Protein AF-A0A3M0D9V1-F1 (afdb_monomer_lite)

Structure (mmCIF, N/CA/C/O backbone):
data_AF-A0A3M0D9V1-F1
#
_entry.id   AF-A0A3M0D9V1-F1
#
loop_
_atom_site.group_PDB
_atom_site.id
_atom_site.type_symbol
_atom_site.label_atom_id
_atom_site.label_alt_id
_atom_site.label_comp_id
_atom_site.label_asym_id
_atom_site.label_entity_id
_atom_site.label_seq_id
_atom_site.pdbx_PDB_ins_code
_atom_site.Cartn_x
_atom_site.Cartn_y
_atom_site.Cartn_z
_atom_site.occupancy
_atom_site.B_iso_or_equiv
_atom_site.auth_seq_id
_atom_site.auth_comp_id
_atom_site.auth_asym_id
_atom_site.auth_atom_id
_atom_site.pdbx_PDB_model_num
ATOM 1 N N . MET A 1 1 ? 13.751 15.711 2.326 1.00 56.31 1 MET A N 1
ATOM 2 C CA . MET A 1 1 ? 14.876 14.855 1.878 1.00 56.31 1 MET A CA 1
ATOM 3 C C . MET A 1 1 ? 14.894 14.799 0.344 1.00 56.31 1 MET A C 1
ATOM 5 O O . MET A 1 1 ? 13.883 14.409 -0.221 1.00 56.31 1 MET A O 1
ATOM 9 N N . LYS A 1 2 ? 15.948 15.258 -0.353 1.00 61.94 2 LYS A N 1
ATOM 10 C CA . LYS A 1 2 ? 16.041 15.162 -1.831 1.00 61.94 2 LYS A CA 1
ATOM 11 C C . LYS A 1 2 ? 17.005 14.033 -2.203 1.00 61.94 2 LYS A C 1
ATOM 13 O O . LYS A 1 2 ? 18.106 13.992 -1.662 1.00 61.94 2 LYS A O 1
ATOM 18 N N . VAL A 1 3 ? 16.589 13.141 -3.096 1.00 73.12 3 VAL A N 1
ATOM 19 C CA . VAL A 1 3 ? 17.402 12.050 -3.647 1.00 73.12 3 VAL A CA 1
ATOM 20 C C . VAL A 1 3 ? 17.958 12.480 -4.996 1.00 73.12 3 VAL A C 1
ATOM 22 O O . VAL A 1 3 ? 17.260 13.142 -5.765 1.00 73.12 3 VAL A O 1
ATOM 25 N N . GLN A 1 4 ? 19.220 12.145 -5.246 1.00 75.62 4 GLN A N 1
ATOM 26 C CA . GLN A 1 4 ? 19.902 12.446 -6.496 1.00 75.62 4 GLN A CA 1
ATOM 27 C C . GLN A 1 4 ? 19.714 11.283 -7.466 1.00 75.62 4 GLN A C 1
ATOM 29 O O . GLN A 1 4 ? 19.990 10.146 -7.099 1.00 75.62 4 GLN A O 1
ATOM 34 N N . TYR A 1 5 ? 19.258 11.566 -8.683 1.00 80.50 5 TYR A N 1
ATOM 35 C CA . TYR A 1 5 ? 19.216 10.581 -9.761 1.00 80.50 5 TYR A CA 1
ATOM 36 C C . TYR A 1 5 ? 20.258 10.959 -10.813 1.00 80.50 5 TYR A C 1
ATOM 38 O O . TYR A 1 5 ? 20.373 12.140 -11.156 1.00 80.50 5 TYR A O 1
ATOM 46 N N . PRO A 1 6 ? 21.020 9.992 -11.347 1.00 71.38 6 PRO A N 1
ATOM 47 C CA . PRO A 1 6 ? 21.981 10.289 -12.395 1.00 71.38 6 PRO A CA 1
ATOM 48 C C . PRO A 1 6 ? 21.260 10.692 -13.680 1.00 71.38 6 PRO A C 1
ATOM 50 O O . PRO A 1 6 ? 20.237 10.109 -14.057 1.00 71.38 6 PRO A O 1
ATOM 53 N N . ALA A 1 7 ? 21.824 11.661 -14.400 1.00 65.88 7 ALA A N 1
ATOM 54 C CA . ALA A 1 7 ? 21.344 11.987 -15.732 1.00 65.88 7 ALA A CA 1
ATOM 55 C C . ALA A 1 7 ? 21.462 10.759 -16.661 1.00 65.88 7 ALA A C 1
ATOM 57 O O . ALA A 1 7 ? 22.402 9.972 -16.533 1.00 65.88 7 ALA A O 1
ATOM 58 N N . PRO A 1 8 ? 20.566 10.581 -17.650 1.00 64.69 8 PRO A N 1
ATOM 59 C CA . PRO A 1 8 ? 20.714 9.532 -18.654 1.00 64.69 8 PRO A CA 1
ATOM 60 C C . PRO A 1 8 ? 21.994 9.755 -19.477 1.00 64.69 8 PRO A C 1
ATOM 62 O O . PRO A 1 8 ? 22.061 10.586 -20.384 1.00 64.69 8 PRO A O 1
ATOM 65 N N . ILE A 1 9 ? 23.038 8.992 -19.155 1.00 61.66 9 ILE A N 1
ATOM 66 C CA . ILE A 1 9 ? 24.374 9.129 -19.759 1.00 61.66 9 ILE A CA 1
ATOM 67 C C . ILE A 1 9 ? 24.411 8.471 -21.156 1.00 61.66 9 ILE A C 1
ATOM 69 O O . ILE A 1 9 ? 25.250 8.789 -21.999 1.00 61.66 9 ILE A O 1
ATOM 73 N N . THR A 1 10 ? 23.457 7.584 -21.452 1.00 55.66 10 THR A N 1
ATOM 74 C CA . THR A 1 10 ? 23.408 6.707 -22.636 1.00 55.66 10 THR A CA 1
ATOM 75 C C . THR A 1 10 ? 23.317 7.425 -23.990 1.00 55.66 10 THR A C 1
ATOM 77 O O . THR A 1 10 ? 23.618 6.805 -25.015 1.00 55.66 10 THR A O 1
ATOM 80 N N . GLU A 1 11 ? 22.980 8.716 -24.025 1.00 54.66 11 GLU A N 1
ATOM 81 C CA . GLU A 1 11 ? 22.708 9.456 -25.266 1.00 54.66 11 GLU A CA 1
ATOM 82 C C . GLU A 1 11 ? 23.894 10.219 -25.871 1.00 54.66 11 GLU A C 1
ATOM 84 O O . GLU A 1 11 ? 23.755 10.814 -26.944 1.00 54.66 11 GLU A O 1
ATOM 89 N N . PHE A 1 12 ? 25.078 10.216 -25.252 1.00 61.69 12 PHE A N 1
ATOM 90 C CA . PHE A 1 12 ? 26.202 10.970 -25.813 1.00 61.69 12 PHE A CA 1
ATOM 91 C C . PHE A 1 12 ? 26.723 10.334 -27.119 1.00 61.69 12 PHE A C 1
ATOM 93 O O . PHE A 1 12 ? 27.460 9.340 -27.128 1.00 61.69 12 PHE A O 1
ATOM 100 N N . LYS A 1 13 ? 26.322 10.924 -28.252 1.00 64.81 13 LYS A N 1
ATOM 101 C CA . LYS A 1 13 ? 26.766 10.567 -29.605 1.00 64.81 13 LYS A CA 1
ATOM 102 C C . LYS A 1 13 ? 27.747 11.616 -30.117 1.00 64.81 13 LYS A C 1
ATOM 104 O O . LYS A 1 13 ? 27.394 12.785 -30.249 1.00 64.81 13 LYS A O 1
ATOM 109 N N . VAL A 1 14 ? 28.952 11.174 -30.470 1.00 60.16 14 VAL A N 1
ATOM 110 C CA . VAL A 1 14 ? 29.942 12.012 -31.160 1.00 60.16 14 VAL A CA 1
ATOM 111 C C . VAL A 1 14 ? 29.389 12.365 -32.542 1.00 60.16 14 VAL A C 1
ATOM 113 O O . VAL A 1 14 ? 29.016 11.475 -33.313 1.00 60.16 14 VAL A O 1
ATOM 116 N N . LYS A 1 15 ? 29.300 13.662 -32.838 1.00 62.09 15 LYS A N 1
ATOM 117 C CA . LYS A 1 15 ? 28.843 14.176 -34.135 1.00 62.09 15 LYS A CA 1
ATOM 118 C C . LYS A 1 15 ? 30.052 14.626 -34.945 1.00 62.09 15 LYS A C 1
ATOM 120 O O . LYS A 1 15 ? 30.838 15.433 -34.458 1.00 62.09 15 LYS A O 1
ATOM 125 N N . PHE A 1 16 ? 30.173 14.147 -36.181 1.00 58.38 16 PHE A N 1
ATOM 126 C CA . PHE A 1 16 ? 31.108 14.698 -37.155 1.00 58.38 16 PHE A CA 1
ATOM 127 C C . PHE A 1 16 ? 30.333 15.685 -38.033 1.00 58.38 16 PHE A C 1
ATOM 129 O O . PHE A 1 16 ? 29.484 15.292 -38.835 1.00 58.38 16 PHE A O 1
ATOM 136 N N . TRP A 1 17 ? 30.564 16.983 -37.825 1.00 66.06 17 TRP A N 1
ATOM 137 C CA . TRP A 1 17 ? 29.707 18.047 -38.360 1.00 66.06 17 TRP A CA 1
ATOM 138 C C . TRP A 1 17 ? 28.243 17.877 -37.892 1.00 66.06 17 TRP A C 1
ATOM 140 O O . TRP A 1 17 ? 27.993 17.928 -36.686 1.00 66.06 17 TRP A O 1
ATOM 150 N N . ARG A 1 18 ? 27.274 17.657 -38.796 1.00 68.62 18 ARG A N 1
ATOM 151 C CA . ARG A 1 18 ? 25.850 17.448 -38.452 1.00 68.62 18 ARG A CA 1
ATOM 152 C C . ARG A 1 18 ? 25.455 15.971 -38.243 1.00 68.62 18 ARG A C 1
ATOM 154 O O . ARG A 1 18 ? 24.403 15.725 -37.660 1.00 68.62 18 ARG A O 1
ATOM 161 N N . TYR A 1 19 ? 26.285 15.003 -38.645 1.00 73.31 19 TYR A N 1
ATOM 162 C CA . TYR A 1 19 ? 25.914 13.580 -38.724 1.00 73.31 19 TYR A CA 1
ATOM 163 C C . TYR A 1 19 ? 26.721 12.690 -37.770 1.00 73.31 19 TYR A C 1
ATOM 165 O O . TYR A 1 19 ? 27.895 12.939 -37.492 1.00 73.31 19 TYR A O 1
ATOM 173 N N . THR A 1 20 ? 26.100 11.628 -37.252 1.00 75.88 20 THR A N 1
ATOM 174 C CA . THR A 1 20 ? 26.815 10.572 -36.521 1.00 75.88 20 THR A CA 1
ATOM 175 C C . THR A 1 20 ? 27.449 9.573 -37.493 1.00 75.88 20 THR A C 1
ATOM 177 O O . THR A 1 20 ? 27.093 9.518 -38.668 1.00 75.88 20 THR A O 1
ATOM 180 N N . VAL A 1 21 ? 28.367 8.727 -37.011 1.00 74.44 21 VAL A N 1
ATOM 181 C CA . VAL A 1 21 ? 28.950 7.641 -37.830 1.00 74.44 21 VAL A CA 1
ATOM 182 C C . VAL A 1 21 ? 27.861 6.718 -38.396 1.00 74.44 21 VAL A C 1
ATOM 184 O O . VAL A 1 21 ? 27.948 6.301 -39.546 1.00 74.44 21 VAL A O 1
ATOM 187 N N . GLY A 1 22 ? 26.804 6.447 -37.622 1.00 74.19 22 GLY A N 1
ATOM 188 C CA . GLY A 1 22 ? 25.657 5.671 -38.098 1.00 74.19 22 GLY A CA 1
ATOM 189 C C . GLY A 1 22 ? 24.890 6.376 -39.218 1.00 74.19 22 GLY A C 1
ATOM 190 O O . GLY A 1 22 ? 24.490 5.732 -40.182 1.00 74.19 22 GLY A O 1
ATOM 191 N N . ASP A 1 23 ? 24.748 7.699 -39.141 1.00 78.44 23 ASP A N 1
ATOM 192 C CA . ASP A 1 23 ? 24.077 8.487 -40.182 1.00 78.44 23 ASP A CA 1
ATOM 193 C C . ASP A 1 23 ? 24.897 8.524 -41.476 1.00 78.44 23 ASP A C 1
ATOM 195 O O . ASP A 1 23 ? 24.341 8.391 -42.561 1.00 78.44 23 ASP A O 1
ATOM 199 N N . LEU A 1 24 ? 26.229 8.588 -41.377 1.00 79.94 24 LEU A N 1
ATOM 200 C CA . LEU A 1 24 ? 27.110 8.474 -42.542 1.00 79.94 24 LEU A CA 1
ATOM 201 C C . LEU A 1 24 ? 26.970 7.111 -43.231 1.00 79.94 24 LEU A C 1
ATOM 203 O O . LEU A 1 24 ? 26.881 7.053 -44.455 1.00 79.94 24 LEU A O 1
ATOM 207 N N . VAL A 1 25 ? 26.883 6.018 -42.467 1.00 81.12 25 VAL A N 1
ATOM 208 C CA . VAL A 1 25 ? 26.638 4.678 -43.029 1.00 81.12 25 VAL A CA 1
ATOM 209 C C . VAL A 1 25 ? 25.279 4.615 -43.735 1.00 81.12 25 VAL A C 1
ATOM 211 O O . VAL A 1 25 ? 25.195 4.071 -44.835 1.00 81.12 25 VAL A O 1
ATOM 214 N N . ARG A 1 26 ? 24.231 5.215 -43.157 1.00 79.12 26 ARG A N 1
ATOM 215 C CA . ARG A 1 26 ? 22.879 5.273 -43.751 1.00 79.12 26 ARG A CA 1
ATOM 216 C C . ARG A 1 26 ? 22.822 6.068 -45.049 1.00 79.12 26 ARG A C 1
ATOM 218 O O . ARG A 1 26 ? 22.042 5.720 -45.926 1.00 79.12 26 ARG A O 1
ATOM 225 N N . ILE A 1 27 ? 23.655 7.097 -45.179 1.00 82.62 27 ILE A N 1
ATOM 226 C CA . ILE A 1 27 ? 23.762 7.886 -46.408 1.00 82.62 27 ILE A CA 1
ATOM 227 C C . ILE A 1 27 ? 24.560 7.116 -47.464 1.00 82.62 27 ILE A C 1
ATOM 229 O O . ILE A 1 27 ? 24.150 7.050 -48.616 1.00 82.62 27 ILE A O 1
ATOM 233 N N . ILE A 1 28 ? 25.685 6.505 -47.085 1.00 85.06 28 ILE A N 1
ATOM 234 C CA . ILE A 1 28 ? 26.629 5.896 -48.034 1.00 85.06 28 ILE A CA 1
ATOM 235 C C . ILE A 1 28 ? 26.140 4.536 -48.554 1.00 85.06 28 ILE A C 1
ATOM 237 O O . ILE A 1 28 ? 26.358 4.210 -49.721 1.00 85.06 28 ILE A O 1
ATOM 241 N N . LEU A 1 29 ? 25.472 3.730 -47.724 1.00 84.62 29 LEU A N 1
ATOM 242 C CA . LEU A 1 29 ? 25.087 2.365 -48.094 1.00 84.62 29 LEU A CA 1
ATOM 243 C C . LEU A 1 29 ? 24.095 2.314 -49.280 1.00 84.62 29 LEU A C 1
ATOM 245 O O . LEU A 1 29 ? 24.376 1.591 -50.239 1.00 84.62 29 LEU A O 1
ATOM 249 N N . PRO A 1 30 ? 22.995 3.094 -49.313 1.00 85.06 30 PRO A N 1
ATOM 250 C CA . PRO A 1 30 ? 22.084 3.111 -50.459 1.00 85.06 30 PRO A CA 1
ATOM 251 C C . PRO A 1 30 ? 22.718 3.717 -51.717 1.00 85.06 30 PRO A C 1
ATOM 253 O O . PRO A 1 30 ? 22.409 3.276 -52.822 1.00 85.06 30 PRO A O 1
ATOM 256 N N . VAL A 1 31 ? 23.650 4.670 -51.570 1.00 87.62 31 VAL A N 1
ATOM 257 C CA . VAL A 1 31 ? 24.452 5.214 -52.684 1.00 87.62 31 VAL A CA 1
ATOM 258 C C . VAL A 1 31 ? 25.278 4.117 -53.336 1.00 87.62 31 VAL A C 1
ATOM 260 O O . VAL A 1 31 ? 25.285 3.991 -54.558 1.00 87.62 31 VAL A O 1
ATOM 263 N N . PHE A 1 32 ? 25.947 3.301 -52.523 1.00 87.31 32 PHE A N 1
ATOM 264 C CA . PHE A 1 32 ? 26.780 2.206 -53.002 1.00 87.31 32 PHE A CA 1
ATOM 265 C C . PHE A 1 32 ? 25.948 1.106 -53.678 1.00 87.31 32 PHE A C 1
ATOM 267 O O . PHE A 1 32 ? 26.296 0.655 -54.768 1.00 87.31 32 PHE A O 1
ATOM 274 N N . ILE A 1 33 ? 24.808 0.727 -53.087 1.00 85.19 33 ILE A N 1
ATOM 275 C CA . ILE A 1 33 ? 23.864 -0.234 -53.683 1.00 85.19 33 ILE A CA 1
ATOM 276 C C . ILE A 1 33 ? 23.320 0.297 -55.016 1.00 85.19 33 ILE A C 1
ATOM 278 O O . ILE A 1 33 ? 23.317 -0.421 -56.016 1.00 85.19 33 ILE A O 1
ATOM 282 N N . GLY A 1 34 ? 22.910 1.565 -55.058 1.00 86.12 34 GLY A N 1
ATOM 283 C CA . GLY A 1 34 ? 22.434 2.215 -56.275 1.00 86.12 34 GLY A CA 1
ATOM 284 C C . GLY A 1 34 ? 23.500 2.270 -57.371 1.00 86.12 34 GLY A C 1
ATOM 285 O O . GLY A 1 34 ? 23.201 1.990 -58.532 1.00 86.12 34 GLY A O 1
ATOM 286 N N . LEU A 1 35 ? 24.754 2.550 -57.004 1.00 87.38 35 LEU A N 1
ATOM 287 C CA . LEU A 1 35 ? 25.889 2.552 -57.928 1.00 87.38 35 LEU A CA 1
ATOM 288 C C . LEU A 1 35 ? 26.125 1.169 -58.554 1.00 87.38 35 LEU A C 1
ATOM 290 O O . LEU A 1 35 ? 26.381 1.084 -59.753 1.00 87.38 35 LEU A O 1
ATOM 294 N N . ILE A 1 36 ? 26.008 0.094 -57.767 1.00 89.44 36 ILE A N 1
ATOM 295 C CA . ILE A 1 36 ? 26.167 -1.287 -58.249 1.00 89.44 36 ILE A CA 1
ATOM 296 C C . ILE A 1 36 ? 25.017 -1.692 -59.179 1.00 89.44 36 ILE A C 1
ATOM 298 O O . ILE A 1 36 ? 25.258 -2.301 -60.218 1.00 89.44 36 ILE A O 1
ATOM 302 N N . LEU A 1 37 ? 23.773 -1.367 -58.816 1.00 84.31 37 LEU A N 1
ATOM 303 C CA . LEU A 1 37 ? 22.589 -1.828 -59.548 1.00 84.31 37 LEU A CA 1
ATOM 304 C C . LEU A 1 37 ? 22.322 -1.041 -60.838 1.00 84.31 37 LEU A C 1
ATOM 306 O O . LEU A 1 37 ? 21.811 -1.612 -61.798 1.00 84.31 37 LEU A O 1
ATOM 310 N N . ALA A 1 38 ? 22.629 0.260 -60.864 1.00 87.12 38 ALA A N 1
ATOM 311 C CA . ALA A 1 38 ? 22.246 1.140 -61.971 1.00 87.12 38 ALA A CA 1
ATOM 312 C C . ALA A 1 38 ? 23.263 2.260 -62.275 1.00 87.12 38 ALA A C 1
ATOM 314 O O . ALA A 1 38 ? 22.914 3.254 -62.916 1.00 87.12 38 ALA A O 1
ATOM 315 N N . GLY A 1 39 ? 24.520 2.130 -61.837 1.00 86.56 39 GLY A N 1
ATOM 316 C CA . GLY A 1 39 ? 25.578 3.104 -62.118 1.00 86.56 39 GLY A CA 1
ATOM 317 C C . GLY A 1 39 ? 25.302 4.488 -61.517 1.00 86.56 39 GLY A C 1
ATOM 318 O O . GLY A 1 39 ? 24.658 4.622 -60.479 1.00 86.56 39 GLY A O 1
ATOM 319 N N . LEU A 1 40 ? 25.793 5.547 -62.169 1.00 84.19 40 LEU A N 1
ATOM 320 C CA . LEU A 1 40 ? 25.633 6.936 -61.707 1.00 84.19 40 LEU A CA 1
ATOM 321 C C . LEU A 1 40 ? 24.166 7.344 -61.440 1.00 84.19 40 LEU A C 1
ATOM 323 O O . LEU A 1 40 ? 23.915 7.907 -60.374 1.00 84.19 40 LEU A O 1
ATOM 327 N N . PRO A 1 41 ? 23.183 7.038 -62.316 1.00 85.38 41 PRO A N 1
ATOM 328 C CA . PRO A 1 41 ? 21.771 7.302 -62.027 1.00 85.38 41 PRO A CA 1
ATOM 329 C C . PRO A 1 41 ? 21.275 6.607 -60.753 1.00 85.38 41 PRO A C 1
ATOM 331 O O . PRO A 1 41 ? 20.584 7.220 -59.941 1.00 85.38 41 PRO A O 1
ATOM 334 N N . GLY A 1 42 ? 21.677 5.352 -60.537 1.00 81.75 42 GLY A N 1
ATOM 335 C CA . GLY A 1 42 ? 21.352 4.614 -59.320 1.00 81.75 42 GLY A CA 1
ATOM 336 C C . GLY A 1 42 ? 22.002 5.204 -58.071 1.00 81.75 42 GLY A C 1
ATOM 337 O O . GLY A 1 42 ? 21.356 5.269 -57.031 1.00 81.75 42 GLY A O 1
ATOM 338 N N . ALA A 1 43 ? 23.236 5.704 -58.166 1.00 85.06 43 ALA A N 1
ATOM 339 C CA . ALA A 1 43 ? 23.910 6.379 -57.057 1.00 85.06 43 ALA A CA 1
ATOM 340 C C . ALA A 1 43 ? 23.200 7.685 -56.650 1.00 85.06 43 ALA A C 1
ATOM 342 O O . ALA A 1 43 ? 23.110 7.990 -55.460 1.00 85.06 43 ALA A O 1
ATOM 343 N N . VAL A 1 44 ? 22.650 8.439 -57.612 1.00 83.06 44 VAL A N 1
ATOM 344 C CA . VAL A 1 44 ? 21.850 9.650 -57.341 1.00 83.06 44 VAL A CA 1
ATOM 345 C C . VAL A 1 44 ? 20.560 9.295 -56.600 1.00 83.06 44 VAL A C 1
ATOM 347 O O . VAL A 1 44 ? 20.277 9.884 -55.558 1.00 83.06 44 VAL A O 1
ATOM 350 N N . VAL A 1 45 ? 19.819 8.286 -57.072 1.00 81.81 45 VAL A N 1
ATOM 351 C CA . VAL A 1 45 ? 18.621 7.782 -56.374 1.00 81.81 45 VAL A CA 1
ATOM 352 C C . VAL A 1 45 ? 18.985 7.265 -54.979 1.00 81.81 45 VAL A C 1
ATOM 354 O O . VAL A 1 45 ? 18.337 7.622 -53.999 1.00 81.81 45 VAL A O 1
ATOM 357 N N . GLY A 1 46 ? 20.073 6.502 -54.867 1.00 84.56 46 GLY A N 1
ATOM 358 C CA . GLY A 1 46 ? 20.614 6.019 -53.600 1.00 84.56 46 GLY A CA 1
ATOM 359 C C . GLY A 1 46 ? 21.001 7.147 -52.642 1.00 84.56 46 GLY A C 1
ATOM 360 O O . GLY A 1 46 ? 20.801 7.016 -51.442 1.00 84.56 46 GLY A O 1
ATOM 361 N N . SER A 1 47 ? 21.478 8.286 -53.149 1.00 82.19 47 SER A N 1
ATOM 362 C CA . SER A 1 47 ? 21.820 9.458 -52.327 1.00 82.19 47 SER A CA 1
ATOM 363 C C . SER A 1 47 ? 20.570 10.096 -51.733 1.00 82.19 47 SER A C 1
ATOM 365 O O . SER A 1 47 ? 20.540 10.398 -50.545 1.00 82.19 47 SER A O 1
ATOM 367 N N . VAL A 1 48 ? 19.515 10.249 -52.538 1.00 82.81 48 VAL A N 1
ATOM 368 C CA . VAL A 1 48 ? 18.222 10.777 -52.082 1.00 82.81 48 VAL A CA 1
ATOM 369 C C . VAL A 1 48 ? 17.593 9.846 -51.043 1.00 82.81 48 VAL A C 1
ATOM 371 O O . VAL A 1 48 ? 17.152 10.310 -49.993 1.00 82.81 48 VAL A O 1
ATOM 374 N N . VAL A 1 49 ? 17.614 8.531 -51.288 1.00 82.25 49 VAL A N 1
ATOM 375 C CA . VAL A 1 49 ? 17.132 7.526 -50.328 1.00 82.25 49 VAL A CA 1
ATOM 376 C C . VAL A 1 49 ? 17.973 7.547 -49.050 1.00 82.25 49 VAL A C 1
ATOM 378 O O . VAL A 1 49 ? 17.415 7.593 -47.962 1.00 82.25 49 VAL A O 1
ATOM 381 N N . GLY A 1 50 ? 19.303 7.573 -49.153 1.00 81.50 50 GLY A N 1
ATOM 382 C CA . GLY A 1 50 ? 20.206 7.584 -48.000 1.00 81.50 50 GLY A CA 1
ATOM 383 C C . GLY A 1 50 ? 20.077 8.838 -47.134 1.00 81.50 50 GLY A C 1
ATOM 384 O O . GLY A 1 50 ? 20.046 8.733 -45.909 1.00 81.50 50 GLY A O 1
ATOM 385 N N . ILE A 1 51 ? 19.927 10.016 -47.752 1.00 80.94 51 ILE A N 1
ATOM 386 C CA . ILE A 1 51 ? 19.628 11.265 -47.034 1.00 80.94 51 ILE A CA 1
ATOM 387 C C . ILE A 1 51 ? 18.249 11.172 -46.375 1.00 80.94 51 ILE A C 1
ATOM 389 O O . ILE A 1 51 ? 18.127 11.485 -45.195 1.00 80.94 51 ILE A O 1
ATOM 393 N N . GLY A 1 52 ? 17.239 10.654 -47.081 1.00 80.31 52 GLY A N 1
ATOM 394 C CA . GLY A 1 52 ? 15.918 10.396 -46.506 1.00 80.31 52 GLY A CA 1
ATOM 395 C C . GLY A 1 52 ? 15.982 9.489 -45.273 1.00 80.31 52 GLY A C 1
ATOM 396 O O . GLY A 1 52 ? 15.396 9.811 -44.248 1.00 80.31 52 GLY A O 1
ATOM 397 N N . PHE A 1 53 ? 16.757 8.403 -45.316 1.00 77.50 53 PHE A N 1
ATOM 398 C CA . PHE A 1 53 ? 16.947 7.484 -44.187 1.00 77.50 53 PHE A CA 1
ATOM 399 C C . PHE A 1 53 ? 17.705 8.099 -42.999 1.00 77.50 53 PHE A C 1
ATOM 401 O O . PHE A 1 53 ? 17.537 7.637 -41.868 1.00 77.50 53 PHE A O 1
ATOM 408 N N . ALA A 1 54 ? 18.539 9.114 -43.236 1.00 77.44 54 ALA A N 1
ATOM 409 C CA . ALA A 1 54 ? 19.289 9.809 -42.193 1.00 77.44 54 ALA A CA 1
ATOM 410 C C . ALA A 1 54 ? 18.534 11.006 -41.589 1.00 77.44 54 ALA A C 1
ATOM 412 O O . ALA A 1 54 ? 18.682 11.268 -40.395 1.00 77.44 54 ALA A O 1
ATOM 413 N N . GLU A 1 55 ? 17.737 11.726 -42.383 1.00 79.69 55 GLU A N 1
ATOM 414 C CA . GLU A 1 55 ? 17.051 12.951 -41.950 1.00 79.69 55 GLU A CA 1
ATOM 415 C C . GLU A 1 55 ? 15.579 12.746 -41.578 1.00 79.69 55 GLU A C 1
ATOM 417 O O . GLU A 1 55 ? 15.080 13.458 -40.705 1.00 79.69 55 GLU A O 1
ATOM 422 N N . LEU A 1 56 ? 14.874 11.783 -42.184 1.00 80.50 56 LEU A N 1
ATOM 423 C CA . LEU A 1 56 ? 13.476 11.528 -41.846 1.00 80.50 56 LEU A CA 1
ATOM 424 C C . LEU A 1 56 ? 13.387 10.705 -40.563 1.00 80.50 56 LEU A C 1
ATOM 426 O O . LEU A 1 56 ? 13.840 9.558 -40.487 1.00 80.50 56 LEU A O 1
ATOM 430 N N . GLN A 1 57 ? 12.756 11.306 -39.559 1.00 80.00 57 GLN A N 1
ATOM 431 C CA . GLN A 1 57 ? 12.411 10.648 -38.312 1.00 80.00 57 GLN A CA 1
ATOM 432 C C . GLN A 1 57 ? 10.896 10.568 -38.182 1.00 80.00 57 GLN A C 1
ATOM 434 O O . GLN A 1 57 ? 10.193 11.566 -38.317 1.00 80.00 57 GLN A O 1
ATOM 439 N N . ILE A 1 58 ? 10.401 9.371 -37.896 1.00 79.12 58 ILE A N 1
ATOM 440 C CA . ILE A 1 58 ? 9.002 9.112 -37.571 1.00 79.12 58 ILE A CA 1
ATOM 441 C C . ILE A 1 58 ? 8.986 8.711 -36.100 1.00 79.12 58 ILE A C 1
ATOM 443 O O . ILE A 1 58 ? 9.658 7.753 -35.723 1.00 79.12 58 ILE A O 1
ATOM 447 N N . HIS A 1 59 ? 8.271 9.468 -35.262 1.00 76.62 59 HIS A N 1
ATOM 448 C CA . HIS A 1 59 ? 8.215 9.237 -33.810 1.00 76.62 59 HIS A CA 1
ATOM 449 C C . HIS A 1 59 ? 9.617 9.109 -33.163 1.00 76.62 59 HIS A C 1
ATOM 451 O O . HIS A 1 59 ? 9.866 8.222 -32.354 1.00 76.62 59 HIS A O 1
ATOM 457 N N . GLY A 1 60 ? 10.576 9.950 -33.578 1.00 75.00 60 GLY A N 1
ATOM 458 C CA . GLY A 1 60 ? 11.956 9.946 -33.060 1.00 75.00 60 GLY A CA 1
ATOM 459 C C . GLY A 1 60 ? 12.845 8.789 -33.548 1.00 75.00 60 GLY A C 1
ATOM 460 O O . GLY A 1 60 ? 14.032 8.735 -33.217 1.00 75.00 60 GLY A O 1
ATOM 461 N N . LYS A 1 61 ? 12.314 7.878 -34.374 1.00 80.44 61 LYS A N 1
ATOM 462 C CA . LYS A 1 61 ? 13.049 6.755 -34.972 1.00 80.44 61 LYS A CA 1
ATOM 463 C C . LYS A 1 61 ? 13.367 7.034 -36.441 1.00 80.44 61 LYS A C 1
ATOM 465 O O . LYS A 1 61 ? 12.564 7.598 -37.176 1.00 80.44 61 LYS A O 1
ATOM 470 N N . THR A 1 62 ? 14.552 6.621 -36.877 1.00 82.25 62 THR A N 1
ATOM 471 C CA . THR A 1 62 ? 14.959 6.666 -38.289 1.00 82.25 62 THR A CA 1
ATOM 472 C C . THR A 1 62 ? 14.247 5.573 -39.096 1.00 82.25 62 THR A C 1
ATOM 474 O O . THR A 1 62 ? 13.864 4.546 -38.535 1.00 82.25 62 THR A O 1
ATOM 477 N N . LEU A 1 63 ? 14.067 5.774 -40.407 1.00 79.38 63 LEU A N 1
ATOM 478 C CA . LEU A 1 63 ? 13.283 4.872 -41.274 1.00 79.38 63 LEU A CA 1
ATOM 479 C C . LEU A 1 63 ? 13.751 3.403 -41.254 1.00 79.38 63 LEU A C 1
ATOM 481 O O . LEU A 1 63 ? 12.925 2.495 -41.277 1.00 79.38 63 LEU A O 1
ATOM 485 N N . ASP A 1 64 ? 15.060 3.158 -41.157 1.00 77.56 64 ASP A N 1
ATOM 486 C CA . ASP A 1 64 ? 15.644 1.819 -40.981 1.00 77.56 64 ASP A CA 1
ATOM 487 C C . ASP A 1 64 ? 15.145 1.133 -39.704 1.00 77.56 64 ASP A C 1
ATOM 489 O O . ASP A 1 64 ? 14.758 -0.034 -39.731 1.00 77.56 64 ASP A O 1
ATOM 493 N N . LYS A 1 65 ? 15.120 1.866 -38.588 1.00 82.00 65 LYS A N 1
ATOM 494 C CA . LYS A 1 65 ? 14.622 1.354 -37.309 1.00 82.00 65 LYS A CA 1
ATOM 495 C C . LYS A 1 65 ? 13.129 1.085 -37.364 1.00 82.00 65 LYS A C 1
ATOM 497 O O . LYS A 1 65 ? 12.707 0.039 -36.901 1.00 82.00 65 LYS A O 1
ATOM 502 N N . VAL A 1 66 ? 12.357 1.980 -37.982 1.00 84.50 66 VAL A N 1
ATOM 503 C CA . VAL A 1 66 ? 10.916 1.775 -38.190 1.00 84.50 66 VAL A CA 1
ATOM 504 C C . VAL A 1 66 ? 10.656 0.484 -38.967 1.00 84.50 66 VAL A C 1
ATOM 506 O O . VAL A 1 66 ? 9.781 -0.283 -38.587 1.00 84.50 66 VAL A O 1
ATOM 509 N N . LEU A 1 67 ? 11.436 0.204 -40.017 1.00 81.94 67 LEU A N 1
ATOM 510 C CA . LEU A 1 67 ? 11.296 -1.026 -40.799 1.00 81.94 67 LEU A CA 1
ATOM 511 C C . LEU A 1 67 ? 11.648 -2.278 -39.978 1.00 81.94 67 LEU A C 1
ATOM 513 O O . LEU A 1 67 ? 10.929 -3.273 -40.038 1.00 81.94 67 LEU A O 1
ATOM 517 N N . VAL A 1 68 ? 12.738 -2.231 -39.206 1.00 84.81 68 VAL A N 1
ATOM 518 C CA . VAL A 1 68 ? 13.145 -3.336 -38.321 1.00 84.81 68 VAL A CA 1
ATOM 519 C C . VAL A 1 68 ? 12.098 -3.584 -37.238 1.00 84.81 68 VAL A C 1
ATOM 521 O O . VAL A 1 68 ? 11.740 -4.736 -37.001 1.00 84.81 68 VAL A O 1
ATOM 524 N N . ASP A 1 69 ? 11.585 -2.526 -36.616 1.00 85.19 69 ASP A N 1
ATOM 525 C CA . ASP A 1 69 ? 10.557 -2.613 -35.580 1.00 85.19 69 ASP A CA 1
ATOM 526 C C . ASP A 1 69 ? 9.240 -3.132 -36.168 1.00 85.19 69 ASP A C 1
ATOM 528 O O . ASP A 1 69 ? 8.614 -3.996 -35.572 1.00 85.19 69 ASP A O 1
ATOM 532 N N . LEU A 1 70 ? 8.864 -2.714 -37.383 1.00 86.31 70 LEU A N 1
ATOM 533 C CA . LEU A 1 70 ? 7.683 -3.228 -38.083 1.00 86.31 70 LEU A CA 1
ATOM 534 C C . LEU A 1 70 ? 7.798 -4.726 -38.401 1.00 86.31 70 LEU A C 1
ATOM 536 O O . LEU A 1 70 ? 6.828 -5.469 -38.240 1.00 86.31 70 LEU A O 1
ATOM 540 N N . LEU A 1 71 ? 8.970 -5.176 -38.857 1.00 84.81 71 LEU A N 1
ATOM 541 C CA . LEU A 1 71 ? 9.231 -6.597 -39.100 1.00 84.81 71 LEU A CA 1
ATOM 542 C C . LEU A 1 71 ? 9.164 -7.390 -37.792 1.00 84.81 71 LEU A C 1
ATOM 544 O O . LEU A 1 71 ? 8.471 -8.405 -37.731 1.00 84.81 71 LEU A O 1
ATOM 548 N N . ARG A 1 72 ? 9.825 -6.897 -36.737 1.00 85.19 72 ARG A N 1
ATOM 549 C CA . ARG A 1 72 ? 9.806 -7.519 -35.406 1.00 85.19 72 ARG A CA 1
ATOM 550 C C . ARG A 1 72 ? 8.408 -7.586 -34.820 1.00 85.19 72 ARG A C 1
ATOM 552 O O . ARG A 1 72 ? 8.031 -8.628 -34.303 1.00 85.19 72 ARG A O 1
ATOM 559 N N . PHE A 1 73 ? 7.630 -6.520 -34.957 1.00 85.12 73 PHE A N 1
ATOM 560 C CA . PHE A 1 73 ? 6.241 -6.458 -34.523 1.00 85.12 73 PHE A CA 1
ATOM 561 C C . PHE A 1 73 ? 5.423 -7.613 -35.110 1.00 85.12 73 PHE A C 1
ATOM 563 O O . PHE A 1 73 ? 4.704 -8.291 -34.381 1.00 85.12 73 PHE A O 1
ATOM 570 N N . HIS A 1 74 ? 5.579 -7.892 -36.408 1.00 83.56 74 HIS A N 1
ATOM 571 C CA . HIS A 1 74 ? 4.873 -8.996 -37.059 1.00 83.56 74 HIS A CA 1
ATOM 572 C C . HIS A 1 74 ? 5.378 -10.373 -36.614 1.00 83.56 74 HIS A C 1
ATOM 574 O O . HIS A 1 74 ? 4.566 -11.280 -36.449 1.00 83.56 74 HIS A O 1
ATOM 580 N N . THR A 1 75 ? 6.687 -10.544 -36.401 1.00 83.12 75 THR A N 1
ATOM 581 C CA . THR A 1 75 ? 7.250 -11.838 -35.977 1.00 83.12 75 THR A CA 1
ATOM 582 C C . THR A 1 75 ? 6.989 -12.150 -34.504 1.00 83.12 75 THR A C 1
ATOM 584 O O . THR A 1 75 ? 6.709 -13.291 -34.156 1.00 83.12 75 THR A O 1
ATOM 587 N N . GLU A 1 76 ? 7.073 -11.149 -33.627 1.00 83.19 76 GLU A N 1
ATOM 588 C CA . GLU A 1 76 ? 6.941 -11.317 -32.174 1.00 83.19 76 GLU A CA 1
ATOM 589 C C . GLU A 1 76 ? 5.468 -11.416 -31.739 1.00 83.19 76 GLU A C 1
ATOM 591 O O . GLU A 1 76 ? 5.186 -11.999 -30.694 1.00 83.19 76 GLU A O 1
ATOM 596 N N . LYS A 1 77 ? 4.517 -10.934 -32.559 1.00 75.31 77 LYS A N 1
ATOM 597 C CA . LYS A 1 77 ? 3.067 -11.046 -32.310 1.00 75.31 77 LYS A CA 1
ATOM 598 C C . LYS A 1 77 ? 2.586 -12.494 -32.126 1.00 75.31 77 LYS A C 1
ATOM 600 O O . LYS A 1 77 ? 1.612 -12.710 -31.420 1.00 75.31 77 LYS A O 1
ATOM 605 N N . GLN A 1 78 ? 3.257 -13.475 -32.733 1.00 66.81 78 GLN A N 1
ATOM 606 C CA . GLN A 1 78 ? 2.884 -14.896 -32.645 1.00 66.81 78 GLN A CA 1
ATOM 607 C C . GLN A 1 78 ? 3.425 -15.608 -31.390 1.00 66.81 78 GLN A C 1
ATOM 609 O O . GLN A 1 78 ? 3.131 -16.777 -31.185 1.00 66.81 78 GLN A O 1
ATOM 614 N N . GLN A 1 79 ? 4.224 -14.932 -30.558 1.00 69.38 79 GLN A N 1
ATOM 615 C CA . GLN A 1 79 ? 4.890 -15.509 -29.381 1.00 69.38 79 GLN A CA 1
ATOM 616 C C . GLN A 1 79 ? 4.391 -14.853 -28.083 1.00 69.38 79 GLN A C 1
ATOM 618 O O . GLN A 1 79 ? 5.193 -14.375 -27.272 1.00 69.38 79 GLN A O 1
ATOM 623 N N . LEU A 1 80 ? 3.066 -14.741 -27.945 1.00 74.62 80 LEU A N 1
ATOM 624 C CA . LEU A 1 80 ? 2.393 -14.060 -26.831 1.00 74.62 80 LEU A CA 1
ATOM 625 C C . LEU A 1 80 ? 1.512 -14.984 -25.981 1.00 74.62 80 LEU A C 1
ATOM 627 O O . LEU A 1 80 ? 0.964 -14.522 -24.982 1.00 74.62 80 LEU A O 1
ATOM 631 N N . GLU A 1 81 ? 1.463 -16.281 -26.280 1.00 73.31 81 GLU A N 1
ATOM 632 C CA . GLU A 1 81 ? 0.863 -17.319 -25.423 1.00 73.31 81 GLU A CA 1
ATOM 633 C C . GLU A 1 81 ? 1.947 -17.988 -24.560 1.00 73.31 81 GLU A C 1
ATOM 635 O O . GLU A 1 81 ? 3.120 -18.028 -24.945 1.00 73.31 81 GLU A O 1
ATOM 640 N N . CYS A 1 82 ? 1.618 -18.319 -23.312 1.00 79.06 82 CYS A N 1
ATOM 641 C CA . CYS A 1 82 ? 2.530 -18.932 -22.341 1.00 79.06 82 CYS A CA 1
ATOM 642 C C . CYS A 1 82 ? 1.681 -19.692 -21.335 1.00 79.06 82 CYS A C 1
ATOM 644 O O . CYS A 1 82 ? 1.003 -19.075 -20.518 1.00 79.06 82 CYS A O 1
ATOM 646 N N . GLU A 1 83 ? 1.759 -21.012 -21.381 1.00 86.31 83 GLU A N 1
ATOM 647 C CA . GLU A 1 83 ? 1.121 -21.869 -20.391 1.00 86.31 83 GLU A CA 1
ATOM 648 C C . GLU A 1 83 ? 2.055 -22.074 -19.194 1.00 86.31 83 GLU A C 1
ATOM 650 O O . GLU A 1 83 ? 3.284 -22.058 -19.329 1.00 86.31 83 GLU A O 1
ATOM 655 N N . TYR A 1 84 ? 1.479 -22.263 -18.009 1.00 90.38 84 TYR A N 1
ATOM 656 C CA . TYR A 1 84 ? 2.222 -22.576 -16.793 1.00 90.38 84 TYR A CA 1
ATOM 657 C C . TYR A 1 84 ? 1.483 -23.593 -15.928 1.00 90.38 84 TYR A C 1
ATOM 659 O O . TYR A 1 84 ? 0.261 -23.705 -15.952 1.00 90.38 84 TYR A O 1
ATOM 667 N N . GLU A 1 85 ? 2.253 -24.323 -15.131 1.00 93.12 85 GLU A N 1
ATOM 668 C CA . GLU A 1 85 ? 1.774 -25.257 -14.119 1.00 93.12 85 GLU A CA 1
ATOM 669 C C . GLU A 1 85 ? 2.230 -24.774 -12.738 1.00 93.12 85 GLU A C 1
ATOM 671 O O . GLU A 1 85 ? 3.417 -24.516 -12.520 1.00 93.12 85 GLU A O 1
ATOM 676 N N . VAL A 1 86 ? 1.305 -24.672 -11.781 1.00 92.69 86 VAL A N 1
ATOM 677 C CA . VAL A 1 86 ? 1.638 -24.338 -10.389 1.00 92.69 86 VAL A CA 1
ATOM 678 C C . VAL A 1 86 ? 2.124 -25.587 -9.651 1.00 92.69 86 VAL A C 1
ATOM 680 O O . VAL A 1 86 ? 1.431 -26.599 -9.572 1.00 92.69 86 VAL A O 1
ATOM 683 N N . ARG A 1 87 ? 3.320 -25.506 -9.065 1.00 92.00 87 ARG A N 1
ATOM 684 C CA . ARG A 1 87 ? 3.988 -26.567 -8.304 1.00 92.00 87 ARG A CA 1
ATOM 685 C C . ARG A 1 87 ? 4.307 -26.104 -6.888 1.00 92.00 87 ARG A C 1
ATOM 687 O O . ARG A 1 87 ? 5.386 -25.573 -6.644 1.00 92.00 87 ARG A O 1
ATOM 694 N N . ASP A 1 88 ? 3.382 -26.360 -5.960 1.00 88.25 88 ASP A N 1
ATOM 695 C CA . ASP A 1 88 ? 3.442 -26.047 -4.516 1.00 88.25 88 ASP A CA 1
ATOM 696 C C . ASP A 1 88 ? 3.799 -24.583 -4.193 1.00 88.25 88 ASP A C 1
ATOM 698 O O . ASP A 1 88 ? 2.934 -23.829 -3.762 1.00 88.25 88 ASP A O 1
ATOM 702 N N . GLN A 1 89 ? 5.044 -24.166 -4.412 1.00 91.69 89 GLN A N 1
ATOM 703 C CA . GLN A 1 89 ? 5.577 -22.846 -4.070 1.00 91.69 89 GLN A CA 1
ATOM 704 C C . GLN A 1 89 ? 5.948 -21.980 -5.282 1.00 91.69 89 GLN A C 1
ATOM 706 O O . GLN A 1 89 ? 6.244 -20.807 -5.107 1.00 91.69 89 GLN A O 1
ATOM 711 N N . VAL A 1 90 ? 5.951 -22.528 -6.498 1.00 95.88 90 VAL A N 1
ATOM 712 C CA . VAL A 1 90 ? 6.350 -21.806 -7.719 1.00 95.88 90 VAL A CA 1
ATOM 713 C C . VAL A 1 90 ? 5.440 -22.163 -8.886 1.00 95.88 90 VAL A C 1
ATOM 715 O O . VAL A 1 90 ? 4.743 -23.174 -8.842 1.00 95.88 90 VAL A O 1
ATOM 718 N N . ALA A 1 91 ? 5.469 -21.372 -9.952 1.00 94.56 91 ALA A N 1
ATOM 719 C CA . ALA A 1 91 ? 4.904 -21.746 -11.243 1.00 94.56 91 ALA A CA 1
ATOM 720 C C . ALA A 1 91 ? 6.014 -22.074 -12.241 1.00 94.56 91 ALA A C 1
ATOM 722 O O . ALA A 1 91 ? 7.071 -21.447 -12.240 1.00 94.56 91 ALA A O 1
ATOM 723 N N . VAL A 1 92 ? 5.781 -23.067 -13.093 1.00 94.38 92 VAL A N 1
ATOM 724 C CA . VAL A 1 92 ? 6.720 -23.482 -14.136 1.00 94.38 92 VAL A CA 1
ATOM 725 C C . VAL A 1 92 ? 6.039 -23.328 -15.482 1.00 94.38 92 VAL A C 1
ATOM 727 O O . VAL A 1 92 ? 5.007 -23.941 -15.731 1.00 94.38 92 VAL A O 1
ATOM 730 N N . THR A 1 93 ? 6.617 -22.499 -16.341 1.00 91.06 93 THR A N 1
ATOM 731 C CA . THR A 1 93 ? 6.131 -22.301 -17.713 1.00 91.06 93 THR A CA 1
ATOM 732 C C . THR A 1 93 ? 6.456 -23.502 -18.603 1.00 91.06 93 THR A C 1
ATOM 734 O O . THR A 1 93 ? 7.399 -24.252 -18.338 1.00 91.06 93 THR A O 1
ATOM 737 N N . ASP A 1 94 ? 5.726 -23.644 -19.705 1.00 87.31 94 ASP A N 1
ATOM 738 C CA . ASP A 1 94 ? 5.986 -24.598 -20.794 1.00 87.31 94 ASP A CA 1
ATOM 739 C C . ASP A 1 94 ? 7.435 -24.563 -21.328 1.00 87.31 94 ASP A C 1
ATOM 741 O O . ASP A 1 94 ? 8.021 -25.592 -21.668 1.00 87.31 94 ASP A O 1
ATOM 745 N N . ASN A 1 95 ? 8.048 -23.379 -21.332 1.00 84.50 95 ASN A N 1
ATOM 746 C CA . ASN A 1 95 ? 9.427 -23.140 -21.747 1.00 84.50 95 ASN A CA 1
ATOM 747 C C . ASN A 1 95 ? 10.454 -23.392 -20.625 1.00 84.50 95 ASN A C 1
ATOM 749 O O . ASN A 1 95 ? 11.646 -23.139 -20.803 1.00 84.50 95 ASN A O 1
ATOM 753 N N . GLY A 1 96 ? 10.020 -23.895 -19.465 1.00 86.88 96 GLY A N 1
ATOM 754 C CA . GLY A 1 96 ? 10.882 -24.305 -18.356 1.00 86.88 96 GLY A CA 1
ATOM 755 C C . GLY A 1 96 ? 11.401 -23.169 -17.471 1.00 86.88 96 GLY A C 1
ATOM 756 O O . GLY A 1 96 ? 12.304 -23.420 -16.663 1.00 86.88 96 GLY A O 1
ATOM 757 N N . VAL A 1 97 ? 10.858 -21.953 -17.616 1.00 90.25 97 VAL A N 1
ATOM 758 C CA . VAL A 1 97 ? 11.086 -20.823 -16.696 1.00 90.25 97 VAL A CA 1
ATOM 759 C C . VAL A 1 97 ? 10.322 -21.081 -15.405 1.00 90.25 97 VAL A C 1
ATOM 761 O O . VAL A 1 97 ? 9.128 -21.385 -15.456 1.00 90.25 97 VAL A O 1
ATOM 764 N N . VAL A 1 98 ? 11.005 -20.947 -14.271 1.00 94.38 98 VAL A N 1
ATOM 765 C CA . VAL A 1 98 ? 10.422 -21.056 -12.930 1.00 94.38 98 VAL A CA 1
ATOM 766 C C . VAL A 1 98 ? 10.129 -19.659 -12.392 1.00 94.38 98 VAL A C 1
ATOM 768 O O . VAL A 1 98 ? 10.940 -18.752 -12.566 1.00 94.38 98 VAL A O 1
ATOM 771 N N . ILE A 1 99 ? 8.969 -19.487 -11.761 1.00 95.00 99 ILE A N 1
ATOM 772 C CA . ILE A 1 99 ? 8.446 -18.204 -11.293 1.00 95.00 99 ILE A CA 1
ATOM 773 C C . ILE A 1 99 ? 8.039 -18.321 -9.827 1.00 95.00 99 ILE A C 1
ATOM 775 O O . ILE A 1 99 ? 7.202 -19.153 -9.478 1.00 95.00 99 ILE A O 1
ATOM 779 N N . GLY A 1 100 ? 8.605 -17.463 -8.986 1.00 95.56 100 GLY A N 1
ATOM 780 C CA . GLY A 1 100 ? 8.201 -17.273 -7.595 1.00 95.56 100 GLY A CA 1
ATOM 781 C C . GLY A 1 100 ? 7.652 -15.865 -7.372 1.00 95.56 100 GLY A C 1
ATOM 782 O O . GLY A 1 100 ? 8.102 -14.916 -8.020 1.00 95.56 100 GLY A O 1
ATOM 783 N N . LEU A 1 101 ? 6.675 -15.732 -6.470 1.00 95.94 101 LEU A N 1
ATOM 784 C CA . LEU A 1 101 ? 6.004 -14.464 -6.169 1.00 95.94 101 LEU A CA 1
ATOM 785 C C . LEU A 1 101 ? 6.059 -14.144 -4.680 1.00 95.94 101 LEU A C 1
ATOM 787 O O . LEU A 1 101 ? 5.514 -14.880 -3.860 1.00 95.94 101 LEU A O 1
ATOM 791 N N . VAL A 1 102 ? 6.654 -13.008 -4.332 1.00 94.50 102 VAL A N 1
ATOM 792 C CA . VAL A 1 102 ? 6.581 -12.448 -2.978 1.00 94.50 102 VAL A CA 1
ATOM 793 C C . VAL A 1 102 ? 5.630 -11.257 -3.003 1.00 94.50 102 VAL A C 1
ATOM 795 O O . VAL A 1 102 ? 5.891 -10.273 -3.688 1.00 94.50 102 VAL A O 1
ATOM 798 N N . GLU A 1 103 ? 4.522 -11.354 -2.280 1.00 91.94 103 GLU A N 1
ATOM 799 C CA . GLU A 1 103 ? 3.590 -10.250 -2.054 1.00 91.94 103 GLU A CA 1
ATOM 800 C C . GLU A 1 103 ? 4.150 -9.301 -0.998 1.00 91.94 103 GLU A C 1
ATOM 802 O O . GLU A 1 103 ? 4.757 -9.758 -0.026 1.00 91.94 103 GLU A O 1
ATOM 807 N N . ILE A 1 104 ? 3.958 -7.999 -1.195 1.00 87.31 104 ILE A N 1
ATOM 808 C CA . ILE A 1 104 ? 4.342 -6.948 -0.251 1.00 87.31 104 ILE A CA 1
ATOM 809 C C . ILE A 1 104 ? 3.084 -6.185 0.159 1.00 87.31 104 ILE A C 1
ATOM 811 O O . ILE A 1 104 ? 2.332 -5.715 -0.695 1.00 87.31 104 ILE A O 1
ATOM 815 N N . ASP A 1 105 ? 2.894 -6.010 1.462 1.00 77.50 105 ASP A N 1
ATOM 816 C CA . ASP A 1 105 ? 1.849 -5.147 1.996 1.00 77.50 105 ASP A CA 1
ATOM 817 C C . ASP A 1 105 ? 2.174 -3.674 1.712 1.00 77.50 105 ASP A C 1
ATOM 819 O O . ASP A 1 105 ? 3.307 -3.211 1.872 1.00 77.50 105 ASP A O 1
ATOM 823 N N . SER A 1 106 ? 1.153 -2.912 1.332 1.00 71.38 106 SER A N 1
ATOM 824 C CA . SER A 1 106 ? 1.235 -1.461 1.167 1.00 71.38 106 SER A CA 1
ATOM 825 C C . SER A 1 106 ? 1.732 -0.770 2.441 1.00 71.38 106 SER A C 1
ATOM 827 O O . SER A 1 106 ? 1.234 -1.055 3.536 1.00 71.38 106 SER A O 1
ATOM 829 N N . VAL A 1 107 ? 2.631 0.206 2.302 1.00 67.06 107 VAL A N 1
ATOM 830 C CA . VAL A 1 107 ? 3.115 1.017 3.430 1.00 67.06 107 VAL A CA 1
ATOM 831 C C . VAL A 1 107 ? 2.755 2.478 3.234 1.00 67.06 107 VAL A C 1
ATOM 833 O O . VAL A 1 107 ? 3.176 3.099 2.270 1.00 67.06 107 VAL A O 1
ATOM 836 N N . ASP A 1 108 ? 2.034 3.072 4.179 1.00 64.12 108 ASP A N 1
ATOM 837 C CA . ASP A 1 108 ? 1.654 4.480 4.085 1.00 64.12 108 ASP A CA 1
ATOM 838 C C . ASP A 1 108 ? 2.821 5.416 4.440 1.00 64.12 108 ASP A C 1
ATOM 840 O O . ASP A 1 108 ? 3.065 5.738 5.607 1.00 64.12 108 ASP A O 1
ATOM 844 N N . LEU A 1 109 ? 3.562 5.858 3.423 1.00 61.03 109 LEU A N 1
ATOM 845 C CA . LEU A 1 109 ? 4.737 6.707 3.619 1.00 61.03 109 LEU A CA 1
ATOM 846 C C . LEU A 1 109 ? 4.404 8.175 3.921 1.00 61.03 109 LEU A C 1
ATOM 848 O O . LEU A 1 109 ? 5.289 8.893 4.384 1.00 61.03 109 LEU A O 1
ATOM 852 N N . ASP A 1 110 ? 3.170 8.637 3.698 1.00 59.22 110 ASP A N 1
ATOM 853 C CA . ASP A 1 110 ? 2.798 10.044 3.937 1.00 59.22 110 ASP A CA 1
ATOM 854 C C . ASP A 1 110 ? 2.662 10.362 5.428 1.00 59.22 110 ASP A C 1
ATOM 856 O O . ASP A 1 110 ? 2.836 11.506 5.861 1.00 59.22 110 ASP A O 1
ATOM 860 N N . MET A 1 111 ? 2.326 9.342 6.218 1.00 57.31 111 MET A N 1
ATOM 861 C CA . MET A 1 111 ? 2.167 9.433 7.670 1.00 57.31 111 MET A CA 1
ATOM 862 C C . MET A 1 111 ? 3.345 8.819 8.433 1.00 57.31 111 MET A C 1
ATOM 864 O O . MET A 1 111 ? 3.424 8.994 9.656 1.00 57.31 111 MET A O 1
ATOM 868 N N . ALA A 1 112 ? 4.259 8.163 7.713 1.00 61.19 112 ALA A N 1
ATOM 869 C CA . ALA A 1 112 ? 5.526 7.658 8.214 1.00 61.19 112 ALA A CA 1
ATOM 870 C C . ALA A 1 112 ? 6.430 8.807 8.686 1.00 61.19 112 ALA A C 1
ATOM 872 O O . ALA A 1 112 ? 6.468 9.893 8.098 1.00 61.19 112 ALA A O 1
ATOM 873 N N . SER A 1 113 ? 7.184 8.584 9.762 1.00 65.06 113 SER A N 1
ATOM 874 C CA . SER A 1 113 ? 8.202 9.553 10.165 1.00 65.06 113 SER A CA 1
ATOM 875 C C . SER A 1 113 ? 9.351 9.574 9.146 1.00 65.06 113 SER A C 1
ATOM 877 O O . SER A 1 113 ? 9.569 8.609 8.411 1.00 65.06 113 SER A O 1
ATOM 879 N N . GLU A 1 114 ? 10.152 10.649 9.112 1.00 69.19 114 GLU A N 1
ATOM 880 C CA . GLU A 1 114 ? 11.350 10.685 8.249 1.00 69.19 114 GLU A CA 1
ATOM 881 C C . GLU A 1 114 ? 12.290 9.497 8.514 1.00 69.19 114 GLU A C 1
ATOM 883 O O . GLU A 1 114 ? 13.010 9.061 7.616 1.00 69.19 114 GLU A O 1
ATOM 888 N N . ARG A 1 115 ? 12.273 8.968 9.743 1.00 72.25 115 ARG A N 1
ATOM 889 C CA . ARG A 1 115 ? 13.048 7.798 10.149 1.00 72.25 115 ARG A CA 1
ATOM 890 C C . ARG A 1 115 ? 12.519 6.521 9.505 1.00 72.25 115 ARG A C 1
ATOM 892 O O . ARG A 1 115 ? 13.312 5.792 8.923 1.00 72.25 115 ARG A O 1
ATOM 899 N N . ASP A 1 116 ? 11.214 6.283 9.566 1.00 71.19 116 ASP A N 1
ATOM 900 C CA . ASP A 1 116 ? 10.586 5.070 9.016 1.00 71.19 116 ASP A CA 1
ATOM 901 C C . ASP A 1 116 ? 10.761 5.037 7.490 1.00 71.19 116 ASP A C 1
ATOM 903 O O . ASP A 1 116 ? 11.099 4.012 6.896 1.00 71.19 116 ASP A O 1
ATOM 907 N N . TRP A 1 117 ? 10.669 6.208 6.849 1.00 75.50 117 TRP A N 1
ATOM 908 C CA . TRP A 1 117 ? 10.973 6.345 5.428 1.00 75.50 117 TRP A CA 1
ATOM 909 C C . TRP A 1 117 ? 12.428 5.971 5.102 1.00 75.50 117 TRP A C 1
ATOM 911 O O . TRP A 1 117 ? 12.697 5.248 4.139 1.00 75.50 117 TRP A O 1
ATOM 921 N N . GLN A 1 118 ? 13.382 6.447 5.910 1.00 78.38 118 GLN A N 1
ATOM 922 C CA . GLN A 1 118 ? 14.798 6.105 5.754 1.00 78.38 118 GLN A CA 1
ATOM 923 C C . GLN A 1 118 ? 15.052 4.611 5.944 1.00 78.38 118 GLN A C 1
ATOM 925 O O . GLN A 1 118 ? 15.807 4.045 5.158 1.00 78.38 118 GLN A O 1
ATOM 930 N N . VAL A 1 119 ? 14.411 3.983 6.933 1.00 81.50 119 VAL A N 1
ATOM 931 C CA . VAL A 1 119 ? 14.511 2.539 7.186 1.00 81.50 119 VAL A CA 1
ATOM 932 C C . VAL A 1 119 ? 14.035 1.758 5.963 1.00 81.50 119 VAL A C 1
ATOM 934 O O . VAL A 1 119 ? 14.806 0.975 5.418 1.00 81.50 119 VAL A O 1
ATOM 937 N N . ASN A 1 120 ? 12.833 2.038 5.454 1.00 79.94 120 ASN A N 1
ATOM 938 C CA . ASN A 1 120 ? 12.279 1.311 4.308 1.00 79.94 120 ASN A CA 1
ATOM 939 C C . ASN A 1 120 ? 13.091 1.510 3.022 1.00 79.94 120 ASN A C 1
ATOM 941 O O . ASN A 1 120 ? 13.361 0.546 2.300 1.00 79.94 120 ASN A O 1
ATOM 945 N N . ARG A 1 121 ? 13.558 2.737 2.749 1.00 84.94 121 ARG A N 1
ATOM 946 C CA . ARG A 1 121 ? 14.467 2.985 1.620 1.00 84.94 121 ARG A CA 1
ATOM 947 C C . ARG A 1 121 ? 15.765 2.198 1.781 1.00 84.94 121 ARG A C 1
ATOM 949 O O . ARG A 1 121 ? 16.253 1.628 0.809 1.00 84.94 121 ARG A O 1
ATOM 956 N N . ASP A 1 122 ? 16.359 2.208 2.968 1.00 85.25 122 ASP A N 1
ATOM 957 C CA . ASP A 1 122 ? 17.652 1.571 3.198 1.00 85.25 122 ASP A CA 1
ATOM 958 C C . ASP A 1 122 ? 17.527 0.040 3.124 1.00 85.25 122 ASP A C 1
ATOM 960 O O . ASP A 1 122 ? 18.389 -0.599 2.522 1.00 85.25 122 ASP A O 1
ATOM 964 N N . THR A 1 123 ? 16.412 -0.532 3.589 1.00 86.50 123 THR A N 1
ATOM 965 C CA . THR A 1 123 ? 16.043 -1.939 3.369 1.00 86.50 123 THR A CA 1
ATOM 966 C C . THR A 1 123 ? 15.966 -2.278 1.879 1.00 86.50 123 THR A C 1
ATOM 968 O O . THR A 1 123 ? 16.622 -3.216 1.428 1.00 86.50 123 THR A O 1
ATOM 971 N N . LEU A 1 124 ? 15.260 -1.479 1.072 1.00 86.19 124 LEU A N 1
ATOM 972 C CA . LEU A 1 124 ? 15.183 -1.699 -0.379 1.00 86.19 124 LEU A CA 1
ATOM 973 C C . LEU A 1 124 ? 16.524 -1.481 -1.090 1.00 86.19 124 LEU A C 1
ATOM 975 O O . LEU A 1 124 ? 16.856 -2.190 -2.038 1.00 86.19 124 LEU A O 1
ATOM 979 N N . ALA A 1 125 ? 17.326 -0.519 -0.641 1.00 87.25 125 ALA A N 1
ATOM 980 C CA . ALA A 1 125 ? 18.657 -0.294 -1.188 1.00 87.25 125 ALA A CA 1
ATOM 981 C C . ALA A 1 125 ? 19.606 -1.459 -0.878 1.00 87.25 125 ALA A C 1
ATOM 983 O O . ALA A 1 125 ? 20.431 -1.802 -1.728 1.00 87.25 125 ALA A O 1
ATOM 984 N N . ASN A 1 126 ? 19.483 -2.062 0.311 1.00 87.81 126 ASN A N 1
ATOM 985 C CA . ASN A 1 126 ? 20.201 -3.276 0.692 1.00 87.81 126 ASN A CA 1
ATOM 986 C C . ASN A 1 126 ? 19.778 -4.450 -0.189 1.00 87.81 126 ASN A C 1
ATOM 988 O O . ASN A 1 126 ? 20.643 -5.095 -0.775 1.00 87.81 126 ASN A O 1
ATOM 992 N N . LEU A 1 127 ? 18.468 -4.652 -0.363 1.00 88.19 127 LEU A N 1
ATOM 993 C CA . LEU A 1 127 ? 17.923 -5.669 -1.257 1.00 88.19 127 LEU A CA 1
ATOM 994 C C . LEU A 1 127 ? 18.516 -5.533 -2.667 1.00 88.19 127 LEU A C 1
ATOM 996 O O . LEU A 1 127 ? 19.147 -6.458 -3.165 1.00 88.19 127 LEU A O 1
ATOM 1000 N N . HIS A 1 128 ? 18.419 -4.351 -3.281 1.00 88.12 128 HIS A N 1
ATOM 1001 C CA . HIS A 1 128 ? 18.976 -4.098 -4.616 1.00 88.12 128 HIS A CA 1
ATOM 1002 C C . HIS A 1 128 ? 20.509 -4.217 -4.692 1.00 88.12 128 HIS A C 1
ATOM 1004 O O . HIS A 1 128 ? 21.062 -4.389 -5.778 1.00 88.12 128 HIS A O 1
ATOM 1010 N N . ARG A 1 129 ? 21.225 -4.095 -3.570 1.00 85.44 129 ARG A N 1
ATOM 1011 C CA . ARG A 1 129 ? 22.676 -4.322 -3.526 1.00 85.44 129 ARG A CA 1
ATOM 1012 C C . ARG A 1 129 ? 23.001 -5.816 -3.583 1.00 85.44 129 ARG A C 1
ATOM 1014 O O . ARG A 1 129 ? 23.949 -6.205 -4.271 1.00 85.44 129 ARG A O 1
ATOM 1021 N N . GLU A 1 130 ? 22.229 -6.609 -2.843 1.00 85.56 130 GLU A N 1
ATOM 1022 C CA . GLU A 1 130 ? 22.440 -8.040 -2.606 1.00 85.56 130 GLU A CA 1
ATOM 1023 C C . GLU A 1 130 ? 21.881 -8.935 -3.714 1.00 85.56 130 GLU A C 1
ATOM 1025 O O . GLU A 1 130 ? 22.332 -10.069 -3.840 1.00 85.56 130 GLU A O 1
ATOM 1030 N N . ILE A 1 131 ? 20.956 -8.444 -4.550 1.00 83.19 131 ILE A N 1
ATOM 1031 C CA . ILE A 1 131 ? 20.472 -9.223 -5.696 1.00 83.19 131 ILE A CA 1
ATOM 1032 C C . ILE A 1 131 ? 21.625 -9.600 -6.641 1.00 83.19 131 ILE A C 1
ATOM 1034 O O . ILE A 1 131 ? 22.488 -8.786 -6.993 1.00 83.19 131 ILE A O 1
ATOM 1038 N N . GLU A 1 132 ? 21.634 -10.859 -7.066 1.00 84.12 132 GLU A N 1
ATOM 1039 C CA . GLU A 1 132 ? 22.568 -11.384 -8.073 1.00 84.12 132 GLU A CA 1
ATOM 1040 C C . GLU A 1 132 ? 21.915 -11.512 -9.454 1.00 84.12 132 GLU A C 1
ATOM 1042 O O . GLU A 1 132 ? 22.601 -11.467 -10.474 1.00 84.12 132 GLU A O 1
ATOM 1047 N N . ASP A 1 133 ? 20.586 -11.539 -9.475 1.00 84.06 133 ASP A N 1
ATOM 1048 C CA . ASP A 1 133 ? 19.738 -11.755 -10.638 1.00 84.06 133 ASP A CA 1
ATOM 1049 C C . ASP A 1 133 ? 18.671 -10.655 -10.753 1.00 84.06 133 ASP A C 1
ATOM 1051 O O . ASP A 1 133 ? 18.395 -9.962 -9.766 1.00 84.06 133 ASP A O 1
ATOM 1055 N N . PRO A 1 134 ? 18.030 -10.507 -11.927 1.00 87.88 134 PRO A N 1
ATOM 1056 C CA . PRO A 1 134 ? 16.930 -9.575 -12.109 1.00 87.88 134 PRO A CA 1
ATOM 1057 C C . PRO A 1 134 ? 15.775 -9.842 -11.143 1.00 87.88 134 PRO A C 1
ATOM 1059 O O . PRO A 1 134 ? 15.379 -10.988 -10.905 1.00 87.88 134 PRO A O 1
ATOM 1062 N N . VAL A 1 135 ? 15.221 -8.753 -10.626 1.00 90.44 135 VAL A N 1
ATOM 1063 C CA . VAL A 1 135 ? 14.018 -8.723 -9.807 1.00 90.44 135 VAL A CA 1
ATOM 1064 C C . VAL A 1 135 ? 13.042 -7.742 -10.437 1.00 90.44 135 VAL A C 1
ATOM 1066 O O . VAL A 1 135 ? 13.394 -6.594 -10.714 1.00 90.44 135 VAL A O 1
ATOM 1069 N N . GLU A 1 136 ? 11.810 -8.193 -10.652 1.00 92.94 136 GLU A N 1
ATOM 1070 C CA . GLU A 1 136 ? 10.745 -7.352 -11.186 1.00 92.94 136 GLU A CA 1
ATOM 1071 C C . GLU A 1 136 ? 9.708 -7.069 -10.107 1.00 92.94 136 GLU A C 1
ATOM 1073 O O . GLU A 1 136 ? 9.341 -7.946 -9.332 1.00 92.94 136 GLU A O 1
ATOM 1078 N N . ILE A 1 137 ? 9.252 -5.829 -10.036 1.00 93.38 137 ILE A N 1
ATOM 1079 C CA . ILE A 1 137 ? 8.280 -5.353 -9.066 1.00 93.38 137 ILE A CA 1
ATOM 1080 C C . ILE A 1 137 ? 7.052 -4.898 -9.845 1.00 93.38 137 ILE A C 1
ATOM 1082 O O . ILE A 1 137 ? 7.144 -3.961 -10.636 1.00 93.38 137 ILE A O 1
ATOM 1086 N N . HIS A 1 138 ? 5.904 -5.526 -9.606 1.00 94.50 138 HIS A N 1
ATOM 1087 C CA . HIS A 1 138 ? 4.623 -5.108 -10.169 1.00 94.50 138 HIS A CA 1
ATOM 1088 C C . HIS A 1 138 ? 3.743 -4.523 -9.066 1.00 94.50 138 HIS A C 1
ATOM 1090 O O . HIS A 1 138 ? 3.371 -5.232 -8.137 1.00 94.50 138 HIS A O 1
ATOM 1096 N N . SER A 1 139 ? 3.367 -3.255 -9.204 1.00 94.19 139 SER A N 1
ATOM 1097 C CA . SER A 1 139 ? 2.346 -2.589 -8.391 1.00 94.19 139 SER A CA 1
ATOM 1098 C C . SER A 1 139 ? 1.079 -2.443 -9.227 1.00 94.19 139 SER A C 1
ATOM 1100 O O . SER A 1 139 ? 1.077 -1.688 -10.202 1.00 94.19 139 SER A O 1
ATOM 1102 N N . ARG A 1 140 ? 0.022 -3.187 -8.887 1.00 91.94 140 ARG A N 1
ATOM 1103 C CA . ARG A 1 140 ? -1.187 -3.345 -9.708 1.00 91.94 140 ARG A CA 1
ATOM 1104 C C . ARG A 1 140 ? -2.433 -2.898 -8.963 1.00 91.94 140 ARG A C 1
ATOM 1106 O O . ARG A 1 140 ? -2.773 -3.476 -7.936 1.00 91.94 140 ARG A O 1
ATOM 1113 N N . LYS A 1 141 ? -3.168 -1.937 -9.523 1.00 90.44 141 LYS A N 1
ATOM 1114 C CA . LYS A 1 141 ? -4.481 -1.556 -8.990 1.00 90.44 141 LYS A CA 1
ATOM 1115 C C . LYS A 1 141 ? -5.554 -2.593 -9.315 1.00 90.44 141 LYS A C 1
ATOM 1117 O O . LYS A 1 141 ? -5.538 -3.237 -10.364 1.00 90.44 141 LYS A O 1
ATOM 1122 N N . ARG A 1 142 ? -6.565 -2.720 -8.472 1.00 87.00 142 ARG A N 1
ATOM 1123 C CA . ARG A 1 142 ? -7.765 -3.507 -8.770 1.00 87.00 142 ARG A CA 1
ATOM 1124 C C . ARG A 1 142 ? -8.973 -2.942 -8.055 1.00 87.00 142 ARG A C 1
ATOM 1126 O O . ARG A 1 142 ? -8.844 -2.326 -7.000 1.00 87.00 142 ARG A O 1
ATOM 1133 N N . ARG A 1 143 ? -10.155 -3.213 -8.604 1.00 85.50 143 ARG A N 1
ATOM 1134 C CA . ARG A 1 143 ? -11.406 -2.989 -7.878 1.00 85.50 143 ARG A CA 1
ATOM 1135 C C . ARG A 1 143 ? -11.633 -4.127 -6.895 1.00 85.50 143 ARG A C 1
ATOM 1137 O O . ARG A 1 143 ? -11.367 -5.288 -7.206 1.00 85.50 143 ARG A O 1
ATOM 1144 N N . VAL A 1 144 ? -12.128 -3.771 -5.722 1.00 83.88 144 VAL A N 1
ATOM 1145 C CA . VAL A 1 144 ? -12.658 -4.692 -4.722 1.00 83.88 144 VAL A CA 1
ATOM 1146 C C . VAL A 1 144 ? -14.130 -4.375 -4.567 1.00 83.88 144 VAL A C 1
ATOM 1148 O O . VAL A 1 144 ? -14.489 -3.212 -4.370 1.00 83.88 144 VAL A O 1
ATOM 1151 N N . ASP A 1 145 ? -14.966 -5.400 -4.683 1.00 82.88 145 ASP A N 1
ATOM 1152 C CA . ASP A 1 145 ? -16.372 -5.284 -4.329 1.00 82.88 145 ASP A CA 1
ATOM 1153 C C . ASP A 1 145 ? -16.495 -5.250 -2.805 1.00 82.88 145 ASP A C 1
ATOM 1155 O O . ASP A 1 145 ? -15.914 -6.074 -2.099 1.00 82.88 145 ASP A O 1
ATOM 1159 N N . LEU A 1 146 ? -17.210 -4.251 -2.307 1.00 82.81 146 LEU A N 1
ATOM 1160 C CA . LEU A 1 146 ? -17.470 -4.038 -0.893 1.00 82.81 146 LEU A CA 1
ATOM 1161 C C . LEU A 1 146 ? -18.968 -4.100 -0.577 1.00 82.81 146 LEU A C 1
ATOM 1163 O O . LEU A 1 146 ? -19.379 -3.640 0.490 1.00 82.81 146 LEU A O 1
ATOM 1167 N N . SER A 1 147 ? -19.792 -4.656 -1.472 1.00 78.69 147 SER A N 1
ATOM 1168 C CA . SER A 1 147 ? -21.228 -4.865 -1.240 1.00 78.69 147 SER A CA 1
ATOM 1169 C C . SER A 1 147 ? -21.521 -5.506 0.119 1.00 78.69 147 SER A C 1
ATOM 1171 O O . SER A 1 147 ? -22.471 -5.123 0.806 1.00 78.69 147 SER A O 1
ATOM 1173 N N . ASP A 1 148 ? -20.660 -6.434 0.533 1.00 72.19 148 ASP A N 1
ATOM 1174 C CA . ASP A 1 148 ? -20.817 -7.213 1.759 1.00 72.19 148 ASP A CA 1
ATOM 1175 C C . ASP A 1 148 ? -20.370 -6.437 3.011 1.00 72.19 148 ASP A C 1
ATOM 1177 O O . ASP A 1 148 ? -20.805 -6.736 4.122 1.00 72.19 148 ASP A O 1
ATOM 1181 N N . CYS A 1 149 ? -19.566 -5.382 2.843 1.00 68.88 149 CYS A N 1
ATOM 1182 C CA . CYS A 1 149 ? -18.996 -4.587 3.934 1.00 68.88 149 CYS A CA 1
ATOM 1183 C C . CYS A 1 149 ? -19.914 -3.445 4.417 1.00 68.88 149 CYS A C 1
ATOM 1185 O O . CYS A 1 149 ? -19.514 -2.693 5.311 1.00 68.88 149 CYS A O 1
ATOM 1187 N N . ARG A 1 150 ? -21.120 -3.289 3.832 1.00 67.12 150 ARG A N 1
ATOM 1188 C CA . ARG A 1 150 ? -22.121 -2.234 4.145 1.00 67.12 150 ARG A CA 1
ATOM 1189 C C . ARG A 1 150 ? -21.510 -0.837 4.328 1.00 67.12 150 ARG A C 1
ATOM 1191 O O . ARG A 1 150 ? -21.864 -0.076 5.227 1.00 67.12 150 ARG A O 1
ATOM 1198 N N . CYS A 1 151 ? -20.561 -0.501 3.473 1.00 69.44 151 CYS A N 1
ATOM 1199 C CA . CYS A 1 151 ? -19.906 0.798 3.436 1.00 69.44 151 CYS A CA 1
ATOM 1200 C C . CYS A 1 151 ? -20.715 1.807 2.610 1.00 69.44 151 CYS A C 1
ATOM 1202 O O . CYS A 1 151 ? -21.589 1.455 1.824 1.00 69.44 151 CYS A O 1
ATOM 1204 N N . VAL A 1 152 ? -20.388 3.095 2.759 1.00 70.19 152 VAL A N 1
ATOM 1205 C CA . VAL A 1 152 ? -20.997 4.180 1.962 1.00 70.19 152 VAL A CA 1
ATOM 1206 C C . VAL A 1 152 ? -20.717 4.006 0.460 1.00 70.19 152 VAL A C 1
ATOM 1208 O O . VAL A 1 152 ? -21.503 4.443 -0.377 1.00 70.19 152 VAL A O 1
ATOM 1211 N N . LYS A 1 153 ? -19.606 3.345 0.112 1.00 76.00 153 LYS A N 1
ATOM 1212 C CA . LYS A 1 153 ? -19.223 3.007 -1.261 1.00 76.00 153 LYS A CA 1
ATOM 1213 C C . LYS A 1 153 ? -19.101 1.497 -1.416 1.00 76.00 153 LYS A C 1
ATOM 1215 O O . LYS A 1 153 ? -18.206 0.918 -0.819 1.00 76.00 153 LYS A O 1
ATOM 1220 N N . ASN A 1 154 ? -19.894 0.892 -2.296 1.00 80.62 154 ASN A N 1
ATOM 1221 C CA . ASN A 1 154 ? -19.864 -0.557 -2.557 1.00 80.62 154 ASN A CA 1
ATOM 1222 C C . ASN A 1 154 ? -18.628 -1.030 -3.337 1.00 80.62 154 ASN A C 1
ATOM 1224 O O . ASN A 1 154 ? -18.539 -2.198 -3.681 1.00 80.62 154 ASN A O 1
ATOM 1228 N N . GLN A 1 155 ? -17.689 -0.144 -3.662 1.00 80.38 155 GLN A N 1
ATOM 1229 C CA . GLN A 1 155 ? -16.446 -0.503 -4.330 1.00 80.38 155 GLN A CA 1
ATOM 1230 C C . GLN A 1 155 ? -15.293 0.292 -3.729 1.00 80.38 155 GLN A C 1
ATOM 1232 O O . GLN A 1 155 ? -15.453 1.458 -3.353 1.00 80.38 155 GLN A O 1
ATOM 1237 N N . ALA A 1 156 ? -14.127 -0.338 -3.683 1.00 81.94 156 ALA A N 1
ATOM 1238 C CA . ALA A 1 156 ? -12.858 0.315 -3.407 1.00 81.94 156 ALA A CA 1
ATOM 1239 C C . ALA A 1 156 ? -11.841 -0.024 -4.490 1.00 81.94 156 ALA A C 1
ATOM 1241 O O . ALA A 1 156 ? -11.973 -1.012 -5.213 1.00 81.94 156 ALA A O 1
ATOM 1242 N N . VAL A 1 157 ? -10.812 0.808 -4.585 1.00 83.31 157 VAL A N 1
ATOM 1243 C CA . VAL A 1 157 ? -9.613 0.498 -5.353 1.00 83.31 157 VAL A CA 1
ATOM 1244 C C . VAL A 1 157 ? -8.532 0.128 -4.357 1.00 83.31 157 VAL A C 1
ATOM 1246 O O . VAL A 1 157 ? -8.294 0.880 -3.415 1.00 83.31 157 VAL A O 1
ATOM 1249 N N . THR A 1 158 ? -7.910 -1.026 -4.571 1.00 84.81 158 THR A N 1
ATOM 1250 C CA . THR A 1 158 ? -6.732 -1.451 -3.819 1.00 84.81 158 THR A CA 1
ATOM 1251 C C . THR A 1 158 ? -5.559 -1.697 -4.752 1.00 84.81 158 THR A C 1
ATOM 1253 O O . THR A 1 158 ? -5.756 -1.841 -5.963 1.00 84.81 158 THR A O 1
ATOM 1256 N N . THR A 1 159 ? -4.354 -1.735 -4.207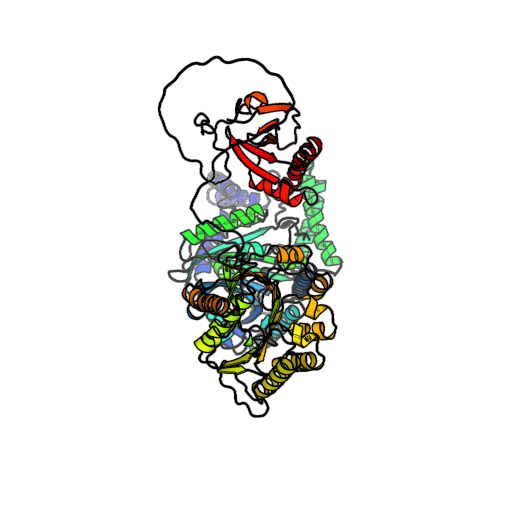 1.00 88.00 159 THR A N 1
ATOM 1257 C CA . THR A 1 159 ? -3.124 -1.919 -4.951 1.00 88.00 159 THR A CA 1
ATOM 1258 C C . THR A 1 159 ? -2.346 -3.089 -4.381 1.00 88.00 159 THR A C 1
ATOM 1260 O O . THR A 1 159 ? -1.940 -3.074 -3.225 1.00 88.00 159 THR A O 1
ATOM 1263 N N . ASP A 1 160 ? -2.108 -4.091 -5.218 1.00 88.50 160 ASP A N 1
ATOM 1264 C CA . ASP A 1 160 ? -1.310 -5.247 -4.842 1.00 88.50 160 ASP A CA 1
ATOM 1265 C C . ASP A 1 160 ? 0.137 -5.055 -5.333 1.00 88.50 160 ASP A C 1
ATOM 1267 O O . ASP A 1 160 ? 0.365 -4.592 -6.460 1.00 88.50 160 ASP A O 1
ATOM 1271 N N . HIS A 1 161 ? 1.120 -5.436 -4.515 1.00 91.81 161 HIS A N 1
ATOM 1272 C CA . HIS A 1 161 ? 2.541 -5.344 -4.852 1.00 91.81 161 HIS A CA 1
ATOM 1273 C C . HIS A 1 161 ? 3.188 -6.724 -4.887 1.00 91.81 161 HIS A C 1
ATOM 1275 O O . HIS A 1 161 ? 3.149 -7.462 -3.907 1.00 91.81 161 HIS A O 1
ATOM 1281 N N . TYR A 1 162 ? 3.846 -7.046 -5.998 1.00 93.25 162 TYR A N 1
ATOM 1282 C CA . TYR A 1 162 ? 4.497 -8.335 -6.204 1.00 93.25 162 TYR A CA 1
ATOM 1283 C C . TYR A 1 162 ? 5.951 -8.159 -6.595 1.00 93.25 162 TYR A C 1
ATOM 1285 O O . TYR A 1 162 ? 6.256 -7.464 -7.563 1.00 93.25 162 TYR A O 1
ATOM 1293 N N . VAL A 1 163 ? 6.838 -8.854 -5.891 1.00 94.00 163 VAL A N 1
ATOM 1294 C CA . VAL A 1 163 ? 8.198 -9.121 -6.343 1.00 94.00 163 VAL A CA 1
ATOM 1295 C C . VAL A 1 163 ? 8.206 -10.450 -7.074 1.00 94.00 163 VAL A C 1
ATOM 1297 O O . VAL A 1 163 ? 7.895 -11.497 -6.503 1.00 94.00 163 VAL A O 1
ATOM 1300 N N . VAL A 1 164 ? 8.572 -10.399 -8.345 1.00 94.62 164 VAL A N 1
ATOM 1301 C CA . VAL A 1 164 ? 8.598 -11.538 -9.249 1.00 94.62 164 VAL A CA 1
ATOM 1302 C C . VAL A 1 164 ? 10.029 -11.979 -9.433 1.00 94.62 164 VAL A C 1
ATOM 1304 O O . VAL A 1 164 ? 10.898 -11.219 -9.871 1.00 94.62 164 VAL A O 1
ATOM 1307 N N . ILE A 1 165 ? 10.255 -13.242 -9.110 1.00 94.19 165 ILE A N 1
ATOM 1308 C CA . ILE A 1 165 ? 11.547 -13.897 -9.230 1.00 94.19 165 ILE A CA 1
ATOM 1309 C C . ILE A 1 165 ? 11.419 -14.907 -10.350 1.00 94.19 165 ILE A C 1
ATOM 1311 O O . ILE A 1 165 ? 10.513 -15.739 -10.337 1.00 94.19 165 ILE A O 1
ATOM 1315 N N . ARG A 1 166 ? 12.314 -14.816 -11.334 1.00 91.50 166 ARG A N 1
ATOM 1316 C CA . ARG A 1 166 ? 12.330 -15.732 -12.472 1.00 91.50 166 ARG A CA 1
ATOM 1317 C C . ARG A 1 166 ? 13.690 -16.394 -12.589 1.00 91.50 166 ARG A C 1
ATOM 1319 O O . ARG A 1 166 ? 14.712 -15.711 -12.563 1.00 91.50 166 ARG A O 1
ATOM 1326 N N . ASP A 1 167 ? 13.675 -17.705 -12.784 1.00 90.94 167 ASP A N 1
ATOM 1327 C CA . ASP A 1 167 ? 14.849 -18.489 -13.152 1.00 90.94 167 ASP A CA 1
ATOM 1328 C C . ASP A 1 167 ? 14.599 -19.148 -14.514 1.00 90.94 167 ASP A C 1
ATOM 1330 O O . ASP A 1 167 ? 13.737 -20.019 -14.672 1.00 90.94 167 ASP A O 1
ATOM 1334 N N . SER A 1 168 ? 15.318 -18.665 -15.529 1.00 86.38 168 SER A N 1
ATOM 1335 C CA . SER A 1 168 ? 15.185 -19.129 -16.911 1.00 86.38 168 SER A CA 1
ATOM 1336 C C . SER A 1 168 ? 16.174 -20.260 -17.210 1.00 86.38 168 SER A C 1
ATOM 1338 O O . SER A 1 168 ? 17.272 -20.277 -16.655 1.00 86.38 168 SER A O 1
ATOM 1340 N N . PRO A 1 169 ? 15.847 -21.190 -18.125 1.00 81.31 169 PRO A N 1
ATOM 1341 C CA . PRO A 1 169 ? 16.813 -22.177 -18.589 1.00 81.31 169 PRO A CA 1
ATOM 1342 C C . PRO A 1 169 ? 18.060 -21.508 -19.178 1.00 81.31 169 PRO A C 1
ATOM 1344 O O . PRO A 1 169 ? 17.963 -20.488 -19.867 1.00 81.31 169 PRO A O 1
ATOM 1347 N N . ASP A 1 170 ? 19.225 -22.123 -18.967 1.00 73.56 170 ASP A N 1
ATOM 1348 C CA . ASP A 1 170 ? 20.465 -21.675 -19.594 1.00 73.56 170 ASP A CA 1
ATOM 1349 C C . ASP A 1 170 ? 20.300 -21.675 -21.120 1.00 73.56 170 ASP A C 1
ATOM 1351 O O . ASP A 1 170 ? 19.872 -22.667 -21.718 1.00 73.56 170 ASP A O 1
ATOM 1355 N N . SER A 1 171 ? 20.633 -20.555 -21.771 1.00 57.28 171 SER A N 1
ATOM 1356 C CA . SER A 1 171 ? 20.570 -20.480 -23.232 1.00 57.28 171 SER A CA 1
ATOM 1357 C C . SER A 1 171 ? 21.478 -21.554 -23.842 1.00 57.28 171 SER A C 1
ATOM 1359 O O . SER A 1 171 ? 22.665 -21.600 -23.496 1.00 57.28 171 SER A O 1
ATOM 1361 N N . PRO A 1 172 ? 20.978 -22.392 -24.771 1.00 51.00 172 PRO A N 1
ATOM 1362 C CA . PRO A 1 172 ? 21.805 -23.402 -25.411 1.00 51.00 172 PRO A CA 1
ATOM 1363 C C . PRO A 1 172 ? 22.981 -22.716 -26.099 1.00 51.00 172 PRO A C 1
ATOM 1365 O O . PRO A 1 172 ? 22.831 -21.696 -26.781 1.00 51.00 172 PRO A O 1
ATOM 1368 N N . SER A 1 173 ? 24.181 -23.252 -25.890 1.00 48.47 173 SER A N 1
ATOM 1369 C CA . SER A 1 173 ? 25.363 -22.659 -26.491 1.00 48.47 173 SER A CA 1
ATOM 1370 C C . SER A 1 173 ? 25.256 -22.762 -28.019 1.00 48.47 173 SER A C 1
ATOM 1372 O O . SER A 1 173 ? 24.927 -23.800 -28.587 1.00 48.47 173 SER A O 1
ATOM 1374 N N . ILE A 1 174 ? 25.534 -21.655 -28.712 1.00 49.12 174 ILE A N 1
ATOM 1375 C CA . ILE A 1 174 ? 25.512 -21.600 -30.186 1.00 49.12 174 ILE A CA 1
ATOM 1376 C C . ILE A 1 174 ? 26.637 -22.474 -30.784 1.00 49.12 174 ILE A C 1
ATOM 1378 O O . ILE A 1 174 ? 26.640 -22.784 -31.974 1.00 49.12 174 ILE A O 1
ATOM 1382 N N . LEU A 1 175 ? 27.615 -22.871 -29.964 1.00 51.03 175 LEU A N 1
ATOM 1383 C CA . LEU A 1 175 ? 28.774 -23.654 -30.371 1.00 51.03 175 LEU A CA 1
ATOM 1384 C C . LEU A 1 175 ? 28.559 -25.122 -29.971 1.00 51.03 175 LEU A C 1
ATOM 1386 O O . LEU A 1 175 ? 28.655 -25.430 -28.785 1.00 51.03 175 LEU A O 1
ATOM 1390 N N . PRO A 1 176 ? 28.355 -26.047 -30.926 1.00 51.91 176 PRO A N 1
ATOM 1391 C CA . PRO A 1 176 ? 27.935 -27.426 -30.644 1.00 51.91 176 PRO A CA 1
ATOM 1392 C C . PRO A 1 176 ? 28.912 -28.265 -29.796 1.00 51.91 176 PRO A C 1
ATOM 1394 O O . PRO A 1 176 ? 28.585 -29.383 -29.427 1.00 51.91 176 PRO A O 1
ATOM 1397 N N . TRP A 1 177 ? 30.107 -27.756 -29.483 1.00 61.72 177 TRP A N 1
ATOM 1398 C CA . TRP A 1 177 ? 31.124 -28.416 -28.650 1.00 61.72 177 TRP A CA 1
ATOM 1399 C C . TRP A 1 177 ? 31.186 -27.906 -27.206 1.00 61.72 177 TRP A C 1
ATOM 1401 O O . TRP A 1 177 ? 32.061 -28.323 -26.448 1.00 61.72 177 TRP A O 1
ATOM 1411 N N . LYS A 1 178 ? 30.325 -26.960 -26.824 1.00 46.56 178 LYS A N 1
ATOM 1412 C CA . LYS A 1 178 ? 30.262 -26.442 -25.459 1.00 46.56 178 LYS A CA 1
ATOM 1413 C C . LYS A 1 178 ? 28.932 -26.881 -24.855 1.00 46.56 178 LYS A C 1
ATOM 1415 O O . LYS A 1 178 ? 27.959 -26.134 -24.901 1.00 46.56 178 LYS A O 1
ATOM 1420 N N . GLU A 1 179 ? 28.880 -28.110 -24.350 1.00 44.94 179 GLU A N 1
ATOM 1421 C CA . GLU A 1 179 ? 27.760 -28.547 -23.514 1.00 44.94 179 GLU A CA 1
ATOM 1422 C C . GLU A 1 179 ? 27.726 -27.634 -22.284 1.00 44.94 179 GLU A C 1
ATOM 1424 O O . GLU A 1 179 ? 28.658 -27.600 -21.483 1.00 44.94 179 GLU A O 1
ATOM 1429 N N . SER A 1 180 ? 26.692 -26.803 -22.201 1.00 54.88 180 SER A N 1
ATOM 1430 C CA . SER A 1 180 ? 26.309 -26.178 -20.943 1.00 54.88 180 SER A CA 1
ATOM 1431 C C . SER A 1 180 ? 25.566 -27.261 -20.178 1.00 54.88 180 SER A C 1
ATOM 1433 O O . SER A 1 180 ? 24.546 -27.732 -20.679 1.00 54.88 180 SER A O 1
ATOM 1435 N N . GLU A 1 181 ? 26.067 -27.691 -19.020 1.00 56.66 181 GLU A N 1
ATOM 1436 C CA . GLU A 1 181 ? 25.261 -28.490 -18.093 1.00 56.66 181 GLU A CA 1
ATOM 1437 C C . GLU A 1 181 ? 24.046 -27.639 -17.707 1.00 56.66 181 GLU A C 1
ATOM 1439 O O . GLU A 1 181 ? 24.157 -26.706 -16.917 1.00 56.66 181 GLU A O 1
ATOM 1444 N N . SER A 1 182 ? 22.901 -27.888 -18.342 1.00 65.44 182 SER A N 1
ATOM 1445 C CA . SER A 1 182 ? 21.671 -27.162 -18.044 1.00 65.44 182 SER A CA 1
ATOM 1446 C C . SER A 1 182 ? 21.158 -27.618 -16.687 1.00 65.44 182 SER A C 1
ATOM 1448 O O . SER A 1 182 ? 20.917 -28.817 -16.501 1.00 65.44 182 SER A O 1
ATOM 1450 N N . ARG A 1 183 ? 20.949 -26.682 -15.757 1.00 79.31 183 ARG A N 1
ATOM 1451 C CA . ARG A 1 183 ? 20.327 -26.997 -14.460 1.00 79.31 183 ARG A CA 1
ATOM 1452 C C . ARG A 1 183 ? 18.977 -27.703 -14.674 1.00 79.31 183 ARG A C 1
ATOM 1454 O O . ARG A 1 183 ? 18.224 -27.341 -15.586 1.00 79.31 183 ARG A O 1
ATOM 1461 N N . SER A 1 184 ? 18.668 -28.713 -13.855 1.00 87.81 184 SER A N 1
ATOM 1462 C CA . SER A 1 184 ? 17.348 -29.361 -13.887 1.00 87.81 184 SER A CA 1
ATOM 1463 C C . SER A 1 184 ? 16.255 -28.374 -13.470 1.00 87.81 184 SER A C 1
ATOM 1465 O O . SER A 1 184 ? 16.532 -27.371 -12.808 1.00 87.81 184 SER A O 1
ATOM 1467 N N . VAL A 1 185 ? 15.004 -28.648 -13.852 1.00 88.62 185 VAL A N 1
ATOM 1468 C CA . VAL A 1 185 ? 13.860 -27.824 -13.429 1.00 88.62 185 VAL A CA 1
ATOM 1469 C C . VAL A 1 185 ? 13.763 -27.823 -11.903 1.00 88.62 185 VAL A C 1
ATOM 1471 O O . VAL A 1 185 ? 13.593 -26.771 -11.308 1.00 88.62 185 VAL A O 1
ATOM 1474 N N . GLU A 1 186 ? 13.961 -28.973 -11.262 1.00 91.62 186 GLU A N 1
ATOM 1475 C CA . GLU A 1 186 ? 13.905 -29.134 -9.807 1.00 91.62 186 GLU A CA 1
ATOM 1476 C C . GLU A 1 186 ? 14.964 -28.290 -9.086 1.00 91.62 186 GLU A C 1
ATOM 1478 O O . GLU A 1 186 ? 14.651 -27.666 -8.076 1.00 91.62 186 GLU A O 1
ATOM 1483 N N . ALA A 1 187 ? 16.184 -28.205 -9.628 1.00 90.50 187 ALA A N 1
ATOM 1484 C CA . ALA A 1 187 ? 17.230 -27.350 -9.068 1.00 90.50 187 ALA A CA 1
ATOM 1485 C C . ALA A 1 187 ? 16.874 -25.858 -9.186 1.00 90.50 187 ALA A C 1
ATOM 1487 O O . ALA A 1 187 ? 17.115 -25.095 -8.255 1.00 90.50 187 ALA A O 1
ATOM 1488 N N . ARG A 1 188 ? 16.259 -25.442 -10.305 1.00 92.31 188 ARG A N 1
ATOM 1489 C CA . ARG A 1 188 ? 15.749 -24.068 -10.472 1.00 92.31 188 ARG A CA 1
ATOM 1490 C C . ARG A 1 188 ? 14.578 -23.764 -9.536 1.00 92.31 188 ARG A C 1
ATOM 1492 O O . ARG A 1 188 ? 14.458 -22.640 -9.061 1.00 92.31 188 ARG A O 1
ATOM 1499 N N . ILE A 1 189 ? 13.719 -24.749 -9.256 1.00 94.62 189 ILE A N 1
ATOM 1500 C CA . ILE A 1 189 ? 12.640 -24.625 -8.264 1.00 94.62 189 ILE A CA 1
ATOM 1501 C C . ILE A 1 189 ? 13.223 -24.376 -6.875 1.00 94.62 189 ILE A C 1
ATOM 1503 O O . ILE A 1 189 ? 12.811 -23.424 -6.219 1.00 94.62 189 ILE A O 1
ATOM 1507 N N . GLU A 1 190 ? 14.184 -25.194 -6.442 1.00 93.81 190 GLU A N 1
ATOM 1508 C CA . GLU A 1 190 ? 14.830 -25.036 -5.134 1.00 93.81 190 GLU A CA 1
ATOM 1509 C C . GLU A 1 190 ? 15.501 -23.660 -4.996 1.00 93.81 190 GLU A C 1
ATOM 1511 O O . GLU A 1 190 ? 15.261 -22.961 -4.011 1.00 93.81 190 GLU A O 1
ATOM 1516 N N . ASP A 1 191 ? 16.242 -23.227 -6.021 1.00 92.12 191 ASP A N 1
ATOM 1517 C CA . ASP A 1 191 ? 16.877 -21.905 -6.061 1.00 92.12 191 ASP A CA 1
ATOM 1518 C C . ASP A 1 191 ? 15.852 -20.760 -6.018 1.00 92.12 191 ASP A C 1
ATOM 1520 O O . ASP A 1 191 ? 15.959 -19.846 -5.201 1.00 92.12 191 ASP A O 1
ATOM 1524 N N . THR A 1 192 ? 14.796 -20.841 -6.834 1.00 94.44 192 THR A N 1
ATOM 1525 C CA . THR A 1 192 ? 13.737 -19.821 -6.872 1.00 94.44 192 THR A CA 1
ATOM 1526 C C . THR A 1 192 ? 13.034 -19.698 -5.519 1.00 94.44 192 THR A C 1
ATOM 1528 O O . THR A 1 192 ? 12.782 -18.583 -5.057 1.00 94.44 192 THR A O 1
ATOM 1531 N N . VAL A 1 193 ? 12.742 -20.820 -4.852 1.00 95.44 193 VAL A N 1
ATOM 1532 C CA . VAL A 1 193 ? 12.120 -20.831 -3.518 1.00 95.44 193 VAL A CA 1
ATOM 1533 C C . VAL A 1 193 ? 13.044 -20.209 -2.472 1.00 95.44 193 VAL A C 1
ATOM 1535 O O . VAL A 1 193 ? 12.586 -19.393 -1.665 1.00 95.44 193 VAL A O 1
ATOM 1538 N N . GLU A 1 194 ? 14.338 -20.540 -2.488 1.00 93.75 194 GLU A N 1
ATOM 1539 C CA . GLU A 1 194 ? 15.298 -19.945 -1.554 1.00 93.75 194 GLU A CA 1
ATOM 1540 C C . GLU A 1 194 ? 15.450 -18.439 -1.799 1.00 93.75 194 GLU A C 1
ATOM 1542 O O . GLU A 1 194 ? 15.416 -17.648 -0.855 1.00 93.75 194 GLU A O 1
ATOM 1547 N N . ARG A 1 195 ? 15.483 -18.002 -3.062 1.00 92.94 195 ARG A N 1
ATOM 1548 C CA . ARG A 1 195 ? 15.487 -16.577 -3.420 1.00 92.94 195 ARG A CA 1
ATOM 1549 C C . ARG A 1 195 ? 14.229 -15.853 -2.937 1.00 92.94 195 ARG A C 1
ATOM 1551 O O . ARG A 1 195 ? 14.345 -14.768 -2.365 1.00 92.94 195 ARG A O 1
ATOM 1558 N N . CYS A 1 196 ? 13.043 -16.452 -3.079 1.00 94.31 196 CYS A N 1
ATOM 1559 C CA . CYS A 1 196 ? 11.801 -15.904 -2.514 1.00 94.31 196 CYS A CA 1
ATOM 1560 C C . CYS A 1 196 ? 11.908 -15.735 -0.996 1.00 94.31 196 CYS A C 1
ATOM 1562 O O . CYS A 1 196 ? 11.555 -14.687 -0.452 1.00 94.31 196 CYS A O 1
ATOM 1564 N N . ARG A 1 197 ? 12.441 -16.747 -0.302 1.00 93.12 197 ARG A N 1
ATOM 1565 C CA . ARG A 1 197 ? 12.658 -16.714 1.148 1.00 93.12 197 ARG A CA 1
ATOM 1566 C C . ARG A 1 197 ? 13.642 -15.611 1.551 1.00 93.12 197 ARG A C 1
ATOM 1568 O O . ARG A 1 197 ? 13.365 -14.899 2.518 1.00 93.12 197 ARG A O 1
ATOM 1575 N N . MET A 1 198 ? 14.758 -15.458 0.840 1.00 91.44 198 MET A N 1
ATOM 1576 C CA . MET A 1 198 ? 15.754 -14.413 1.096 1.00 91.44 198 MET A CA 1
ATOM 1577 C C . MET A 1 198 ? 15.165 -13.014 0.913 1.00 91.44 198 MET A C 1
ATOM 1579 O O . MET A 1 198 ? 15.285 -12.184 1.814 1.00 91.44 198 MET A O 1
ATOM 1583 N N . ILE A 1 199 ? 14.472 -12.773 -0.203 1.00 91.19 199 ILE A N 1
ATOM 1584 C CA . ILE A 1 199 ? 13.832 -11.486 -0.506 1.00 91.19 199 ILE A CA 1
ATOM 1585 C C . ILE A 1 199 ? 12.788 -11.148 0.559 1.00 91.19 199 ILE A C 1
ATOM 1587 O O . ILE A 1 199 ? 12.835 -10.065 1.138 1.00 91.19 199 ILE A O 1
ATOM 1591 N N . ARG A 1 200 ? 11.908 -12.098 0.893 1.00 90.88 200 ARG A N 1
ATOM 1592 C CA . ARG A 1 200 ? 10.914 -11.942 1.961 1.00 90.88 200 ARG A CA 1
ATOM 1593 C C . ARG A 1 200 ? 11.562 -11.555 3.293 1.00 90.88 200 ARG A C 1
ATOM 1595 O O . ARG A 1 200 ? 11.119 -10.620 3.945 1.00 90.88 200 ARG A O 1
ATOM 1602 N N . ASN A 1 201 ? 12.613 -12.267 3.705 1.00 87.25 201 ASN A N 1
ATOM 1603 C CA . ASN A 1 201 ? 13.300 -11.987 4.969 1.00 87.25 201 ASN A CA 1
ATOM 1604 C C . ASN A 1 201 ? 14.004 -10.622 4.958 1.00 87.25 201 ASN A C 1
ATOM 1606 O O . ASN A 1 201 ? 14.031 -9.959 5.988 1.00 87.25 201 ASN A O 1
ATOM 1610 N N . SER A 1 202 ? 14.570 -10.217 3.817 1.00 87.06 202 SER A N 1
ATOM 1611 C CA . SER A 1 202 ? 15.217 -8.912 3.650 1.00 87.06 202 SER A CA 1
ATOM 1612 C C . SER A 1 202 ? 14.202 -7.772 3.765 1.00 87.06 202 SER A C 1
ATOM 1614 O O . SER A 1 202 ? 14.428 -6.826 4.512 1.00 87.06 202 SER A O 1
ATOM 1616 N N . LEU A 1 203 ? 13.039 -7.902 3.118 1.00 84.69 203 LEU A N 1
ATOM 1617 C CA . LEU A 1 203 ? 11.949 -6.927 3.209 1.00 84.69 203 LEU A CA 1
ATOM 1618 C C . LEU A 1 203 ? 11.390 -6.830 4.639 1.00 84.69 203 LEU A C 1
ATOM 1620 O O . LEU A 1 203 ? 11.324 -5.729 5.182 1.00 84.69 203 LEU A O 1
ATOM 1624 N N . ASN A 1 204 ? 11.128 -7.974 5.281 1.00 81.88 204 ASN A N 1
ATOM 1625 C CA . ASN A 1 204 ? 10.639 -8.054 6.667 1.00 81.88 204 ASN A CA 1
ATOM 1626 C C . ASN A 1 204 ? 11.659 -7.601 7.725 1.00 81.88 204 ASN A C 1
ATOM 1628 O O . ASN A 1 204 ? 11.314 -7.503 8.899 1.00 81.88 204 ASN A O 1
ATOM 1632 N N . ALA A 1 205 ? 12.925 -7.380 7.353 1.00 77.12 205 ALA A N 1
ATOM 1633 C CA . ALA A 1 205 ? 13.912 -6.792 8.257 1.00 77.12 205 ALA A CA 1
ATOM 1634 C C . ALA A 1 205 ? 13.723 -5.270 8.419 1.00 77.12 205 ALA A C 1
ATOM 1636 O O . ALA A 1 205 ? 14.235 -4.701 9.384 1.00 77.12 205 ALA A O 1
ATOM 1637 N N . GLY A 1 206 ? 13.030 -4.618 7.475 1.00 69.44 206 GLY A N 1
ATOM 1638 C CA . GLY A 1 206 ? 12.503 -3.260 7.633 1.00 69.44 206 GLY A CA 1
ATOM 1639 C C . GLY A 1 206 ? 11.077 -3.262 8.188 1.00 69.44 206 GLY A C 1
ATOM 1640 O O . GLY A 1 206 ? 10.615 -4.270 8.709 1.00 69.44 206 GLY A O 1
ATOM 1641 N N . ASP A 1 207 ? 10.357 -2.154 8.007 1.00 68.44 207 ASP A N 1
ATOM 1642 C CA . ASP A 1 207 ? 8.931 -2.053 8.364 1.00 68.44 207 ASP A CA 1
ATOM 1643 C C . ASP A 1 207 ? 8.009 -2.508 7.211 1.00 68.44 207 ASP A C 1
ATOM 1645 O O . ASP A 1 207 ? 6.813 -2.219 7.207 1.00 68.44 207 ASP A O 1
ATOM 1649 N N . LEU A 1 208 ? 8.557 -3.191 6.198 1.00 74.69 208 LEU A N 1
ATOM 1650 C CA . LEU A 1 208 ? 7.774 -3.781 5.113 1.00 74.69 208 LEU A CA 1
ATOM 1651 C C . LEU A 1 208 ? 7.292 -5.168 5.550 1.00 74.69 208 LEU A C 1
ATOM 1653 O O . LEU A 1 208 ? 8.075 -5.951 6.079 1.00 74.69 208 LEU A O 1
ATOM 1657 N N . SER A 1 209 ? 6.030 -5.497 5.285 1.00 78.69 209 SER A N 1
ATOM 1658 C CA . SER A 1 209 ? 5.510 -6.857 5.459 1.00 78.69 209 SER A CA 1
ATOM 1659 C C . SER A 1 209 ? 5.457 -7.548 4.102 1.00 78.69 209 SER A C 1
ATOM 1661 O O . SER A 1 209 ? 4.926 -7.004 3.136 1.00 78.69 209 SER A O 1
ATOM 1663 N N . ALA A 1 210 ? 6.068 -8.724 4.009 1.00 85.81 210 ALA A N 1
ATOM 1664 C CA . ALA A 1 210 ? 6.210 -9.487 2.784 1.00 85.81 210 ALA A CA 1
ATOM 1665 C C . ALA A 1 210 ? 5.975 -10.981 3.028 1.00 85.81 210 ALA A C 1
ATOM 1667 O O . ALA A 1 210 ? 6.468 -11.564 4.004 1.00 85.81 210 ALA A O 1
ATOM 1668 N N . ASN A 1 211 ? 5.282 -11.623 2.087 1.00 87.75 211 ASN A N 1
ATOM 1669 C CA . ASN A 1 211 ? 4.877 -13.024 2.157 1.00 87.75 211 ASN A CA 1
ATOM 1670 C C . ASN A 1 211 ? 5.137 -13.753 0.834 1.00 87.75 211 ASN A C 1
ATOM 1672 O O . ASN A 1 211 ? 4.836 -13.252 -0.242 1.00 87.75 211 ASN A O 1
ATOM 1676 N N . HIS A 1 212 ? 5.690 -14.967 0.902 1.00 93.06 212 HIS A N 1
ATOM 1677 C CA . HIS A 1 212 ? 5.836 -15.821 -0.281 1.00 93.06 212 HIS A CA 1
ATOM 1678 C C . HIS A 1 212 ? 4.480 -16.463 -0.604 1.00 93.06 212 HIS A C 1
ATOM 1680 O O . HIS A 1 212 ? 3.945 -17.207 0.223 1.00 93.06 212 HIS A O 1
ATOM 1686 N N . ILE A 1 213 ? 3.931 -16.177 -1.785 1.00 90.88 213 ILE A N 1
ATOM 1687 C CA . ILE A 1 213 ? 2.641 -16.710 -2.224 1.00 90.88 213 ILE A CA 1
ATOM 1688 C C . ILE A 1 213 ? 2.835 -18.149 -2.700 1.00 90.88 213 ILE A C 1
ATOM 1690 O O . ILE A 1 213 ? 3.712 -18.436 -3.508 1.00 90.88 213 ILE A O 1
ATOM 1694 N N . THR A 1 214 ? 2.001 -19.068 -2.219 1.00 91.12 214 THR A N 1
ATOM 1695 C CA . THR A 1 214 ? 2.112 -20.499 -2.536 1.00 91.12 214 THR A CA 1
ATOM 1696 C C . THR A 1 214 ? 0.736 -21.089 -2.847 1.00 91.12 214 THR A C 1
ATOM 1698 O O . THR A 1 214 ? -0.283 -20.529 -2.450 1.00 91.12 214 THR A O 1
ATOM 1701 N N . ARG A 1 215 ? 0.693 -22.230 -3.543 1.00 91.00 215 ARG A N 1
ATOM 1702 C CA . ARG A 1 215 ? -0.503 -23.057 -3.805 1.00 91.00 215 ARG A CA 1
ATOM 1703 C C . ARG A 1 215 ? -1.672 -22.279 -4.424 1.00 91.00 215 ARG A C 1
ATOM 1705 O O . ARG A 1 215 ? -1.500 -21.604 -5.430 1.00 91.00 215 ARG A O 1
ATOM 1712 N N . THR A 1 216 ? -2.868 -22.399 -3.846 1.00 89.12 216 THR A N 1
ATOM 1713 C CA . THR A 1 216 ? -4.105 -21.799 -4.356 1.00 89.12 216 THR A CA 1
ATOM 1714 C C . THR A 1 216 ? -4.019 -20.271 -4.469 1.00 89.12 216 THR A C 1
ATOM 1716 O O . THR A 1 216 ? -4.361 -19.770 -5.537 1.00 89.12 216 THR A O 1
ATOM 1719 N N . PRO A 1 217 ? -3.499 -19.519 -3.473 1.00 89.12 217 PRO A N 1
ATOM 1720 C CA . PRO A 1 217 ? -3.208 -18.093 -3.651 1.00 89.12 217 PRO A CA 1
ATOM 1721 C C . PRO A 1 217 ? -2.310 -17.770 -4.856 1.00 89.12 217 PRO A C 1
ATOM 1723 O O . PRO A 1 217 ? -2.553 -16.787 -5.557 1.00 89.12 217 PRO A O 1
ATOM 1726 N N . LEU A 1 218 ? -1.294 -18.599 -5.131 1.00 92.75 218 LEU A N 1
ATOM 1727 C CA . LEU A 1 218 ? -0.380 -18.396 -6.263 1.00 92.75 218 LEU A CA 1
ATOM 1728 C C . LEU A 1 218 ? -1.116 -18.587 -7.593 1.00 92.75 218 LEU A C 1
ATOM 1730 O O . LEU A 1 218 ? -1.025 -17.737 -8.474 1.00 92.75 218 LEU A O 1
ATOM 1734 N N . GLU A 1 219 ? -1.894 -19.659 -7.710 1.00 91.62 219 GLU A N 1
ATOM 1735 C CA . GLU A 1 219 ? -2.718 -19.940 -8.888 1.00 91.62 219 GLU A CA 1
ATOM 1736 C C . GLU A 1 219 ? -3.755 -18.836 -9.145 1.00 91.62 219 GLU A C 1
ATOM 1738 O O . GLU A 1 219 ? -3.861 -18.330 -10.259 1.00 91.62 219 GLU A O 1
ATOM 1743 N N . GLN A 1 220 ? -4.472 -18.392 -8.109 1.00 90.44 220 GLN A N 1
ATOM 1744 C CA . GLN A 1 220 ? -5.435 -17.290 -8.210 1.00 90.44 220 GLN A CA 1
ATOM 1745 C C . GLN A 1 220 ? -4.768 -15.983 -8.650 1.00 90.44 220 GLN A C 1
ATOM 1747 O O . GLN A 1 220 ? -5.308 -15.262 -9.491 1.00 90.44 220 GLN A O 1
ATOM 1752 N N . THR A 1 221 ? -3.586 -15.686 -8.105 1.00 90.81 221 THR A N 1
ATOM 1753 C CA . THR A 1 221 ? -2.827 -14.479 -8.447 1.00 90.81 221 THR A CA 1
ATOM 1754 C C . THR A 1 221 ? -2.360 -14.514 -9.896 1.00 90.81 221 THR A C 1
ATOM 1756 O O . THR A 1 221 ? -2.554 -13.535 -10.615 1.00 90.81 221 THR A O 1
ATOM 1759 N N . LEU A 1 222 ? -1.795 -15.638 -10.346 1.00 90.94 222 LEU A N 1
ATOM 1760 C CA . LEU A 1 222 ? -1.330 -15.799 -11.722 1.00 90.94 222 LEU A CA 1
ATOM 1761 C C . LEU A 1 222 ? -2.488 -15.717 -12.719 1.00 90.94 222 LEU A C 1
ATOM 1763 O O . LEU A 1 222 ? -2.415 -14.890 -13.621 1.00 90.94 222 LEU A O 1
ATOM 1767 N N . ASN A 1 223 ? -3.583 -16.449 -12.494 1.00 88.88 223 ASN A N 1
ATOM 1768 C CA . ASN A 1 223 ? -4.768 -16.420 -13.362 1.00 88.88 223 ASN A CA 1
ATOM 1769 C C . ASN A 1 223 ? -5.346 -15.005 -13.505 1.00 88.88 223 ASN A C 1
ATOM 1771 O O . ASN A 1 223 ? -5.781 -14.595 -14.577 1.00 88.88 223 ASN A O 1
ATOM 1775 N N . ARG A 1 224 ? -5.346 -14.232 -12.416 1.00 87.88 224 ARG A N 1
ATOM 1776 C CA . ARG A 1 224 ? -5.853 -12.855 -12.406 1.00 87.88 224 ARG A CA 1
ATOM 1777 C C . ARG A 1 224 ? -4.942 -11.873 -13.147 1.00 87.88 224 ARG A C 1
ATOM 1779 O O . ARG A 1 224 ? -5.429 -10.879 -13.681 1.00 87.88 224 ARG A O 1
ATOM 1786 N N . LEU A 1 225 ? -3.630 -12.107 -13.126 1.00 87.62 225 LEU A N 1
ATOM 1787 C CA . LEU A 1 225 ? -2.625 -11.232 -13.741 1.00 87.62 225 LEU A CA 1
ATOM 1788 C C . LEU A 1 225 ? -2.207 -11.687 -15.144 1.00 87.62 225 LEU A C 1
ATOM 1790 O O . LEU A 1 225 ? -1.432 -10.995 -15.810 1.00 87.62 225 LEU A O 1
ATOM 1794 N N . GLU A 1 226 ? -2.703 -12.836 -15.591 1.00 83.62 226 GLU A N 1
ATOM 1795 C CA . GLU A 1 226 ? -2.393 -13.399 -16.892 1.00 83.62 226 GLU A CA 1
ATOM 1796 C C . GLU A 1 226 ? -2.891 -12.503 -18.034 1.00 83.62 226 GLU A C 1
ATOM 1798 O O . GLU A 1 226 ? -3.931 -11.846 -17.961 1.00 83.62 226 GLU A O 1
ATOM 1803 N N . ILE A 1 227 ? -2.107 -12.467 -19.112 1.00 84.62 227 ILE A N 1
ATOM 1804 C CA . ILE A 1 227 ? -2.458 -11.779 -20.351 1.00 84.62 227 ILE A CA 1
ATOM 1805 C C . ILE A 1 227 ? -2.692 -12.844 -21.415 1.00 84.62 227 ILE A C 1
ATOM 1807 O O . ILE A 1 227 ? -1.748 -13.280 -22.080 1.00 84.62 227 ILE A O 1
ATOM 1811 N N . SER A 1 228 ? -3.950 -13.245 -21.563 1.00 79.69 228 SER A N 1
ATOM 1812 C CA . SER A 1 228 ? -4.376 -14.257 -22.529 1.00 79.69 228 SER A CA 1
ATOM 1813 C C . SER A 1 228 ? -5.024 -13.581 -23.745 1.00 79.69 228 SER A C 1
ATOM 1815 O O . SER A 1 228 ? -5.756 -12.602 -23.609 1.00 79.69 228 SER A O 1
ATOM 1817 N N . GLU A 1 229 ? -4.709 -14.078 -24.943 1.00 81.56 229 GLU A N 1
ATOM 1818 C CA . GLU A 1 229 ? -5.293 -13.648 -26.228 1.00 81.56 229 GLU A CA 1
ATOM 1819 C C . GLU A 1 229 ? -5.313 -12.120 -26.497 1.00 81.56 229 GLU A C 1
ATOM 1821 O O . GLU A 1 229 ? -6.355 -11.549 -26.837 1.00 81.56 229 GLU A O 1
ATOM 1826 N N . PRO A 1 230 ? -4.176 -11.404 -26.389 1.00 86.94 230 PRO A N 1
ATOM 1827 C CA . PRO A 1 230 ? -4.179 -9.958 -26.559 1.00 86.94 230 PRO A CA 1
ATOM 1828 C C . PRO A 1 230 ? -4.428 -9.536 -28.017 1.00 86.94 230 PRO A C 1
ATOM 1830 O O . PRO A 1 230 ? -3.723 -9.957 -28.942 1.00 86.94 230 PRO A O 1
ATOM 1833 N N . SER A 1 231 ? -5.353 -8.598 -28.228 1.00 88.06 231 SER A N 1
ATOM 1834 C CA . SER A 1 231 ? -5.494 -7.898 -29.511 1.00 88.06 231 SER A CA 1
ATOM 1835 C C . SER A 1 231 ? -4.656 -6.628 -29.491 1.00 88.06 231 SER A C 1
ATOM 1837 O O . SER A 1 231 ? -4.750 -5.835 -28.562 1.00 88.06 231 SER A O 1
ATOM 1839 N N . LEU A 1 232 ? -3.805 -6.411 -30.495 1.00 90.31 232 LEU A N 1
ATOM 1840 C CA . LEU A 1 232 ? -2.802 -5.344 -30.446 1.00 90.31 232 LEU A CA 1
ATOM 1841 C C . LEU A 1 232 ? -2.756 -4.465 -31.696 1.00 90.31 232 LEU A C 1
ATOM 1843 O O . LEU A 1 232 ? -2.958 -4.917 -32.826 1.00 90.31 232 LEU A O 1
ATOM 1847 N N . THR A 1 233 ? -2.440 -3.195 -31.454 1.00 87.69 233 THR A N 1
ATOM 1848 C CA . THR A 1 233 ? -2.157 -2.136 -32.430 1.00 87.69 233 THR A CA 1
ATOM 1849 C C . THR A 1 233 ? -0.710 -1.663 -32.259 1.00 87.69 233 THR A C 1
ATOM 1851 O O . THR A 1 233 ? 0.070 -2.301 -31.562 1.00 87.69 233 THR A O 1
ATOM 1854 N N . ASN A 1 234 ? -0.322 -0.549 -32.884 1.00 84.44 234 ASN A N 1
ATOM 1855 C CA . ASN A 1 234 ? 1.065 -0.071 -32.869 1.00 84.44 234 ASN A CA 1
ATOM 1856 C C . ASN A 1 234 ? 1.524 0.486 -31.510 1.00 84.44 234 ASN A C 1
ATOM 1858 O O . ASN A 1 234 ? 2.725 0.634 -31.298 1.00 84.44 234 ASN A O 1
ATOM 1862 N N . THR A 1 235 ? 0.597 0.871 -30.630 1.00 85.94 235 THR A N 1
ATOM 1863 C CA . THR A 1 235 ? 0.910 1.507 -29.334 1.00 85.94 235 THR A CA 1
ATOM 1864 C C . THR A 1 235 ? 0.058 0.997 -28.181 1.00 85.94 235 THR A C 1
ATOM 1866 O O . THR A 1 235 ? 0.317 1.354 -27.034 1.00 85.94 235 THR A O 1
ATOM 1869 N N . ARG A 1 236 ? -0.969 0.192 -28.462 1.00 93.75 236 ARG A N 1
ATOM 1870 C CA . ARG A 1 236 ? -1.966 -0.211 -27.472 1.00 93.75 236 ARG A CA 1
ATOM 1871 C C . ARG A 1 236 ? -2.455 -1.630 -27.720 1.00 93.75 236 ARG A C 1
ATOM 1873 O O . ARG A 1 236 ? -2.407 -2.097 -28.861 1.00 93.75 236 ARG A O 1
ATOM 1880 N N . TYR A 1 237 ? -2.953 -2.284 -26.682 1.00 94.19 237 TYR A N 1
ATOM 1881 C CA . TYR A 1 237 ? -3.497 -3.637 -26.759 1.00 94.19 237 TYR A CA 1
ATOM 1882 C C . TYR A 1 237 ? -4.705 -3.809 -25.838 1.00 94.19 237 TYR A C 1
ATOM 1884 O O . TYR A 1 237 ? -4.850 -3.068 -24.868 1.00 94.19 237 TYR A O 1
ATOM 1892 N N . THR A 1 238 ? -5.574 -4.761 -26.157 1.00 93.06 238 THR A N 1
ATOM 1893 C CA . THR A 1 238 ? -6.691 -5.174 -25.310 1.00 93.06 238 THR A CA 1
ATOM 1894 C C . THR A 1 238 ? -6.499 -6.598 -24.817 1.00 93.06 238 THR A C 1
ATOM 1896 O O . THR A 1 238 ? -5.796 -7.387 -25.450 1.00 93.06 238 THR A O 1
ATOM 1899 N N . ILE A 1 239 ? -7.127 -6.912 -23.688 1.00 89.31 239 ILE A N 1
ATOM 1900 C CA . ILE A 1 239 ? -7.240 -8.257 -23.127 1.00 89.31 239 ILE A CA 1
ATOM 1901 C C . ILE A 1 239 ? -8.733 -8.518 -22.936 1.00 89.31 239 ILE A C 1
ATOM 1903 O O . ILE A 1 239 ? -9.379 -7.844 -22.137 1.00 89.31 239 ILE A O 1
ATOM 1907 N N . GLY A 1 240 ? -9.297 -9.443 -23.710 1.00 84.00 240 GLY A N 1
ATOM 1908 C CA . GLY A 1 240 ? -10.752 -9.571 -23.815 1.00 84.00 240 GLY A CA 1
ATOM 1909 C C . GLY A 1 240 ? -11.421 -8.326 -24.420 1.00 84.00 240 GLY A C 1
ATOM 1910 O O . GLY A 1 240 ? -10.779 -7.544 -25.132 1.00 84.00 240 GLY A O 1
ATOM 1911 N N . GLU A 1 241 ? -12.721 -8.168 -24.154 1.00 77.56 241 GLU A N 1
ATOM 1912 C CA . GLU A 1 241 ? -13.539 -7.065 -24.687 1.00 77.56 241 GLU A CA 1
ATOM 1913 C C . GLU A 1 241 ? -13.387 -5.767 -23.873 1.00 77.56 241 GLU A C 1
ATOM 1915 O O . GLU A 1 241 ? -13.291 -4.702 -24.475 1.00 77.56 241 GLU A O 1
ATOM 1920 N N . ASP A 1 242 ? -13.248 -5.866 -22.544 1.00 80.88 242 ASP A N 1
ATOM 1921 C CA . ASP A 1 242 ? -13.368 -4.721 -21.621 1.00 80.88 242 ASP A CA 1
ATOM 1922 C C . ASP A 1 242 ? -12.054 -4.326 -20.915 1.00 80.88 242 ASP A C 1
ATOM 1924 O O . ASP A 1 242 ? -12.065 -3.598 -19.925 1.00 80.88 242 ASP A O 1
ATOM 1928 N N . SER A 1 243 ? -10.888 -4.809 -21.363 1.00 90.38 243 SER A N 1
ATOM 1929 C CA . SER A 1 243 ? -9.596 -4.378 -20.798 1.00 90.38 243 SER A CA 1
ATOM 1930 C C . SER A 1 243 ? -8.724 -3.740 -21.863 1.00 90.38 243 SER A C 1
ATOM 1932 O O . SER A 1 243 ? -8.079 -4.426 -22.653 1.00 90.38 243 SER A O 1
ATOM 1934 N N . HIS A 1 244 ? -8.662 -2.413 -21.859 1.00 95.69 244 HIS A N 1
ATOM 1935 C CA . HIS A 1 244 ? -7.820 -1.618 -22.744 1.00 95.69 244 HIS A CA 1
ATOM 1936 C C . HIS A 1 244 ? -6.534 -1.224 -22.031 1.00 95.69 244 HIS A C 1
ATOM 1938 O O . HIS A 1 244 ? -6.582 -0.772 -20.889 1.00 95.69 244 HIS A O 1
ATOM 1944 N N . ARG A 1 245 ? -5.377 -1.380 -22.688 1.00 96.38 245 ARG A N 1
ATOM 1945 C CA . ARG A 1 245 ? -4.068 -1.118 -22.077 1.00 96.38 245 ARG A CA 1
ATOM 1946 C C . ARG A 1 245 ? -3.109 -0.341 -22.974 1.00 96.38 245 ARG A C 1
ATOM 1948 O O . ARG A 1 245 ? -3.065 -0.513 -24.198 1.00 96.38 245 ARG A O 1
ATOM 1955 N N . ARG A 1 246 ? -2.279 0.490 -22.343 1.00 96.62 246 ARG A N 1
ATOM 1956 C CA . ARG A 1 246 ? -1.180 1.248 -22.963 1.00 96.62 246 ARG A CA 1
ATOM 1957 C C . ARG A 1 246 ? -0.001 1.332 -21.999 1.00 96.62 246 ARG A C 1
ATOM 1959 O O . ARG A 1 246 ? -0.204 1.425 -20.797 1.00 96.62 246 ARG A O 1
ATOM 1966 N N . ILE A 1 247 ? 1.226 1.324 -22.518 1.00 97.00 247 ILE A N 1
ATOM 1967 C CA . ILE A 1 247 ? 2.439 1.444 -21.695 1.00 97.00 247 ILE A CA 1
ATOM 1968 C C . ILE A 1 247 ? 3.199 2.719 -22.043 1.00 97.00 247 ILE A C 1
ATOM 1970 O O . ILE A 1 247 ? 3.385 3.031 -23.220 1.00 97.00 247 ILE A O 1
ATOM 1974 N N . LEU A 1 248 ? 3.683 3.412 -21.013 1.00 96.88 248 LEU A N 1
ATOM 1975 C CA . LEU A 1 248 ? 4.703 4.454 -21.110 1.00 96.88 248 LEU A CA 1
ATOM 1976 C C . LEU A 1 248 ? 6.000 3.957 -20.462 1.00 96.88 248 LEU A C 1
ATOM 1978 O O . LEU A 1 248 ? 5.974 3.332 -19.404 1.00 96.88 248 LEU A O 1
ATOM 1982 N N . CYS A 1 249 ? 7.141 4.247 -21.080 1.00 95.25 249 CYS A N 1
ATOM 1983 C CA . CYS A 1 249 ? 8.459 3.907 -20.543 1.00 95.25 249 CYS A CA 1
ATOM 1984 C C . CYS A 1 249 ? 9.080 5.150 -19.913 1.00 95.25 249 CYS A C 1
ATOM 1986 O O . CYS A 1 249 ? 9.140 6.188 -20.575 1.00 95.25 249 CYS A O 1
ATOM 1988 N N . ILE A 1 250 ? 9.590 5.061 -18.686 1.00 93.88 250 ILE A N 1
ATOM 1989 C CA . ILE A 1 250 ? 10.414 6.133 -18.121 1.00 93.88 250 ILE A CA 1
ATOM 1990 C C . ILE A 1 250 ? 11.801 6.057 -18.762 1.00 93.88 250 ILE A C 1
ATOM 1992 O O . ILE A 1 250 ? 12.469 5.030 -18.699 1.00 93.88 250 ILE A O 1
ATOM 1996 N N . SER A 1 251 ? 12.231 7.151 -19.392 1.00 90.69 251 SER A N 1
ATOM 1997 C CA . SER A 1 251 ? 13.522 7.253 -20.092 1.00 90.69 251 SER A CA 1
ATOM 1998 C C . SER A 1 251 ? 14.519 8.184 -19.396 1.00 90.69 251 SER A C 1
ATOM 2000 O O . SER A 1 251 ? 15.669 8.316 -19.824 1.00 90.69 251 SER A O 1
ATOM 2002 N N . GLY A 1 252 ? 14.107 8.841 -18.310 1.00 88.44 252 GLY A N 1
ATOM 2003 C CA . GLY A 1 252 ? 15.003 9.647 -17.491 1.00 88.44 252 GLY A CA 1
ATOM 2004 C C . GLY A 1 252 ? 14.328 10.263 -16.275 1.00 88.44 252 GLY A C 1
ATOM 2005 O O . GLY A 1 252 ? 13.179 10.696 -16.344 1.00 88.44 252 GLY A O 1
ATOM 2006 N N . TYR A 1 253 ? 15.082 10.351 -15.183 1.00 87.56 253 TYR A N 1
ATOM 2007 C CA . TYR A 1 253 ? 14.669 10.977 -13.930 1.00 87.56 253 TYR A CA 1
ATOM 2008 C C . TYR A 1 253 ? 15.257 12.396 -13.804 1.00 87.56 253 TYR A C 1
ATOM 2010 O O . TYR A 1 253 ? 16.300 12.681 -14.403 1.00 87.56 253 TYR A O 1
ATOM 2018 N N . PRO A 1 254 ? 14.613 13.296 -13.040 1.00 84.50 254 PRO A N 1
ATOM 2019 C CA . PRO A 1 254 ? 15.178 14.602 -12.701 1.00 84.50 254 PRO A CA 1
ATOM 2020 C C . PRO A 1 254 ? 16.408 14.467 -11.791 1.00 84.50 254 PRO A C 1
ATOM 2022 O O . PRO A 1 254 ? 16.457 13.570 -10.957 1.00 84.50 254 PRO A O 1
ATOM 2025 N N . GLU A 1 255 ? 17.361 15.406 -11.879 1.00 77.56 255 GLU A N 1
ATOM 2026 C CA . GLU A 1 255 ? 18.620 15.366 -11.104 1.00 77.56 255 GLU A CA 1
ATOM 2027 C C . GLU A 1 255 ? 18.384 15.252 -9.588 1.00 77.56 255 GLU A C 1
ATOM 2029 O O . GLU A 1 255 ? 19.117 14.549 -8.895 1.00 77.56 255 GLU A O 1
ATOM 2034 N N . LYS A 1 256 ? 17.359 15.933 -9.055 1.00 80.56 256 LYS A N 1
ATOM 2035 C CA . LYS A 1 256 ? 16.977 15.865 -7.639 1.00 80.56 256 LYS A CA 1
ATOM 2036 C C . LYS A 1 256 ? 15.467 15.808 -7.490 1.00 80.56 256 LYS A C 1
ATOM 2038 O O . LYS A 1 256 ? 14.776 16.707 -7.965 1.00 80.56 256 LYS A O 1
ATOM 2043 N N . ARG A 1 257 ? 14.955 14.830 -6.742 1.00 80.75 257 ARG A N 1
ATOM 2044 C CA . ARG A 1 257 ? 13.529 14.773 -6.387 1.00 80.75 257 ARG A CA 1
ATOM 2045 C C . ARG A 1 257 ? 13.309 14.223 -4.986 1.00 80.75 257 ARG A C 1
ATOM 2047 O O . ARG A 1 257 ? 14.162 13.529 -4.437 1.00 80.75 257 ARG A O 1
ATOM 2054 N N . GLY A 1 258 ? 12.176 14.590 -4.393 1.00 71.56 258 GLY A N 1
ATOM 2055 C CA . GLY A 1 258 ? 11.673 13.893 -3.218 1.00 71.56 258 GLY A CA 1
ATOM 2056 C C . GLY A 1 258 ? 11.452 12.405 -3.519 1.00 71.56 258 GLY A C 1
ATOM 2057 O O . GLY A 1 258 ? 11.387 12.006 -4.686 1.00 71.56 258 GLY A O 1
ATOM 2058 N N . PRO A 1 259 ? 11.402 11.574 -2.482 1.00 76.06 259 PRO A N 1
ATOM 2059 C CA . PRO A 1 259 ? 11.121 10.161 -2.659 1.00 76.06 259 PRO A CA 1
ATOM 2060 C C . PRO A 1 259 ? 9.692 9.864 -3.108 1.00 76.06 259 PRO A C 1
ATOM 2062 O O . PRO A 1 259 ? 8.842 10.744 -3.068 1.00 76.06 259 PRO A O 1
ATOM 2065 N N . GLY A 1 260 ? 9.438 8.612 -3.500 1.00 78.88 260 GLY A N 1
ATOM 2066 C CA . GLY A 1 260 ? 8.083 8.121 -3.762 1.00 78.88 260 GLY A CA 1
ATOM 2067 C C . GLY A 1 260 ? 7.527 8.496 -5.135 1.00 78.88 260 GLY A C 1
ATOM 2068 O O . GLY A 1 260 ? 6.340 8.337 -5.366 1.00 78.88 260 GLY A O 1
ATOM 2069 N N . VAL A 1 261 ? 8.370 8.935 -6.078 1.00 85.62 261 VAL A N 1
ATOM 2070 C CA . VAL A 1 261 ? 7.952 9.358 -7.431 1.00 85.62 261 VAL A CA 1
ATOM 2071 C C . VAL A 1 261 ? 6.983 8.394 -8.119 1.00 85.62 261 VAL A C 1
ATOM 2073 O O . VAL A 1 261 ? 6.016 8.854 -8.720 1.00 85.62 261 VAL A O 1
ATOM 2076 N N . LEU A 1 262 ? 7.246 7.085 -8.083 1.00 89.75 262 LEU A N 1
ATOM 2077 C CA . LEU A 1 262 ? 6.362 6.117 -8.730 1.00 89.75 262 LEU A CA 1
ATOM 2078 C C . LEU A 1 262 ? 5.109 5.851 -7.902 1.00 89.75 262 LEU A C 1
ATOM 2080 O O . LEU A 1 262 ? 4.072 5.574 -8.487 1.00 89.75 262 LEU A O 1
ATOM 2084 N N . SER A 1 263 ? 5.184 6.004 -6.579 1.00 86.75 263 SER A N 1
ATOM 2085 C CA . SER A 1 263 ? 4.005 5.987 -5.711 1.00 86.75 263 SER A CA 1
ATOM 2086 C C . SER A 1 263 ? 3.085 7.183 -5.998 1.00 86.75 263 SER A C 1
ATOM 2088 O O . SER A 1 263 ? 1.878 6.999 -6.093 1.00 86.75 263 SER A O 1
ATOM 2090 N N . ASP A 1 264 ? 3.622 8.387 -6.242 1.00 86.31 264 ASP A N 1
ATOM 2091 C CA . ASP A 1 264 ? 2.815 9.555 -6.649 1.00 86.31 264 ASP A CA 1
ATOM 2092 C C . ASP A 1 264 ? 2.054 9.291 -7.957 1.00 86.31 264 ASP A C 1
ATOM 2094 O O . ASP A 1 264 ? 0.902 9.686 -8.111 1.00 86.31 264 ASP A O 1
ATOM 2098 N N . ILE A 1 265 ? 2.719 8.640 -8.919 1.00 90.69 265 ILE A N 1
ATOM 2099 C CA . ILE A 1 265 ? 2.132 8.294 -10.220 1.00 90.69 265 ILE A CA 1
ATOM 2100 C C . ILE A 1 265 ? 1.076 7.200 -10.047 1.00 90.69 265 ILE A C 1
ATOM 2102 O O . ILE A 1 265 ? -0.009 7.301 -10.611 1.00 90.69 265 ILE A O 1
ATOM 2106 N N . LEU A 1 266 ? 1.388 6.175 -9.252 1.00 90.31 266 LEU A N 1
ATOM 2107 C CA . LEU A 1 266 ? 0.494 5.069 -8.938 1.00 90.31 266 LEU A CA 1
ATOM 2108 C C . LEU A 1 266 ? -0.781 5.568 -8.250 1.00 90.31 266 LEU A C 1
ATOM 2110 O O . LEU A 1 266 ? -1.869 5.187 -8.656 1.00 90.31 266 LEU A O 1
ATOM 2114 N N . ASN A 1 267 ? -0.679 6.461 -7.264 1.00 86.06 267 ASN A N 1
ATOM 2115 C CA . ASN A 1 267 ? -1.819 6.962 -6.485 1.00 86.06 267 ASN A CA 1
ATOM 2116 C C . ASN A 1 267 ? -2.572 8.129 -7.137 1.00 86.06 267 ASN A C 1
ATOM 2118 O O . ASN A 1 267 ? -3.507 8.649 -6.531 1.00 86.06 267 ASN A O 1
ATOM 2122 N N . MET A 1 268 ? -2.199 8.540 -8.351 1.00 85.81 268 MET A N 1
ATOM 2123 C CA . MET A 1 268 ? -2.895 9.611 -9.059 1.00 85.81 268 MET A CA 1
ATOM 2124 C C . MET A 1 268 ? -4.382 9.261 -9.230 1.00 85.81 268 MET A C 1
ATOM 2126 O O . MET A 1 268 ? -4.720 8.138 -9.622 1.00 85.81 268 MET A O 1
ATOM 2130 N N . ASP A 1 269 ? -5.250 10.223 -8.913 1.00 84.25 269 ASP A N 1
ATOM 2131 C CA . ASP A 1 269 ? -6.679 10.144 -9.206 1.00 84.25 269 ASP A CA 1
ATOM 2132 C C . ASP A 1 269 ? -6.871 10.383 -10.705 1.00 84.25 269 ASP A C 1
ATOM 2134 O O . ASP A 1 269 ? -6.460 11.424 -11.223 1.00 84.25 269 ASP A O 1
ATOM 2138 N N . ALA A 1 270 ? -7.396 9.374 -11.392 1.00 89.19 270 ALA A N 1
ATOM 2139 C CA . ALA A 1 270 ? -7.533 9.336 -12.839 1.00 89.19 270 ALA A CA 1
ATOM 2140 C C . ALA A 1 270 ? -8.752 8.490 -13.228 1.00 89.19 270 ALA A C 1
ATOM 2142 O O . ALA A 1 270 ? -9.143 7.613 -12.449 1.00 89.19 270 ALA A O 1
ATOM 2143 N N . PRO A 1 271 ? -9.327 8.690 -14.429 1.00 90.56 271 PRO A N 1
ATOM 2144 C CA . PRO A 1 271 ? -10.461 7.897 -14.898 1.00 90.56 271 PRO A CA 1
ATOM 2145 C C . PRO A 1 271 ? -10.187 6.389 -14.880 1.00 90.56 271 PRO A C 1
ATOM 2147 O O . PRO A 1 271 ? -11.044 5.619 -14.452 1.00 90.56 271 PRO A O 1
ATOM 2150 N N . GLY A 1 272 ? -8.984 5.988 -15.305 1.00 92.31 272 GLY A N 1
ATOM 2151 C CA . GLY A 1 272 ? -8.543 4.600 -15.361 1.00 92.31 272 GLY A CA 1
ATOM 2152 C C . GLY A 1 272 ? -7.461 4.233 -14.357 1.00 92.31 272 GLY A C 1
ATOM 2153 O O . GLY A 1 272 ? -7.027 5.010 -13.507 1.00 92.31 272 GLY A O 1
ATOM 2154 N N . PHE A 1 273 ? -7.001 2.991 -14.461 1.00 93.81 273 PHE A N 1
ATOM 2155 C CA . PHE A 1 273 ? -5.959 2.453 -13.603 1.00 93.81 273 PHE A CA 1
ATOM 2156 C C . PHE A 1 273 ? -4.565 2.735 -14.121 1.00 93.81 273 PHE A C 1
ATOM 2158 O O . PHE A 1 273 ? -4.269 2.654 -15.312 1.00 93.81 273 PHE A O 1
ATOM 2165 N N . ILE A 1 274 ? -3.693 3.014 -13.163 1.00 95.62 274 ILE A N 1
ATOM 2166 C CA . ILE A 1 274 ? -2.273 3.210 -13.363 1.00 95.62 274 ILE A CA 1
ATOM 2167 C C . ILE A 1 274 ? -1.593 2.147 -12.527 1.00 95.62 274 ILE A C 1
ATOM 2169 O O . ILE A 1 274 ? -1.822 2.066 -11.324 1.00 95.62 274 ILE A O 1
ATOM 2173 N N . ASP A 1 275 ? -0.774 1.346 -13.184 1.00 95.50 275 ASP A N 1
ATOM 2174 C CA . ASP A 1 275 ? 0.118 0.389 -12.562 1.00 95.50 275 ASP A CA 1
ATOM 2175 C C . ASP A 1 275 ? 1.562 0.794 -12.833 1.00 95.50 275 ASP A C 1
ATOM 2177 O O . ASP A 1 275 ? 1.873 1.496 -13.804 1.00 95.50 275 ASP A O 1
ATOM 2181 N N . VAL A 1 276 ? 2.463 0.272 -12.011 1.00 96.19 276 VAL A N 1
ATOM 2182 C CA . VAL A 1 276 ? 3.901 0.466 -12.170 1.00 96.19 276 VAL A CA 1
ATOM 2183 C C . VAL A 1 276 ? 4.581 -0.892 -12.243 1.00 96.19 276 VAL A C 1
ATOM 2185 O O . VAL A 1 276 ? 4.364 -1.749 -11.391 1.00 96.19 276 VAL A O 1
ATOM 2188 N N . VAL A 1 277 ? 5.433 -1.067 -13.249 1.00 95.81 277 VAL A N 1
ATOM 2189 C CA . VAL A 1 277 ? 6.342 -2.210 -13.363 1.00 95.81 277 VAL A CA 1
ATOM 2190 C C . VAL A 1 277 ? 7.767 -1.691 -13.273 1.00 95.81 277 VAL A C 1
ATOM 2192 O O . VAL A 1 277 ? 8.164 -0.844 -14.074 1.00 95.81 277 VAL A O 1
ATOM 2195 N N . GLN A 1 278 ? 8.541 -2.165 -12.303 1.00 94.75 278 GLN A N 1
ATOM 2196 C CA . GLN A 1 278 ? 9.961 -1.850 -12.175 1.00 94.75 278 GLN A CA 1
ATOM 2197 C C . GLN A 1 278 ? 10.783 -3.108 -12.408 1.00 94.75 278 GLN A C 1
ATOM 2199 O O . GLN A 1 278 ? 10.505 -4.136 -11.812 1.00 94.75 278 GLN A O 1
ATOM 2204 N N . ASN A 1 279 ? 11.826 -3.017 -13.219 1.00 93.81 279 ASN A N 1
ATOM 2205 C CA . ASN A 1 279 ? 12.793 -4.094 -13.391 1.00 93.81 279 ASN A CA 1
ATOM 2206 C C . ASN A 1 279 ? 14.137 -3.620 -12.846 1.00 93.81 279 ASN A C 1
ATOM 2208 O O . ASN A 1 279 ? 14.588 -2.538 -13.223 1.00 93.81 279 ASN A O 1
ATOM 2212 N N . VAL A 1 280 ? 14.762 -4.395 -11.962 1.00 93.00 280 VAL A N 1
ATOM 2213 C CA . VAL A 1 280 ? 16.046 -4.061 -11.342 1.00 93.00 280 VAL A CA 1
ATOM 2214 C C . VAL A 1 280 ? 16.969 -5.263 -11.436 1.00 93.00 280 VAL A C 1
ATOM 2216 O O . VAL A 1 280 ? 16.671 -6.331 -10.914 1.00 93.00 280 VAL A O 1
ATOM 2219 N N . GLU A 1 281 ? 18.123 -5.081 -12.063 1.00 92.12 281 GLU A N 1
ATOM 2220 C CA . GLU A 1 281 ? 19.152 -6.114 -12.163 1.00 92.12 281 GLU A CA 1
ATOM 2221 C C . GLU A 1 281 ? 20.538 -5.531 -11.850 1.00 92.12 281 GLU A C 1
ATOM 2223 O O . GLU A 1 281 ? 20.765 -4.326 -12.017 1.00 92.12 281 GLU A O 1
ATOM 2228 N N . PRO A 1 282 ? 21.511 -6.348 -11.423 1.00 91.81 282 PRO A N 1
ATOM 2229 C CA . PRO A 1 282 ? 22.876 -5.872 -11.245 1.00 91.81 282 PRO A CA 1
ATOM 2230 C C . PRO A 1 282 ? 23.458 -5.317 -12.545 1.00 91.81 282 PRO A C 1
ATOM 2232 O O . PRO A 1 282 ? 23.321 -5.916 -13.613 1.00 91.81 282 PRO A O 1
ATOM 2235 N N . ALA A 1 283 ? 24.189 -4.199 -12.472 1.00 90.44 283 ALA A N 1
ATOM 2236 C CA . ALA A 1 283 ? 24.865 -3.688 -13.657 1.00 90.44 283 ALA A CA 1
ATOM 2237 C C . ALA A 1 283 ? 25.877 -4.728 -14.172 1.00 90.44 283 ALA A C 1
ATOM 2239 O O . ALA A 1 283 ? 26.770 -5.174 -13.445 1.00 90.44 283 ALA A O 1
ATOM 2240 N N . SER A 1 284 ? 25.761 -5.096 -15.446 1.00 88.56 284 SER A N 1
ATOM 2241 C CA . SER A 1 284 ? 26.666 -6.053 -16.082 1.00 88.56 284 SER A CA 1
ATOM 2242 C C . SER A 1 284 ? 28.063 -5.463 -16.303 1.00 88.56 284 SER A C 1
ATOM 2244 O O . SER A 1 284 ? 28.247 -4.260 -16.520 1.00 88.56 284 SER A O 1
ATOM 2246 N N . ASP A 1 285 ? 29.079 -6.322 -16.406 1.00 87.44 285 ASP A N 1
ATOM 2247 C CA . ASP A 1 285 ? 30.442 -5.893 -16.757 1.00 87.44 285 ASP A CA 1
ATOM 2248 C C . ASP A 1 285 ? 30.513 -5.171 -18.106 1.00 87.44 285 ASP A C 1
ATOM 2250 O O . ASP A 1 285 ? 31.340 -4.277 -18.321 1.00 87.44 285 ASP A O 1
ATOM 2254 N N . LYS A 1 286 ? 29.635 -5.545 -19.042 1.00 87.31 286 LYS A N 1
ATOM 2255 C CA . LYS A 1 286 ? 29.507 -4.880 -20.341 1.00 87.31 286 LYS A CA 1
ATOM 2256 C C . LYS A 1 286 ? 29.020 -3.440 -20.169 1.00 87.31 286 LYS A C 1
ATOM 2258 O O . LYS A 1 286 ? 29.560 -2.547 -20.826 1.00 87.31 286 LYS A O 1
ATOM 2263 N N . GLN A 1 287 ? 28.039 -3.212 -19.299 1.00 87.25 287 GLN A N 1
ATOM 2264 C CA . GLN A 1 287 ? 27.535 -1.882 -18.954 1.00 87.25 287 GLN A CA 1
ATOM 2265 C C . GLN A 1 287 ? 28.602 -1.045 -18.239 1.00 87.25 287 GLN A C 1
ATOM 2267 O O . GLN A 1 287 ? 28.881 0.064 -18.699 1.00 87.25 287 GLN A O 1
ATOM 2272 N N . ARG A 1 288 ? 29.300 -1.599 -17.235 1.00 86.38 288 ARG A N 1
ATOM 2273 C CA . ARG A 1 288 ? 30.426 -0.923 -16.553 1.00 86.38 288 ARG A CA 1
ATOM 2274 C C . ARG A 1 288 ? 31.520 -0.490 -17.534 1.00 86.38 288 ARG A C 1
ATOM 2276 O O . ARG A 1 288 ? 31.926 0.671 -17.575 1.00 86.38 288 ARG A O 1
ATOM 2283 N N . LYS A 1 289 ? 31.954 -1.396 -18.420 1.00 87.94 289 LYS A N 1
ATOM 2284 C CA . LYS A 1 289 ? 32.945 -1.085 -19.470 1.00 87.94 289 LYS A CA 1
ATOM 2285 C C . LYS A 1 289 ? 32.436 -0.021 -20.445 1.00 87.94 289 LYS A C 1
ATOM 2287 O O . LYS A 1 289 ? 33.217 0.815 -20.903 1.00 87.94 289 LYS A O 1
ATOM 2292 N N . LYS A 1 290 ? 31.145 -0.047 -20.797 1.00 85.69 290 LYS A N 1
ATOM 2293 C CA . LYS A 1 290 ? 30.523 0.965 -21.664 1.00 85.69 290 LYS A CA 1
ATOM 2294 C C . LYS A 1 290 ? 30.523 2.339 -20.990 1.00 85.69 290 LYS A C 1
ATOM 2296 O O . LYS A 1 290 ? 30.863 3.304 -21.671 1.00 85.69 290 LYS A O 1
ATOM 2301 N N . LEU A 1 291 ? 30.221 2.411 -19.692 1.00 85.62 291 LEU A N 1
ATOM 2302 C CA . LEU A 1 291 ? 30.283 3.634 -18.888 1.00 85.62 291 LEU A CA 1
ATOM 2303 C C . LEU A 1 291 ? 31.713 4.196 -18.837 1.00 85.62 291 LEU A C 1
ATOM 2305 O O . LEU A 1 291 ? 31.928 5.347 -19.208 1.00 85.62 291 LEU A O 1
ATOM 2309 N N . GLY A 1 292 ? 32.723 3.371 -18.541 1.00 85.81 292 GLY A N 1
ATOM 2310 C CA . GLY A 1 292 ? 34.125 3.815 -18.547 1.00 85.81 292 GLY A CA 1
ATOM 2311 C C . GLY A 1 292 ? 34.597 4.348 -19.912 1.00 85.81 292 GLY A C 1
ATOM 2312 O O . GLY A 1 292 ? 35.248 5.390 -20.003 1.00 85.81 292 GLY A O 1
ATOM 2313 N N . ARG A 1 293 ? 34.207 3.692 -21.016 1.00 86.06 293 ARG A N 1
ATOM 2314 C CA . ARG A 1 293 ? 34.488 4.186 -22.384 1.00 86.06 293 ARG A CA 1
ATOM 2315 C C . ARG A 1 293 ? 33.769 5.497 -22.698 1.00 86.06 293 ARG A C 1
ATOM 2317 O O . ARG A 1 293 ? 34.244 6.281 -23.515 1.00 86.06 293 ARG A O 1
ATOM 2324 N N . LEU A 1 294 ? 32.590 5.704 -22.127 1.00 83.25 294 LEU A N 1
ATOM 2325 C CA . LEU A 1 294 ? 31.790 6.906 -22.316 1.00 83.25 294 LEU A CA 1
ATOM 2326 C C . LEU A 1 294 ? 32.433 8.104 -21.618 1.00 83.25 294 LEU A C 1
ATOM 2328 O O . LEU A 1 294 ? 32.638 9.120 -22.274 1.00 83.25 294 LEU A O 1
ATOM 2332 N N . VAL A 1 295 ? 32.877 7.923 -20.372 1.00 85.62 295 VAL A N 1
ATOM 2333 C CA . VAL A 1 295 ? 33.685 8.896 -19.615 1.00 85.62 295 VAL A CA 1
ATOM 2334 C C . VAL A 1 295 ? 34.947 9.276 -20.389 1.00 85.62 295 VAL A C 1
ATOM 2336 O O . VAL A 1 295 ? 35.224 10.458 -20.589 1.00 85.62 295 VAL A O 1
ATOM 2339 N N . GLY A 1 296 ? 35.685 8.285 -20.905 1.00 84.44 296 GLY A N 1
ATOM 2340 C CA . GLY A 1 296 ? 36.875 8.538 -21.725 1.00 84.44 296 GLY A CA 1
ATOM 2341 C C . GLY A 1 296 ? 36.582 9.360 -22.987 1.00 84.44 296 GLY A C 1
ATOM 2342 O O . GLY A 1 296 ? 37.347 10.260 -23.329 1.00 84.44 296 GLY A O 1
ATOM 2343 N N . ARG A 1 297 ? 35.450 9.100 -23.659 1.00 83.50 297 ARG A N 1
ATOM 2344 C CA . ARG A 1 297 ? 35.017 9.871 -24.838 1.00 83.50 297 ARG A CA 1
ATOM 2345 C C . ARG A 1 297 ? 34.588 11.294 -24.492 1.00 83.50 297 ARG A C 1
ATOM 2347 O O . ARG A 1 297 ? 34.957 12.208 -25.219 1.00 83.50 297 ARG A O 1
ATOM 2354 N N . MET A 1 298 ? 33.843 11.485 -23.405 1.00 84.00 298 MET A N 1
ATOM 2355 C CA . MET A 1 298 ? 33.423 12.812 -22.943 1.00 84.00 298 MET A CA 1
ATOM 2356 C C . MET A 1 298 ? 34.636 13.689 -22.613 1.00 84.00 298 MET A C 1
ATOM 2358 O O . MET A 1 298 ? 34.715 14.804 -23.112 1.00 84.00 298 MET A O 1
ATOM 2362 N N . ARG A 1 299 ? 35.642 13.148 -21.904 1.00 84.12 299 ARG A N 1
ATOM 2363 C CA . ARG A 1 299 ? 36.912 13.852 -21.628 1.00 84.12 299 ARG A CA 1
ATOM 2364 C C . ARG A 1 299 ? 37.611 14.330 -22.901 1.00 84.12 299 ARG A C 1
ATOM 2366 O O . ARG A 1 299 ? 38.090 15.457 -22.954 1.00 84.12 299 ARG A O 1
ATOM 2373 N N . ALA A 1 300 ? 37.672 13.477 -23.924 1.00 83.50 300 ALA A N 1
ATOM 2374 C CA . ALA A 1 300 ? 38.288 13.836 -25.198 1.00 83.50 300 ALA A CA 1
ATOM 2375 C C . ALA A 1 300 ? 37.495 14.930 -25.941 1.00 83.50 300 ALA A C 1
ATOM 2377 O O . ALA A 1 300 ? 38.096 15.845 -26.500 1.00 83.50 300 ALA A O 1
ATOM 2378 N N . GLU A 1 301 ? 36.158 14.865 -25.922 1.00 80.12 301 GLU A N 1
ATOM 2379 C CA . GLU A 1 301 ? 35.299 15.857 -26.581 1.00 80.12 301 GLU A CA 1
ATOM 2380 C C . GLU A 1 301 ? 35.329 17.223 -25.875 1.00 80.12 301 GLU A C 1
ATOM 2382 O O . GLU A 1 301 ? 35.341 18.242 -26.567 1.00 80.12 301 GLU A O 1
ATOM 2387 N N . THR A 1 302 ? 35.385 17.275 -24.534 1.00 80.19 302 THR A N 1
ATOM 2388 C CA . THR A 1 302 ? 35.546 18.540 -23.786 1.00 80.19 302 THR A CA 1
ATOM 2389 C C . THR A 1 302 ? 36.773 19.301 -24.288 1.00 80.19 302 THR A C 1
ATOM 2391 O O . THR A 1 302 ? 36.683 20.485 -24.596 1.00 80.19 302 THR A O 1
ATOM 2394 N N . VAL A 1 303 ? 37.909 18.610 -24.444 1.00 79.88 303 VAL A N 1
ATOM 2395 C CA . VAL A 1 303 ? 39.163 19.214 -24.930 1.00 79.88 303 VAL A CA 1
ATOM 2396 C C . VAL A 1 303 ? 39.058 19.649 -26.397 1.00 79.88 303 VAL A C 1
ATOM 2398 O O . VAL A 1 303 ? 39.661 20.644 -26.794 1.00 79.88 303 VAL A O 1
ATOM 2401 N N . ALA A 1 304 ? 38.296 18.917 -27.211 1.00 77.88 304 ALA A N 1
ATOM 2402 C CA . ALA A 1 304 ? 38.157 19.173 -28.642 1.00 77.88 304 ALA A CA 1
ATOM 2403 C C . ALA A 1 304 ? 37.079 20.216 -29.000 1.00 77.88 304 ALA A C 1
ATOM 2405 O O . ALA A 1 304 ? 37.033 20.663 -30.146 1.00 77.88 304 ALA A O 1
ATOM 2406 N N . THR A 1 305 ? 36.199 20.595 -28.066 1.00 76.06 305 THR A N 1
ATOM 2407 C CA . THR A 1 305 ? 35.050 21.471 -28.336 1.00 76.06 305 THR A CA 1
ATOM 2408 C C . THR A 1 305 ? 35.380 22.938 -28.041 1.00 76.06 305 THR A C 1
ATOM 2410 O O . THR A 1 305 ? 35.465 23.316 -26.878 1.00 76.06 305 THR A O 1
ATOM 2413 N N . PRO A 1 306 ? 35.474 23.818 -29.057 1.00 72.06 306 PRO A N 1
ATOM 2414 C CA . PRO A 1 306 ? 35.746 25.241 -28.838 1.00 72.06 306 PRO A CA 1
ATOM 2415 C C . PRO A 1 306 ? 34.530 26.045 -28.340 1.00 72.06 306 PRO A C 1
ATOM 2417 O O . PRO A 1 306 ? 34.683 27.206 -27.978 1.00 72.06 306 PRO A O 1
ATOM 2420 N N . ASN A 1 307 ? 33.317 25.470 -28.350 1.00 81.38 307 ASN A N 1
ATOM 2421 C CA . ASN A 1 307 ? 32.093 26.133 -27.886 1.00 81.38 307 ASN A CA 1
ATOM 2422 C C . ASN A 1 307 ? 31.908 25.956 -26.360 1.00 81.38 307 ASN A C 1
ATOM 2424 O O . ASN A 1 307 ? 31.625 24.829 -25.939 1.00 81.38 307 ASN A O 1
ATOM 2428 N N . PRO A 1 308 ? 31.948 27.043 -25.560 1.00 80.38 308 PRO A N 1
ATOM 2429 C CA . PRO A 1 308 ? 31.850 26.982 -24.098 1.00 80.38 308 PRO A CA 1
ATOM 2430 C C . PRO A 1 308 ? 30.546 26.377 -23.555 1.00 80.38 308 PRO A C 1
ATOM 2432 O O . PRO A 1 308 ? 30.541 25.740 -22.504 1.00 80.38 308 PRO A O 1
ATOM 2435 N N . LEU A 1 309 ? 29.421 26.560 -24.257 1.00 78.19 309 LEU A N 1
ATOM 2436 C CA . LEU A 1 309 ? 28.125 26.029 -23.812 1.00 78.19 309 LEU A CA 1
ATOM 2437 C C . LEU A 1 309 ? 28.073 24.508 -23.963 1.00 78.19 309 LEU A C 1
ATOM 2439 O O . LEU A 1 309 ? 27.608 23.796 -23.076 1.00 78.19 309 LEU A O 1
ATOM 2443 N N . ARG A 1 310 ? 28.599 24.001 -25.082 1.00 77.25 310 ARG A N 1
ATOM 2444 C CA . ARG A 1 310 ? 28.670 22.561 -25.337 1.00 77.25 310 ARG A CA 1
ATOM 2445 C C . ARG A 1 310 ? 29.714 21.892 -24.447 1.00 77.25 310 ARG A C 1
ATOM 2447 O O . ARG A 1 310 ? 29.453 20.789 -23.985 1.00 77.25 310 ARG A O 1
ATOM 2454 N N . SER A 1 311 ? 30.855 22.533 -24.182 1.00 80.12 311 SER A N 1
ATOM 2455 C CA . SER A 1 311 ? 31.838 21.992 -23.234 1.00 80.12 311 SER A CA 1
ATOM 2456 C C . SER A 1 311 ? 31.254 21.902 -21.823 1.00 80.12 311 SER A C 1
ATOM 2458 O O . SER A 1 311 ? 31.351 20.848 -21.211 1.00 80.12 311 SER A O 1
ATOM 2460 N N . SER A 1 312 ? 30.537 22.932 -21.357 1.00 81.62 312 SER A N 1
ATOM 2461 C CA . SER A 1 312 ? 29.875 22.914 -20.045 1.00 81.62 312 SER A CA 1
ATOM 2462 C C . SER A 1 312 ? 28.807 21.815 -19.923 1.00 81.62 312 SER A C 1
ATOM 2464 O O . SER A 1 312 ? 28.732 21.143 -18.894 1.00 81.62 312 SER A O 1
ATOM 2466 N N . GLU A 1 313 ? 28.015 21.567 -20.974 1.00 79.81 313 GLU A N 1
ATOM 2467 C CA . GLU A 1 313 ? 27.051 20.456 -20.984 1.00 79.81 313 GLU A CA 1
ATOM 2468 C C . GLU A 1 313 ? 27.749 19.088 -20.872 1.00 79.81 313 GLU A C 1
ATOM 2470 O O . GLU A 1 313 ? 27.269 18.198 -20.162 1.00 79.81 313 GLU A O 1
ATOM 2475 N N . ILE A 1 314 ? 28.877 18.918 -21.572 1.00 79.75 314 ILE A N 1
ATOM 2476 C CA . ILE A 1 314 ? 29.684 17.693 -21.524 1.00 79.75 314 ILE A CA 1
ATOM 2477 C C . ILE A 1 314 ? 30.313 17.526 -20.142 1.00 79.75 314 ILE A C 1
ATOM 2479 O O . ILE A 1 314 ? 30.277 16.419 -19.613 1.00 79.75 314 ILE A O 1
ATOM 2483 N N . ASP A 1 315 ? 30.826 18.599 -19.544 1.00 82.94 315 ASP A N 1
ATOM 2484 C CA . ASP A 1 315 ? 31.458 18.568 -18.224 1.00 82.94 315 ASP A CA 1
ATOM 2485 C C . ASP A 1 315 ? 30.472 18.165 -17.127 1.00 82.94 315 ASP A C 1
ATOM 2487 O O . ASP A 1 315 ? 30.816 17.343 -16.281 1.00 82.94 315 ASP A O 1
ATOM 2491 N N . ARG A 1 316 ? 29.219 18.641 -17.185 1.00 80.31 316 ARG A N 1
ATOM 2492 C CA . ARG A 1 316 ? 28.166 18.176 -16.267 1.00 80.31 316 ARG A CA 1
ATOM 2493 C C . ARG A 1 316 ? 27.903 16.675 -16.423 1.00 80.31 316 ARG A C 1
ATOM 2495 O O . ARG A 1 316 ? 27.966 15.939 -15.448 1.00 80.31 316 ARG A O 1
ATOM 2502 N N . LYS A 1 317 ? 27.683 16.201 -17.656 1.00 80.81 317 LYS A N 1
ATOM 2503 C CA . LYS A 1 317 ? 27.464 14.764 -17.935 1.00 80.81 317 LYS A CA 1
ATOM 2504 C C . LYS A 1 317 ? 28.664 13.902 -17.537 1.00 80.81 317 LYS A C 1
ATOM 2506 O O . LYS A 1 317 ? 28.501 12.739 -17.177 1.00 80.81 317 LYS A O 1
ATOM 2511 N N . LEU A 1 318 ? 29.870 14.455 -17.652 1.00 84.44 318 LEU A N 1
ATOM 2512 C CA . LEU A 1 318 ? 31.109 13.807 -17.256 1.00 84.44 318 LEU A CA 1
ATOM 2513 C C . LEU A 1 318 ? 31.225 13.700 -15.733 1.00 84.44 318 LEU A C 1
ATOM 2515 O O . LEU A 1 318 ? 31.681 12.657 -15.269 1.00 84.44 318 LEU A O 1
ATOM 2519 N N . ALA A 1 319 ? 30.832 14.739 -14.991 1.00 84.31 319 ALA A N 1
ATOM 2520 C CA . ALA A 1 319 ? 30.772 14.714 -13.533 1.00 84.31 319 ALA A CA 1
ATOM 2521 C C . ALA A 1 319 ? 29.788 13.638 -13.055 1.00 84.31 319 ALA A C 1
ATOM 2523 O O . ALA A 1 319 ? 30.205 12.727 -12.351 1.00 84.31 319 ALA A O 1
ATOM 2524 N N . ASP A 1 320 ? 28.556 13.623 -13.577 1.00 81.56 320 ASP A N 1
ATOM 2525 C CA . ASP A 1 320 ? 27.556 12.600 -13.227 1.00 81.56 320 ASP A CA 1
ATOM 2526 C C . ASP A 1 320 ? 28.065 11.170 -13.496 1.00 81.56 320 ASP A C 1
ATOM 2528 O O . ASP A 1 320 ? 27.847 10.244 -12.717 1.00 81.56 320 ASP A O 1
ATOM 2532 N N . ALA A 1 321 ? 28.767 10.966 -14.617 1.00 83.94 321 ALA A N 1
ATOM 2533 C CA . ALA A 1 321 ? 29.329 9.664 -14.966 1.00 83.94 321 ALA A CA 1
ATOM 2534 C C . ALA A 1 321 ? 30.505 9.247 -14.073 1.00 83.94 321 ALA A C 1
ATOM 2536 O O . ALA A 1 321 ? 30.737 8.049 -13.904 1.00 83.94 321 ALA A O 1
ATOM 2537 N N . GLN A 1 322 ? 31.273 10.214 -13.566 1.00 85.69 322 GLN A N 1
ATOM 2538 C CA . GLN A 1 322 ? 32.359 9.975 -12.616 1.00 85.69 322 GLN A CA 1
ATOM 2539 C C . GLN A 1 322 ? 31.799 9.651 -11.238 1.00 85.69 322 GLN A C 1
ATOM 2541 O O . GLN A 1 322 ? 32.223 8.652 -10.671 1.00 85.69 322 GLN A O 1
ATOM 2546 N N . ASP A 1 323 ? 30.775 10.377 -10.789 1.00 84.94 323 ASP A N 1
ATOM 2547 C CA . ASP A 1 323 ? 30.083 10.101 -9.531 1.00 84.94 323 ASP A CA 1
ATOM 2548 C C . ASP A 1 323 ? 29.583 8.648 -9.486 1.00 84.94 323 ASP A C 1
ATOM 2550 O O . ASP A 1 323 ? 29.805 7.951 -8.501 1.00 84.94 323 ASP A O 1
ATOM 2554 N N . LEU A 1 324 ? 29.001 8.125 -10.576 1.00 86.00 324 LEU A N 1
ATOM 2555 C CA . LEU A 1 324 ? 28.603 6.709 -10.643 1.00 86.00 324 LEU A CA 1
ATOM 2556 C C . LEU A 1 324 ? 29.779 5.732 -10.485 1.00 86.00 324 LEU A C 1
ATOM 2558 O O . LEU A 1 324 ? 29.619 4.673 -9.880 1.00 86.00 324 LEU A O 1
ATOM 2562 N N . ILE A 1 325 ? 30.942 6.051 -11.058 1.00 83.12 325 ILE A N 1
ATOM 2563 C CA . ILE A 1 325 ? 32.144 5.211 -10.946 1.00 83.12 325 ILE A CA 1
ATOM 2564 C C . ILE A 1 325 ? 32.705 5.271 -9.522 1.00 83.12 325 ILE A C 1
ATOM 2566 O O . ILE A 1 325 ? 33.114 4.240 -8.991 1.00 83.12 325 ILE A O 1
ATOM 2570 N N . ASP A 1 326 ? 32.709 6.454 -8.912 1.00 84.81 326 ASP A N 1
ATOM 2571 C CA . ASP A 1 326 ? 33.222 6.674 -7.563 1.00 84.81 326 ASP A CA 1
ATOM 2572 C C . ASP A 1 326 ? 32.322 6.009 -6.510 1.00 84.81 326 ASP A C 1
ATOM 2574 O O . ASP A 1 326 ? 32.837 5.391 -5.578 1.00 84.81 326 ASP A O 1
ATOM 2578 N N . ILE A 1 327 ? 30.997 6.041 -6.705 1.00 82.69 327 ILE A N 1
ATOM 2579 C CA . ILE A 1 327 ? 30.013 5.319 -5.882 1.00 82.69 327 ILE A CA 1
ATOM 2580 C C . ILE A 1 327 ? 30.272 3.805 -5.908 1.00 82.69 327 ILE A C 1
ATOM 2582 O O . ILE A 1 327 ? 30.336 3.175 -4.857 1.00 82.69 327 ILE A O 1
ATOM 2586 N N . GLU A 1 328 ? 30.476 3.213 -7.090 1.00 79.38 328 GLU A N 1
ATOM 2587 C CA . GLU A 1 328 ? 30.824 1.784 -7.198 1.00 79.38 328 GLU A CA 1
ATOM 2588 C C . GLU A 1 328 ? 32.180 1.487 -6.520 1.00 79.38 328 GLU A C 1
ATOM 2590 O O . GLU A 1 328 ? 32.398 0.397 -5.993 1.00 79.38 328 GLU A O 1
ATOM 2595 N N . GLY A 1 329 ? 33.107 2.452 -6.531 1.00 79.38 329 GLY A N 1
ATOM 2596 C CA . GLY A 1 329 ? 34.436 2.327 -5.934 1.00 79.38 329 GLY A CA 1
ATOM 2597 C C . GLY A 1 329 ? 34.473 2.435 -4.406 1.00 79.38 329 GLY A C 1
ATOM 2598 O O . GLY A 1 329 ? 35.388 1.876 -3.799 1.00 79.38 329 GLY A O 1
ATOM 2599 N N . SER A 1 330 ? 33.514 3.129 -3.778 1.00 80.12 330 SER A N 1
ATOM 2600 C CA . SER A 1 330 ? 33.458 3.279 -2.315 1.00 80.12 330 SER A CA 1
ATOM 2601 C C . SER A 1 330 ? 32.992 2.005 -1.604 1.00 80.12 330 SER A C 1
ATOM 2603 O O . SER A 1 330 ? 33.397 1.758 -0.470 1.00 80.12 330 SER A O 1
ATOM 2605 N N . GLY A 1 331 ? 32.178 1.186 -2.279 1.00 72.75 331 GLY A N 1
ATOM 2606 C CA . GLY A 1 331 ? 31.609 -0.056 -1.748 1.00 72.75 331 GLY A CA 1
ATOM 2607 C C . GLY A 1 331 ? 30.335 0.118 -0.912 1.00 72.75 331 GLY A C 1
ATOM 2608 O O . GLY A 1 331 ? 29.734 -0.885 -0.530 1.00 72.75 331 GLY A O 1
ATOM 2609 N N . ASP A 1 332 ? 29.891 1.354 -0.656 1.00 70.50 332 ASP A N 1
ATOM 2610 C CA . ASP A 1 332 ? 28.672 1.634 0.125 1.00 70.50 332 ASP A CA 1
ATOM 2611 C C . ASP A 1 332 ? 27.383 1.366 -0.679 1.00 70.50 332 ASP A C 1
ATOM 2613 O O . ASP A 1 332 ? 26.337 0.993 -0.130 1.00 70.50 332 ASP A O 1
ATOM 2617 N N . GLU A 1 333 ? 27.453 1.522 -2.002 1.00 80.31 333 GLU A N 1
ATOM 2618 C CA . GLU A 1 333 ? 26.354 1.276 -2.934 1.00 80.31 333 GLU A CA 1
ATOM 2619 C C . GLU A 1 333 ? 26.834 0.469 -4.144 1.00 80.31 333 GLU A C 1
ATOM 2621 O O . GLU A 1 333 ? 28.026 0.394 -4.438 1.00 80.31 333 GLU A O 1
ATOM 2626 N N . ARG A 1 334 ? 25.880 -0.136 -4.857 1.00 86.25 334 ARG A N 1
ATOM 2627 C CA . ARG A 1 334 ? 26.132 -0.882 -6.093 1.00 86.25 334 ARG A CA 1
ATOM 2628 C C . ARG A 1 334 ? 25.341 -0.260 -7.233 1.00 86.25 334 ARG A C 1
ATOM 2630 O O . ARG A 1 334 ? 24.193 0.150 -7.050 1.00 86.25 334 ARG A O 1
ATOM 2637 N N . LEU A 1 335 ? 25.939 -0.219 -8.414 1.00 90.19 335 LEU A N 1
ATOM 2638 C CA . LEU A 1 335 ? 25.269 0.148 -9.647 1.00 90.19 335 LEU A CA 1
ATOM 2639 C C . LEU A 1 335 ? 24.356 -0.989 -10.103 1.00 90.19 335 LEU A C 1
ATOM 2641 O O . LEU A 1 335 ? 24.773 -2.138 -10.281 1.00 90.19 335 LEU A O 1
ATOM 2645 N N . VAL A 1 336 ? 23.110 -0.623 -10.357 1.00 91.44 336 VAL A N 1
ATOM 2646 C CA . VAL A 1 336 ? 22.075 -1.489 -10.913 1.00 91.44 336 VAL A CA 1
ATOM 2647 C C . VAL A 1 336 ? 21.607 -0.925 -12.248 1.00 91.44 336 VAL A C 1
ATOM 2649 O O . VAL A 1 336 ? 21.715 0.275 -12.506 1.00 91.44 336 VAL A O 1
ATOM 2652 N N . ASN A 1 337 ? 21.123 -1.800 -13.118 1.00 92.19 337 ASN A N 1
ATOM 2653 C CA . ASN A 1 337 ? 20.373 -1.430 -14.303 1.00 92.19 337 ASN A CA 1
ATOM 2654 C C . ASN A 1 337 ? 18.886 -1.492 -13.948 1.00 92.19 337 ASN A C 1
ATOM 2656 O O . ASN A 1 337 ? 18.371 -2.568 -13.659 1.00 92.19 337 ASN A O 1
ATOM 2660 N N . ALA A 1 338 ? 18.218 -0.341 -13.926 1.00 92.56 338 ALA A N 1
ATOM 2661 C CA . ALA A 1 338 ? 16.830 -0.245 -13.499 1.00 92.56 338 ALA A CA 1
ATOM 2662 C C . ALA A 1 338 ? 15.946 0.396 -14.569 1.00 92.56 338 ALA A C 1
ATOM 2664 O O . ALA A 1 338 ? 16.302 1.431 -15.136 1.00 92.56 338 ALA A O 1
ATOM 2665 N N . ALA A 1 339 ? 14.792 -0.209 -14.830 1.00 94.12 339 ALA A N 1
ATOM 2666 C CA . ALA A 1 339 ? 13.749 0.309 -15.708 1.00 94.12 339 ALA A CA 1
ATOM 2667 C C . ALA A 1 339 ? 12.451 0.505 -14.921 1.00 94.12 339 ALA A C 1
ATOM 2669 O O . ALA A 1 339 ? 12.184 -0.224 -13.966 1.00 94.12 339 ALA A O 1
ATOM 2670 N N . ALA A 1 340 ? 11.634 1.467 -15.342 1.00 95.25 340 ALA A N 1
ATOM 2671 C CA . ALA A 1 340 ? 10.293 1.664 -14.810 1.00 95.25 340 ALA A CA 1
ATOM 2672 C C . ALA A 1 340 ? 9.310 1.941 -15.952 1.00 95.25 340 ALA A C 1
ATOM 2674 O O . ALA A 1 340 ? 9.561 2.766 -16.837 1.00 95.25 340 ALA A O 1
ATOM 2675 N N . TYR A 1 341 ? 8.180 1.250 -15.909 1.00 97.00 341 TYR A N 1
ATOM 2676 C CA . TYR A 1 341 ? 7.130 1.281 -16.911 1.00 97.00 341 TYR A CA 1
ATOM 2677 C C . TYR A 1 341 ? 5.807 1.610 -16.233 1.00 97.00 341 TYR A C 1
ATOM 2679 O O . TYR A 1 341 ? 5.502 1.090 -15.162 1.00 97.00 341 TYR A O 1
ATOM 2687 N N . ILE A 1 342 ? 5.024 2.480 -16.861 1.00 97.69 342 ILE A N 1
ATOM 2688 C CA . ILE A 1 342 ? 3.697 2.863 -16.390 1.00 97.69 342 ILE A CA 1
ATOM 2689 C C . ILE A 1 342 ? 2.692 2.167 -17.293 1.00 97.69 342 ILE A C 1
ATOM 2691 O O . ILE A 1 342 ? 2.654 2.444 -18.496 1.00 97.69 342 ILE A O 1
ATOM 2695 N N . VAL A 1 343 ? 1.907 1.256 -16.725 1.00 97.12 343 VAL A N 1
ATOM 2696 C CA . VAL A 1 343 ? 0.864 0.537 -17.458 1.00 97.12 343 VAL A CA 1
ATOM 2697 C C . VAL A 1 343 ? -0.471 1.177 -17.132 1.00 97.12 343 VAL A C 1
ATOM 2699 O O . VAL A 1 343 ? -0.912 1.188 -15.991 1.00 97.12 343 VAL A O 1
ATOM 2702 N N . ILE A 1 344 ? -1.103 1.730 -18.155 1.00 97.88 344 ILE A N 1
ATOM 2703 C CA . ILE A 1 344 ? -2.393 2.402 -18.064 1.00 97.88 344 ILE A CA 1
ATOM 2704 C C . ILE A 1 344 ? -3.453 1.419 -18.531 1.00 97.88 344 ILE A C 1
ATOM 2706 O O . ILE A 1 344 ? -3.310 0.845 -19.616 1.00 97.88 344 ILE A O 1
ATOM 2710 N N . ARG A 1 345 ? -4.498 1.227 -17.726 1.00 96.00 345 ARG A N 1
ATOM 2711 C CA . ARG A 1 345 ? -5.617 0.326 -18.005 1.00 96.00 345 ARG A CA 1
ATOM 2712 C C . ARG A 1 345 ? -6.947 1.060 -17.871 1.00 96.00 345 ARG A C 1
ATOM 2714 O O . ARG A 1 345 ? -7.072 1.935 -17.026 1.00 96.00 345 ARG A O 1
ATOM 2721 N N . GLY A 1 346 ? -7.933 0.679 -18.669 1.00 94.94 346 GLY A N 1
ATOM 2722 C CA . GLY A 1 346 ? -9.299 1.199 -18.580 1.00 94.94 346 GLY A CA 1
ATOM 2723 C C . GLY A 1 346 ? -10.297 0.254 -19.239 1.00 94.94 346 GLY A C 1
ATOM 2724 O O . GLY A 1 346 ? -9.896 -0.680 -19.941 1.00 94.94 346 GLY A O 1
ATOM 2725 N N . GLU A 1 347 ? -11.583 0.504 -19.020 1.00 94.00 347 GLU A N 1
ATOM 2726 C CA . GLU A 1 347 ? -12.690 -0.233 -19.646 1.00 94.00 347 GLU A CA 1
ATOM 2727 C C . GLU A 1 347 ? -12.960 0.235 -21.075 1.00 94.00 347 GLU A C 1
ATOM 2729 O O . GLU A 1 347 ? -13.626 -0.442 -21.851 1.00 94.00 347 GLU A O 1
ATOM 2734 N N . SER A 1 348 ? -12.405 1.387 -21.455 1.00 95.44 348 SER A N 1
ATOM 2735 C CA . SER A 1 348 ? -12.502 1.927 -22.806 1.00 95.44 348 SER A CA 1
ATOM 2736 C C . SER A 1 348 ? -11.203 2.595 -23.251 1.00 95.44 348 SER A C 1
ATOM 2738 O O . SER A 1 348 ? -10.350 2.989 -22.451 1.00 95.44 348 SER A O 1
ATOM 2740 N N . TRP A 1 349 ? -11.047 2.773 -24.565 1.00 95.38 349 TRP A N 1
ATOM 2741 C CA . TRP A 1 349 ? -9.937 3.563 -25.102 1.00 95.38 349 TRP A CA 1
ATOM 2742 C C . TRP A 1 349 ? -9.989 5.040 -24.703 1.00 95.38 349 TRP A C 1
ATOM 2744 O O . TRP A 1 349 ? -8.930 5.657 -24.623 1.00 95.38 349 TRP A O 1
ATOM 2754 N N . GLU A 1 350 ? -11.184 5.587 -24.476 1.00 95.88 350 GLU A N 1
ATOM 2755 C CA . GLU A 1 350 ? -11.385 6.970 -24.030 1.00 95.88 350 GLU A CA 1
ATOM 2756 C C . GLU A 1 350 ? -10.778 7.167 -22.637 1.00 95.88 350 GLU A C 1
ATOM 2758 O O . GLU A 1 350 ? -9.885 7.993 -22.465 1.00 95.88 350 GLU A O 1
ATOM 2763 N N . GLU A 1 351 ? -11.134 6.293 -21.694 1.00 96.31 351 GLU A N 1
ATOM 2764 C CA . GLU A 1 351 ? -10.593 6.276 -20.330 1.00 96.31 351 GLU A CA 1
ATOM 2765 C C . GLU A 1 351 ? -9.062 6.107 -20.307 1.00 96.31 351 GLU A C 1
ATOM 2767 O O . GLU A 1 351 ? -8.353 6.817 -19.587 1.00 96.31 351 GLU A O 1
ATOM 2772 N N . VAL A 1 352 ? -8.522 5.204 -21.139 1.00 97.31 352 VAL A N 1
ATOM 2773 C CA . VAL A 1 352 ? -7.066 5.017 -21.278 1.00 97.31 352 VAL A CA 1
ATOM 2774 C C . VAL A 1 352 ? -6.389 6.275 -21.818 1.00 97.31 352 VAL A C 1
ATOM 2776 O O . VAL A 1 352 ? -5.287 6.608 -21.380 1.00 97.31 352 VAL A O 1
ATOM 2779 N N . ASP A 1 353 ? -6.999 6.972 -22.775 1.00 97.12 353 ASP A N 1
ATOM 2780 C CA . ASP A 1 353 ? -6.413 8.167 -23.381 1.00 97.12 353 ASP A CA 1
ATOM 2781 C C . ASP A 1 353 ? -6.435 9.372 -22.441 1.00 97.12 353 ASP A C 1
ATOM 2783 O O . ASP A 1 353 ? -5.413 10.054 -22.322 1.00 97.12 353 ASP A O 1
ATOM 2787 N N . GLU A 1 354 ? -7.530 9.583 -21.713 1.00 97.88 354 GLU A N 1
ATOM 2788 C CA . GLU A 1 354 ? -7.621 10.618 -20.678 1.00 97.88 354 GLU A CA 1
ATOM 2789 C C . GLU A 1 354 ? -6.584 10.389 -19.573 1.00 97.88 354 GLU A C 1
ATOM 2791 O O . GLU A 1 354 ? -5.764 11.271 -19.288 1.00 97.88 354 GLU A O 1
ATOM 2796 N N . THR A 1 355 ? -6.527 9.161 -19.048 1.00 97.75 355 THR A N 1
ATOM 2797 C CA . THR A 1 355 ? -5.543 8.757 -18.033 1.00 97.75 355 THR A CA 1
ATOM 2798 C C . THR A 1 355 ? -4.114 8.921 -18.554 1.00 97.75 355 THR A C 1
ATOM 2800 O O . THR A 1 355 ? -3.230 9.404 -17.846 1.00 97.75 355 THR A O 1
ATOM 2803 N N . THR A 1 356 ? -3.862 8.582 -19.825 1.00 97.81 356 THR A N 1
ATOM 2804 C CA . THR A 1 356 ? -2.544 8.774 -20.450 1.00 97.81 356 THR A CA 1
ATOM 2805 C C . THR A 1 356 ? -2.126 10.238 -20.444 1.00 97.81 356 THR A C 1
ATOM 2807 O O . THR A 1 356 ? -0.974 10.546 -20.127 1.00 97.81 356 THR A O 1
ATOM 2810 N N . GLU A 1 357 ? -3.023 11.156 -20.797 1.00 97.25 357 GLU A N 1
ATOM 2811 C CA . GLU A 1 357 ? -2.687 12.577 -20.830 1.00 97.25 357 GLU A CA 1
ATOM 2812 C C . GLU A 1 357 ? -2.505 13.172 -19.429 1.00 97.25 357 GLU A C 1
ATOM 2814 O O . GLU A 1 357 ? -1.642 14.035 -19.241 1.00 97.25 357 GLU A O 1
ATOM 2819 N N . GLU A 1 358 ? -3.227 12.686 -18.421 1.00 97.25 358 GLU A N 1
ATOM 2820 C CA . GLU A 1 358 ? -2.975 13.023 -17.016 1.00 97.25 358 GLU A CA 1
ATOM 2821 C C . GLU A 1 358 ? -1.607 12.543 -16.534 1.00 97.25 358 GLU A C 1
ATOM 2823 O O . GLU A 1 358 ? -0.813 13.357 -16.053 1.00 97.25 358 GLU A O 1
ATOM 2828 N N . VAL A 1 359 ? -1.273 11.272 -16.771 1.00 97.44 359 VAL A N 1
ATOM 2829 C CA . VAL A 1 359 ? 0.042 10.716 -16.430 1.00 97.44 359 VAL A CA 1
ATOM 2830 C C . VAL A 1 359 ? 1.144 11.520 -17.116 1.00 97.44 359 VAL A C 1
ATOM 2832 O O . VAL A 1 359 ? 2.094 11.958 -16.471 1.00 97.44 359 VAL A O 1
ATOM 2835 N N . LYS A 1 360 ? 1.021 11.803 -18.417 1.00 96.69 360 LYS A N 1
ATOM 2836 C CA . LYS A 1 360 ? 2.017 12.609 -19.139 1.00 96.69 360 LYS A CA 1
ATOM 2837 C C . LYS A 1 360 ? 2.129 14.034 -18.602 1.00 96.69 360 LYS A C 1
ATOM 2839 O O . LYS A 1 360 ? 3.238 14.571 -18.567 1.00 96.69 360 LYS A O 1
ATOM 2844 N N . ARG A 1 361 ? 1.017 14.671 -18.209 1.00 96.00 361 ARG A N 1
ATOM 2845 C CA . ARG A 1 361 ? 1.034 15.991 -17.552 1.00 96.00 361 ARG A CA 1
ATOM 2846 C C . ARG A 1 361 ? 1.821 15.927 -16.245 1.00 96.00 361 ARG A C 1
ATOM 2848 O O . ARG A 1 361 ? 2.691 16.774 -16.041 1.00 96.00 361 ARG A O 1
ATOM 2855 N N . LEU A 1 362 ? 1.582 14.906 -15.423 1.00 93.62 362 LEU A N 1
ATOM 2856 C CA . LEU A 1 362 ? 2.293 14.693 -14.165 1.00 93.62 362 LEU A CA 1
ATOM 2857 C C . LEU A 1 362 ? 3.793 14.442 -14.386 1.00 93.62 362 LEU A C 1
ATOM 2859 O O . LEU A 1 362 ? 4.628 15.094 -13.763 1.00 93.62 362 LEU A O 1
ATOM 2863 N N . LEU A 1 363 ? 4.153 13.573 -15.336 1.00 94.25 363 LEU A N 1
ATOM 2864 C CA . LEU A 1 363 ? 5.549 13.295 -15.689 1.00 94.25 363 LEU A CA 1
ATOM 2865 C C . LEU A 1 363 ? 6.283 14.556 -16.161 1.00 94.25 363 LEU A C 1
ATOM 2867 O O . LEU A 1 363 ? 7.406 14.805 -15.725 1.00 94.25 363 LEU A O 1
ATOM 2871 N N . ARG A 1 364 ? 5.644 15.386 -17.001 1.00 93.81 364 ARG A N 1
ATOM 2872 C CA . ARG A 1 364 ? 6.204 16.679 -17.433 1.00 93.81 364 ARG A CA 1
ATOM 2873 C C . ARG A 1 364 ? 6.407 17.630 -16.256 1.00 93.81 364 ARG A C 1
ATOM 2875 O O . ARG A 1 364 ? 7.477 18.222 -16.159 1.00 93.81 364 ARG A O 1
ATOM 2882 N N . ARG A 1 365 ? 5.427 17.733 -15.349 1.00 91.56 365 ARG A N 1
ATOM 2883 C CA . ARG A 1 365 ? 5.529 18.539 -14.119 1.00 91.56 365 ARG A CA 1
ATOM 2884 C C . ARG A 1 365 ? 6.691 18.084 -13.237 1.00 91.56 365 ARG A C 1
ATOM 2886 O O . ARG A 1 365 ? 7.372 18.907 -12.648 1.00 91.56 365 ARG A O 1
ATOM 2893 N N . PHE A 1 366 ? 6.942 16.781 -13.165 1.00 88.69 366 PHE A N 1
ATOM 2894 C CA . PHE A 1 366 ? 8.052 16.218 -12.396 1.00 88.69 366 PHE A CA 1
ATOM 2895 C C . PHE A 1 366 ? 9.388 16.193 -13.146 1.00 88.69 366 PHE A C 1
ATOM 2897 O O . PHE A 1 366 ? 10.363 15.652 -12.623 1.00 88.69 366 PHE A O 1
ATOM 2904 N N . ASN A 1 367 ? 9.446 16.760 -14.357 1.00 89.88 367 ASN A N 1
ATOM 2905 C CA . ASN A 1 367 ? 10.608 16.721 -15.243 1.00 89.88 367 ASN A CA 1
ATOM 2906 C C . ASN A 1 367 ? 11.142 15.286 -15.466 1.00 89.88 367 ASN A C 1
ATOM 2908 O O . ASN A 1 367 ? 12.347 15.048 -15.568 1.00 89.88 367 ASN A O 1
ATOM 2912 N N . ILE A 1 368 ? 10.224 14.316 -15.521 1.00 91.50 368 ILE A N 1
ATOM 2913 C CA . ILE A 1 368 ? 10.503 12.915 -15.833 1.00 91.50 368 ILE A CA 1
ATOM 2914 C C . ILE A 1 368 ? 10.331 12.727 -17.335 1.00 91.50 368 ILE A C 1
ATOM 2916 O O . ILE A 1 368 ? 9.266 12.981 -17.912 1.00 91.50 368 ILE A O 1
ATOM 2920 N N . LYS A 1 369 ? 11.397 12.260 -17.981 1.00 91.81 369 LYS A N 1
ATOM 2921 C CA . LYS A 1 369 ? 11.366 11.931 -19.402 1.00 91.81 369 LYS A CA 1
ATOM 2922 C C . LYS A 1 369 ? 10.660 10.597 -19.591 1.00 91.81 369 LYS A C 1
ATOM 2924 O O . LYS A 1 369 ? 10.886 9.652 -18.836 1.00 91.81 369 LYS A O 1
ATOM 2929 N N . HIS A 1 370 ? 9.821 10.533 -20.613 1.00 93.56 370 HIS A N 1
ATOM 2930 C CA . HIS A 1 370 ? 9.088 9.329 -20.962 1.00 93.56 370 HIS A CA 1
ATOM 2931 C C . HIS A 1 370 ? 9.052 9.124 -22.472 1.00 93.56 370 HIS A C 1
ATOM 2933 O O . HIS A 1 370 ? 9.174 10.071 -23.252 1.00 93.56 370 HIS A O 1
ATOM 2939 N N . GLU A 1 371 ? 8.862 7.873 -22.867 1.00 91.38 371 GLU A N 1
ATOM 2940 C CA . GLU A 1 371 ? 8.759 7.434 -24.252 1.00 91.38 371 GLU A CA 1
ATOM 2941 C C . GLU A 1 371 ? 7.559 6.505 -24.424 1.00 91.38 371 GLU A C 1
ATOM 2943 O O . GLU A 1 371 ? 7.188 5.757 -23.517 1.00 91.38 371 GLU A O 1
ATOM 2948 N N . GLU A 1 372 ? 6.975 6.523 -25.619 1.00 92.06 372 GLU A N 1
ATOM 2949 C CA . GLU A 1 372 ? 5.981 5.534 -26.018 1.00 92.06 372 GLU A CA 1
ATOM 2950 C C . GLU A 1 372 ? 6.636 4.437 -26.870 1.00 92.06 372 GLU A C 1
ATOM 2952 O O . GLU A 1 372 ? 7.311 4.760 -27.855 1.00 92.06 372 GLU A O 1
ATOM 2957 N N . PRO A 1 373 ? 6.419 3.147 -26.549 1.00 91.50 373 PRO A N 1
ATOM 2958 C CA . PRO A 1 373 ? 6.981 2.014 -27.281 1.00 91.50 373 PRO A CA 1
ATOM 2959 C C . PRO A 1 373 ? 6.244 1.778 -28.615 1.00 91.50 373 PRO A C 1
ATOM 2961 O O . PRO A 1 373 ? 5.570 0.769 -28.826 1.00 91.50 373 PRO A O 1
ATOM 2964 N N . TRP A 1 374 ? 6.352 2.732 -29.543 1.00 89.88 374 TRP A N 1
ATOM 2965 C CA . TRP A 1 374 ? 5.705 2.670 -30.855 1.00 89.88 374 TRP A CA 1
ATOM 2966 C C . TRP A 1 374 ? 6.284 1.538 -31.720 1.00 89.88 374 TRP A C 1
ATOM 2968 O O . TRP A 1 374 ? 7.502 1.474 -31.926 1.00 89.88 374 TRP A O 1
ATOM 2978 N N . LEU A 1 375 ? 5.395 0.676 -32.236 1.00 89.25 375 LEU A N 1
ATOM 2979 C CA . LEU A 1 375 ? 5.668 -0.614 -32.899 1.00 89.25 375 LEU A CA 1
ATOM 2980 C C . LEU A 1 375 ? 6.348 -1.671 -32.014 1.00 89.25 375 LEU A C 1
ATOM 2982 O O . LEU A 1 375 ? 6.810 -2.692 -32.515 1.00 89.25 375 LEU A O 1
ATOM 2986 N N . GLU A 1 376 ? 6.379 -1.474 -30.699 1.00 91.81 376 GLU A N 1
ATOM 2987 C CA . GLU A 1 376 ? 6.983 -2.416 -29.748 1.00 91.81 376 GLU A CA 1
ATOM 2988 C C . GLU A 1 376 ? 5.922 -3.078 -28.851 1.00 91.81 376 GLU A C 1
ATOM 2990 O O . GLU A 1 376 ? 6.251 -3.668 -27.829 1.00 91.81 376 GLU A O 1
ATOM 2995 N N . THR A 1 377 ? 4.643 -3.043 -29.240 1.00 92.56 377 THR A N 1
ATOM 2996 C CA . THR A 1 377 ? 3.521 -3.554 -28.431 1.00 92.56 377 THR A CA 1
ATOM 2997 C C . THR A 1 377 ? 3.636 -5.031 -28.025 1.00 92.56 377 THR A C 1
ATOM 2999 O O . THR A 1 377 ? 3.340 -5.320 -26.869 1.00 92.56 377 THR A O 1
ATOM 3002 N N . PRO A 1 378 ? 4.129 -5.972 -28.862 1.00 92.25 378 PRO A N 1
ATOM 3003 C CA . PRO A 1 378 ? 4.410 -7.335 -28.397 1.00 92.25 378 PRO A CA 1
ATOM 3004 C C . PRO A 1 378 ? 5.397 -7.383 -27.220 1.00 92.25 378 PRO A C 1
ATOM 3006 O O . PRO A 1 378 ? 5.239 -8.186 -26.307 1.00 92.25 378 PRO A O 1
ATOM 3009 N N . ARG A 1 379 ? 6.391 -6.489 -27.196 1.00 92.69 379 ARG A N 1
ATOM 3010 C CA . ARG A 1 379 ? 7.350 -6.363 -26.088 1.00 92.69 379 ARG A CA 1
ATOM 3011 C C . ARG A 1 379 ? 6.737 -5.670 -24.885 1.00 92.69 379 ARG A C 1
ATOM 3013 O O . ARG A 1 379 ? 6.993 -6.097 -23.771 1.00 92.69 379 ARG A O 1
ATOM 3020 N N . SER A 1 380 ? 5.888 -4.668 -25.113 1.00 94.62 380 SER A N 1
ATOM 3021 C CA . SER A 1 380 ? 5.080 -4.049 -24.060 1.00 94.62 380 SER A CA 1
ATOM 3022 C C . SER A 1 380 ? 4.236 -5.087 -23.323 1.00 94.62 380 SER A C 1
ATOM 3024 O O . SER A 1 380 ? 4.227 -5.088 -22.102 1.00 94.62 380 SER A O 1
ATOM 3026 N N . ILE A 1 381 ? 3.597 -6.013 -24.042 1.00 92.94 381 ILE A N 1
ATOM 3027 C CA . ILE A 1 381 ? 2.825 -7.107 -23.433 1.00 92.94 381 ILE A CA 1
ATOM 3028 C C . ILE A 1 381 ? 3.729 -8.035 -22.612 1.00 92.94 381 ILE A C 1
ATOM 3030 O O . ILE A 1 381 ? 3.338 -8.459 -21.530 1.00 92.94 381 ILE A O 1
ATOM 3034 N N . ARG A 1 382 ? 4.945 -8.338 -23.088 1.00 91.81 382 ARG A N 1
ATOM 3035 C CA . ARG A 1 382 ? 5.919 -9.130 -22.313 1.00 91.81 382 ARG A CA 1
ATOM 3036 C C . ARG A 1 382 ? 6.309 -8.428 -21.012 1.00 91.81 382 ARG A C 1
ATOM 3038 O O . ARG A 1 382 ? 6.261 -9.072 -19.979 1.00 91.81 382 ARG A O 1
ATOM 3045 N N . THR A 1 383 ? 6.599 -7.127 -21.061 1.00 93.94 383 THR A N 1
ATOM 3046 C CA . THR A 1 383 ? 6.905 -6.305 -19.876 1.00 93.94 383 THR A CA 1
ATOM 3047 C C . THR A 1 383 ? 5.702 -6.129 -18.939 1.00 93.94 383 THR A C 1
ATOM 3049 O O . THR A 1 383 ? 5.873 -6.006 -17.737 1.00 93.94 383 THR A O 1
ATOM 3052 N N . ASP A 1 384 ? 4.466 -6.117 -19.447 1.00 93.94 384 ASP A N 1
ATOM 3053 C CA . ASP A 1 384 ? 3.273 -6.090 -18.586 1.00 93.94 384 ASP A CA 1
ATOM 3054 C C . ASP A 1 384 ? 3.017 -7.439 -17.889 1.00 93.94 384 ASP A C 1
ATOM 3056 O O . ASP A 1 384 ? 2.344 -7.513 -16.861 1.00 93.94 384 ASP A O 1
ATOM 3060 N N . SER A 1 385 ? 3.531 -8.528 -18.451 1.00 90.94 385 SER A N 1
ATOM 3061 C CA . SER A 1 385 ? 3.192 -9.881 -18.034 1.00 90.94 385 SER A CA 1
ATOM 3062 C C . SER A 1 385 ? 4.039 -10.353 -16.856 1.00 90.94 385 SER A C 1
ATOM 3064 O O . SER A 1 385 ? 5.263 -10.387 -16.919 1.00 90.94 385 SER A O 1
ATOM 3066 N N . ILE A 1 386 ? 3.387 -10.850 -15.804 1.00 89.56 386 ILE A N 1
ATOM 3067 C CA . ILE A 1 386 ? 4.093 -11.443 -14.659 1.00 89.56 386 ILE A CA 1
ATOM 3068 C C . ILE A 1 386 ? 4.776 -12.775 -15.023 1.00 89.56 386 ILE A C 1
ATOM 3070 O O . ILE A 1 386 ? 5.764 -13.179 -14.412 1.00 89.56 386 ILE A O 1
ATOM 3074 N N . THR A 1 387 ? 4.300 -13.452 -16.072 1.00 87.38 387 THR A N 1
ATOM 3075 C CA . THR A 1 387 ? 4.837 -14.748 -16.504 1.00 87.38 387 THR A CA 1
ATOM 3076 C C . THR A 1 387 ? 6.042 -14.631 -17.434 1.00 87.38 387 THR A C 1
ATOM 3078 O O . THR A 1 387 ? 6.692 -15.630 -17.737 1.00 87.38 387 THR A O 1
ATOM 3081 N N . ARG A 1 388 ? 6.388 -13.414 -17.875 1.00 87.38 388 ARG A N 1
ATOM 3082 C CA . ARG A 1 388 ? 7.470 -13.169 -18.837 1.00 87.38 388 ARG A CA 1
ATOM 3083 C C . ARG A 1 388 ? 8.431 -12.095 -18.348 1.00 87.38 388 ARG A C 1
ATOM 3085 O O . ARG A 1 388 ? 8.016 -11.227 -17.599 1.00 87.38 388 ARG A O 1
ATOM 3092 N N . PRO A 1 389 ? 9.707 -12.139 -18.761 1.00 87.31 389 PRO A N 1
ATOM 3093 C CA . PRO A 1 389 ? 10.643 -11.074 -18.436 1.00 87.31 389 PRO A CA 1
ATOM 3094 C C . PRO A 1 389 ? 10.347 -9.804 -19.243 1.00 87.31 389 PRO A C 1
ATOM 3096 O O . PRO A 1 389 ? 9.733 -9.854 -20.316 1.00 87.31 389 PRO A O 1
ATOM 3099 N N . ASP A 1 390 ? 10.892 -8.687 -18.764 1.00 90.75 390 ASP A N 1
ATOM 3100 C CA . ASP A 1 390 ? 10.899 -7.403 -19.461 1.00 90.75 390 ASP A CA 1
ATOM 3101 C C . ASP A 1 390 ? 11.351 -7.541 -20.931 1.00 90.75 390 ASP A C 1
ATOM 3103 O O . ASP A 1 390 ? 12.485 -7.921 -21.235 1.00 90.75 390 ASP A O 1
ATOM 3107 N N . GLY A 1 391 ? 10.450 -7.219 -21.864 1.00 90.50 391 GLY A N 1
ATOM 3108 C CA . GLY A 1 391 ? 10.713 -7.262 -23.301 1.00 90.50 391 GLY A CA 1
ATOM 3109 C C . GLY A 1 391 ? 11.203 -5.940 -23.894 1.00 90.50 391 GLY A C 1
ATOM 3110 O O . GLY A 1 391 ? 11.696 -5.928 -25.028 1.00 90.50 391 GLY A O 1
ATOM 3111 N N . LEU A 1 392 ? 11.034 -4.823 -23.181 1.00 91.75 392 LEU A N 1
ATOM 3112 C CA . LEU A 1 392 ? 11.342 -3.481 -23.674 1.00 91.75 392 LEU A CA 1
ATOM 3113 C C . LEU A 1 392 ? 12.807 -3.096 -23.442 1.00 91.75 392 LEU A C 1
ATOM 3115 O O . LEU A 1 392 ? 13.345 -2.332 -24.249 1.00 91.75 392 LEU A O 1
ATOM 3119 N N . ASP A 1 393 ? 13.456 -3.645 -22.409 1.00 88.62 393 ASP A N 1
ATOM 3120 C CA . ASP A 1 393 ? 14.888 -3.456 -22.113 1.00 88.62 393 ASP A CA 1
ATOM 3121 C C . ASP A 1 393 ? 15.284 -1.962 -22.126 1.00 88.62 393 ASP A C 1
ATOM 3123 O O . ASP A 1 393 ? 16.150 -1.506 -22.881 1.00 88.62 393 ASP A O 1
ATOM 3127 N N . ARG A 1 394 ? 14.561 -1.149 -21.343 1.00 89.62 394 ARG A N 1
ATOM 3128 C CA . ARG A 1 394 ? 14.780 0.307 -21.216 1.00 89.62 394 ARG A CA 1
ATOM 3129 C C . ARG A 1 394 ? 15.504 0.692 -19.924 1.00 89.62 394 ARG A C 1
ATOM 3131 O O . ARG A 1 394 ? 15.356 1.809 -19.437 1.00 89.62 394 ARG A O 1
ATOM 3138 N N . GLY A 1 395 ? 16.315 -0.221 -19.394 1.00 89.88 395 GLY A N 1
ATOM 3139 C CA . GLY A 1 395 ? 17.065 -0.009 -18.160 1.00 89.88 395 GLY A CA 1
ATOM 3140 C C . GLY A 1 395 ? 18.095 1.126 -18.232 1.00 89.88 395 GLY A C 1
ATOM 3141 O O . GLY A 1 395 ? 18.737 1.381 -19.259 1.00 89.88 395 GLY A O 1
ATOM 3142 N N . MET A 1 396 ? 18.266 1.802 -17.098 1.00 88.44 396 MET A N 1
ATOM 3143 C CA . MET A 1 396 ? 19.243 2.855 -16.859 1.00 88.44 396 MET A CA 1
ATOM 3144 C C . MET A 1 396 ? 20.196 2.449 -15.734 1.00 88.44 396 MET A C 1
ATOM 3146 O O . MET A 1 396 ? 19.767 1.960 -14.692 1.00 88.44 396 MET A O 1
ATOM 3150 N N . ILE A 1 397 ? 21.494 2.712 -15.917 1.00 88.38 397 ILE A N 1
ATOM 3151 C CA . ILE A 1 397 ? 22.487 2.497 -14.856 1.00 88.38 397 ILE A CA 1
ATOM 3152 C C . ILE A 1 397 ? 22.320 3.586 -13.800 1.00 88.38 397 ILE A C 1
ATOM 3154 O O . ILE A 1 397 ? 22.451 4.770 -14.121 1.00 88.38 397 ILE A O 1
ATOM 3158 N N . MET A 1 398 ? 22.084 3.188 -12.555 1.00 88.94 398 MET A N 1
ATOM 3159 C CA . MET A 1 398 ? 21.992 4.103 -11.422 1.00 88.94 398 MET A CA 1
ATOM 3160 C C . MET A 1 398 ? 22.384 3.424 -10.100 1.00 88.94 398 MET A C 1
ATOM 3162 O O . MET A 1 398 ? 22.453 2.195 -10.046 1.00 88.94 398 MET A O 1
ATOM 3166 N N . PRO A 1 399 ? 22.659 4.192 -9.032 1.00 89.81 399 PRO A N 1
ATOM 3167 C CA . PRO A 1 399 ? 22.941 3.627 -7.718 1.00 89.81 399 PRO A CA 1
ATOM 3168 C C . PRO A 1 399 ? 21.708 2.940 -7.116 1.00 89.81 399 PRO A C 1
ATOM 3170 O O . PRO A 1 399 ? 20.580 3.419 -7.282 1.00 89.81 399 PRO A O 1
ATOM 3173 N N . SER A 1 400 ? 21.912 1.855 -6.366 1.00 90.12 400 SER A N 1
ATOM 3174 C CA . SER A 1 400 ? 20.830 1.084 -5.736 1.00 90.12 400 SER A CA 1
ATOM 3175 C C . SER A 1 400 ? 19.920 1.935 -4.839 1.00 90.12 400 SER A C 1
ATOM 3177 O O . SER A 1 400 ? 18.701 1.742 -4.841 1.00 90.12 400 SER A O 1
ATOM 3179 N N . ARG A 1 401 ? 20.469 2.940 -4.137 1.00 88.38 401 ARG A N 1
ATOM 3180 C CA . ARG A 1 401 ? 19.681 3.875 -3.312 1.00 88.38 401 ARG A CA 1
ATOM 3181 C C . ARG A 1 401 ? 18.777 4.795 -4.122 1.00 88.38 401 ARG A C 1
ATOM 3183 O O . ARG A 1 401 ? 17.730 5.199 -3.621 1.00 88.38 401 ARG A O 1
ATOM 3190 N N . SER A 1 402 ? 19.168 5.134 -5.351 1.00 88.06 402 SER A N 1
ATOM 3191 C CA . SER A 1 402 ? 18.349 5.968 -6.241 1.00 88.06 402 SER A CA 1
ATOM 3192 C C . SER A 1 402 ? 17.106 5.200 -6.682 1.00 88.06 402 SER A C 1
ATOM 3194 O O . SER A 1 402 ? 15.993 5.705 -6.558 1.00 88.06 402 SER A O 1
ATOM 3196 N N . VAL A 1 403 ? 17.274 3.935 -7.087 1.00 89.56 403 VAL A N 1
ATOM 3197 C CA . VAL A 1 403 ? 16.147 3.038 -7.405 1.00 89.56 403 VAL A CA 1
ATOM 3198 C C . VAL A 1 403 ? 15.243 2.865 -6.192 1.00 89.56 403 VAL A C 1
ATOM 3200 O O . VAL A 1 403 ? 14.034 3.076 -6.286 1.00 89.56 403 VAL A O 1
ATOM 3203 N N . ALA A 1 404 ? 15.837 2.563 -5.036 1.00 87.81 404 ALA A N 1
ATOM 3204 C CA . ALA A 1 404 ? 15.124 2.355 -3.782 1.00 87.81 404 ALA A CA 1
ATOM 3205 C C . ALA A 1 404 ? 14.390 3.598 -3.268 1.00 87.81 404 ALA A C 1
ATOM 3207 O O . ALA A 1 404 ? 13.558 3.468 -2.389 1.00 87.81 404 ALA A O 1
ATOM 3208 N N . ALA A 1 405 ? 14.672 4.799 -3.777 1.00 85.06 405 ALA A N 1
ATOM 3209 C CA . ALA A 1 405 ? 13.907 6.002 -3.453 1.00 85.06 405 ALA A CA 1
ATOM 3210 C C . ALA A 1 405 ? 12.693 6.220 -4.366 1.00 85.06 405 ALA A C 1
ATOM 3212 O O . ALA A 1 405 ? 11.814 7.022 -4.042 1.00 85.06 405 ALA A O 1
ATOM 3213 N N . SER A 1 406 ? 12.662 5.535 -5.509 1.00 82.88 406 SER A N 1
ATOM 3214 C CA . SER A 1 406 ? 11.602 5.640 -6.508 1.00 82.88 406 SER A CA 1
ATOM 3215 C C . SER A 1 406 ? 10.499 4.599 -6.349 1.00 82.88 406 SER A C 1
ATOM 3217 O O . SER A 1 406 ? 9.561 4.632 -7.128 1.00 82.88 406 SER A O 1
ATOM 3219 N N . PHE A 1 407 ? 10.597 3.698 -5.370 1.00 78.06 407 PHE A N 1
ATOM 3220 C CA . PHE A 1 407 ? 9.692 2.561 -5.199 1.00 78.06 407 PHE A CA 1
ATOM 3221 C C . PHE A 1 407 ? 8.203 2.930 -5.133 1.00 78.06 407 PHE A C 1
ATOM 3223 O O . PHE A 1 407 ? 7.809 4.032 -4.734 1.00 78.06 407 PHE A O 1
ATOM 3230 N N . ALA A 1 408 ? 7.383 1.962 -5.533 1.00 78.00 408 ALA A N 1
ATOM 3231 C CA . ALA A 1 408 ? 5.950 2.109 -5.742 1.00 78.00 408 ALA A CA 1
ATOM 3232 C C . ALA A 1 408 ? 5.100 1.371 -4.688 1.00 78.00 408 ALA A C 1
ATOM 3234 O O . ALA A 1 408 ? 3.995 0.967 -5.022 1.00 78.00 408 ALA A O 1
ATOM 3235 N N . PHE A 1 409 ? 5.615 1.140 -3.469 1.00 74.81 409 PHE A N 1
ATOM 3236 C CA . PHE A 1 409 ? 4.907 0.410 -2.390 1.00 74.81 409 PHE A CA 1
ATOM 3237 C C . PHE A 1 409 ? 4.101 1.310 -1.452 1.00 74.81 409 PHE A C 1
ATOM 3239 O O . PHE A 1 409 ? 3.490 0.822 -0.502 1.00 74.81 409 PHE A O 1
ATOM 3246 N N . SER A 1 410 ? 4.134 2.627 -1.676 1.00 71.56 410 SER A N 1
ATOM 3247 C CA . SER A 1 410 ? 3.298 3.533 -0.904 1.00 71.56 410 SER A CA 1
ATOM 3248 C C . SER A 1 410 ? 1.946 3.636 -1.550 1.00 71.56 410 SER A C 1
ATOM 3250 O O . SER A 1 410 ? 1.830 4.253 -2.606 1.00 71.56 410 SER A O 1
ATOM 3252 N N . THR A 1 411 ? 0.934 3.063 -0.917 1.00 67.38 411 THR A N 1
ATOM 3253 C CA . THR A 1 411 ? -0.449 3.183 -1.369 1.00 67.38 411 THR A CA 1
ATOM 3254 C C . THR A 1 411 ? -1.354 3.516 -0.196 1.00 67.38 411 THR A C 1
ATOM 3256 O O . THR A 1 411 ? -1.000 3.344 0.972 1.00 67.38 411 THR A O 1
ATOM 3259 N N . HIS A 1 412 ? -2.495 4.116 -0.517 1.00 64.94 412 HIS A N 1
ATOM 3260 C CA . HIS A 1 412 ? -3.402 4.737 0.453 1.00 64.94 412 HIS A CA 1
ATOM 3261 C C . HIS A 1 412 ? -4.637 3.877 0.738 1.00 64.94 412 HIS A C 1
ATOM 3263 O O . HIS A 1 412 ? -5.649 4.370 1.232 1.00 64.94 412 HIS A O 1
ATOM 3269 N N . ASP A 1 413 ? -4.596 2.609 0.354 1.00 70.62 413 ASP A N 1
ATOM 3270 C CA . ASP A 1 413 ? -5.727 1.698 0.384 1.00 70.62 413 ASP A CA 1
ATOM 3271 C C . ASP A 1 413 ? -5.477 0.566 1.384 1.00 70.62 413 ASP A C 1
ATOM 3273 O O . ASP A 1 413 ? -4.451 -0.103 1.352 1.00 70.62 413 ASP A O 1
ATOM 3277 N N . LYS A 1 414 ? -6.420 0.359 2.308 1.00 75.88 414 LYS A N 1
ATOM 3278 C CA . LYS A 1 414 ? -6.390 -0.774 3.237 1.00 75.88 414 LYS A CA 1
ATOM 3279 C C . LYS A 1 414 ? -7.774 -1.396 3.306 1.00 75.88 414 LYS A C 1
ATOM 3281 O O . LYS A 1 414 ? -8.689 -0.836 3.916 1.00 75.88 414 LYS A O 1
ATOM 3286 N N . ILE A 1 415 ? -7.906 -2.541 2.643 1.00 84.31 415 ILE A N 1
ATOM 3287 C CA . ILE A 1 415 ? -9.111 -3.365 2.622 1.00 84.31 415 ILE A CA 1
ATOM 3288 C C . ILE A 1 415 ? -8.732 -4.764 3.107 1.00 84.31 415 ILE A C 1
ATOM 3290 O O . ILE A 1 415 ? -8.098 -5.528 2.386 1.00 84.31 415 ILE A O 1
ATOM 3294 N N . GLU A 1 416 ? -9.116 -5.093 4.335 1.00 85.19 416 GLU A N 1
ATOM 3295 C CA . GLU A 1 416 ? -8.927 -6.418 4.923 1.00 85.19 416 GLU A CA 1
ATOM 3296 C C . GLU A 1 416 ? -10.188 -7.266 4.725 1.00 85.19 416 GLU A C 1
ATOM 3298 O O . GLU A 1 416 ? -11.306 -6.840 5.033 1.00 85.19 416 GLU A O 1
ATOM 3303 N N . GLU A 1 417 ? -10.006 -8.477 4.200 1.00 82.38 417 GLU A N 1
ATOM 3304 C CA . GLU A 1 417 ? -11.104 -9.397 3.906 1.00 82.38 417 GLU A CA 1
ATOM 3305 C C . GLU A 1 417 ? -11.887 -9.768 5.176 1.00 82.38 417 GLU A C 1
ATOM 3307 O O . GLU A 1 417 ? -11.318 -10.007 6.246 1.00 82.38 417 GLU A O 1
ATOM 3312 N N . GLY A 1 418 ? -13.218 -9.794 5.067 1.00 85.88 418 GLY A N 1
ATOM 3313 C CA . GLY A 1 418 ? -14.114 -10.043 6.200 1.00 85.88 418 GLY A CA 1
ATOM 3314 C C . GLY A 1 418 ? -14.096 -8.944 7.269 1.00 85.88 418 GLY A C 1
ATOM 3315 O O . GLY A 1 418 ? -14.589 -9.172 8.372 1.00 85.88 418 GLY A O 1
ATOM 3316 N N . GLY A 1 419 ? -13.504 -7.784 6.974 1.00 90.31 419 GLY A N 1
ATOM 3317 C CA . GLY A 1 419 ? -13.452 -6.637 7.869 1.00 90.31 419 GLY A CA 1
ATOM 3318 C C . GLY A 1 419 ? -14.712 -5.772 7.852 1.00 90.31 419 GLY A C 1
ATOM 3319 O O . GLY A 1 419 ? -15.669 -6.013 7.119 1.00 90.31 419 GLY A O 1
ATOM 3320 N N . ILE A 1 420 ? -14.688 -4.712 8.660 1.00 92.12 420 ILE A N 1
ATOM 3321 C CA . ILE A 1 420 ? -15.737 -3.687 8.708 1.00 92.12 420 ILE A CA 1
ATOM 3322 C C . ILE A 1 420 ? -15.204 -2.345 8.215 1.00 92.12 420 ILE A C 1
ATOM 3324 O O . ILE A 1 420 ? -14.024 -2.036 8.377 1.00 92.12 420 ILE A O 1
ATOM 3328 N N . SER A 1 421 ? -16.083 -1.501 7.678 1.00 91.81 421 SER A N 1
ATOM 3329 C CA . SER A 1 421 ? -15.729 -0.124 7.327 1.00 91.81 421 SER A CA 1
ATOM 3330 C C . SER A 1 421 ? -15.467 0.711 8.585 1.00 91.81 421 SER A C 1
ATOM 3332 O O . SER A 1 421 ? -16.373 0.918 9.394 1.00 91.81 421 SER A O 1
ATOM 3334 N N . PHE A 1 422 ? -14.258 1.256 8.724 1.00 93.00 422 PHE A N 1
ATOM 3335 C CA . PHE A 1 422 ? -13.911 2.223 9.776 1.00 93.00 422 PHE A CA 1
ATOM 3336 C C . PHE A 1 422 ? -14.224 3.659 9.336 1.00 93.00 422 PHE A C 1
ATOM 3338 O O . PHE A 1 422 ? -14.600 4.499 10.147 1.00 93.00 422 PHE A O 1
ATOM 3345 N N . GLY A 1 423 ? -14.125 3.953 8.044 1.00 91.31 423 GLY A N 1
ATOM 3346 C CA . GLY A 1 423 ? -14.403 5.279 7.504 1.00 91.31 423 GLY A CA 1
ATOM 3347 C C . GLY A 1 423 ? -13.892 5.415 6.081 1.00 91.31 423 GLY A C 1
ATOM 3348 O O . GLY A 1 423 ? -13.566 4.422 5.437 1.00 91.31 423 GLY A O 1
ATOM 3349 N N . ILE A 1 424 ? -13.818 6.652 5.610 1.00 89.12 424 ILE A N 1
ATOM 3350 C CA . ILE A 1 424 ? -13.253 7.014 4.315 1.00 89.12 424 ILE A CA 1
ATOM 3351 C C . ILE A 1 424 ? -11.914 7.711 4.545 1.00 89.12 424 ILE A C 1
ATOM 3353 O O . ILE A 1 424 ? -11.840 8.650 5.337 1.00 89.12 424 ILE A O 1
ATOM 3357 N N . ASP A 1 425 ? -10.860 7.287 3.861 1.00 86.12 425 ASP A N 1
ATOM 3358 C CA . ASP A 1 425 ? -9.595 8.014 3.847 1.00 86.12 425 ASP A CA 1
ATOM 3359 C C . ASP A 1 425 ? -9.788 9.372 3.152 1.00 86.12 425 ASP A C 1
ATOM 3361 O O . ASP A 1 425 ? -10.277 9.471 2.026 1.00 86.12 425 ASP A O 1
ATOM 3365 N N . THR A 1 426 ? -9.432 10.448 3.849 1.00 83.56 426 THR A N 1
ATOM 3366 C CA . THR A 1 426 ? -9.642 11.825 3.373 1.00 83.56 426 THR A CA 1
ATOM 3367 C C . THR A 1 426 ? -8.755 12.231 2.194 1.00 83.56 426 THR A C 1
ATOM 3369 O O . THR A 1 426 ? -9.036 13.249 1.566 1.00 83.56 426 THR A O 1
ATOM 3372 N N . ARG A 1 427 ? -7.699 11.472 1.879 1.00 75.62 427 ARG A N 1
ATOM 3373 C CA . ARG A 1 427 ? -6.754 11.779 0.793 1.00 75.62 427 ARG A CA 1
ATOM 3374 C C . ARG A 1 427 ? -7.242 11.274 -0.557 1.00 75.62 427 ARG A C 1
ATOM 3376 O O . ARG A 1 427 ? -7.155 12.001 -1.539 1.00 75.62 427 ARG A O 1
ATOM 3383 N N . ASN A 1 428 ? -7.757 10.046 -0.597 1.00 73.88 428 ASN A N 1
ATOM 3384 C CA . ASN A 1 428 ? -8.172 9.364 -1.830 1.00 73.88 428 ASN A CA 1
ATOM 3385 C C . ASN A 1 428 ? -9.681 9.065 -1.879 1.00 73.88 428 ASN A C 1
ATOM 3387 O O . ASN A 1 428 ? -10.175 8.490 -2.845 1.00 73.88 428 ASN A O 1
ATOM 3391 N N . SER A 1 429 ? -10.431 9.436 -0.838 1.00 80.62 429 SER A N 1
ATOM 3392 C CA . SER A 1 429 ? -11.860 9.147 -0.707 1.00 80.62 429 SER A CA 1
ATOM 3393 C C . SER A 1 429 ? -12.213 7.653 -0.783 1.00 80.62 429 SER A C 1
ATOM 3395 O O . SER A 1 429 ? -13.356 7.318 -1.119 1.00 80.62 429 SER A O 1
ATOM 3397 N N . MET A 1 430 ? -11.275 6.750 -0.487 1.00 82.88 430 MET A N 1
ATOM 3398 C CA . MET A 1 430 ? -11.515 5.306 -0.483 1.00 82.88 430 MET A CA 1
ATOM 3399 C C . MET A 1 430 ? -11.943 4.811 0.902 1.00 82.88 430 MET A C 1
ATOM 3401 O O . MET A 1 430 ? -11.477 5.336 1.915 1.00 82.88 430 MET A O 1
ATOM 3405 N N . PRO A 1 431 ? -12.833 3.807 0.979 1.00 87.81 431 PRO A N 1
ATOM 3406 C CA . PRO A 1 431 ? -13.136 3.140 2.236 1.00 87.81 431 PRO A CA 1
ATOM 3407 C C . PRO A 1 431 ? -11.895 2.501 2.857 1.00 87.81 431 PRO A C 1
ATOM 3409 O O . PRO A 1 431 ? -11.072 1.917 2.161 1.00 87.81 431 PRO A O 1
ATOM 3412 N N . VAL A 1 432 ? -11.809 2.571 4.181 1.00 89.00 432 VAL A N 1
ATOM 3413 C CA . VAL A 1 432 ? -10.849 1.816 4.987 1.00 89.00 432 VAL A CA 1
ATOM 3414 C C . VAL A 1 432 ? -11.614 0.694 5.671 1.00 89.00 432 VAL A C 1
ATOM 3416 O O . VAL A 1 432 ? -12.463 0.953 6.532 1.00 89.00 432 VAL A O 1
ATOM 3419 N N . VAL A 1 433 ? -11.339 -0.543 5.259 1.00 91.25 433 VAL A N 1
ATOM 3420 C CA . VAL A 1 433 ? -12.013 -1.753 5.744 1.00 91.25 433 VAL A CA 1
ATOM 3421 C C . VAL A 1 433 ? -11.003 -2.602 6.493 1.00 91.25 433 VAL A C 1
ATOM 3423 O O . VAL A 1 433 ? -9.954 -2.935 5.955 1.00 91.25 433 VAL A O 1
ATOM 3426 N N . LEU A 1 434 ? -11.318 -2.934 7.741 1.00 91.44 434 LEU A N 1
ATOM 3427 C CA . LEU A 1 434 ? -10.373 -3.534 8.674 1.00 91.44 434 LEU A CA 1
ATOM 3428 C C . LEU A 1 434 ? -10.985 -4.725 9.414 1.00 91.44 434 LEU A C 1
ATOM 3430 O O . LEU A 1 434 ? -12.105 -4.644 9.929 1.00 91.44 434 LEU A O 1
ATOM 3434 N N . ASN A 1 435 ? -10.225 -5.811 9.513 1.00 91.81 435 ASN A N 1
ATOM 3435 C CA . ASN A 1 435 ? -10.565 -7.033 10.219 1.00 91.81 435 ASN A CA 1
ATOM 3436 C C . ASN A 1 435 ? -9.668 -7.185 11.451 1.00 91.81 435 ASN A C 1
ATOM 3438 O O . ASN A 1 435 ? -8.605 -7.794 11.427 1.00 91.81 435 ASN A O 1
ATOM 3442 N N . ARG A 1 436 ? -10.145 -6.676 12.588 1.00 92.38 436 ARG A N 1
ATOM 3443 C CA . ARG A 1 436 ? -9.394 -6.712 13.852 1.00 92.38 436 ARG A CA 1
ATOM 3444 C C . ARG A 1 436 ? -8.979 -8.114 14.319 1.00 92.38 436 ARG A C 1
ATOM 3446 O O . ARG A 1 436 ? -8.092 -8.225 15.151 1.00 92.38 436 ARG A O 1
ATOM 3453 N N . PHE A 1 437 ? -9.597 -9.181 13.815 1.00 91.56 437 PHE A N 1
ATOM 3454 C CA . PHE A 1 437 ? -9.266 -10.555 14.206 1.00 91.56 437 PHE A CA 1
ATOM 3455 C C . PHE A 1 437 ? -8.152 -11.185 13.357 1.00 91.56 437 PHE A C 1
ATOM 3457 O O . PHE A 1 437 ? -7.761 -12.317 13.627 1.00 91.56 437 PHE A O 1
ATOM 3464 N N . THR A 1 438 ? -7.632 -10.474 12.350 1.00 88.06 438 THR A N 1
ATOM 3465 C CA . THR A 1 438 ? -6.431 -10.885 11.602 1.00 88.06 438 THR A CA 1
ATOM 3466 C C . THR A 1 438 ? -5.154 -10.222 12.119 1.00 88.06 438 THR A C 1
ATOM 3468 O O . THR A 1 438 ? -4.074 -10.505 11.607 1.00 88.06 438 THR A O 1
ATOM 3471 N N . TRP A 1 439 ? -5.258 -9.330 13.109 1.00 88.38 439 TRP A N 1
ATOM 3472 C CA . TRP A 1 439 ? -4.115 -8.640 13.711 1.00 88.38 439 TRP A CA 1
ATOM 3473 C C . TRP A 1 439 ? -3.459 -9.477 14.810 1.00 88.38 439 TRP A C 1
ATOM 3475 O O . TRP A 1 439 ? -3.978 -10.511 15.225 1.00 88.38 439 TRP A O 1
ATOM 3485 N N . GLU A 1 440 ? -2.323 -8.996 15.310 1.00 82.38 440 GLU A N 1
ATOM 3486 C CA . GLU A 1 440 ? -1.552 -9.661 16.356 1.00 82.38 440 GLU A CA 1
ATOM 3487 C C . GLU A 1 440 ? -2.334 -9.790 17.674 1.00 82.38 440 GLU A C 1
ATOM 3489 O O . GLU A 1 440 ? -2.347 -10.884 18.231 1.00 82.38 440 GLU A O 1
ATOM 3494 N N . ALA A 1 441 ? -3.012 -8.733 18.147 1.00 81.06 441 ALA A N 1
ATOM 3495 C CA . ALA A 1 441 ? -3.896 -8.768 19.322 1.00 81.06 441 ALA A CA 1
ATOM 3496 C C . ALA A 1 441 ? -5.327 -8.243 19.058 1.00 81.06 441 ALA A C 1
ATOM 3498 O O . ALA A 1 441 ? -6.225 -8.407 19.884 1.00 81.06 441 ALA A O 1
ATOM 3499 N N . GLY A 1 442 ? -5.582 -7.596 17.921 1.00 90.12 442 GLY A N 1
ATOM 3500 C CA . GLY A 1 442 ? -6.881 -7.023 17.561 1.00 90.12 442 GLY A CA 1
ATOM 3501 C C . GLY A 1 442 ? -7.326 -5.841 18.423 1.00 90.12 442 GLY A C 1
ATOM 3502 O O . GLY A 1 442 ? -8.482 -5.421 18.342 1.00 90.12 442 GLY A O 1
ATOM 3503 N N . HIS A 1 443 ? -6.469 -5.332 19.307 1.00 95.94 443 HIS A N 1
ATOM 3504 C CA . HIS A 1 443 ? -6.845 -4.357 20.331 1.00 95.94 443 HIS A CA 1
ATOM 3505 C C . HIS A 1 443 ? -6.882 -2.927 19.779 1.00 95.94 443 HIS A C 1
ATOM 3507 O O . HIS A 1 443 ? -6.072 -2.548 18.930 1.00 95.94 443 HIS A O 1
ATOM 3513 N N . ILE A 1 444 ? -7.807 -2.112 20.296 1.00 96.88 444 ILE A N 1
ATOM 3514 C CA . ILE A 1 444 ? -8.027 -0.729 19.858 1.00 96.88 444 ILE A CA 1
ATOM 3515 C C . ILE A 1 444 ? -8.000 0.219 21.058 1.00 96.88 444 ILE A C 1
ATOM 3517 O O . ILE A 1 444 ? -8.654 -0.025 22.069 1.00 96.88 444 ILE A O 1
ATOM 3521 N N . ALA A 1 445 ? -7.311 1.352 20.933 1.00 96.38 445 ALA A N 1
ATOM 3522 C CA . ALA A 1 445 ? -7.416 2.456 21.882 1.00 96.38 445 ALA A CA 1
ATOM 3523 C C . ALA A 1 445 ? -7.923 3.726 21.183 1.00 96.38 445 ALA A C 1
ATOM 3525 O O . ALA A 1 445 ? -7.275 4.270 20.287 1.00 96.38 445 ALA A O 1
ATOM 3526 N N . ARG A 1 446 ? -9.095 4.213 21.600 1.00 96.38 446 ARG A N 1
ATOM 3527 C CA . ARG A 1 446 ? -9.754 5.408 21.059 1.00 96.38 446 ARG A CA 1
ATOM 3528 C C . ARG A 1 446 ? -9.649 6.577 22.030 1.00 96.38 446 ARG A C 1
ATOM 3530 O O . ARG A 1 446 ? -10.017 6.468 23.197 1.00 96.38 446 ARG A O 1
ATOM 3537 N N . MET A 1 447 ? -9.183 7.718 21.530 1.00 95.50 447 MET A N 1
ATOM 3538 C CA . MET A 1 447 ? -8.815 8.875 22.349 1.00 95.50 447 MET A CA 1
ATOM 3539 C C . MET A 1 447 ? -9.336 10.173 21.729 1.00 95.50 447 MET A C 1
ATOM 3541 O O . MET A 1 447 ? -9.283 10.347 20.513 1.00 95.50 447 MET A O 1
ATOM 3545 N N . GLY A 1 448 ? -9.837 11.101 22.542 1.00 93.94 448 GLY A N 1
ATOM 3546 C CA . GLY A 1 448 ? -10.256 12.430 22.080 1.00 93.94 448 GLY A CA 1
ATOM 3547 C C . GLY A 1 448 ? -11.246 13.114 23.017 1.00 93.94 448 GLY A C 1
ATOM 3548 O O . GLY A 1 448 ? -11.903 12.471 23.829 1.00 93.94 448 GLY A O 1
ATOM 3549 N N . LYS A 1 449 ? -11.409 14.431 22.896 1.00 93.00 449 LYS A N 1
ATOM 3550 C CA . LYS A 1 449 ? -12.223 15.234 23.823 1.00 93.00 449 LYS A CA 1
ATOM 3551 C C . LYS A 1 449 ? -13.713 14.857 23.806 1.00 93.00 449 LYS A C 1
ATOM 3553 O O . LYS A 1 449 ? -14.212 14.207 22.887 1.00 93.00 449 LYS A O 1
ATOM 3558 N N . THR A 1 450 ? -14.477 15.307 24.796 1.00 90.38 450 THR A N 1
ATOM 3559 C CA . THR A 1 450 ? -15.948 15.192 24.777 1.00 90.38 450 THR A CA 1
ATOM 3560 C C . THR A 1 450 ? -16.550 15.873 23.538 1.00 90.38 450 THR A C 1
ATOM 3562 O O . THR A 1 450 ? -16.107 16.949 23.114 1.00 90.38 450 THR A O 1
ATOM 3565 N N . GLY A 1 451 ? -17.528 15.207 22.916 1.00 88.25 451 GLY A N 1
ATOM 3566 C CA . GLY A 1 451 ? -18.143 15.647 21.659 1.00 88.25 451 GLY A CA 1
ATOM 3567 C C . GLY A 1 451 ? -17.285 15.427 20.407 1.00 88.25 451 GLY A C 1
ATOM 3568 O O . GLY A 1 451 ? -17.624 15.938 19.349 1.00 88.25 451 GLY A O 1
ATOM 3569 N N . SER A 1 452 ? -16.168 14.690 20.484 1.00 91.94 452 SER A N 1
ATOM 3570 C CA . SER A 1 452 ? -15.369 14.371 19.290 1.00 91.94 452 SER A CA 1
ATOM 3571 C C . SER A 1 452 ? -15.986 13.283 18.397 1.00 91.94 452 SER A C 1
ATOM 3573 O O . SER A 1 452 ? -15.569 13.134 17.253 1.00 91.94 452 SER A O 1
ATOM 3575 N N . GLY A 1 453 ? -16.974 12.534 18.903 1.00 91.69 453 GLY A N 1
ATOM 3576 C CA . GLY A 1 453 ? -17.615 11.408 18.206 1.00 91.69 453 GLY A CA 1
ATOM 3577 C C . GLY A 1 453 ? -17.136 10.013 18.637 1.00 91.69 453 GLY A C 1
ATOM 3578 O O . GLY A 1 453 ? -17.354 9.057 17.902 1.00 91.69 453 GLY A O 1
ATOM 3579 N N . LYS A 1 454 ? -16.482 9.873 19.806 1.00 94.19 454 LYS A N 1
ATOM 3580 C CA . LYS A 1 454 ? -15.945 8.577 20.286 1.00 94.19 454 LYS A CA 1
ATOM 3581 C C . LYS A 1 454 ? -17.020 7.507 20.433 1.00 94.19 454 LYS A C 1
ATOM 3583 O O . LYS A 1 454 ? -16.861 6.426 19.877 1.00 94.19 454 LYS A O 1
ATOM 3588 N N . THR A 1 455 ? -18.085 7.837 21.160 1.00 92.56 455 THR A N 1
ATOM 3589 C CA . THR A 1 455 ? -19.226 6.951 21.409 1.00 92.56 455 THR A CA 1
ATOM 3590 C C . THR A 1 455 ? -19.945 6.623 20.103 1.00 92.56 455 THR A C 1
ATOM 3592 O O . THR A 1 455 ? -20.171 5.458 19.811 1.00 92.56 455 THR A O 1
ATOM 3595 N N . TYR A 1 456 ? -20.178 7.625 19.244 1.00 92.81 456 TYR A N 1
ATOM 3596 C CA . TYR A 1 456 ? -20.778 7.419 17.920 1.00 92.81 456 TYR A CA 1
ATOM 3597 C C . TYR A 1 456 ? -20.009 6.379 17.093 1.00 92.81 456 TYR A C 1
ATOM 3599 O O . TYR A 1 456 ? -20.593 5.432 16.573 1.00 92.81 456 TYR A O 1
ATOM 3607 N N . PHE A 1 457 ? -18.680 6.518 17.004 1.00 94.50 457 PHE A N 1
ATOM 3608 C CA . PHE A 1 457 ? -17.849 5.537 16.310 1.00 94.50 457 PHE A CA 1
ATOM 3609 C C . PHE A 1 457 ? -17.888 4.167 16.997 1.00 94.50 457 PHE A C 1
ATOM 3611 O O . PHE A 1 457 ? -17.921 3.154 16.308 1.00 94.50 457 PHE A O 1
ATOM 3618 N N . ALA A 1 458 ? -17.857 4.119 18.333 1.00 95.31 458 ALA A N 1
ATOM 3619 C CA . ALA A 1 458 ? -17.903 2.873 19.098 1.00 95.31 458 ALA A CA 1
ATOM 3620 C C . ALA A 1 458 ? -19.162 2.059 18.774 1.00 95.31 458 ALA A C 1
ATOM 3622 O O . ALA A 1 458 ? -19.063 0.888 18.411 1.00 95.31 458 ALA A O 1
ATOM 3623 N N . ILE A 1 459 ? -20.325 2.712 18.827 1.00 94.69 459 ILE A N 1
ATOM 3624 C CA . ILE A 1 459 ? -21.621 2.118 18.494 1.00 94.69 459 ILE A CA 1
ATOM 3625 C C . ILE A 1 459 ? -21.630 1.663 17.034 1.00 94.69 459 ILE A C 1
ATOM 3627 O O . ILE A 1 459 ? -21.945 0.509 16.753 1.00 94.69 459 ILE A O 1
ATOM 3631 N N . LEU A 1 460 ? -21.213 2.532 16.106 1.00 93.31 460 LEU A N 1
ATOM 3632 C CA . LEU A 1 460 ? -21.147 2.211 14.679 1.00 93.31 460 LEU A CA 1
ATOM 3633 C C . LEU A 1 460 ? -20.251 0.993 14.401 1.00 93.31 460 LEU A C 1
ATOM 3635 O O . LEU A 1 460 ? -20.625 0.090 13.656 1.00 93.31 460 LEU A O 1
ATOM 3639 N N . SER A 1 461 ? -19.072 0.949 15.021 1.00 94.69 461 SER A N 1
ATOM 3640 C CA . SER A 1 461 ? -18.109 -0.142 14.879 1.00 94.69 461 SER A CA 1
ATOM 3641 C C . SER A 1 461 ? -18.632 -1.455 15.469 1.00 94.69 461 SER A C 1
ATOM 3643 O O . SER A 1 461 ? -18.416 -2.511 14.872 1.00 94.69 461 SER A O 1
ATOM 3645 N N . LEU A 1 462 ? -19.302 -1.417 16.625 1.00 95.12 462 LEU A N 1
ATOM 3646 C CA . LEU A 1 462 ? -19.918 -2.598 17.239 1.00 95.12 462 LEU A CA 1
ATOM 3647 C C . LEU A 1 462 ? -21.086 -3.118 16.400 1.00 95.12 462 LEU A C 1
ATOM 3649 O O . LEU A 1 462 ? -21.142 -4.313 16.124 1.00 95.12 462 LEU A O 1
ATOM 3653 N N . LEU A 1 463 ? -21.964 -2.227 15.934 1.00 92.56 463 LEU A N 1
ATOM 3654 C CA . LEU A 1 463 ? -23.088 -2.570 15.064 1.00 92.56 463 LEU A CA 1
ATOM 3655 C C . LEU A 1 463 ? -22.611 -3.260 13.781 1.00 92.56 463 LEU A C 1
ATOM 3657 O O . LEU A 1 463 ? -23.128 -4.317 13.422 1.00 92.56 463 LEU A O 1
ATOM 3661 N N . ARG A 1 464 ? -21.599 -2.693 13.110 1.00 92.69 464 ARG A N 1
ATOM 3662 C CA . ARG A 1 464 ? -20.991 -3.301 11.918 1.00 92.69 464 ARG A CA 1
ATOM 3663 C C . ARG A 1 464 ? -20.355 -4.651 12.247 1.00 92.69 464 ARG A C 1
ATOM 3665 O O . ARG A 1 464 ? -20.609 -5.620 11.546 1.00 92.69 464 ARG A O 1
ATOM 3672 N N . SER A 1 465 ? -19.606 -4.747 13.350 1.00 93.81 465 SER A N 1
ATOM 3673 C CA . SER A 1 465 ? -18.986 -6.012 13.783 1.00 93.81 465 SER A CA 1
ATOM 3674 C C . SER A 1 465 ? -20.024 -7.108 14.026 1.00 93.81 465 SER A C 1
ATOM 3676 O O . SER A 1 465 ? -19.837 -8.232 13.570 1.00 93.81 465 SER A O 1
ATOM 3678 N N . TRP A 1 466 ? -21.125 -6.783 14.708 1.00 92.75 466 TRP A N 1
ATOM 3679 C CA . TRP A 1 466 ? -22.217 -7.713 15.003 1.00 92.75 466 TRP A CA 1
ATOM 3680 C C . TRP A 1 466 ? -22.897 -8.246 13.737 1.00 92.75 466 TRP A C 1
ATOM 3682 O O . TRP A 1 466 ? -23.296 -9.404 13.681 1.00 92.75 466 TRP A O 1
ATOM 3692 N N . GLN A 1 467 ? -22.998 -7.415 12.697 1.00 88.19 467 GLN A N 1
ATOM 3693 C CA . GLN A 1 467 ? -23.560 -7.820 11.407 1.00 88.19 467 GLN A CA 1
ATOM 3694 C C . GLN A 1 467 ? -22.583 -8.655 10.568 1.00 88.19 467 GLN A C 1
ATOM 3696 O O . GLN A 1 467 ? -23.023 -9.519 9.813 1.00 88.19 467 GLN A O 1
ATOM 3701 N N . THR A 1 468 ? -21.278 -8.398 10.683 1.00 90.50 468 THR A N 1
ATOM 3702 C CA . THR A 1 468 ? -20.240 -9.068 9.885 1.00 90.50 468 THR A CA 1
ATOM 3703 C C . THR A 1 468 ? -19.822 -10.419 10.468 1.00 90.50 468 THR A C 1
ATOM 3705 O O . THR A 1 468 ? -19.587 -11.368 9.723 1.00 90.50 468 THR A O 1
ATOM 3708 N N . TYR A 1 469 ? -19.719 -10.538 11.792 1.00 91.75 469 TYR A N 1
ATOM 3709 C CA . TYR A 1 469 ? -19.190 -11.733 12.450 1.00 91.75 469 TYR A CA 1
ATOM 3710 C C . TYR A 1 469 ? -20.317 -12.572 13.064 1.00 91.75 469 TYR A C 1
ATOM 3712 O O . TYR A 1 469 ? -20.865 -12.234 14.110 1.00 91.75 469 TYR A O 1
ATOM 3720 N N . SER A 1 470 ? -20.631 -13.712 12.445 1.00 89.31 470 SER A N 1
ATOM 3721 C CA . SER A 1 470 ? -21.717 -14.599 12.892 1.00 89.31 470 SER A CA 1
ATOM 3722 C C . SER A 1 470 ? -21.486 -15.258 14.258 1.00 89.31 470 SER A C 1
ATOM 3724 O O . SER A 1 470 ? -22.434 -15.720 14.885 1.00 89.31 470 SER A O 1
ATOM 3726 N N . ASP A 1 471 ? -20.232 -15.357 14.699 1.00 92.31 471 ASP A N 1
ATOM 3727 C CA . ASP A 1 471 ? -19.811 -15.982 15.954 1.00 92.31 471 ASP A CA 1
ATOM 3728 C C . ASP A 1 471 ? -19.339 -14.957 16.999 1.00 92.31 471 ASP A C 1
ATOM 3730 O O . ASP A 1 471 ? -18.596 -15.320 17.904 1.00 92.31 471 ASP A O 1
ATOM 3734 N N . LEU A 1 472 ? -19.745 -13.687 16.885 1.00 95.12 472 LEU A N 1
ATOM 3735 C CA . LEU A 1 472 ? -19.281 -12.619 17.773 1.00 95.12 472 LEU A CA 1
ATOM 3736 C C . LEU A 1 472 ? -19.864 -12.724 19.187 1.00 95.12 472 LEU A C 1
ATOM 3738 O O . LEU A 1 472 ? -21.067 -12.912 19.378 1.00 95.12 472 LEU A O 1
ATOM 3742 N N . GLN A 1 473 ? -19.008 -12.504 20.177 1.00 95.62 473 GLN A N 1
ATOM 3743 C CA . GLN A 1 473 ? -19.370 -12.173 21.544 1.00 95.62 473 GLN A CA 1
ATOM 3744 C C . GLN A 1 473 ? -18.977 -10.721 21.841 1.00 95.62 473 GLN A C 1
ATOM 3746 O O . GLN A 1 473 ? -17.901 -10.270 21.453 1.00 95.62 473 GLN A O 1
ATOM 3751 N N . VAL A 1 474 ? -19.839 -9.974 22.525 1.00 97.19 474 VAL A N 1
ATOM 3752 C CA . VAL A 1 474 ? -19.619 -8.563 22.850 1.00 97.19 474 VAL A CA 1
ATOM 3753 C C . VAL A 1 474 ? -19.835 -8.335 24.338 1.00 97.19 474 VAL A C 1
ATOM 3755 O O . VAL A 1 474 ? -20.899 -8.616 24.885 1.00 97.19 474 VAL A O 1
ATOM 3758 N N . TYR A 1 475 ? -18.831 -7.758 24.981 1.00 97.81 475 TYR A N 1
ATOM 3759 C CA . TYR A 1 475 ? -18.907 -7.263 26.344 1.00 97.81 475 TYR A CA 1
ATOM 3760 C C . TYR A 1 475 ? -18.727 -5.752 26.341 1.00 97.81 475 TYR A C 1
ATOM 3762 O O . TYR A 1 475 ? -17.770 -5.251 25.759 1.00 97.81 475 TYR A O 1
ATOM 3770 N N . ILE A 1 476 ? -19.625 -5.023 26.998 1.00 98.12 476 ILE A N 1
ATOM 3771 C CA . ILE A 1 476 ? -19.567 -3.559 27.075 1.00 98.12 476 ILE A CA 1
ATOM 3772 C C . ILE A 1 476 ? -19.488 -3.154 28.542 1.00 98.12 476 ILE A C 1
ATOM 3774 O O . ILE A 1 476 ? -20.371 -3.501 29.316 1.00 98.12 476 ILE A O 1
ATOM 3778 N N . ILE A 1 477 ? -18.459 -2.412 28.935 1.00 97.62 477 ILE A N 1
ATOM 3779 C CA . ILE A 1 477 ? -18.393 -1.728 30.227 1.00 97.62 477 ILE A CA 1
ATOM 3780 C C . ILE A 1 477 ? -18.789 -0.272 29.992 1.00 97.62 477 ILE A C 1
ATOM 3782 O O . ILE A 1 477 ? -18.044 0.491 29.379 1.00 97.62 477 ILE A O 1
ATOM 3786 N N . ASP A 1 478 ? -19.975 0.086 30.477 1.00 96.00 478 ASP A N 1
ATOM 3787 C CA . ASP A 1 478 ? -20.674 1.335 30.184 1.00 96.00 478 ASP A CA 1
ATOM 3788 C C . ASP A 1 478 ? -20.984 2.113 31.479 1.00 96.00 478 ASP A C 1
ATOM 3790 O O . ASP A 1 478 ? -22.117 2.094 31.976 1.00 96.00 478 ASP A O 1
ATOM 3794 N N . PRO A 1 479 ? -19.993 2.799 32.078 1.00 93.25 479 PRO A N 1
ATOM 3795 C CA . PRO A 1 479 ? -20.210 3.584 33.290 1.00 93.25 479 PRO A CA 1
ATOM 3796 C C . PRO A 1 479 ? -21.026 4.861 33.042 1.00 93.25 479 PRO A C 1
ATOM 3798 O O . PRO A 1 479 ? -21.480 5.481 34.003 1.00 93.25 479 PRO A O 1
ATOM 3801 N N . LYS A 1 480 ? -21.184 5.293 31.784 1.00 90.50 480 LYS A N 1
ATOM 3802 C CA . LYS A 1 480 ? -21.915 6.514 31.417 1.00 90.50 480 LYS A CA 1
ATOM 3803 C C . LYS A 1 480 ? -23.362 6.275 30.995 1.00 90.50 480 LYS A C 1
ATOM 3805 O O . LYS A 1 480 ? -24.116 7.252 30.976 1.00 90.50 480 LYS A O 1
ATOM 3810 N N . GLN A 1 481 ? -23.730 5.014 30.775 1.00 91.19 481 GLN A N 1
ATOM 3811 C CA . GLN A 1 481 ? -25.028 4.549 30.287 1.00 91.19 481 GLN A CA 1
ATOM 3812 C C . GLN A 1 481 ? -25.313 4.976 28.833 1.00 91.19 481 GLN A C 1
ATOM 3814 O O . GLN A 1 481 ? -26.451 5.276 28.495 1.00 91.19 481 GLN A O 1
ATOM 3819 N N . GLU A 1 482 ? -24.292 5.011 27.971 1.00 89.38 482 GLU A N 1
ATOM 3820 C CA . GLU A 1 482 ? -24.407 5.471 26.575 1.00 89.38 482 GLU A CA 1
ATOM 3821 C C . GLU A 1 482 ? -24.736 4.361 25.558 1.00 89.38 482 GLU A C 1
ATOM 3823 O O . GLU A 1 482 ? -25.060 4.703 24.430 1.00 89.38 482 GLU A O 1
ATOM 3828 N N . TYR A 1 483 ? -24.679 3.072 25.930 1.00 92.75 483 TYR A N 1
ATOM 3829 C CA . TYR A 1 483 ? -24.790 1.928 24.995 1.00 92.75 483 TYR A CA 1
ATOM 3830 C C . TYR A 1 483 ? -26.079 1.098 25.169 1.00 92.75 483 TYR A C 1
ATOM 3832 O O . TYR A 1 483 ? -26.143 -0.074 24.777 1.00 92.75 483 TYR A O 1
ATOM 3840 N N . GLY A 1 484 ? -27.085 1.647 25.855 1.00 90.38 484 GLY A N 1
ATOM 3841 C CA . GLY A 1 484 ? -28.314 0.930 26.218 1.00 90.38 484 GLY A CA 1
ATOM 3842 C C . GLY A 1 484 ? -29.133 0.515 25.004 1.00 90.38 484 GLY A C 1
ATOM 3843 O O . GLY A 1 484 ? -29.371 -0.677 24.811 1.00 90.38 484 GLY A O 1
ATOM 3844 N N . SER A 1 485 ? -29.493 1.479 24.158 1.00 85.62 485 SER A N 1
ATOM 3845 C CA . SER A 1 485 ? -30.308 1.232 22.969 1.00 85.62 485 SER A CA 1
ATOM 3846 C C . SER A 1 485 ? -29.573 0.346 21.957 1.00 85.62 485 SER A C 1
ATOM 3848 O O . SER A 1 485 ? -30.202 -0.529 21.363 1.00 85.62 485 SER A O 1
ATOM 3850 N N . LEU A 1 486 ? -28.241 0.479 21.807 1.00 90.06 486 LEU A N 1
ATOM 3851 C CA . LEU A 1 486 ? -27.448 -0.482 21.026 1.00 90.06 486 LEU A CA 1
ATOM 3852 C C . LEU A 1 486 ? -27.625 -1.906 21.557 1.00 90.06 486 LEU A C 1
ATOM 3854 O O . LEU A 1 486 ? -27.872 -2.815 20.769 1.00 90.06 486 LEU A O 1
ATOM 3858 N N . THR A 1 487 ? -27.485 -2.092 22.873 1.00 92.25 487 THR A N 1
ATOM 3859 C CA . THR A 1 487 ? -27.581 -3.411 23.516 1.00 92.25 487 THR A CA 1
ATOM 3860 C C . THR A 1 487 ? -28.945 -4.042 23.251 1.00 92.25 487 THR A C 1
ATOM 3862 O O . THR A 1 487 ? -29.002 -5.203 22.865 1.00 92.25 487 THR A O 1
ATOM 3865 N N . GLU A 1 488 ? -30.030 -3.276 23.368 1.00 88.75 488 GLU A N 1
ATOM 3866 C CA . GLU A 1 488 ? -31.381 -3.746 23.036 1.00 88.75 488 GLU A CA 1
ATOM 3867 C C . GLU A 1 488 ? -31.533 -4.075 21.542 1.00 88.75 488 GLU A C 1
ATOM 3869 O O . GLU A 1 488 ? -32.107 -5.104 21.185 1.00 88.75 488 GLU A O 1
ATOM 3874 N N . ALA A 1 489 ? -30.977 -3.244 20.654 1.00 86.88 489 ALA A N 1
ATOM 3875 C CA . ALA A 1 489 ? -31.060 -3.436 19.206 1.00 86.88 489 ALA A CA 1
ATOM 3876 C C . ALA A 1 489 ? -30.356 -4.713 18.713 1.00 86.88 489 ALA A C 1
ATOM 3878 O O . ALA A 1 489 ? -30.735 -5.252 17.671 1.00 86.88 489 ALA A O 1
ATOM 3879 N N . ILE A 1 490 ? -29.345 -5.195 19.443 1.00 90.12 490 ILE A N 1
ATOM 3880 C CA . ILE A 1 490 ? -28.609 -6.431 19.134 1.00 90.12 490 ILE A CA 1
ATOM 3881 C C . ILE A 1 490 ? -28.981 -7.607 20.053 1.00 90.12 490 ILE A C 1
ATOM 3883 O O . ILE A 1 490 ? -28.235 -8.581 20.111 1.00 90.12 490 ILE A O 1
ATOM 3887 N N . ASP A 1 491 ? -30.140 -7.531 20.724 1.00 89.75 491 ASP A N 1
ATOM 3888 C CA . ASP A 1 491 ? -30.692 -8.574 21.610 1.00 89.75 491 ASP A CA 1
ATOM 3889 C C . ASP A 1 491 ? -29.735 -8.970 22.752 1.00 89.75 491 ASP A C 1
ATOM 3891 O O . ASP A 1 491 ? -29.518 -10.141 23.066 1.00 89.75 491 ASP A O 1
ATOM 3895 N N . GLY A 1 492 ? -29.090 -7.960 23.338 1.00 93.69 492 GLY A N 1
ATOM 3896 C CA . GLY A 1 492 ? -28.150 -8.100 24.439 1.00 93.69 492 GLY A CA 1
ATOM 3897 C C . GLY A 1 492 ? -28.768 -7.894 25.816 1.00 93.69 492 GLY A C 1
ATOM 3898 O O . GLY A 1 492 ? -29.825 -7.291 25.992 1.00 93.69 492 GLY A O 1
ATOM 3899 N N . GLU A 1 493 ? -28.045 -8.355 26.830 1.00 95.25 493 GLU A N 1
ATOM 3900 C CA . GLU A 1 493 ? -28.468 -8.283 28.227 1.00 95.25 493 GLU A CA 1
ATOM 3901 C C . GLU A 1 493 ? -27.745 -7.146 28.961 1.00 95.25 493 GLU A C 1
ATOM 3903 O O . GLU A 1 493 ? -26.545 -6.938 28.777 1.00 95.25 493 GLU A O 1
ATOM 3908 N N . THR A 1 494 ? -28.452 -6.415 29.830 1.00 95.62 494 THR A N 1
ATOM 3909 C CA . THR A 1 494 ? -27.845 -5.408 30.718 1.00 95.62 494 THR A CA 1
ATOM 3910 C C . THR A 1 494 ? -27.727 -5.938 32.146 1.00 95.62 494 THR A C 1
ATOM 3912 O O . THR A 1 494 ? -28.704 -6.388 32.741 1.00 95.62 494 THR A O 1
ATOM 3915 N N . VAL A 1 495 ? -26.540 -5.789 32.727 1.00 96.06 495 VAL A N 1
ATOM 3916 C CA . VAL A 1 495 ? -26.190 -6.151 34.101 1.00 96.06 495 VAL A CA 1
ATOM 3917 C C . VAL A 1 495 ? -25.866 -4.878 34.878 1.00 96.06 495 VAL A C 1
ATOM 3919 O O . VAL A 1 495 ? -24.912 -4.168 34.555 1.00 96.06 495 VAL A O 1
ATOM 3922 N N . VAL A 1 496 ? -26.644 -4.596 35.925 1.00 95.62 496 VAL A N 1
ATOM 3923 C CA . VAL A 1 496 ? -26.384 -3.482 36.850 1.00 95.62 496 VAL A CA 1
ATOM 3924 C C . VAL A 1 496 ? -25.517 -3.985 38.003 1.00 95.62 496 VAL A C 1
ATOM 3926 O O . VAL A 1 496 ? -25.990 -4.732 38.867 1.00 95.62 496 VAL A O 1
ATOM 3929 N N . LEU A 1 497 ? -24.245 -3.582 37.996 1.00 93.69 497 LEU A N 1
ATOM 3930 C CA . LEU A 1 497 ? -23.184 -4.128 38.847 1.00 93.69 497 LEU A CA 1
ATOM 3931 C C . LEU A 1 497 ? -23.476 -4.004 40.344 1.00 93.69 497 LEU A C 1
ATOM 3933 O O . LEU A 1 497 ? -23.184 -4.929 41.092 1.00 93.69 497 LEU A O 1
ATOM 3937 N N . ASP A 1 498 ? -24.125 -2.922 40.771 1.00 92.31 498 ASP A N 1
ATOM 3938 C CA . ASP A 1 498 ? -24.496 -2.654 42.167 1.00 92.31 498 ASP A CA 1
ATOM 3939 C C . ASP A 1 498 ? -25.352 -3.763 42.803 1.00 92.31 498 ASP A C 1
ATOM 3941 O O . ASP A 1 498 ? -25.393 -3.916 44.023 1.00 92.31 498 ASP A O 1
ATOM 3945 N N . SER A 1 499 ? -26.073 -4.518 41.972 1.00 87.31 499 SER A N 1
ATOM 3946 C CA . SER A 1 499 ? -27.035 -5.541 42.396 1.00 87.31 499 SER A CA 1
ATOM 3947 C C . SER A 1 499 ? -26.678 -6.955 41.932 1.00 87.31 499 SER A C 1
ATOM 3949 O O . SER A 1 499 ? -27.378 -7.910 42.274 1.00 87.31 499 SER A O 1
ATOM 3951 N N . ALA A 1 500 ? -25.604 -7.103 41.155 1.00 85.62 500 ALA A N 1
ATOM 3952 C CA . ALA A 1 500 ? -25.235 -8.356 40.515 1.00 85.62 500 ALA A CA 1
ATOM 3953 C C . ALA A 1 500 ? -24.182 -9.118 41.328 1.00 85.62 500 ALA A C 1
ATOM 3955 O O . ALA A 1 500 ? -23.261 -8.541 41.895 1.00 85.62 500 ALA A O 1
ATOM 3956 N N . THR A 1 501 ? -24.286 -10.448 41.345 1.00 88.94 501 THR A N 1
ATOM 3957 C CA . THR A 1 501 ? -23.225 -11.327 41.855 1.00 88.94 501 THR A CA 1
ATOM 3958 C C . THR A 1 501 ? -22.517 -11.978 40.670 1.00 88.94 501 THR A C 1
ATOM 3960 O O . THR A 1 501 ? -23.072 -12.858 40.018 1.00 88.94 501 THR A O 1
ATOM 3963 N N . LEU A 1 502 ? -21.292 -11.537 40.374 1.00 89.62 502 LEU A N 1
ATOM 3964 C CA . LEU A 1 502 ? -20.562 -11.918 39.157 1.00 89.62 502 LEU A CA 1
ATOM 3965 C C . LEU A 1 502 ? -19.880 -13.297 39.226 1.00 89.62 502 LEU A C 1
ATOM 3967 O O . LEU A 1 502 ? -19.266 -13.728 38.250 1.00 89.62 502 LEU A O 1
ATOM 3971 N N . SER A 1 503 ? -19.899 -14.007 40.356 1.00 83.00 503 SER A N 1
ATOM 3972 C CA . SER A 1 503 ? -19.261 -15.331 40.447 1.00 83.00 503 SER A CA 1
ATOM 3973 C C . SER A 1 503 ? -19.919 -16.357 39.526 1.00 83.00 503 SER A C 1
ATOM 3975 O O . SER A 1 503 ? -19.196 -17.083 38.845 1.00 83.00 503 SER A O 1
ATOM 3977 N N . ASP A 1 504 ? -21.253 -16.344 39.475 1.00 80.56 504 ASP A N 1
ATOM 3978 C CA . ASP A 1 504 ? -22.096 -17.378 38.856 1.00 80.56 504 ASP A CA 1
ATOM 3979 C C . ASP A 1 504 ? -22.972 -16.830 37.717 1.00 80.56 504 ASP A C 1
ATOM 3981 O O . ASP A 1 504 ? -23.895 -17.496 37.251 1.00 80.56 504 ASP A O 1
ATOM 3985 N N . LEU A 1 505 ? -22.710 -15.593 37.289 1.00 89.31 505 LEU A N 1
ATOM 3986 C CA . LEU A 1 505 ? -23.434 -14.971 36.192 1.00 89.31 505 LEU A CA 1
ATOM 3987 C C . LEU A 1 505 ? -23.052 -15.651 34.870 1.00 89.31 505 LEU A C 1
ATOM 3989 O O . LEU A 1 505 ? -21.878 -15.683 34.491 1.00 89.31 505 LEU A O 1
ATOM 3993 N N . GLU A 1 506 ? -24.048 -16.180 34.168 1.00 87.25 506 GLU A N 1
ATOM 3994 C CA . GLU A 1 506 ? -23.903 -16.578 32.771 1.00 87.25 506 GLU A CA 1
ATOM 3995 C C . GLU A 1 506 ? -24.144 -15.381 31.858 1.00 87.25 506 GLU A C 1
ATOM 3997 O O . GLU A 1 506 ? -24.921 -14.488 32.185 1.00 87.25 506 GLU A O 1
ATOM 4002 N N . THR A 1 507 ? -23.451 -15.360 30.724 1.00 88.38 507 THR A N 1
ATOM 4003 C CA . THR A 1 507 ? -23.497 -14.243 29.777 1.00 88.38 507 THR A CA 1
ATOM 4004 C C . THR A 1 507 ? -23.948 -14.740 28.415 1.00 88.38 507 THR A C 1
ATOM 4006 O O . THR A 1 507 ? -23.423 -15.748 27.934 1.00 88.38 507 THR A O 1
ATOM 4009 N N . GLY A 1 508 ? -24.865 -14.016 27.776 1.00 88.19 508 GLY A N 1
ATOM 4010 C CA . GLY A 1 508 ? -25.229 -14.243 26.380 1.00 88.19 508 GLY A CA 1
ATOM 4011 C C . GLY A 1 508 ? -24.119 -13.877 25.381 1.00 88.19 508 GLY A C 1
ATOM 4012 O O . GLY A 1 508 ? -22.944 -13.701 25.721 1.00 88.19 508 GLY A O 1
ATOM 4013 N N . SER A 1 509 ? -24.498 -13.755 24.107 1.00 92.31 509 SER A N 1
ATOM 4014 C CA . SER A 1 509 ? -23.588 -13.264 23.062 1.00 92.31 509 SER A CA 1
ATOM 4015 C C . SER A 1 509 ? -23.309 -11.767 23.191 1.00 92.31 509 SER A C 1
ATOM 4017 O O . SER A 1 509 ? -22.247 -11.327 22.773 1.00 92.31 509 SER A O 1
ATOM 4019 N N . VAL A 1 510 ? -24.212 -10.987 23.789 1.00 96.38 510 VAL A N 1
ATOM 4020 C CA . VAL A 1 510 ? -23.995 -9.565 24.077 1.00 96.38 510 VAL A CA 1
ATOM 4021 C C . VAL A 1 510 ? -24.353 -9.292 25.530 1.00 96.38 510 VAL A C 1
ATOM 4023 O O . VAL A 1 510 ? -25.466 -9.583 25.968 1.00 96.38 510 VAL A O 1
ATOM 4026 N N . THR A 1 511 ? -23.421 -8.716 26.285 1.00 97.44 511 THR A N 1
ATOM 4027 C CA . THR A 1 511 ? -23.652 -8.337 27.682 1.00 97.44 511 THR A CA 1
ATOM 4028 C C . THR A 1 511 ? -23.062 -6.964 27.980 1.00 97.44 511 THR A C 1
ATOM 4030 O O . THR A 1 511 ? -21.855 -6.742 27.857 1.00 97.44 511 THR A O 1
ATOM 4033 N N . ARG A 1 512 ? -23.916 -6.040 28.421 1.00 97.25 512 ARG A N 1
ATOM 4034 C CA . ARG A 1 512 ? -23.544 -4.707 28.895 1.00 97.25 512 ARG A CA 1
ATOM 4035 C C . ARG A 1 512 ? -23.506 -4.679 30.418 1.00 97.25 512 ARG A C 1
ATOM 4037 O O . ARG A 1 512 ? -24.509 -4.942 31.068 1.00 97.25 512 ARG A O 1
ATOM 4044 N N . TYR A 1 513 ? -22.383 -4.273 30.985 1.00 97.31 513 TYR A N 1
ATOM 4045 C CA . TYR A 1 513 ? -22.205 -3.987 32.401 1.00 97.31 513 TYR A CA 1
ATOM 4046 C C . TYR A 1 513 ? -22.287 -2.485 32.629 1.00 97.31 513 TYR A C 1
ATOM 4048 O O . TYR A 1 513 ? -21.540 -1.712 32.030 1.00 97.31 513 TYR A O 1
ATOM 4056 N N . THR A 1 514 ? -23.179 -2.070 33.517 1.00 96.25 514 THR A N 1
ATOM 4057 C CA . THR A 1 514 ? -23.359 -0.665 33.882 1.00 96.25 514 THR A CA 1
ATOM 4058 C C . THR A 1 514 ? -23.534 -0.511 35.390 1.00 96.25 514 THR A C 1
ATOM 4060 O O . THR A 1 514 ? -23.602 -1.493 36.129 1.00 96.25 514 THR A O 1
ATOM 4063 N N . VAL A 1 515 ? -23.577 0.732 35.850 1.00 93.88 515 VAL A N 1
ATOM 4064 C CA . VAL A 1 515 ? -23.706 1.110 37.262 1.00 93.88 515 VAL A CA 1
ATOM 4065 C C . VAL A 1 515 ? -25.016 1.856 37.462 1.00 93.88 515 VAL A C 1
ATOM 4067 O O . VAL A 1 515 ? -25.461 2.555 36.553 1.00 93.88 515 VAL A O 1
ATOM 4070 N N . ALA A 1 516 ? -25.643 1.720 38.626 1.00 90.56 516 ALA A N 1
ATOM 4071 C CA . ALA A 1 516 ? -26.915 2.375 38.925 1.00 90.56 516 ALA A CA 1
ATOM 4072 C C . ALA A 1 516 ? -26.758 3.902 39.007 1.00 90.56 516 ALA A C 1
ATOM 4074 O O . ALA A 1 516 ? -27.550 4.644 38.425 1.00 90.56 516 ALA A O 1
ATOM 4075 N N . ASP A 1 517 ? -25.709 4.367 39.692 1.00 88.44 517 ASP A N 1
ATOM 4076 C CA . ASP A 1 517 ? -25.393 5.785 39.858 1.00 88.44 517 ASP A CA 1
ATOM 4077 C C . ASP A 1 517 ? -23.998 6.111 39.308 1.00 88.44 517 ASP A C 1
ATOM 4079 O O . ASP A 1 517 ? -22.966 5.884 39.944 1.00 88.44 517 ASP A O 1
ATOM 4083 N N . ARG A 1 518 ? -23.966 6.712 38.113 1.00 86.75 518 ARG A N 1
ATOM 4084 C CA . ARG A 1 518 ? -22.723 7.107 37.429 1.00 86.75 518 ARG A CA 1
ATOM 4085 C C . ARG A 1 518 ? -21.931 8.221 38.123 1.00 86.75 518 ARG A C 1
ATOM 4087 O O . ARG A 1 518 ? -20.788 8.472 37.729 1.00 86.75 518 ARG A O 1
ATOM 4094 N N . SER A 1 519 ? -22.532 8.916 39.096 1.00 83.69 519 SER A N 1
ATOM 4095 C CA . SER A 1 519 ? -21.885 10.000 39.847 1.00 83.69 519 SER A CA 1
ATOM 4096 C C . SER A 1 519 ? -20.976 9.495 40.970 1.00 83.69 519 SER A C 1
ATOM 4098 O O . SER A 1 519 ? -20.091 10.227 41.414 1.00 83.69 519 SER A O 1
ATOM 4100 N N . GLN A 1 520 ? -21.162 8.245 41.398 1.00 86.25 520 GLN A N 1
ATOM 4101 C CA . GLN A 1 520 ? -20.345 7.616 42.429 1.00 86.25 520 GLN A CA 1
ATOM 4102 C C . GLN A 1 520 ? -19.044 7.044 41.858 1.00 86.25 520 GLN A C 1
ATOM 4104 O O . GLN A 1 520 ? -18.914 6.775 40.656 1.00 86.25 520 GLN A O 1
ATOM 4109 N N . ASP A 1 521 ? -18.067 6.847 42.743 1.00 87.06 521 ASP A N 1
ATOM 4110 C CA . ASP A 1 521 ? -16.877 6.078 42.405 1.00 87.06 521 ASP A CA 1
ATOM 4111 C C . ASP A 1 521 ? -17.245 4.594 42.337 1.00 87.06 521 ASP A C 1
ATOM 4113 O O . ASP A 1 521 ? -17.503 3.947 43.348 1.00 87.06 521 ASP A O 1
ATOM 4117 N N . ASN A 1 522 ? -17.294 4.076 41.114 1.00 90.38 522 ASN A N 1
ATOM 4118 C CA . ASN A 1 522 ? -17.668 2.697 40.823 1.00 90.38 522 ASN A CA 1
ATOM 4119 C C . ASN A 1 522 ? -16.454 1.845 40.419 1.00 90.38 522 ASN A C 1
ATOM 4121 O O . ASN A 1 522 ? -16.609 0.782 39.820 1.00 90.38 522 ASN A O 1
ATOM 4125 N N . THR A 1 523 ? -15.234 2.320 40.677 1.00 90.56 523 THR A N 1
ATOM 4126 C CA . THR A 1 523 ? -14.019 1.724 40.106 1.00 90.56 523 THR A CA 1
ATOM 4127 C C . THR A 1 523 ? -13.811 0.267 40.527 1.00 90.56 523 THR A C 1
ATOM 4129 O O . THR A 1 523 ? -13.421 -0.553 39.693 1.00 90.56 523 THR A O 1
ATOM 4132 N N . ASP A 1 524 ? -14.149 -0.092 41.768 1.00 90.75 524 ASP A N 1
ATOM 4133 C CA . ASP A 1 524 ? -14.080 -1.478 42.249 1.00 90.75 524 ASP A CA 1
ATOM 4134 C C . ASP A 1 524 ? -15.057 -2.400 41.500 1.00 90.75 524 ASP A C 1
ATOM 4136 O O . ASP A 1 524 ? -14.659 -3.469 41.032 1.00 90.75 524 ASP A O 1
ATOM 4140 N N . LEU A 1 525 ? -16.307 -1.959 41.306 1.00 93.06 525 LEU A N 1
ATOM 4141 C CA . LEU A 1 525 ? -17.331 -2.707 40.565 1.00 93.06 525 LEU A CA 1
ATOM 4142 C C . LEU A 1 525 ? -16.915 -2.922 39.105 1.00 93.06 525 LEU A C 1
ATOM 4144 O O . LEU A 1 525 ? -17.003 -4.032 38.579 1.00 93.06 525 LEU A O 1
ATOM 4148 N N . LEU A 1 526 ? -16.407 -1.871 38.455 1.00 94.06 526 LEU A N 1
ATOM 4149 C CA . LEU A 1 526 ? -15.903 -1.951 37.082 1.00 94.06 526 LEU A CA 1
ATOM 4150 C C . LEU A 1 526 ? -14.698 -2.901 36.994 1.00 94.06 526 LEU A C 1
ATOM 4152 O O . LEU A 1 526 ? -14.591 -3.690 36.057 1.00 94.06 526 LEU A O 1
ATOM 4156 N N . SER A 1 527 ? -13.809 -2.871 37.989 1.00 93.31 527 SER A N 1
ATOM 4157 C CA . SER A 1 527 ? -12.648 -3.765 38.064 1.00 93.31 527 SER A CA 1
ATOM 4158 C C . SER A 1 527 ? -13.056 -5.229 38.228 1.00 93.31 527 SER A C 1
ATOM 4160 O O . SER A 1 527 ? -12.432 -6.115 37.638 1.00 93.31 527 SER A O 1
ATOM 4162 N N . GLU A 1 528 ? -14.102 -5.503 39.009 1.00 92.88 528 GLU A N 1
ATOM 4163 C CA . GLU A 1 528 ? -14.670 -6.843 39.146 1.00 92.88 528 GLU A CA 1
ATOM 4164 C C . GLU A 1 528 ? -15.319 -7.317 37.838 1.00 92.88 528 GLU A C 1
ATOM 4166 O O . GLU A 1 528 ? -15.072 -8.450 37.414 1.00 92.88 528 GLU A O 1
ATOM 4171 N N . ALA A 1 529 ? -16.047 -6.435 37.144 1.00 95.19 529 ALA A N 1
ATOM 4172 C CA . ALA A 1 529 ? -16.629 -6.715 35.832 1.00 95.19 529 ALA A CA 1
ATOM 4173 C C . ALA A 1 529 ? -15.558 -7.112 34.804 1.00 95.19 529 ALA A C 1
ATOM 4175 O O . ALA A 1 529 ? -15.690 -8.146 34.152 1.00 95.19 529 ALA A O 1
ATOM 4176 N N . VAL A 1 530 ? -14.443 -6.372 34.720 1.00 95.25 530 VAL A N 1
ATOM 4177 C CA . VAL A 1 530 ? -13.309 -6.721 33.837 1.00 95.25 530 VAL A CA 1
ATOM 4178 C C . VAL A 1 530 ? -12.748 -8.103 34.171 1.00 95.25 530 VAL A C 1
ATOM 4180 O O . VAL A 1 530 ? -12.460 -8.885 33.269 1.00 95.25 530 VAL A O 1
ATOM 4183 N N . ARG A 1 531 ? -12.606 -8.446 35.459 1.00 92.69 531 ARG A N 1
ATOM 4184 C CA . ARG A 1 531 ? -12.116 -9.775 35.876 1.00 92.69 531 ARG A CA 1
ATOM 4185 C C . ARG A 1 531 ? -13.094 -10.892 35.537 1.00 92.69 531 ARG A C 1
ATOM 4187 O O . ARG A 1 531 ? -12.664 -12.005 35.233 1.00 92.69 531 ARG A O 1
ATOM 4194 N N . HIS A 1 532 ? -14.392 -10.623 35.633 1.00 93.88 532 HIS A N 1
ATOM 4195 C CA . HIS A 1 532 ? -15.426 -11.560 35.220 1.00 93.88 532 HIS A CA 1
ATOM 4196 C C . HIS A 1 532 ? -15.394 -11.780 33.702 1.00 93.88 532 HIS A C 1
ATOM 4198 O O . HIS A 1 532 ? -15.282 -12.925 33.268 1.00 93.88 532 HIS A O 1
ATOM 4204 N N . ILE A 1 533 ? -15.374 -10.700 32.914 1.00 94.19 533 ILE A N 1
ATOM 4205 C CA . ILE A 1 533 ? -15.256 -10.752 31.451 1.00 94.19 533 ILE A CA 1
ATOM 4206 C C . ILE A 1 533 ? -13.995 -11.508 31.043 1.00 94.19 533 ILE A C 1
ATOM 4208 O O . ILE A 1 533 ? -14.070 -12.413 30.223 1.00 94.19 533 ILE A O 1
ATOM 4212 N N . TYR A 1 534 ? -12.850 -11.201 31.657 1.00 91.62 534 TYR A N 1
ATOM 4213 C CA . TYR A 1 534 ? -11.602 -11.907 31.387 1.00 91.62 534 TYR A CA 1
ATOM 4214 C C . TYR A 1 534 ? -11.733 -13.420 31.606 1.00 91.62 534 TYR A C 1
ATOM 4216 O O . TYR A 1 534 ? -11.251 -14.173 30.768 1.00 91.62 534 TYR A O 1
ATOM 4224 N N . ARG A 1 535 ? -12.409 -13.884 32.671 1.00 90.31 535 ARG A N 1
ATOM 4225 C CA . ARG A 1 535 ? -12.679 -15.322 32.875 1.00 90.31 535 ARG A CA 1
ATOM 4226 C C . ARG A 1 535 ? -13.561 -15.904 31.773 1.00 90.31 535 ARG A C 1
ATOM 4228 O O . ARG A 1 535 ? -13.186 -16.918 31.198 1.00 90.31 535 ARG A O 1
ATOM 4235 N N . LYS A 1 536 ? -14.691 -15.266 31.462 1.00 91.12 536 LYS A N 1
ATOM 4236 C CA . LYS A 1 536 ? -15.641 -15.775 30.459 1.00 91.12 536 LYS A CA 1
ATOM 4237 C C . LYS A 1 536 ? -15.035 -15.792 29.051 1.00 91.12 536 LYS A C 1
ATOM 4239 O O . LYS A 1 536 ? -15.018 -16.835 28.408 1.00 91.12 536 LYS A O 1
ATOM 4244 N N . ALA A 1 537 ? -14.424 -14.687 28.628 1.00 88.00 537 ALA A N 1
ATOM 4245 C CA . ALA A 1 537 ? -13.716 -14.582 27.351 1.00 88.00 537 ALA A CA 1
ATOM 4246 C C . ALA A 1 537 ? -12.498 -15.522 27.267 1.00 88.00 537 ALA A C 1
ATOM 4248 O O . ALA A 1 537 ? -12.069 -15.897 26.185 1.00 88.00 537 ALA A O 1
ATOM 4249 N N . SER A 1 538 ? -11.928 -15.914 28.410 1.00 84.69 538 SER A N 1
ATOM 4250 C CA . SER A 1 538 ? -10.840 -16.893 28.477 1.00 84.69 538 SER A CA 1
ATOM 4251 C C . SER A 1 538 ? -11.288 -18.341 28.275 1.00 84.69 538 SER A C 1
ATOM 4253 O O . SER A 1 538 ? -10.441 -19.178 27.953 1.00 84.69 538 SER A O 1
ATOM 4255 N N . GLU A 1 539 ? -12.560 -18.644 28.536 1.00 86.62 539 GLU A N 1
ATOM 4256 C CA . GLU A 1 539 ? -13.162 -19.978 28.424 1.00 86.62 539 GLU A CA 1
ATOM 4257 C C . GLU A 1 539 ? -13.821 -20.200 27.051 1.00 86.62 539 GLU A C 1
ATOM 4259 O O . GLU A 1 539 ? -13.870 -21.336 26.574 1.00 86.62 539 GLU A O 1
ATOM 4264 N N . ASP A 1 540 ? -14.285 -19.128 26.401 1.00 84.38 540 ASP A N 1
ATOM 4265 C CA . ASP A 1 540 ? -14.844 -19.138 25.046 1.00 84.38 540 ASP A CA 1
ATOM 4266 C C . ASP A 1 540 ? -13.737 -18.957 23.982 1.00 84.38 540 ASP A C 1
ATOM 4268 O O . ASP A 1 540 ? -12.699 -18.346 24.221 1.00 84.38 540 ASP A O 1
ATOM 4272 N N . ARG A 1 541 ? -13.934 -19.528 22.790 1.00 85.81 541 ARG A N 1
ATOM 4273 C CA . ARG A 1 541 ? -13.032 -19.383 21.628 1.00 85.81 541 ARG A CA 1
ATOM 4274 C C . ARG A 1 541 ? -13.624 -18.543 20.500 1.00 85.81 541 ARG A C 1
ATOM 4276 O O . ARG A 1 541 ? -12.954 -18.318 19.487 1.00 85.81 541 ARG A O 1
ATOM 4283 N N . ARG A 1 542 ? -14.877 -18.119 20.651 1.00 91.88 542 ARG A N 1
ATOM 4284 C CA . ARG A 1 542 ? -15.549 -17.200 19.738 1.00 91.88 542 ARG A CA 1
ATOM 4285 C C . ARG A 1 542 ? -14.813 -15.868 19.652 1.00 91.88 542 ARG A C 1
ATOM 4287 O O . ARG A 1 542 ? -14.142 -15.443 20.594 1.00 91.88 542 ARG A O 1
ATOM 4294 N N . LYS A 1 543 ? -14.964 -15.197 18.509 1.00 94.19 543 LYS A N 1
ATOM 4295 C CA . LYS A 1 543 ? -14.505 -13.815 18.335 1.00 94.19 543 LYS A CA 1
ATOM 4296 C C . LYS A 1 543 ? -15.145 -12.955 19.412 1.00 94.19 543 LYS A C 1
ATOM 4298 O O . LYS A 1 543 ? -16.364 -12.872 19.464 1.00 94.19 543 LYS A O 1
ATOM 4303 N N . THR A 1 544 ? -14.350 -12.321 20.264 1.00 95.88 544 THR A N 1
ATOM 4304 C CA . THR A 1 544 ? -14.873 -11.553 21.400 1.00 95.88 544 THR A CA 1
ATOM 4305 C C . THR A 1 544 ? -14.420 -10.104 21.313 1.00 95.88 544 THR A C 1
ATOM 4307 O O . THR A 1 544 ? -13.229 -9.849 21.179 1.00 95.88 544 THR A O 1
ATOM 4310 N N . ILE A 1 545 ? -15.336 -9.141 21.415 1.00 96.94 545 ILE A N 1
ATOM 4311 C CA . ILE A 1 545 ? -15.014 -7.716 21.568 1.00 96.94 545 ILE A CA 1
ATOM 4312 C C . ILE A 1 545 ? -15.355 -7.291 22.993 1.00 96.94 545 ILE A C 1
ATOM 4314 O O . ILE A 1 545 ? -16.491 -7.446 23.432 1.00 96.94 545 ILE A O 1
ATOM 4318 N N . VAL A 1 546 ? -14.384 -6.722 23.704 1.00 97.31 546 VAL A N 1
ATOM 4319 C CA . VAL A 1 546 ? -14.581 -6.114 25.023 1.00 97.31 546 VAL A CA 1
ATOM 4320 C C . VAL A 1 546 ? -14.415 -4.608 24.896 1.00 97.31 546 VAL A C 1
ATOM 4322 O O . VAL A 1 546 ? -13.294 -4.112 24.812 1.00 97.31 546 VAL A O 1
ATOM 4325 N N . LEU A 1 547 ? -15.524 -3.876 24.885 1.00 98.06 547 LEU A N 1
ATOM 4326 C CA . LEU A 1 547 ? -15.535 -2.422 24.856 1.00 98.06 547 LEU A CA 1
ATOM 4327 C C . LEU A 1 547 ? -15.522 -1.863 26.279 1.00 98.06 547 LEU A C 1
ATOM 4329 O O . LEU A 1 547 ? -16.382 -2.192 27.091 1.00 98.06 547 LEU A O 1
ATOM 4333 N N . ILE A 1 548 ? -14.551 -1.008 26.580 1.00 97.50 548 ILE A N 1
ATOM 4334 C CA . ILE A 1 548 ? -14.367 -0.394 27.894 1.00 97.50 548 ILE A CA 1
ATOM 4335 C C . ILE A 1 548 ? -14.438 1.117 27.732 1.00 97.50 548 ILE A C 1
ATOM 4337 O O . ILE A 1 548 ? -13.452 1.756 27.345 1.00 97.50 548 ILE A O 1
ATOM 4341 N N . ASP A 1 549 ? -15.605 1.686 28.033 1.00 95.38 549 ASP A N 1
ATOM 4342 C CA . ASP A 1 549 ? -15.764 3.133 28.057 1.00 95.38 549 ASP A CA 1
ATOM 4343 C C . ASP A 1 549 ? -15.219 3.736 29.360 1.00 95.38 549 ASP A C 1
ATOM 4345 O O . ASP A 1 549 ? -15.254 3.126 30.429 1.00 95.38 549 ASP A O 1
ATOM 4349 N N . GLU A 1 550 ? -14.653 4.936 29.253 1.00 92.62 550 GLU A N 1
ATOM 4350 C CA . GLU A 1 550 ? -13.898 5.603 30.319 1.00 92.62 550 GLU A CA 1
ATOM 4351 C C . GLU A 1 550 ? -12.824 4.717 30.978 1.00 92.62 550 GLU A C 1
ATOM 4353 O O . GLU A 1 550 ? -12.666 4.690 32.204 1.00 92.62 550 GLU A O 1
ATOM 4358 N N . ALA A 1 551 ? -12.019 4.037 30.152 1.00 94.12 551 ALA A N 1
ATOM 4359 C CA . ALA A 1 551 ? -10.953 3.131 30.592 1.00 94.12 551 ALA A CA 1
ATOM 4360 C C . ALA A 1 551 ? -9.955 3.778 31.577 1.00 94.12 551 ALA A C 1
ATOM 4362 O O . ALA A 1 551 ? -9.337 3.081 32.384 1.00 94.12 551 ALA A O 1
ATOM 4363 N N . HIS A 1 552 ? -9.832 5.112 31.569 1.00 91.00 552 HIS A N 1
ATOM 4364 C CA . HIS A 1 552 ? -9.010 5.860 32.520 1.00 91.00 552 HIS A CA 1
ATOM 4365 C C . HIS A 1 552 ? -9.385 5.586 33.988 1.00 91.00 552 HIS A C 1
ATOM 4367 O O . HIS A 1 552 ? -8.499 5.577 34.840 1.00 91.00 552 HIS A O 1
ATOM 4373 N N . ARG A 1 553 ? -10.660 5.287 34.291 1.00 90.62 553 ARG A N 1
ATOM 4374 C CA . ARG A 1 553 ? -11.108 4.938 35.652 1.00 90.62 553 ARG A CA 1
ATOM 4375 C C . ARG A 1 553 ? -10.381 3.704 36.187 1.00 90.62 553 ARG A C 1
ATOM 4377 O O . ARG A 1 553 ? -9.936 3.692 37.327 1.00 90.62 553 ARG A O 1
ATOM 4384 N N . LEU A 1 554 ? -10.186 2.699 35.335 1.00 91.69 554 LEU A N 1
ATOM 4385 C CA . LEU A 1 554 ? -9.492 1.462 35.692 1.00 91.69 554 LEU A CA 1
ATOM 4386 C C . LEU A 1 554 ? -7.973 1.646 35.780 1.00 91.69 554 LEU A C 1
ATOM 4388 O O . LEU A 1 554 ? -7.326 0.970 36.570 1.00 91.69 554 LEU A O 1
ATOM 4392 N N . LEU A 1 555 ? -7.384 2.543 34.984 1.00 89.00 555 LEU A N 1
ATOM 4393 C CA . LEU A 1 555 ? -5.930 2.752 34.959 1.00 89.00 555 LEU A CA 1
ATOM 4394 C C . LEU A 1 555 ? -5.377 3.334 36.262 1.00 89.00 555 LEU A C 1
ATOM 4396 O O . LEU A 1 555 ? -4.246 3.011 36.641 1.00 89.00 555 LEU A O 1
ATOM 4400 N N . PHE A 1 556 ? -6.140 4.212 36.916 1.00 83.69 556 PHE A N 1
ATOM 4401 C CA . PHE A 1 556 ? -5.707 4.882 38.143 1.00 83.69 556 PHE A CA 1
ATOM 4402 C C . PHE A 1 556 ? -5.892 4.022 39.398 1.00 83.69 556 PHE A C 1
ATOM 4404 O O . PHE A 1 556 ? -5.210 4.264 40.395 1.00 83.69 556 PHE A O 1
ATOM 4411 N N . ASP A 1 557 ? -6.724 2.982 39.336 1.00 86.75 557 ASP A N 1
ATOM 4412 C CA . ASP A 1 557 ? -6.877 2.008 40.414 1.00 86.75 557 ASP A CA 1
ATOM 4413 C C . ASP A 1 557 ? -5.928 0.800 40.243 1.00 86.75 557 ASP A C 1
ATOM 4415 O O . ASP A 1 557 ? -5.865 0.192 39.170 1.00 86.75 557 ASP A O 1
ATOM 4419 N N . PRO A 1 558 ? -5.173 0.386 41.281 1.00 88.31 558 PRO A N 1
ATOM 4420 C CA . PRO A 1 558 ? -4.268 -0.756 41.180 1.00 88.31 558 PRO A CA 1
ATOM 4421 C C . PRO A 1 558 ? -4.936 -2.083 40.786 1.00 88.31 558 PRO A C 1
ATOM 4423 O O . PRO A 1 558 ? -4.306 -2.880 40.080 1.00 88.31 558 PRO A O 1
ATOM 4426 N N . ASN A 1 559 ? -6.166 -2.348 41.242 1.00 87.81 559 ASN A N 1
ATOM 4427 C CA . ASN A 1 559 ? -6.874 -3.597 40.963 1.00 87.81 559 ASN A CA 1
ATOM 4428 C C . ASN A 1 559 ? -7.462 -3.615 39.553 1.00 87.81 559 ASN A C 1
ATOM 4430 O O . ASN A 1 559 ? -7.347 -4.653 38.888 1.00 87.81 559 ASN A O 1
ATOM 4434 N N . GLY A 1 560 ? -8.042 -2.498 39.118 1.00 89.94 560 GLY A N 1
ATOM 4435 C CA . GLY A 1 560 ? -8.552 -2.267 37.772 1.00 89.94 560 GLY A CA 1
ATOM 4436 C C . GLY A 1 560 ? -7.440 -2.323 36.744 1.00 89.94 560 GLY A C 1
ATOM 4437 O O . GLY A 1 560 ? -7.530 -3.075 35.778 1.00 89.94 560 GLY A O 1
ATOM 4438 N N . ARG A 1 561 ? -6.315 -1.657 37.010 1.00 92.31 561 ARG A N 1
ATOM 4439 C CA . ARG A 1 561 ? -5.144 -1.672 36.131 1.00 92.31 561 ARG A CA 1
ATOM 4440 C C . ARG A 1 561 ? -4.584 -3.075 35.949 1.00 92.31 561 ARG A C 1
ATOM 4442 O O . ARG A 1 561 ? -4.234 -3.447 34.837 1.00 92.31 561 ARG A O 1
ATOM 4449 N N . LYS A 1 562 ? -4.510 -3.868 37.025 1.00 91.12 562 LYS A N 1
ATOM 4450 C CA . LYS A 1 562 ? -4.067 -5.269 36.947 1.00 91.12 562 LYS A CA 1
ATOM 4451 C C . LYS A 1 562 ? -5.043 -6.132 36.141 1.00 91.12 562 LYS A C 1
ATOM 4453 O O . LYS A 1 562 ? -4.601 -7.016 35.415 1.00 91.12 562 LYS A O 1
ATOM 4458 N N . ALA A 1 563 ? -6.347 -5.901 36.288 1.00 90.25 563 ALA A N 1
ATOM 4459 C CA . ALA A 1 563 ? -7.364 -6.619 35.526 1.00 90.25 563 ALA A CA 1
ATOM 4460 C C . ALA A 1 563 ? -7.296 -6.270 34.032 1.00 90.25 563 ALA A C 1
ATOM 4462 O O . ALA A 1 563 ? -7.290 -7.171 33.198 1.00 90.25 563 ALA A O 1
ATOM 4463 N N . LEU A 1 564 ? -7.174 -4.980 33.712 1.00 93.62 564 LEU A N 1
ATOM 4464 C CA . LEU A 1 564 ? -7.046 -4.483 32.347 1.00 93.62 564 LEU A CA 1
ATOM 4465 C C . LEU A 1 564 ? -5.757 -4.978 31.676 1.00 93.62 564 LEU A C 1
ATOM 4467 O O . LEU A 1 564 ? -5.818 -5.479 30.561 1.00 93.62 564 LEU A O 1
ATOM 4471 N N . ASP A 1 565 ? -4.612 -4.904 32.363 1.00 92.88 565 ASP A N 1
ATOM 4472 C CA . ASP A 1 565 ? -3.332 -5.431 31.861 1.00 92.88 565 ASP A CA 1
ATOM 4473 C C . ASP A 1 565 ? -3.410 -6.935 31.575 1.00 92.88 565 ASP A C 1
ATOM 4475 O O . ASP A 1 565 ? -2.972 -7.377 30.519 1.00 92.88 565 ASP A O 1
ATOM 4479 N N . GLY A 1 566 ? -4.027 -7.717 32.469 1.00 90.38 566 GLY A N 1
ATOM 4480 C CA . GLY A 1 566 ? -4.249 -9.146 32.241 1.00 90.38 566 GLY A CA 1
ATOM 4481 C C . GLY A 1 566 ? -5.126 -9.420 31.018 1.00 90.38 566 GLY A C 1
ATOM 4482 O O . GLY A 1 566 ? -4.765 -10.244 30.182 1.00 90.38 566 GLY A O 1
ATOM 4483 N N . LEU A 1 567 ? -6.241 -8.694 30.883 1.00 92.69 567 LEU A N 1
ATOM 4484 C CA . LEU A 1 567 ? -7.162 -8.847 29.756 1.00 92.69 567 LEU A CA 1
ATOM 4485 C C . LEU A 1 567 ? -6.500 -8.497 28.415 1.00 92.69 567 LEU A C 1
ATOM 4487 O O . LEU A 1 567 ? -6.628 -9.262 27.468 1.00 92.69 567 LEU A O 1
ATOM 4491 N N . VAL A 1 568 ? -5.780 -7.376 28.342 1.00 93.12 568 VAL A N 1
ATOM 4492 C CA . VAL A 1 568 ? -5.080 -6.936 27.124 1.00 93.12 568 VAL A CA 1
ATOM 4493 C C . VAL A 1 568 ? -3.910 -7.874 26.815 1.00 93.12 568 VAL A C 1
ATOM 4495 O O . VAL A 1 568 ? -3.783 -8.395 25.716 1.00 93.12 568 VAL A O 1
ATOM 4498 N N . ARG A 1 569 ? -3.042 -8.166 27.787 1.00 90.06 569 ARG A N 1
ATOM 4499 C CA . ARG A 1 569 ? -1.839 -8.962 27.509 1.00 90.06 569 ARG A CA 1
ATOM 4500 C C . ARG A 1 569 ? -2.158 -10.403 27.118 1.00 90.06 569 ARG A C 1
ATOM 4502 O O . ARG A 1 569 ? -1.455 -10.975 26.293 1.00 90.06 569 ARG A O 1
ATOM 4509 N N . GLU A 1 570 ? -3.169 -11.008 27.735 1.00 87.19 570 GLU A N 1
ATOM 4510 C CA . GLU A 1 570 ? -3.520 -12.411 27.488 1.00 87.19 570 GLU A CA 1
ATOM 4511 C C . GLU A 1 570 ? -4.631 -12.591 26.449 1.00 87.19 570 GLU A C 1
ATOM 4513 O O . GLU A 1 570 ? -4.761 -13.681 25.892 1.00 87.19 570 GLU A O 1
ATOM 4518 N N . GLY A 1 571 ? -5.419 -11.546 26.171 1.00 82.88 571 GLY A N 1
ATOM 4519 C CA . GLY A 1 571 ? -6.462 -11.559 2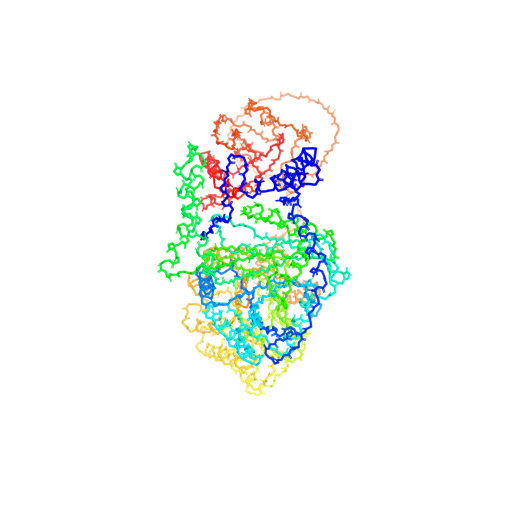5.142 1.00 82.88 571 GLY A CA 1
ATOM 4520 C C . GLY A 1 571 ? -5.905 -11.756 23.733 1.00 82.88 571 GLY A C 1
ATOM 4521 O O . GLY A 1 571 ? -6.554 -12.391 22.901 1.00 82.88 571 GLY A O 1
ATOM 4522 N N . ARG A 1 572 ? -4.661 -11.312 23.516 1.00 76.94 572 ARG A N 1
ATOM 4523 C CA . ARG A 1 572 ? -3.884 -11.492 22.288 1.00 76.94 572 ARG A CA 1
ATOM 4524 C C . ARG A 1 572 ? -3.885 -12.929 21.750 1.00 76.94 572 ARG A C 1
ATOM 4526 O O . ARG A 1 572 ? -4.041 -13.136 20.554 1.00 76.94 572 ARG A O 1
ATOM 4533 N N . ASP A 1 573 ? -3.777 -13.928 22.625 1.00 79.12 573 ASP A N 1
ATOM 4534 C CA . ASP A 1 573 ? -3.719 -15.342 22.223 1.00 79.12 573 ASP A CA 1
ATOM 4535 C C . ASP A 1 573 ? -5.110 -16.012 22.160 1.00 79.12 573 ASP A C 1
ATOM 4537 O O . ASP A 1 573 ? -5.210 -17.233 22.002 1.00 79.12 573 ASP A O 1
ATOM 4541 N N . ARG A 1 574 ? -6.202 -15.250 22.348 1.00 77.62 574 ARG A N 1
ATOM 4542 C CA . ARG A 1 574 ? -7.540 -15.804 22.643 1.00 77.62 574 ARG A CA 1
ATOM 4543 C C . ARG A 1 574 ? -8.687 -15.283 21.775 1.00 77.62 574 ARG A C 1
ATOM 4545 O O . ARG A 1 574 ? -9.837 -15.439 22.159 1.00 77.62 574 ARG A O 1
ATOM 4552 N N . ASN A 1 575 ? -8.415 -14.729 20.592 1.00 88.00 575 ASN A N 1
ATOM 4553 C CA . ASN A 1 575 ? -9.457 -14.186 19.700 1.00 88.00 575 ASN A CA 1
ATOM 4554 C C . ASN A 1 575 ? -10.318 -13.097 20.388 1.00 88.00 575 ASN A C 1
ATOM 4556 O O . ASN A 1 575 ? -11.496 -12.911 20.072 1.00 88.00 575 ASN A O 1
ATOM 4560 N N . VAL A 1 576 ? -9.717 -12.392 21.359 1.00 93.81 576 VAL A N 1
ATOM 4561 C CA . VAL A 1 576 ? -10.331 -11.307 22.128 1.00 93.81 576 VAL A CA 1
ATOM 4562 C C . VAL A 1 576 ? -9.744 -9.982 21.657 1.00 93.81 576 VAL A C 1
ATOM 4564 O O . VAL A 1 576 ? -8.539 -9.784 21.704 1.00 93.81 576 VAL A O 1
ATOM 4567 N N . SER A 1 577 ? -10.599 -9.045 21.266 1.00 95.31 577 SER A N 1
ATOM 4568 C CA . SER A 1 577 ? -10.259 -7.663 20.945 1.00 95.31 577 SER A CA 1
ATOM 4569 C C . SER A 1 577 ? -10.731 -6.748 22.071 1.00 95.31 577 SER A C 1
ATOM 4571 O O . SER A 1 577 ? -11.930 -6.628 22.322 1.00 95.31 577 SER A O 1
ATOM 4573 N N . VAL A 1 578 ? -9.799 -6.087 22.757 1.00 96.69 578 VAL A N 1
ATOM 4574 C CA . VAL A 1 578 ? -10.122 -5.083 23.777 1.00 96.69 578 VAL A CA 1
ATOM 4575 C C . VAL A 1 578 ? -10.141 -3.704 23.130 1.00 96.69 578 VAL A C 1
ATOM 4577 O O . VAL A 1 578 ? -9.154 -3.279 22.531 1.00 96.69 578 VAL A O 1
ATOM 4580 N N . GLU A 1 579 ? -11.254 -2.992 23.270 1.00 97.00 579 GLU A N 1
ATOM 4581 C CA . GLU A 1 579 ? -11.452 -1.640 22.763 1.00 97.00 579 GLU A CA 1
ATOM 4582 C C . GLU A 1 579 ? -11.583 -0.657 23.930 1.00 97.00 579 GLU A C 1
ATOM 4584 O O . GLU A 1 579 ? -12.611 -0.586 24.598 1.00 97.00 579 GLU A O 1
ATOM 4589 N N . MET A 1 580 ? -10.522 0.102 24.195 1.00 97.12 580 MET A N 1
ATOM 4590 C CA . MET A 1 580 ? -10.467 1.074 25.287 1.00 97.12 580 MET A CA 1
ATOM 4591 C C . MET A 1 580 ? -10.816 2.468 24.779 1.00 97.12 580 MET A C 1
ATOM 4593 O O . MET A 1 580 ? -10.213 2.945 23.817 1.00 97.12 580 MET A O 1
ATOM 4597 N N . ILE A 1 581 ? -11.729 3.159 25.457 1.00 96.50 581 ILE A N 1
ATOM 4598 C CA . ILE A 1 581 ? -12.109 4.534 25.124 1.00 96.50 581 ILE A CA 1
ATOM 4599 C C . ILE A 1 581 ? -11.709 5.459 26.275 1.00 96.50 581 ILE A C 1
ATOM 4601 O O . ILE A 1 581 ? -12.023 5.210 27.438 1.00 96.50 581 ILE A O 1
ATOM 4605 N N . THR A 1 582 ? -11.007 6.547 25.953 1.00 93.88 582 THR A N 1
ATOM 4606 C CA . THR A 1 582 ? -10.682 7.608 26.915 1.00 93.88 582 THR A CA 1
ATOM 4607 C C . THR A 1 582 ? -10.812 9.004 26.301 1.00 93.88 582 THR A C 1
ATOM 4609 O O . THR A 1 582 ? -10.790 9.192 25.081 1.00 93.88 582 THR A O 1
ATOM 4612 N N . GLN A 1 583 ? -10.959 10.016 27.155 1.00 90.50 583 GLN A N 1
ATOM 4613 C CA . GLN A 1 583 ? -10.989 11.416 26.751 1.00 90.50 583 GLN A CA 1
ATOM 4614 C C . GLN A 1 583 ? -9.595 11.988 26.471 1.00 90.50 583 GLN A C 1
ATOM 4616 O O . GLN A 1 583 ? -9.464 12.872 25.621 1.00 90.50 583 GLN A O 1
ATOM 4621 N N . ASN A 1 584 ? -8.562 11.489 27.159 1.00 87.38 584 ASN A N 1
ATOM 4622 C CA . ASN A 1 584 ? -7.200 11.986 27.030 1.00 87.38 584 ASN A CA 1
ATOM 4623 C C . ASN A 1 584 ? -6.196 10.844 26.832 1.00 87.38 584 ASN A C 1
ATOM 4625 O O . ASN A 1 584 ? -6.123 9.901 27.616 1.00 87.38 584 ASN A O 1
ATOM 4629 N N . ALA A 1 585 ? -5.370 10.958 25.795 1.00 86.94 585 ALA A N 1
ATOM 4630 C CA . ALA A 1 585 ? -4.277 10.025 25.552 1.00 86.94 585 ALA A CA 1
ATOM 4631 C C . ALA A 1 585 ? -3.249 10.000 26.701 1.00 86.94 585 ALA A C 1
ATOM 4633 O O . ALA A 1 585 ? -2.611 8.971 26.939 1.00 86.94 585 ALA A O 1
ATOM 4634 N N . SER A 1 586 ? -3.095 11.108 27.439 1.00 88.44 586 SER A N 1
ATOM 4635 C CA . SER A 1 586 ? -2.126 11.193 28.535 1.00 88.44 586 SER A CA 1
ATOM 4636 C C . SER A 1 586 ? -2.479 10.327 29.745 1.00 88.44 586 SER A C 1
ATOM 4638 O O . SER A 1 586 ? -1.584 9.989 30.523 1.00 88.44 586 SER A O 1
ATOM 4640 N N . ASP A 1 587 ? -3.727 9.863 29.863 1.00 86.94 587 ASP A N 1
ATOM 4641 C CA . ASP A 1 587 ? -4.146 8.944 30.930 1.00 86.94 587 ASP A CA 1
ATOM 4642 C C . ASP A 1 587 ? -3.327 7.645 30.919 1.00 86.94 587 ASP A C 1
ATOM 4644 O O . ASP A 1 587 ? -2.976 7.105 31.968 1.00 86.94 587 ASP A O 1
ATOM 4648 N N . PHE A 1 588 ? -2.940 7.180 29.729 1.00 88.50 588 PHE A N 1
ATOM 4649 C CA . PHE A 1 588 ? -2.084 6.009 29.571 1.00 88.50 588 PHE A CA 1
ATOM 4650 C C . PHE A 1 588 ? -0.592 6.356 29.606 1.00 88.50 588 PHE A C 1
ATOM 4652 O O . PHE A 1 588 ? 0.192 5.651 30.245 1.00 88.50 588 PHE A O 1
ATOM 4659 N N . THR A 1 589 ? -0.169 7.431 28.933 1.00 90.12 589 THR A N 1
ATOM 4660 C CA . THR A 1 589 ? 1.265 7.707 28.729 1.00 90.12 589 THR A CA 1
ATOM 4661 C C . THR A 1 589 ? 1.966 8.259 29.969 1.00 90.12 589 THR A C 1
ATOM 4663 O O . THR A 1 589 ? 3.188 8.148 30.071 1.00 90.12 589 THR A O 1
ATOM 4666 N N . ARG A 1 590 ? 1.227 8.781 30.956 1.00 87.12 590 ARG A N 1
ATOM 4667 C CA . ARG A 1 590 ? 1.789 9.300 32.218 1.00 87.12 590 ARG A CA 1
ATOM 4668 C C . ARG A 1 590 ? 2.412 8.234 33.121 1.00 87.12 590 ARG A C 1
ATOM 4670 O O . ARG A 1 590 ? 3.217 8.579 33.983 1.00 87.12 590 ARG A O 1
ATOM 4677 N N . SER A 1 591 ? 2.050 6.959 32.966 1.00 86.75 591 SER A N 1
ATOM 4678 C CA . SER A 1 591 ? 2.562 5.879 33.818 1.00 86.75 591 SER A CA 1
ATOM 4679 C C . SER A 1 591 ? 3.187 4.751 33.003 1.00 86.75 591 SER A C 1
ATOM 4681 O O . SER A 1 591 ? 2.690 4.393 31.939 1.00 86.75 591 SER A O 1
ATOM 4683 N N . GLN A 1 592 ? 4.242 4.123 33.535 1.00 86.88 592 GLN A N 1
ATOM 4684 C CA . GLN A 1 592 ? 4.884 2.979 32.874 1.00 86.88 592 GLN A CA 1
ATOM 4685 C C . GLN A 1 592 ? 3.904 1.820 32.644 1.00 86.88 592 GLN A C 1
ATOM 4687 O O . GLN A 1 592 ? 3.974 1.136 31.630 1.00 86.88 592 GLN A O 1
ATOM 4692 N N . ALA A 1 593 ? 2.974 1.603 33.576 1.00 86.62 593 ALA A N 1
ATOM 4693 C CA . ALA A 1 593 ? 1.975 0.551 33.453 1.00 86.62 593 ALA A CA 1
ATOM 4694 C C . ALA A 1 593 ? 0.957 0.847 32.338 1.00 86.62 593 ALA A C 1
ATOM 4696 O O . ALA A 1 593 ? 0.667 -0.039 31.544 1.00 86.62 593 ALA A O 1
ATOM 4697 N N . GLY A 1 594 ? 0.475 2.090 32.223 1.00 90.44 594 GLY A N 1
ATOM 4698 C CA . GLY A 1 594 ? -0.392 2.494 31.112 1.00 90.44 594 GLY A CA 1
ATOM 4699 C C . GLY A 1 594 ? 0.319 2.404 29.759 1.00 90.44 594 GLY A C 1
ATOM 4700 O O . GLY A 1 594 ? -0.247 1.879 28.804 1.00 90.44 594 GLY A O 1
ATOM 4701 N N . GLN A 1 595 ? 1.593 2.806 29.693 1.00 91.81 595 GLN A N 1
ATOM 4702 C CA . GLN A 1 595 ? 2.425 2.615 28.500 1.00 91.81 595 GLN A CA 1
ATOM 4703 C C . GLN A 1 595 ? 2.591 1.134 28.131 1.00 91.81 595 GLN A C 1
ATOM 4705 O O . GLN A 1 595 ? 2.569 0.799 26.951 1.00 91.81 595 GLN A O 1
ATOM 4710 N N . ASN A 1 596 ? 2.751 0.242 29.113 1.00 90.38 596 ASN A N 1
ATOM 4711 C CA . ASN A 1 596 ? 2.859 -1.197 28.860 1.00 90.38 596 ASN A CA 1
ATOM 4712 C C . ASN A 1 596 ? 1.552 -1.782 28.307 1.00 90.38 596 ASN A C 1
ATOM 4714 O O . ASN A 1 596 ? 1.611 -2.622 27.413 1.00 90.38 596 ASN A O 1
ATOM 4718 N N . ILE A 1 597 ? 0.394 -1.310 28.781 1.00 92.56 597 ILE A N 1
ATOM 4719 C CA . ILE A 1 597 ? -0.909 -1.685 28.215 1.00 92.56 597 ILE A CA 1
ATOM 4720 C C . ILE A 1 597 ? -0.990 -1.225 26.756 1.00 92.56 597 ILE A C 1
ATOM 4722 O O . ILE A 1 597 ? -1.270 -2.041 25.883 1.00 92.56 597 ILE A O 1
ATOM 4726 N N . LEU A 1 598 ? -0.670 0.045 26.469 1.00 92.62 598 LEU A N 1
ATOM 4727 C CA . LEU A 1 598 ? -0.694 0.562 25.095 1.00 92.62 598 LEU A CA 1
ATOM 4728 C C . LEU A 1 598 ? 0.251 -0.196 24.161 1.00 92.62 598 LEU A C 1
ATOM 4730 O O . LEU A 1 598 ? -0.114 -0.449 23.029 1.00 92.62 598 LEU A O 1
ATOM 4734 N N . ARG A 1 599 ? 1.430 -0.635 24.613 1.00 89.88 599 ARG A N 1
ATOM 4735 C CA . ARG A 1 599 ? 2.356 -1.421 23.771 1.00 89.88 599 ARG A CA 1
ATOM 4736 C C . ARG A 1 599 ? 1.789 -2.757 23.274 1.00 89.88 599 ARG A C 1
ATOM 4738 O O . ARG A 1 599 ? 2.393 -3.348 22.390 1.00 89.88 599 ARG A O 1
ATOM 4745 N N . ASN A 1 600 ? 0.680 -3.230 23.839 1.00 91.56 600 ASN A N 1
ATOM 4746 C CA . ASN A 1 600 ? -0.043 -4.416 23.375 1.00 91.56 600 ASN A CA 1
ATOM 4747 C C . ASN A 1 600 ? -1.290 -4.053 22.541 1.00 91.56 600 ASN A C 1
ATOM 4749 O O . ASN A 1 600 ? -2.136 -4.907 22.306 1.00 91.56 600 ASN A O 1
ATOM 4753 N N . VAL A 1 601 ? -1.437 -2.789 22.133 1.00 92.56 601 VAL A N 1
ATOM 4754 C CA . VAL A 1 601 ? -2.526 -2.300 21.282 1.00 92.56 601 VAL A CA 1
ATOM 4755 C C . VAL A 1 601 ? -2.029 -2.156 19.849 1.00 92.56 601 VAL A C 1
ATOM 4757 O O . VAL A 1 601 ? -1.047 -1.454 19.606 1.00 92.56 601 VAL A O 1
ATOM 4760 N N . ASP A 1 602 ? -2.748 -2.766 18.906 1.00 89.88 602 ASP A N 1
ATOM 4761 C CA . ASP A 1 602 ? -2.409 -2.710 17.480 1.00 89.88 602 ASP A CA 1
ATOM 4762 C C . ASP A 1 602 ? -2.892 -1.422 16.816 1.00 89.88 602 ASP A C 1
ATOM 4764 O O . ASP A 1 602 ? -2.243 -0.917 15.906 1.00 89.88 602 ASP A O 1
ATOM 4768 N N . CYS A 1 603 ? -4.038 -0.886 17.250 1.00 93.06 603 CYS A N 1
ATOM 4769 C CA . CYS A 1 603 ? -4.707 0.221 16.574 1.00 93.06 603 CYS A CA 1
ATOM 4770 C C . CYS A 1 603 ? -5.046 1.379 17.524 1.00 93.06 603 CYS A C 1
ATOM 4772 O O . CYS A 1 603 ? -5.775 1.228 18.505 1.00 93.06 603 CYS A O 1
ATOM 4774 N N . TYR A 1 604 ? -4.607 2.584 17.171 1.00 93.88 604 TYR A N 1
ATOM 4775 C CA . TYR A 1 604 ? -4.925 3.826 17.870 1.00 93.88 604 TYR A CA 1
ATOM 4776 C C . TYR A 1 604 ? -5.828 4.697 17.007 1.00 93.88 604 TYR A C 1
ATOM 4778 O O . TYR A 1 604 ? -5.511 4.972 15.852 1.00 93.88 604 TYR A O 1
ATOM 4786 N N . LEU A 1 605 ? -6.935 5.169 17.574 1.00 95.12 605 LEU A N 1
ATOM 4787 C CA . LEU A 1 605 ? -7.849 6.090 16.906 1.00 95.12 605 LEU A CA 1
ATOM 4788 C C . LEU A 1 605 ? -7.900 7.416 17.669 1.00 95.12 605 LEU A C 1
ATOM 4790 O O . LEU A 1 605 ? -8.548 7.529 18.713 1.00 95.12 605 LEU A O 1
ATOM 4794 N N . PHE A 1 606 ? -7.235 8.434 17.132 1.00 94.88 606 PHE A N 1
ATOM 4795 C CA . PHE A 1 606 ? -7.202 9.777 17.693 1.00 94.88 606 PHE A CA 1
ATOM 4796 C C . PHE A 1 606 ? -8.262 10.658 17.042 1.00 94.88 606 PHE A C 1
ATOM 4798 O O . PHE A 1 606 ? -8.156 11.044 15.884 1.00 94.88 606 PHE A O 1
ATOM 4805 N N . MET A 1 607 ? -9.281 11.024 17.802 1.00 95.25 607 MET A N 1
ATOM 4806 C CA . MET A 1 607 ? -10.266 12.020 17.391 1.00 95.25 607 MET A CA 1
ATOM 4807 C C . MET A 1 607 ? -9.800 13.424 17.794 1.00 95.25 607 MET A C 1
ATOM 4809 O O . MET A 1 607 ? -8.675 13.601 18.258 1.00 95.25 607 MET A O 1
ATOM 4813 N N . LYS A 1 608 ? -10.650 14.447 17.650 1.00 94.38 608 LYS A N 1
ATOM 4814 C CA . LYS A 1 608 ? -10.302 15.817 18.062 1.00 94.38 608 LYS A CA 1
ATOM 4815 C C . LYS A 1 608 ? -9.806 15.872 19.513 1.00 94.38 608 LYS A C 1
ATOM 4817 O O . LYS A 1 608 ? -10.526 15.464 20.424 1.00 94.38 608 LYS A O 1
ATOM 4822 N N . HIS A 1 609 ? -8.614 16.419 19.732 1.00 92.31 609 HIS A N 1
ATOM 4823 C CA . HIS A 1 609 ? -8.048 16.682 21.060 1.00 92.31 609 HIS A CA 1
ATOM 4824 C C . HIS A 1 609 ? -8.150 18.175 21.402 1.00 92.31 609 HIS A C 1
ATOM 4826 O O . HIS A 1 609 ? -8.127 19.019 20.509 1.00 92.31 609 HIS A O 1
ATOM 4832 N N . GLN A 1 610 ? -8.291 18.514 22.688 1.00 87.75 610 GLN A N 1
ATOM 4833 C CA . GLN A 1 610 ? -8.177 19.915 23.128 1.00 87.75 610 GLN A CA 1
ATOM 4834 C C . GLN A 1 610 ? -6.715 20.364 23.118 1.00 87.75 610 GLN A C 1
ATOM 4836 O O . GLN A 1 610 ? -6.393 21.422 22.584 1.00 87.75 610 GLN A O 1
ATOM 4841 N N . ASP A 1 611 ? -5.842 19.521 23.661 1.00 85.94 611 ASP A N 1
ATOM 4842 C CA . ASP A 1 611 ? -4.400 19.708 23.654 1.00 85.94 611 ASP A CA 1
ATOM 4843 C C . ASP A 1 611 ? -3.698 18.351 23.509 1.00 85.94 611 ASP A C 1
ATOM 4845 O O . ASP A 1 611 ? -4.302 17.300 23.739 1.00 85.94 611 ASP A O 1
ATOM 4849 N N . VAL A 1 612 ? -2.433 18.381 23.095 1.00 86.06 612 VAL A N 1
ATOM 4850 C CA . VAL A 1 612 ? -1.594 17.194 22.910 1.00 86.06 612 VAL A CA 1
ATOM 4851 C C . VAL A 1 612 ? -0.314 17.391 23.715 1.00 86.06 612 VAL A C 1
ATOM 4853 O O . VAL A 1 612 ? 0.564 18.155 23.317 1.00 86.06 612 VAL A O 1
ATOM 4856 N N . GLU A 1 613 ? -0.222 16.705 24.857 1.00 86.31 613 GLU A N 1
ATOM 4857 C CA . GLU A 1 613 ? 0.945 16.759 25.745 1.00 86.31 613 GLU A CA 1
ATOM 4858 C C . GLU A 1 613 ? 2.203 16.188 25.059 1.00 86.31 613 GLU A C 1
ATOM 4860 O O . GLU A 1 613 ? 2.124 15.267 24.239 1.00 86.31 613 GLU A O 1
ATOM 4865 N N . THR A 1 614 ? 3.391 16.676 25.437 1.00 83.31 614 THR A N 1
ATOM 4866 C CA . THR A 1 614 ? 4.671 16.205 24.872 1.00 83.31 614 THR A CA 1
ATOM 4867 C C . THR A 1 614 ? 4.847 14.697 25.038 1.00 83.31 614 THR A C 1
ATOM 4869 O O . THR A 1 614 ? 5.178 14.019 24.078 1.00 83.31 614 THR A O 1
ATOM 4872 N N . GLY A 1 615 ? 4.502 14.140 26.206 1.00 84.62 615 GLY A N 1
ATOM 4873 C CA . GLY A 1 615 ? 4.609 12.697 26.449 1.00 84.62 615 GLY A CA 1
ATOM 4874 C C . GLY A 1 615 ? 3.697 11.837 25.563 1.00 84.62 615 GLY A C 1
ATOM 4875 O O . GLY A 1 615 ? 4.020 10.685 25.289 1.00 84.62 615 GLY A O 1
ATOM 4876 N N . VAL A 1 616 ? 2.576 12.387 25.079 1.00 86.31 616 VAL A N 1
ATOM 4877 C CA . VAL A 1 616 ? 1.729 11.730 24.067 1.00 86.31 616 VAL A CA 1
ATOM 4878 C C . VAL A 1 616 ? 2.435 11.763 22.714 1.00 86.31 616 VAL A C 1
ATOM 4880 O O . VAL A 1 616 ? 2.542 10.734 22.053 1.00 86.31 616 VAL A O 1
ATOM 4883 N N . SER A 1 617 ? 2.967 12.925 22.330 1.00 85.56 617 SER A N 1
ATOM 4884 C CA . SER A 1 617 ? 3.700 13.081 21.069 1.00 85.56 617 SER A CA 1
ATOM 4885 C C . SER A 1 617 ? 4.927 12.167 21.002 1.00 85.56 617 SER A C 1
ATOM 4887 O O . SER A 1 617 ? 5.130 11.508 19.987 1.00 85.56 617 SER A O 1
ATOM 4889 N N . ASP A 1 618 ? 5.685 12.066 22.094 1.00 82.94 618 ASP A N 1
ATOM 4890 C CA . ASP A 1 618 ? 6.885 11.234 22.187 1.00 82.94 618 ASP A CA 1
ATOM 4891 C C . ASP A 1 618 ? 6.551 9.738 22.121 1.00 82.94 618 ASP A C 1
ATOM 4893 O O . ASP A 1 618 ? 7.188 8.998 21.375 1.00 82.94 618 ASP A O 1
ATOM 4897 N N . PHE A 1 619 ? 5.537 9.281 22.871 1.00 85.44 619 PHE A N 1
ATOM 4898 C CA . PHE A 1 619 ? 5.157 7.864 22.894 1.00 85.44 619 PHE A CA 1
ATOM 4899 C C . PHE A 1 619 ? 4.653 7.388 21.530 1.00 85.44 619 PHE A C 1
ATOM 4901 O O . PHE A 1 619 ? 5.030 6.313 21.071 1.00 85.44 619 PHE A O 1
ATOM 4908 N N . PHE A 1 620 ? 3.812 8.193 20.879 1.00 83.56 620 PHE A N 1
ATOM 4909 C CA . PHE A 1 620 ? 3.228 7.840 19.589 1.00 83.56 620 PHE A CA 1
ATOM 4910 C C . PHE A 1 620 ? 4.091 8.245 18.395 1.00 83.56 620 PHE A C 1
ATOM 4912 O O . PHE A 1 620 ? 3.677 7.981 17.273 1.00 83.56 620 PHE A O 1
ATOM 4919 N N . ASN A 1 621 ? 5.254 8.876 18.597 1.00 80.38 621 ASN A N 1
ATOM 4920 C CA . ASN A 1 621 ? 6.081 9.443 17.527 1.00 80.38 621 ASN A CA 1
ATOM 4921 C C . ASN A 1 621 ? 5.254 10.362 16.595 1.00 80.38 621 ASN A C 1
ATOM 4923 O O . ASN A 1 621 ? 5.174 10.161 15.378 1.00 80.38 621 ASN A O 1
ATOM 4927 N N . LEU A 1 622 ? 4.532 11.325 17.180 1.00 79.44 622 LEU A N 1
ATOM 4928 C CA . LEU A 1 622 ? 3.763 12.321 16.429 1.00 79.44 622 LEU A CA 1
ATOM 4929 C C . LEU A 1 622 ? 4.690 13.448 15.970 1.00 79.44 622 LEU A C 1
ATOM 4931 O O . LEU A 1 622 ? 5.377 14.072 16.778 1.00 79.44 622 LEU A O 1
ATOM 4935 N N . SER A 1 623 ? 4.654 13.778 14.679 1.00 76.12 623 SER A N 1
ATOM 4936 C CA . SER A 1 623 ? 5.293 15.002 14.191 1.00 76.12 623 SER A CA 1
ATOM 4937 C C . SER A 1 623 ? 4.594 16.249 14.758 1.00 76.12 623 SER A C 1
ATOM 4939 O O . SER A 1 623 ? 3.394 16.207 15.059 1.00 76.12 623 SER A O 1
ATOM 4941 N N . PRO A 1 624 ? 5.281 17.406 14.822 1.00 74.62 624 PRO A N 1
ATOM 4942 C CA . PRO A 1 624 ? 4.652 18.667 15.217 1.00 74.62 624 PRO A CA 1
ATOM 4943 C C . PRO A 1 624 ? 3.403 18.998 14.385 1.00 74.62 624 PRO A C 1
ATOM 4945 O O . PRO A 1 624 ? 2.402 19.469 14.923 1.00 74.62 624 PRO A O 1
ATOM 4948 N N . LYS A 1 625 ? 3.430 18.684 13.081 1.00 76.50 625 LYS A N 1
ATOM 4949 C CA . LYS A 1 625 ? 2.286 18.852 12.176 1.00 76.50 625 LYS A CA 1
ATOM 4950 C C . LYS A 1 625 ? 1.099 17.983 12.603 1.00 76.50 625 LYS A C 1
ATOM 4952 O O . LYS A 1 625 ? -0.012 18.493 12.704 1.00 76.50 625 LYS A O 1
ATOM 4957 N N . GLN A 1 626 ? 1.336 16.709 12.916 1.00 75.56 626 GLN A N 1
ATOM 4958 C CA . GLN A 1 626 ? 0.288 15.779 13.357 1.00 75.56 626 GLN A CA 1
ATOM 4959 C C . GLN A 1 626 ? -0.302 16.180 14.716 1.00 75.56 626 GLN A C 1
ATOM 4961 O O . GLN A 1 626 ? -1.518 16.148 14.890 1.00 75.56 626 GLN A O 1
ATOM 4966 N N . ALA A 1 627 ? 0.523 16.633 15.665 1.00 83.75 627 ALA A N 1
ATOM 4967 C CA . ALA A 1 627 ? 0.040 17.113 16.963 1.00 83.75 627 ALA A CA 1
ATOM 4968 C C . ALA A 1 627 ? -0.863 18.360 16.841 1.00 83.75 627 ALA A C 1
ATOM 4970 O O . ALA A 1 627 ? -1.814 18.522 17.612 1.00 83.75 627 ALA A O 1
ATOM 4971 N N . VAL A 1 628 ? -0.593 19.237 15.868 1.00 85.81 628 VAL A N 1
ATOM 4972 C CA . VAL A 1 628 ? -1.475 20.367 15.525 1.00 85.81 628 VAL A CA 1
ATOM 4973 C C . VAL A 1 628 ? -2.736 19.880 14.808 1.00 85.81 628 VAL A C 1
ATOM 4975 O O . VAL A 1 628 ? -3.832 20.350 15.118 1.00 85.81 628 VAL A O 1
ATOM 4978 N N . GLU A 1 629 ? -2.611 18.924 13.886 1.00 87.69 629 GLU A N 1
ATOM 4979 C CA . GLU A 1 629 ? -3.740 18.366 13.136 1.00 87.69 629 GLU A CA 1
ATOM 4980 C C . GLU A 1 629 ? -4.783 17.719 14.056 1.00 87.69 629 GLU A C 1
ATOM 4982 O O . GLU A 1 629 ? -5.973 17.983 13.892 1.00 87.69 629 GLU A O 1
ATOM 4987 N N . LEU A 1 630 ? -4.362 17.002 15.106 1.00 90.25 630 LEU A N 1
ATOM 4988 C CA . LEU A 1 630 ? -5.266 16.423 16.113 1.00 90.25 630 LEU A CA 1
ATOM 4989 C C . LEU A 1 630 ? -6.201 17.443 16.777 1.00 90.25 630 LEU A C 1
ATOM 4991 O O . LEU A 1 630 ? -7.315 17.098 17.173 1.00 90.25 630 LEU A O 1
ATOM 4995 N N . ARG A 1 631 ? -5.779 18.705 16.897 1.00 90.38 631 ARG A N 1
ATOM 4996 C CA . ARG A 1 631 ? -6.604 19.786 17.469 1.00 90.38 631 ARG A CA 1
ATOM 4997 C C . ARG A 1 631 ? -7.590 20.360 16.451 1.00 90.38 631 ARG A C 1
ATOM 4999 O O . ARG A 1 631 ? -8.612 20.933 16.828 1.00 90.38 631 ARG A O 1
ATOM 5006 N N . ARG A 1 632 ? -7.279 20.207 15.161 1.00 91.06 632 ARG A N 1
ATOM 5007 C CA . ARG A 1 632 ? -8.030 20.755 14.022 1.00 91.06 632 ARG A CA 1
ATOM 5008 C C . ARG A 1 632 ? -9.022 19.771 13.402 1.00 91.06 632 ARG A C 1
ATOM 5010 O O . ARG A 1 632 ? -9.847 20.220 12.611 1.00 91.06 632 ARG A O 1
ATOM 5017 N N . LEU A 1 633 ? -8.976 18.488 13.776 1.00 93.31 633 LEU A N 1
ATOM 5018 C CA . LEU A 1 633 ? -9.932 17.475 13.316 1.00 93.31 633 LEU A CA 1
ATOM 5019 C C . LEU A 1 633 ? -11.380 17.959 13.463 1.00 93.31 633 LEU A C 1
ATOM 5021 O O . LEU A 1 633 ? -11.744 18.602 14.457 1.00 93.31 633 LEU A O 1
ATOM 5025 N N . ARG A 1 634 ? -12.206 17.653 12.465 1.00 92.75 634 ARG A N 1
ATOM 5026 C CA . ARG A 1 634 ? -13.632 17.987 12.464 1.00 92.75 634 ARG A CA 1
ATOM 5027 C C . ARG A 1 634 ? -14.439 17.045 13.354 1.00 92.75 634 ARG A C 1
ATOM 5029 O O . ARG A 1 634 ? -14.037 15.918 13.639 1.00 92.75 634 ARG A O 1
ATOM 5036 N N . THR A 1 635 ? -15.584 17.531 13.815 1.00 91.00 635 THR A N 1
ATOM 5037 C CA . THR A 1 635 ? -16.493 16.791 14.695 1.00 91.00 635 THR A CA 1
ATOM 5038 C C . THR A 1 635 ? -17.904 16.824 14.142 1.00 91.00 635 THR A C 1
ATOM 5040 O O . THR A 1 635 ? -18.313 17.830 13.563 1.00 91.00 635 THR A O 1
ATOM 5043 N N . GLY A 1 636 ? -18.665 15.763 14.422 1.00 81.19 636 GLY A N 1
ATOM 5044 C CA . GLY A 1 636 ? -20.080 15.632 14.062 1.00 81.19 636 GLY A CA 1
ATOM 5045 C C . GLY A 1 636 ? -21.021 16.696 14.655 1.00 81.19 636 GLY A C 1
ATOM 5046 O O . GLY A 1 636 ? -22.222 16.639 14.437 1.00 81.19 636 GLY A O 1
ATOM 5047 N N . THR A 1 637 ? -20.497 17.643 15.441 1.00 75.19 637 THR A N 1
ATOM 5048 C CA . THR A 1 637 ? -21.235 18.815 15.941 1.00 75.19 637 THR A CA 1
ATOM 5049 C C . THR A 1 637 ? -21.367 19.911 14.892 1.00 75.19 637 THR A C 1
ATOM 5051 O O . THR A 1 637 ? -22.367 20.620 14.876 1.00 75.19 637 THR A O 1
ATOM 5054 N N . ASP A 1 638 ? -20.349 20.058 14.041 1.00 70.38 638 ASP A N 1
ATOM 5055 C CA . ASP A 1 638 ? -20.228 21.174 13.098 1.00 70.38 638 ASP A CA 1
ATOM 5056 C C . ASP A 1 638 ? -20.482 20.707 11.656 1.00 70.38 638 ASP A C 1
ATOM 5058 O O . ASP A 1 638 ? -20.778 21.511 10.777 1.00 70.38 638 ASP A O 1
ATOM 5062 N N . LEU A 1 639 ? -20.330 19.403 11.405 1.00 80.69 639 LEU A N 1
ATOM 5063 C CA . LEU A 1 639 ? -20.426 18.745 10.104 1.00 80.69 639 LEU A CA 1
ATOM 5064 C C . LEU A 1 639 ? -21.195 17.421 10.247 1.00 80.69 639 LEU A C 1
ATOM 5066 O O . LEU A 1 639 ? -21.264 16.886 11.349 1.00 80.69 639 LEU A O 1
ATOM 5070 N N . PRO A 1 640 ? -21.711 16.827 9.155 1.00 81.06 640 PRO A N 1
ATOM 5071 C CA . PRO A 1 640 ? -22.394 15.527 9.204 1.00 81.06 640 PRO A CA 1
ATOM 5072 C C . PRO A 1 640 ? -21.460 14.331 9.483 1.00 81.06 640 PRO A C 1
ATOM 5074 O O . PRO A 1 640 ? -21.895 13.184 9.444 1.00 81.06 640 PRO A O 1
ATOM 5077 N N . PHE A 1 641 ? -20.174 14.574 9.744 1.00 87.38 641 PHE A N 1
ATOM 5078 C CA . PHE A 1 641 ? -19.166 13.552 10.004 1.00 87.38 641 PHE A CA 1
ATOM 5079 C C . PHE A 1 641 ? -18.171 14.013 11.072 1.00 87.38 641 PHE A C 1
ATOM 5081 O O . PHE A 1 641 ? -17.930 15.208 11.261 1.00 87.38 641 PHE A O 1
ATOM 5088 N N . SER A 1 642 ? -17.532 13.045 11.727 1.00 92.88 642 SER A N 1
ATOM 5089 C CA . SER A 1 642 ? -16.333 13.276 12.538 1.00 92.88 642 SER A CA 1
ATOM 5090 C C . SER A 1 642 ? -15.084 12.865 11.767 1.00 92.88 642 SER A C 1
ATOM 5092 O O . SER A 1 642 ? -15.124 11.961 10.937 1.00 92.88 642 SER A O 1
ATOM 5094 N N . GLU A 1 643 ? -13.954 13.486 12.083 1.00 94.88 643 GLU A N 1
ATOM 5095 C CA . GLU A 1 643 ? -12.646 13.040 11.614 1.00 94.88 643 GLU A CA 1
ATOM 5096 C C . GLU A 1 643 ? -11.855 12.374 12.742 1.00 94.88 643 GLU A C 1
ATOM 5098 O O . GLU A 1 643 ? -11.986 12.713 13.925 1.00 94.88 643 GLU A O 1
ATOM 5103 N N . ALA A 1 644 ? -10.999 11.433 12.361 1.00 94.56 644 ALA A N 1
ATOM 5104 C CA . ALA A 1 644 ? -10.045 10.796 13.251 1.00 94.56 644 ALA A CA 1
ATOM 5105 C C . ALA A 1 644 ? -8.739 10.499 12.513 1.00 94.56 644 ALA A C 1
ATOM 5107 O O . ALA A 1 644 ? -8.748 10.221 11.321 1.00 94.56 644 ALA A O 1
ATOM 5108 N N . ILE A 1 645 ? -7.617 10.508 13.222 1.00 91.50 645 ILE A N 1
ATOM 5109 C CA . ILE A 1 645 ? -6.368 9.914 12.752 1.00 91.50 645 ILE A CA 1
ATOM 5110 C C . ILE A 1 645 ? -6.308 8.488 13.291 1.00 91.50 645 ILE A C 1
ATOM 5112 O O . ILE A 1 645 ? -6.320 8.288 14.505 1.00 91.50 645 ILE A O 1
ATOM 5116 N N . ILE A 1 646 ? -6.240 7.507 12.398 1.00 89.75 646 ILE A N 1
ATOM 5117 C CA . ILE A 1 646 ? -5.943 6.116 12.742 1.00 89.75 646 ILE A CA 1
ATOM 5118 C C . ILE A 1 646 ? -4.433 5.884 12.634 1.00 89.75 646 ILE A C 1
ATOM 5120 O O . ILE A 1 646 ? -3.779 6.461 11.766 1.00 89.75 646 ILE A O 1
ATOM 5124 N N . ARG A 1 647 ? -3.876 5.074 13.535 1.00 85.81 647 ARG A N 1
ATOM 5125 C CA . ARG A 1 647 ? -2.510 4.542 13.473 1.00 85.81 647 ARG A CA 1
ATOM 5126 C C . ARG A 1 647 ? -2.517 3.065 13.831 1.00 85.81 647 ARG A C 1
ATOM 5128 O O . ARG A 1 647 ? -3.263 2.675 14.724 1.00 85.81 647 ARG A O 1
ATOM 5135 N N . GLY A 1 648 ? -1.654 2.282 13.191 1.00 83.12 648 GLY A N 1
ATOM 5136 C CA . GLY A 1 648 ? -1.551 0.839 13.403 1.00 83.12 648 GLY A CA 1
ATOM 5137 C C . GLY A 1 648 ? -1.713 0.075 12.090 1.00 83.12 648 GLY A C 1
ATOM 5138 O O . GLY A 1 648 ? -0.849 0.231 11.230 1.00 83.12 648 GLY A O 1
ATOM 5139 N N . PRO A 1 649 ? -2.818 -0.673 11.885 1.00 77.56 649 PRO A N 1
ATOM 5140 C CA . PRO A 1 649 ? -3.058 -1.466 10.665 1.00 77.56 649 PRO A CA 1
ATOM 5141 C C . PRO A 1 649 ? -3.078 -0.615 9.384 1.00 77.56 649 PRO A C 1
ATOM 5143 O O . PRO A 1 649 ? -2.796 -1.097 8.289 1.00 77.56 649 PRO A O 1
ATOM 5146 N N . VAL A 1 650 ? -3.407 0.667 9.536 1.00 79.44 650 VAL A N 1
ATOM 5147 C CA . VAL A 1 650 ? -3.240 1.731 8.551 1.00 79.44 650 VAL A CA 1
ATOM 5148 C C . VAL A 1 650 ? -2.985 3.034 9.307 1.00 79.44 650 VAL A C 1
ATOM 5150 O O . VAL A 1 650 ? -3.432 3.195 10.448 1.00 79.44 650 VAL A O 1
ATOM 5153 N N . SER A 1 651 ? -2.265 3.966 8.688 1.00 80.38 651 SER A N 1
ATOM 5154 C CA . SER A 1 651 ? -1.961 5.268 9.281 1.00 80.38 651 SER A CA 1
ATOM 5155 C C . SER A 1 651 ? -2.488 6.393 8.404 1.00 80.38 651 SER A C 1
ATOM 5157 O O . SER A 1 651 ? -1.770 6.891 7.556 1.00 80.38 651 SER A O 1
ATOM 5159 N N . THR A 1 652 ? -3.734 6.818 8.613 1.00 82.75 652 THR A N 1
ATOM 5160 C CA . THR A 1 652 ? -4.383 7.842 7.778 1.00 82.75 652 THR A CA 1
ATOM 5161 C C . THR A 1 652 ? -5.326 8.739 8.580 1.00 82.75 652 THR A C 1
ATOM 5163 O O . THR A 1 652 ? -5.641 8.469 9.741 1.00 82.75 652 THR A O 1
ATOM 5166 N N . LYS A 1 653 ? -5.799 9.823 7.961 1.00 88.44 653 LYS A N 1
ATOM 5167 C CA . LYS A 1 653 ? -6.939 10.592 8.453 1.00 88.44 653 LYS A CA 1
ATOM 5168 C C . LYS A 1 653 ? -8.228 10.053 7.837 1.00 88.44 653 LYS A C 1
ATOM 5170 O O . LYS A 1 653 ? -8.459 10.167 6.633 1.00 88.44 653 LYS A O 1
ATOM 5175 N N . LEU A 1 654 ? -9.078 9.521 8.703 1.00 91.69 654 LEU A N 1
ATOM 5176 C CA . LEU A 1 654 ? -10.402 9.009 8.406 1.00 91.69 654 LEU A CA 1
ATOM 5177 C C . LEU A 1 654 ? -11.460 10.096 8.551 1.00 91.69 654 LEU A C 1
ATOM 5179 O O . LEU A 1 654 ? -11.486 10.840 9.534 1.00 91.69 654 LEU A O 1
ATOM 5183 N N . ARG A 1 655 ? -12.406 10.083 7.622 1.00 93.25 655 ARG A N 1
ATOM 5184 C CA . ARG A 1 655 ? -13.737 10.651 7.763 1.00 93.25 655 ARG A CA 1
ATOM 5185 C C . ARG A 1 655 ? -14.698 9.536 8.161 1.00 93.25 655 ARG A C 1
ATOM 5187 O O . ARG A 1 655 ? -14.869 8.560 7.433 1.00 93.25 655 ARG A O 1
ATOM 5194 N N . ILE A 1 656 ? -15.296 9.661 9.336 1.00 93.25 656 ILE A N 1
ATOM 5195 C CA . ILE A 1 656 ? -16.205 8.666 9.901 1.00 93.25 656 ILE A CA 1
ATOM 5196 C C . ILE A 1 656 ? -17.594 8.935 9.342 1.00 93.25 656 ILE A C 1
ATOM 5198 O O . ILE A 1 656 ? -18.215 9.942 9.679 1.00 93.25 656 ILE A O 1
ATOM 5202 N N . GLU A 1 657 ? -18.068 8.018 8.503 1.00 88.06 657 GLU A N 1
ATOM 5203 C CA . GLU A 1 657 ? -19.373 8.103 7.856 1.00 88.06 657 GLU A CA 1
ATOM 5204 C C . GLU A 1 657 ? -20.216 6.861 8.155 1.00 88.06 657 GLU A C 1
ATOM 5206 O O . GLU A 1 657 ? -19.721 5.729 8.246 1.00 88.06 657 GLU A O 1
ATOM 5211 N N . SER A 1 658 ? -21.514 7.096 8.286 1.00 89.31 658 SER A N 1
ATOM 5212 C CA . SER A 1 658 ? -22.552 6.086 8.456 1.00 89.31 658 SER A CA 1
ATOM 5213 C C . SER A 1 658 ? -23.569 6.206 7.330 1.00 89.31 658 SER A C 1
ATOM 5215 O O . SER A 1 658 ? -23.828 7.300 6.831 1.00 89.31 658 SER A O 1
ATOM 5217 N N . THR A 1 659 ? -24.188 5.092 6.961 1.00 87.44 659 THR A N 1
ATOM 5218 C CA . THR A 1 659 ? -25.396 5.110 6.130 1.00 87.44 659 THR A CA 1
ATOM 5219 C C . THR A 1 659 ? -26.542 5.804 6.874 1.00 87.44 659 THR A C 1
ATOM 5221 O O . THR A 1 659 ? -26.504 5.933 8.099 1.00 87.44 659 THR A O 1
ATOM 5224 N N . GLN A 1 660 ? -27.591 6.225 6.160 1.00 85.88 660 GLN A N 1
ATOM 5225 C CA . GLN A 1 660 ? -28.751 6.856 6.801 1.00 85.88 660 GLN A CA 1
ATOM 5226 C C . GLN A 1 660 ? -29.400 5.926 7.837 1.00 85.88 660 GLN A C 1
ATOM 5228 O O . GLN A 1 660 ? -29.700 6.350 8.944 1.00 85.88 660 GLN A O 1
ATOM 5233 N N . SER A 1 661 ? -29.544 4.638 7.514 1.00 84.50 661 SER A N 1
ATOM 5234 C CA . SER A 1 661 ? -30.129 3.653 8.430 1.00 84.50 661 SER A CA 1
ATOM 5235 C C . SER A 1 661 ? -29.282 3.428 9.686 1.00 84.50 661 SER A C 1
ATOM 5237 O O . SER A 1 661 ? -29.837 3.271 10.769 1.00 84.50 661 SER A O 1
ATOM 5239 N N . GLU A 1 662 ? -27.951 3.426 9.559 1.00 89.31 662 GLU A N 1
ATOM 5240 C CA . GLU A 1 662 ? -27.047 3.382 10.717 1.00 89.31 662 GLU A CA 1
ATOM 5241 C C . GLU A 1 662 ? -27.160 4.667 11.548 1.00 89.31 662 GLU A C 1
ATOM 5243 O O . GLU A 1 662 ? -27.262 4.597 12.769 1.00 89.31 662 GLU A O 1
ATOM 5248 N N . HIS A 1 663 ? -27.181 5.833 10.895 1.00 88.94 663 HIS A N 1
ATOM 5249 C CA . HIS A 1 663 ? -27.298 7.122 11.571 1.00 88.94 663 HIS A CA 1
ATOM 5250 C C . HIS A 1 663 ? -28.593 7.228 12.375 1.00 88.94 663 HIS A C 1
ATOM 5252 O O . HIS A 1 663 ? -28.547 7.622 13.537 1.00 88.94 663 HIS A O 1
ATOM 5258 N N . ASP A 1 664 ? -29.727 6.834 11.791 1.00 85.56 664 ASP A N 1
ATOM 5259 C CA . ASP A 1 664 ? -31.040 6.870 12.441 1.00 85.56 664 ASP A CA 1
ATOM 5260 C C . ASP A 1 664 ? -31.093 5.951 13.670 1.00 85.56 664 ASP A C 1
ATOM 5262 O O . ASP A 1 664 ? -31.725 6.287 14.670 1.00 85.56 664 ASP A O 1
ATOM 5266 N N . LEU A 1 665 ? -30.425 4.792 13.617 1.00 82.12 665 LEU A N 1
ATOM 5267 C CA . LEU A 1 665 ? -30.334 3.882 14.760 1.00 82.12 665 LEU A CA 1
ATOM 5268 C C . LEU A 1 665 ? -29.510 4.503 15.896 1.00 82.12 665 LEU A C 1
ATOM 5270 O O . LEU A 1 665 ? -29.933 4.471 17.047 1.00 82.12 665 LEU A O 1
ATOM 5274 N N . ILE A 1 666 ? -28.367 5.106 15.558 1.00 85.56 666 ILE A N 1
ATOM 5275 C CA . ILE A 1 666 ? -27.445 5.705 16.530 1.00 85.56 666 ILE A CA 1
ATOM 5276 C C . ILE A 1 666 ? -28.005 7.011 17.116 1.00 85.56 666 ILE A C 1
ATOM 5278 O O . ILE A 1 666 ? -27.802 7.313 18.284 1.00 85.56 666 ILE A O 1
ATOM 5282 N N . THR A 1 667 ? -28.704 7.836 16.337 1.00 78.50 667 THR A N 1
ATOM 5283 C CA . THR A 1 667 ? -29.229 9.119 16.844 1.00 78.50 667 THR A CA 1
ATOM 5284 C C . THR A 1 667 ? -30.456 8.960 17.729 1.00 78.50 667 THR A C 1
ATOM 5286 O O . THR A 1 667 ? -30.577 9.711 18.698 1.00 78.50 667 THR A O 1
ATOM 5289 N N . ARG A 1 668 ? -31.298 7.943 17.495 1.00 67.12 668 ARG A N 1
ATOM 5290 C CA . ARG A 1 668 ? -32.372 7.574 18.438 1.00 67.12 668 ARG A CA 1
ATOM 5291 C C . ARG A 1 668 ? -31.831 7.309 19.849 1.00 67.12 668 ARG A C 1
ATOM 5293 O O . ARG A 1 668 ? -32.424 7.771 20.817 1.00 67.12 668 ARG A O 1
ATOM 5300 N N . GLU A 1 669 ? -30.666 6.670 19.957 1.00 60.25 669 GLU A N 1
ATOM 5301 C CA . GLU A 1 669 ? -29.968 6.413 21.228 1.00 60.25 669 GLU A CA 1
ATOM 5302 C C . GLU A 1 669 ? -29.546 7.703 21.954 1.00 60.25 669 GLU A C 1
ATOM 5304 O O . GLU A 1 669 ? -29.663 7.803 23.178 1.00 60.25 669 GLU A O 1
ATOM 5309 N N . PHE A 1 670 ? -29.093 8.731 21.226 1.00 59.34 670 PHE A N 1
ATOM 5310 C CA . PHE A 1 670 ? -28.735 10.017 21.838 1.00 59.34 670 PHE A CA 1
ATOM 5311 C C . PHE A 1 670 ? -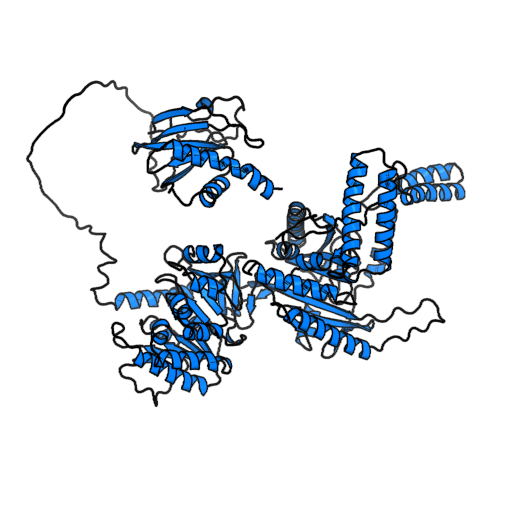29.965 10.790 22.332 1.00 59.34 670 PHE A C 1
ATOM 5313 O O . PHE A 1 670 ? -29.909 11.404 23.399 1.00 59.34 670 PHE A O 1
ATOM 5320 N N . GLU A 1 671 ? -31.075 10.754 21.591 1.00 58.28 671 GLU A N 1
ATOM 5321 C CA . GLU A 1 671 ? -32.314 11.444 21.970 1.00 58.28 671 GLU A CA 1
ATOM 5322 C C . GLU A 1 671 ? -32.993 10.803 23.193 1.00 58.28 671 GLU A C 1
ATOM 5324 O O . GLU A 1 671 ? -33.407 11.523 24.103 1.00 58.28 671 GLU A O 1
ATOM 5329 N N . GLU A 1 672 ? -33.039 9.470 23.278 1.00 56.00 672 GLU A N 1
ATOM 5330 C CA . GLU A 1 672 ? -33.583 8.743 24.438 1.00 56.00 672 GLU A CA 1
ATOM 5331 C C . GLU A 1 672 ? -32.772 9.007 25.722 1.00 56.00 672 GLU A C 1
ATOM 5333 O O . GLU A 1 672 ? -33.346 9.233 26.792 1.00 56.00 672 GLU A O 1
ATOM 5338 N N . ASN A 1 673 ? -31.441 9.082 25.613 1.00 52.31 673 ASN A N 1
ATOM 5339 C CA . ASN A 1 673 ? -30.546 9.398 26.732 1.00 52.31 673 ASN A CA 1
ATOM 5340 C C . ASN A 1 673 ? -30.612 10.869 27.187 1.00 52.31 673 ASN A C 1
ATOM 5342 O O . ASN A 1 673 ? -30.370 11.169 28.357 1.00 52.31 673 ASN A O 1
ATOM 5346 N N . LEU A 1 674 ? -30.956 11.804 26.295 1.00 48.69 674 LEU A N 1
ATOM 5347 C CA . LEU A 1 674 ? -31.191 13.212 26.646 1.00 48.69 674 LEU A CA 1
ATOM 5348 C C . LEU A 1 674 ? -32.483 13.397 27.458 1.00 48.69 674 LEU A C 1
ATOM 5350 O O . LEU A 1 674 ? -32.551 14.286 28.307 1.00 48.69 674 LEU A O 1
ATOM 5354 N N . ILE A 1 675 ? -33.493 12.555 27.221 1.00 48.38 675 ILE A N 1
ATOM 5355 C CA . ILE A 1 675 ? -34.794 12.605 27.907 1.00 48.38 675 ILE A CA 1
ATOM 5356 C C . ILE A 1 675 ? -34.710 12.019 29.332 1.00 48.38 675 ILE A C 1
ATOM 5358 O O . ILE A 1 675 ? -35.482 12.419 30.202 1.00 48.38 675 ILE A O 1
ATOM 5362 N N . SER A 1 676 ? -33.757 11.122 29.609 1.00 43.41 676 SER A N 1
ATOM 5363 C CA . SER A 1 676 ? -33.587 10.469 30.919 1.00 43.41 676 SER A CA 1
ATOM 5364 C C . SER A 1 676 ? -32.725 11.248 31.932 1.00 43.41 676 SER A C 1
ATOM 5366 O O . SER A 1 676 ? -32.545 10.797 33.066 1.00 43.41 676 SER A O 1
ATOM 5368 N N . MET A 1 677 ? -32.210 12.435 31.582 1.00 35.47 677 MET A N 1
ATOM 5369 C CA . MET A 1 677 ? -31.410 13.259 32.500 1.00 35.47 677 MET A CA 1
ATOM 5370 C C . MET A 1 677 ? -32.289 14.065 33.483 1.00 35.47 677 MET A C 1
ATOM 5372 O O . MET A 1 677 ? -33.218 14.747 33.051 1.00 35.47 677 MET A O 1
ATOM 5376 N N . PRO A 1 678 ? -31.993 14.078 34.801 1.00 39.28 678 PRO A N 1
ATOM 5377 C CA . PRO A 1 678 ? -32.702 14.935 35.752 1.00 39.28 678 PRO A CA 1
ATOM 5378 C C . PRO A 1 678 ? -32.477 16.426 35.440 1.00 39.28 678 PRO A C 1
ATOM 5380 O O . PRO A 1 678 ? -31.353 16.850 35.159 1.00 39.28 678 PRO A O 1
ATOM 5383 N N . GLU A 1 679 ? -33.546 17.228 35.543 1.00 37.22 679 GLU A N 1
ATOM 5384 C CA . GLU A 1 679 ? -33.680 18.624 35.064 1.00 37.22 679 GLU A CA 1
ATOM 5385 C C . GLU A 1 679 ? -32.615 19.637 35.544 1.00 37.22 679 GLU A C 1
ATOM 5387 O O . GLU A 1 679 ? -32.567 20.756 35.043 1.00 37.22 679 GLU A O 1
ATOM 5392 N N . ASN A 1 680 ? -31.696 19.273 36.441 1.00 38.94 680 ASN A N 1
ATOM 5393 C CA . ASN A 1 680 ? -30.662 20.181 36.953 1.00 38.94 680 ASN A CA 1
ATOM 5394 C C . ASN A 1 680 ? -29.350 20.228 36.147 1.00 38.94 680 ASN A C 1
ATOM 5396 O O . ASN A 1 680 ? -28.430 20.931 36.552 1.00 38.94 680 ASN A O 1
ATOM 5400 N N . THR A 1 681 ? -29.245 19.543 35.002 1.00 36.59 681 THR A N 1
ATOM 5401 C CA . THR A 1 681 ? -28.093 19.704 34.076 1.00 36.59 681 THR A CA 1
ATOM 5402 C C . THR A 1 681 ? -28.463 20.262 32.698 1.00 36.59 681 THR A C 1
ATOM 5404 O O . THR A 1 681 ? -27.585 20.719 31.972 1.00 36.59 681 THR A O 1
ATOM 5407 N N . ALA A 1 682 ? -29.753 20.333 32.353 1.00 31.02 682 ALA A N 1
ATOM 5408 C CA . ALA A 1 682 ? -30.214 20.897 31.079 1.00 31.02 682 ALA A CA 1
ATOM 5409 C C . ALA A 1 682 ? -30.235 22.443 31.060 1.00 31.02 682 ALA A C 1
ATOM 5411 O O . ALA A 1 682 ? -30.255 23.062 29.993 1.00 31.02 682 ALA A O 1
ATOM 5412 N N . THR A 1 683 ? -30.198 23.086 32.229 1.00 29.70 683 THR A N 1
ATOM 5413 C CA . THR A 1 683 ? -30.404 24.539 32.365 1.00 29.70 683 THR A CA 1
ATOM 5414 C C . THR A 1 683 ? -29.168 25.377 32.012 1.00 29.70 683 THR A C 1
ATOM 5416 O O . THR A 1 683 ? -29.313 26.554 31.693 1.00 29.70 683 THR A O 1
ATOM 5419 N N . GLU A 1 684 ? -27.969 24.789 31.938 1.00 32.50 684 GLU A N 1
ATOM 5420 C CA . GLU A 1 684 ? -26.780 25.487 31.406 1.00 32.50 684 GLU A CA 1
ATOM 5421 C C . GLU A 1 684 ? -26.657 25.400 29.873 1.00 32.50 684 GLU A C 1
ATOM 5423 O O . GLU A 1 684 ? -25.938 26.195 29.272 1.00 32.50 684 GLU A O 1
ATOM 5428 N N . ALA A 1 685 ? -27.424 24.521 29.214 1.00 31.64 685 ALA A N 1
ATOM 5429 C CA . ALA A 1 685 ? -27.441 24.392 27.752 1.00 31.64 685 ALA A CA 1
ATOM 5430 C C . ALA A 1 685 ? -28.638 25.092 27.069 1.00 31.64 685 ALA A C 1
ATOM 5432 O O . ALA A 1 685 ? -28.631 25.260 25.851 1.00 31.64 685 ALA A O 1
ATOM 5433 N N . ARG A 1 686 ? -29.661 25.534 27.821 1.00 28.25 686 ARG A N 1
ATOM 5434 C CA . ARG A 1 686 ? -30.877 26.186 27.274 1.00 28.25 686 ARG A CA 1
ATOM 5435 C C . ARG A 1 686 ? -31.113 27.637 27.713 1.00 28.25 686 ARG A C 1
ATOM 5437 O O . ARG A 1 686 ? -32.159 28.214 27.426 1.00 28.25 686 ARG A O 1
ATOM 5444 N N . GLY A 1 687 ? -30.131 28.283 28.335 1.00 26.81 687 GLY A N 1
ATOM 5445 C CA . GLY A 1 687 ? -30.208 29.694 28.722 1.00 26.81 687 GLY A CA 1
ATOM 5446 C C . GLY A 1 687 ? -29.747 30.673 27.638 1.00 26.81 687 GLY A C 1
ATOM 5447 O O . GLY A 1 687 ? -28.697 31.281 27.812 1.00 26.81 687 GLY A O 1
ATOM 5448 N N . LYS A 1 688 ? -30.515 30.844 26.548 1.00 31.17 688 LYS A N 1
ATOM 5449 C CA . LYS A 1 688 ? -30.655 32.112 25.781 1.00 31.17 688 LYS A CA 1
ATOM 5450 C C . LYS A 1 688 ? -31.621 31.953 24.599 1.00 31.17 688 LYS A C 1
ATOM 5452 O O . LYS A 1 688 ? -31.240 32.058 23.443 1.00 31.17 688 LYS A O 1
ATOM 5457 N N . GLN A 1 689 ? -32.895 31.748 24.903 1.00 30.89 689 GLN A N 1
ATOM 5458 C CA . GLN A 1 689 ? -33.998 32.210 24.061 1.00 30.89 689 GLN A CA 1
ATOM 5459 C C . GLN A 1 689 ? -35.235 32.315 24.954 1.00 30.89 689 GLN A C 1
ATOM 5461 O O . GLN A 1 689 ? -35.881 31.323 25.266 1.00 30.89 689 GLN A O 1
ATOM 5466 N N . THR A 1 690 ? -35.536 33.528 25.409 1.00 28.89 690 THR A N 1
ATOM 5467 C CA . THR A 1 690 ? -36.838 33.859 25.991 1.00 28.89 690 THR A CA 1
ATOM 5468 C C . THR A 1 690 ? -37.483 34.893 25.084 1.00 28.89 690 THR A C 1
ATOM 5470 O O . THR A 1 690 ? -37.078 36.054 25.086 1.00 28.89 690 THR A O 1
ATOM 5473 N N . ASN A 1 691 ? -38.469 34.454 24.309 1.00 29.22 691 ASN A N 1
ATOM 5474 C CA . ASN A 1 691 ? -39.556 35.306 23.853 1.00 29.22 691 ASN A CA 1
ATOM 5475 C C . ASN A 1 691 ? -40.757 34.949 24.726 1.00 29.22 691 ASN A C 1
ATOM 5477 O O . ASN A 1 691 ? -41.192 33.801 24.693 1.00 29.22 691 ASN A O 1
ATOM 5481 N N . ASP A 1 692 ? -41.293 35.916 25.464 1.00 30.28 692 ASP A N 1
ATOM 5482 C CA . ASP A 1 692 ? -42.708 35.892 25.825 1.00 30.28 692 ASP A CA 1
ATOM 5483 C C . ASP A 1 692 ? -43.286 37.303 25.605 1.00 30.28 692 ASP A C 1
ATOM 5485 O O . ASP A 1 692 ? -42.677 38.280 26.065 1.00 30.28 692 ASP A O 1
ATOM 5489 N N . PRO A 1 693 ? -44.380 37.451 24.836 1.00 37.53 693 PRO A N 1
ATOM 5490 C CA . PRO A 1 693 ? -44.975 38.728 24.490 1.00 37.53 693 PRO A CA 1
ATOM 5491 C C . PRO A 1 693 ? -46.154 39.043 25.418 1.00 37.53 693 PRO A C 1
ATOM 5493 O O . PRO A 1 693 ? -47.112 38.288 25.468 1.00 37.53 693 PRO A O 1
ATOM 5496 N N . ASP A 1 694 ? -46.098 40.178 26.117 1.00 29.14 694 ASP A N 1
ATOM 5497 C CA . ASP A 1 694 ? -47.219 41.119 26.285 1.00 29.14 694 ASP A CA 1
ATOM 5498 C C . ASP A 1 694 ? -46.887 42.183 27.349 1.00 29.14 694 ASP A C 1
ATOM 5500 O O . ASP A 1 694 ? -46.932 41.919 28.543 1.00 29.14 694 ASP A O 1
ATOM 5504 N N . ASN A 1 695 ? -46.574 43.393 26.856 1.00 26.58 695 ASN A N 1
ATOM 5505 C CA . ASN A 1 695 ? -47.159 44.705 27.213 1.00 26.58 695 ASN A CA 1
ATOM 5506 C C . ASN A 1 695 ? -47.240 45.180 28.696 1.00 26.58 695 ASN A C 1
ATOM 5508 O O . ASN A 1 695 ? -47.339 44.394 29.626 1.00 26.58 695 ASN A O 1
ATOM 5512 N N . PRO A 1 696 ? -47.514 46.475 28.965 1.00 43.81 696 PRO A N 1
ATOM 5513 C CA . PRO A 1 696 ? -47.000 47.744 28.420 1.00 43.81 696 PRO A CA 1
ATOM 5514 C C . PRO A 1 696 ? -46.451 48.648 29.550 1.00 43.81 696 PRO A C 1
ATOM 5516 O O . PRO A 1 696 ? -47.038 48.684 30.628 1.00 43.81 696 PRO A O 1
ATOM 5519 N N . VAL A 1 697 ? -45.467 49.528 29.312 1.00 26.02 697 VAL A N 1
ATOM 5520 C CA . VAL A 1 697 ? -45.274 50.688 30.216 1.00 26.02 697 VAL A CA 1
ATOM 5521 C C . VAL A 1 697 ? -44.912 51.961 29.451 1.00 26.02 697 VAL A C 1
ATOM 5523 O O . VAL A 1 697 ? -43.928 52.031 28.721 1.00 26.02 697 VAL A O 1
ATOM 5526 N N . LYS A 1 698 ? -45.766 52.972 29.644 1.00 25.78 698 LYS A N 1
ATOM 5527 C CA . LYS A 1 698 ? -45.595 54.377 29.271 1.00 25.78 698 LYS A CA 1
ATOM 5528 C C . LYS A 1 698 ? -44.798 55.146 30.336 1.00 25.78 698 LYS A C 1
ATOM 5530 O O . LYS A 1 698 ? -44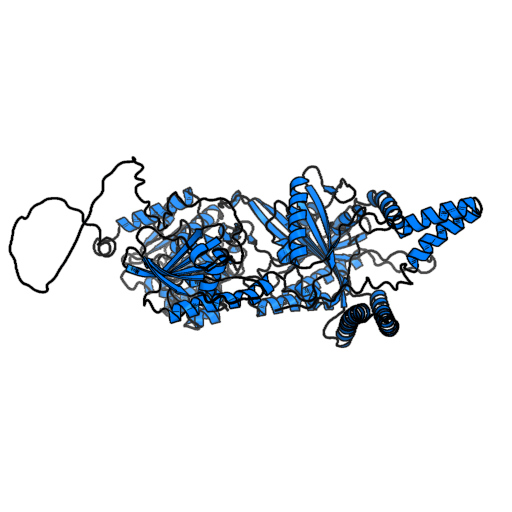.847 54.808 31.512 1.00 25.78 698 LYS A O 1
ATOM 5535 N N . SER A 1 699 ? -44.272 56.275 29.857 1.00 23.81 699 SER A N 1
ATOM 5536 C CA . SER A 1 699 ? -44.081 57.581 30.511 1.00 23.81 699 SER A CA 1
ATOM 5537 C C . SER A 1 699 ? -42.900 57.805 31.462 1.00 23.81 699 SER A C 1
ATOM 5539 O O . SER A 1 699 ? -42.886 57.331 32.590 1.00 23.81 699 SER A O 1
ATOM 5541 N N . ASP A 1 700 ? -42.037 58.696 30.962 1.00 26.22 700 ASP A N 1
ATOM 5542 C CA . ASP A 1 700 ? -41.622 59.982 31.541 1.00 26.22 700 ASP A CA 1
ATOM 5543 C C . ASP A 1 700 ? -40.571 60.081 32.653 1.00 26.22 700 ASP A C 1
ATOM 5545 O O . ASP A 1 700 ? -40.703 59.551 33.750 1.00 26.22 700 ASP A O 1
ATOM 5549 N N . GLY A 1 701 ? -39.621 60.984 32.358 1.00 25.55 701 GLY A N 1
ATOM 5550 C CA . GLY A 1 701 ? -38.844 61.793 33.300 1.00 25.55 701 GLY A CA 1
ATOM 5551 C C . GLY A 1 701 ? -37.495 61.182 33.677 1.00 25.55 701 GLY A C 1
ATOM 5552 O O . GLY A 1 701 ? -37.445 60.125 34.281 1.00 25.55 701 GLY A O 1
ATOM 5553 N N . GLY A 1 702 ? -36.336 61.777 33.413 1.00 24.72 702 GLY A N 1
ATOM 5554 C CA . GLY A 1 702 ? -35.988 63.086 32.878 1.00 24.72 702 GLY A CA 1
ATOM 5555 C C . GLY A 1 702 ? -34.598 63.471 33.405 1.00 24.72 702 GLY A C 1
ATOM 5556 O O . GLY A 1 702 ? -34.333 63.231 34.576 1.00 24.72 702 GLY A O 1
ATOM 5557 N N . THR A 1 703 ? -33.804 64.151 32.559 1.00 25.25 703 THR A N 1
ATOM 5558 C CA . THR A 1 703 ? -32.753 65.156 32.893 1.00 25.25 703 THR A CA 1
ATOM 5559 C C . THR A 1 703 ? -31.514 64.657 33.681 1.00 25.25 703 THR A C 1
ATOM 5561 O O . THR A 1 703 ? -31.633 63.894 34.620 1.00 25.25 703 THR A O 1
ATOM 5564 N N . GLU A 1 704 ? -30.254 64.987 33.371 1.00 24.44 704 GLU A N 1
ATOM 5565 C CA . GLU A 1 704 ? -29.637 66.232 32.890 1.00 24.44 704 GLU A CA 1
ATOM 5566 C C . GLU A 1 704 ? -28.311 65.945 32.117 1.00 24.44 704 GLU A C 1
ATOM 5568 O O . GLU A 1 704 ? -27.576 65.041 32.496 1.00 24.44 704 GLU A O 1
ATOM 5573 N N . ILE A 1 705 ? -28.064 66.572 30.946 1.00 26.50 705 ILE A N 1
ATOM 5574 C CA . ILE A 1 705 ? -27.136 67.718 30.681 1.00 26.50 705 ILE A CA 1
ATOM 5575 C C . ILE A 1 705 ? -25.632 67.309 30.745 1.00 26.50 705 ILE A C 1
ATOM 5577 O O . ILE A 1 705 ? -25.189 66.793 31.756 1.00 26.50 705 ILE A O 1
ATOM 5581 N N . LYS A 1 706 ? -24.727 67.508 29.767 1.00 23.56 706 LYS A N 1
ATOM 5582 C CA . LYS A 1 706 ? -24.426 68.633 28.848 1.00 23.56 706 LYS A CA 1
ATOM 5583 C C . LYS A 1 706 ? -23.410 68.144 27.793 1.00 23.56 706 LYS A C 1
ATOM 5585 O O . LYS A 1 706 ? -22.418 67.535 28.180 1.00 23.56 706 LYS A O 1
ATOM 5590 N N . ASN A 1 707 ? -23.559 68.508 26.521 1.00 25.94 707 ASN A N 1
ATOM 5591 C CA . ASN A 1 707 ? -22.629 69.443 25.866 1.00 25.94 707 ASN A CA 1
ATOM 5592 C C . ASN A 1 707 ? -23.087 69.798 24.441 1.00 25.94 707 ASN A C 1
ATOM 5594 O O . ASN A 1 707 ? -23.797 69.000 23.829 1.00 25.94 707 ASN A O 1
ATOM 5598 N N . PRO A 1 708 ? -22.741 71.002 23.953 1.00 34.78 708 PRO A N 1
ATOM 5599 C CA . PRO A 1 708 ? -23.510 71.677 22.925 1.00 34.78 708 PRO A CA 1
ATOM 5600 C C . PRO A 1 708 ? -22.793 71.778 21.569 1.00 34.78 708 PRO A C 1
ATOM 5602 O O . PRO A 1 708 ? -21.596 71.523 21.448 1.00 34.78 708 PRO A O 1
ATOM 5605 N N . ASP A 1 709 ? -23.605 72.255 20.626 1.00 27.97 709 ASP A N 1
ATOM 5606 C CA . ASP A 1 709 ? -23.302 72.976 19.387 1.00 27.97 709 ASP A CA 1
ATOM 5607 C C . ASP A 1 709 ? -22.815 72.129 18.195 1.00 27.97 709 ASP A C 1
ATOM 5609 O O . ASP A 1 709 ? -21.728 71.561 18.205 1.00 27.97 709 ASP A O 1
ATOM 5613 N N . ALA A 1 710 ? -23.664 71.850 17.193 1.00 30.28 710 ALA A N 1
ATOM 5614 C CA . ALA A 1 710 ? -24.317 72.767 16.232 1.00 30.28 710 ALA A CA 1
ATOM 5615 C C . ALA A 1 710 ? -23.274 73.379 15.261 1.00 30.28 710 ALA A C 1
ATOM 5617 O O . ALA A 1 710 ? -22.176 73.736 15.659 1.00 30.28 710 ALA A O 1
ATOM 5618 N N . ASP A 1 711 ? -23.508 73.521 13.962 1.00 29.62 711 ASP A N 1
ATOM 5619 C CA . ASP A 1 711 ? -24.778 73.636 13.268 1.00 29.62 711 ASP A CA 1
ATOM 5620 C C . ASP A 1 711 ? -24.559 73.577 11.742 1.00 29.62 711 ASP A C 1
ATOM 5622 O O . ASP A 1 711 ? -23.457 73.821 11.248 1.00 29.62 711 ASP A O 1
ATOM 5626 N N . THR A 1 712 ? -25.675 73.413 11.030 1.00 27.69 712 THR A N 1
ATOM 5627 C CA . THR A 1 712 ? -25.942 73.761 9.619 1.00 27.69 712 THR A CA 1
ATOM 5628 C C . THR A 1 712 ? -25.285 72.919 8.512 1.00 27.69 712 THR A C 1
ATOM 5630 O O . THR A 1 712 ? -24.101 72.628 8.527 1.00 27.69 712 THR A O 1
ATOM 5633 N N . GLY A 1 713 ? -25.984 72.518 7.451 1.00 25.52 713 GLY A N 1
ATOM 5634 C CA . GLY A 1 713 ? -27.344 72.826 7.028 1.00 25.52 713 GLY A CA 1
ATOM 5635 C C . GLY A 1 713 ? -27.603 72.232 5.637 1.00 25.52 713 GLY A C 1
ATOM 5636 O O . GLY A 1 713 ? -26.727 72.224 4.778 1.00 25.52 713 GLY A O 1
ATOM 5637 N N . ASN A 1 714 ? -28.819 71.712 5.481 1.00 25.34 714 ASN A N 1
ATOM 5638 C CA . ASN A 1 714 ? -29.448 71.092 4.311 1.00 25.34 714 ASN A CA 1
ATOM 5639 C C . ASN A 1 714 ? -29.202 71.763 2.950 1.00 25.34 714 ASN A C 1
ATOM 5641 O O . ASN A 1 714 ? -29.127 72.984 2.878 1.00 25.34 714 ASN A O 1
ATOM 5645 N N . LEU A 1 715 ? -29.358 70.976 1.873 1.00 25.97 715 LEU A N 1
ATOM 5646 C CA . LEU A 1 715 ? -30.345 71.268 0.818 1.00 25.97 715 LEU A CA 1
ATOM 5647 C C . LEU A 1 715 ? -30.677 70.025 -0.033 1.00 25.97 715 LEU A C 1
ATOM 5649 O O . LEU A 1 715 ? -29.809 69.339 -0.560 1.00 25.97 715 LEU A O 1
ATOM 5653 N N . ASN A 1 716 ? -31.985 69.778 -0.126 1.00 24.92 716 ASN A N 1
ATOM 5654 C CA . ASN A 1 716 ? -32.686 68.734 -0.871 1.00 24.92 716 ASN A CA 1
ATOM 5655 C C . ASN A 1 716 ? -32.505 68.832 -2.393 1.00 24.92 716 ASN A C 1
ATOM 5657 O O . ASN A 1 716 ? -32.504 69.929 -2.948 1.00 24.92 716 ASN A O 1
ATOM 5661 N N . THR A 1 717 ? -32.630 67.697 -3.087 1.00 26.75 717 THR A N 1
ATOM 5662 C CA . THR A 1 717 ? -33.523 67.622 -4.258 1.00 26.75 717 THR A CA 1
ATOM 5663 C C . THR A 1 717 ? -34.046 66.200 -4.489 1.00 26.75 717 THR A C 1
ATOM 5665 O O . THR A 1 717 ? -33.319 65.215 -4.451 1.00 26.75 717 THR A O 1
ATOM 5668 N N . GLN A 1 718 ? -35.366 66.154 -4.668 1.00 25.72 718 GLN A N 1
ATOM 5669 C CA . GLN A 1 718 ? -36.246 65.076 -5.129 1.00 25.72 718 GLN A CA 1
ATOM 5670 C C . GLN A 1 718 ? -35.768 64.490 -6.479 1.00 25.72 718 GLN A C 1
ATOM 5672 O O . GLN A 1 718 ? -35.048 65.169 -7.196 1.00 25.72 718 GLN A O 1
ATOM 5677 N N . SER A 1 719 ? -36.194 63.349 -7.023 1.00 24.02 719 SER A N 1
ATOM 5678 C CA . SER A 1 719 ? -36.913 62.137 -6.607 1.00 24.02 719 SER A CA 1
ATOM 5679 C C . SER A 1 719 ? -37.129 61.325 -7.904 1.00 24.02 719 SER A C 1
ATOM 5681 O O . SER A 1 719 ? -37.369 61.940 -8.940 1.00 24.02 719 SER A O 1
ATOM 5683 N N . GLN A 1 720 ? -37.201 59.992 -7.806 1.00 24.48 720 GLN A N 1
ATOM 5684 C CA . GLN A 1 720 ? -37.841 59.058 -8.758 1.00 24.48 720 GLN A CA 1
ATOM 5685 C C . GLN A 1 720 ? -37.044 58.564 -9.983 1.00 24.48 720 GLN A C 1
ATOM 5687 O O . GLN A 1 720 ? -37.168 59.078 -11.089 1.00 24.48 720 GLN A O 1
ATOM 5692 N N . ALA A 1 721 ? -36.436 57.385 -9.814 1.00 24.78 721 ALA A N 1
ATOM 5693 C CA . ALA A 1 721 ? -36.706 56.235 -10.680 1.00 24.78 721 ALA A CA 1
ATOM 5694 C C . ALA A 1 721 ? -36.728 54.949 -9.826 1.00 24.78 721 ALA A C 1
ATOM 5696 O O . ALA A 1 721 ? -36.028 54.840 -8.826 1.00 24.78 721 ALA A O 1
ATOM 5697 N N . ARG A 1 722 ? -37.645 54.046 -10.170 1.00 25.06 722 ARG A N 1
ATOM 5698 C CA . ARG A 1 722 ? -38.219 52.960 -9.359 1.00 25.06 722 ARG A CA 1
ATOM 5699 C C . ARG A 1 722 ? -37.317 51.727 -9.155 1.00 25.06 722 ARG A C 1
ATOM 5701 O O . ARG A 1 722 ? -36.794 51.193 -10.120 1.00 25.06 722 ARG A O 1
ATOM 5708 N N . ASN A 1 723 ? -37.363 51.225 -7.917 1.00 24.52 723 ASN A N 1
ATOM 5709 C CA . ASN A 1 723 ? -37.485 49.833 -7.448 1.00 24.52 723 ASN A CA 1
ATOM 5710 C C . ASN A 1 723 ? -36.670 48.699 -8.100 1.00 24.52 723 ASN A C 1
ATOM 5712 O O . ASN A 1 723 ? -37.095 48.124 -9.102 1.00 24.52 723 ASN A O 1
ATOM 5716 N N . ARG A 1 724 ? -35.710 48.183 -7.320 1.00 23.38 724 ARG A N 1
ATOM 5717 C CA . ARG A 1 724 ? -35.708 46.797 -6.808 1.00 23.38 724 ARG A CA 1
ATOM 5718 C C . ARG A 1 724 ? -34.966 46.776 -5.463 1.00 23.38 724 ARG A C 1
ATOM 5720 O O . ARG A 1 724 ? -33.748 46.837 -5.431 1.00 23.38 724 ARG A O 1
ATOM 5727 N N . GLU A 1 725 ? -35.705 46.737 -4.355 1.00 22.98 725 GLU A N 1
ATOM 5728 C CA . GLU A 1 725 ? -35.140 46.366 -3.052 1.00 22.98 725 GLU A CA 1
ATOM 5729 C C . GLU A 1 725 ? -34.923 44.850 -3.054 1.00 22.98 725 GLU A C 1
ATOM 5731 O O . GLU A 1 725 ? -35.885 44.079 -3.018 1.00 22.98 725 GLU A O 1
ATOM 5736 N N . VAL A 1 726 ? -33.663 44.422 -3.120 1.00 25.94 726 VAL A N 1
ATOM 5737 C CA . VAL A 1 726 ? -33.260 43.095 -2.656 1.00 25.94 726 VAL A CA 1
ATOM 5738 C C . VAL A 1 726 ? -32.958 43.249 -1.169 1.00 25.94 726 VAL A C 1
ATOM 5740 O O . VAL A 1 726 ? -32.124 44.054 -0.763 1.00 25.94 726 VAL A O 1
ATOM 5743 N N . ARG A 1 727 ? -33.719 42.534 -0.338 1.00 26.31 727 ARG A N 1
ATOM 5744 C CA . ARG A 1 727 ? -33.406 42.353 1.080 1.00 26.31 727 ARG A CA 1
ATOM 5745 C C . ARG A 1 727 ? -32.050 41.659 1.163 1.00 26.31 727 ARG A C 1
ATOM 5747 O O . ARG A 1 727 ? -31.926 40.553 0.646 1.00 26.31 727 ARG A O 1
ATOM 5754 N N . GLY A 1 728 ? -31.086 42.320 1.801 1.00 26.31 728 GLY A N 1
ATOM 5755 C CA . GLY A 1 728 ? -29.740 41.801 2.007 1.00 26.31 728 GLY A CA 1
ATOM 5756 C C . GLY A 1 728 ? -29.758 40.403 2.618 1.00 26.31 728 GLY A C 1
ATOM 5757 O O . GLY A 1 728 ? -30.435 40.157 3.619 1.00 26.31 728 GLY A O 1
ATOM 5758 N N . SER A 1 729 ? -29.027 39.501 1.973 1.00 27.86 729 SER A N 1
ATOM 5759 C CA . SER A 1 729 ? -28.634 38.204 2.506 1.00 27.86 729 SER A CA 1
ATOM 5760 C C . SER A 1 729 ? -27.744 38.397 3.733 1.00 27.86 729 SER A C 1
ATOM 5762 O O . SER A 1 729 ? -26.860 39.250 3.738 1.00 27.86 729 SER A O 1
ATOM 5764 N N . GLU A 1 730 ? -27.942 37.571 4.758 1.00 31.92 730 GLU A N 1
ATOM 5765 C CA . GLU A 1 730 ? -27.089 37.474 5.954 1.00 31.92 730 GLU A CA 1
ATOM 5766 C C . GLU A 1 730 ? -25.713 36.830 5.676 1.00 31.92 730 GLU A C 1
ATOM 5768 O O . GLU A 1 730 ? -24.980 36.499 6.605 1.00 31.92 730 GLU A O 1
ATOM 5773 N N . ASP A 1 731 ? -25.325 36.704 4.406 1.00 29.62 731 ASP A N 1
ATOM 5774 C CA . ASP A 1 731 ? -23.971 36.357 3.999 1.00 29.62 731 ASP A CA 1
ATOM 5775 C C . ASP A 1 731 ? -23.123 37.627 3.974 1.00 29.62 731 ASP A C 1
ATOM 5777 O O . ASP A 1 731 ? -23.476 38.625 3.347 1.00 29.62 731 ASP A O 1
ATOM 5781 N N . GLY A 1 732 ? -21.994 37.610 4.677 1.00 30.56 732 GLY A N 1
ATOM 5782 C CA . GLY A 1 732 ? -21.092 38.748 4.843 1.00 30.56 732 GLY A CA 1
ATOM 5783 C C . GLY A 1 732 ? -20.337 39.190 3.585 1.00 30.56 732 GLY A C 1
ATOM 5784 O O . GLY A 1 732 ? -19.164 39.524 3.709 1.00 30.56 732 GLY A O 1
ATOM 5785 N N . LEU A 1 733 ? -20.970 39.227 2.414 1.00 29.42 733 LEU A N 1
ATOM 5786 C CA . LEU A 1 733 ? -20.407 39.742 1.169 1.00 29.42 733 LEU A CA 1
ATOM 5787 C C . LEU A 1 733 ? -20.805 41.208 0.951 1.00 29.42 733 LEU A C 1
ATOM 5789 O O . LEU A 1 733 ? -21.937 41.625 1.181 1.00 29.42 733 LEU A O 1
ATOM 5793 N N . LEU A 1 734 ? -19.834 42.005 0.511 1.00 35.47 734 LEU A N 1
ATOM 5794 C CA . LEU A 1 734 ? -20.021 43.398 0.124 1.00 35.47 734 LEU A CA 1
ATOM 5795 C C . LEU A 1 734 ? -20.696 43.422 -1.258 1.00 35.47 734 LEU A C 1
ATOM 5797 O O . LEU A 1 734 ? -20.052 43.084 -2.248 1.00 35.47 734 LEU A O 1
ATOM 5801 N N . GLU A 1 735 ? -21.979 43.781 -1.347 1.00 35.69 735 GLU A N 1
ATOM 5802 C CA . GLU A 1 735 ? -22.634 43.964 -2.651 1.00 35.69 735 GLU A CA 1
ATOM 5803 C C . GLU A 1 735 ? -22.044 45.202 -3.346 1.00 35.69 735 GLU A C 1
ATOM 5805 O O . GLU A 1 735 ? -22.156 46.334 -2.863 1.00 35.69 735 GLU A O 1
ATOM 5810 N N . LEU A 1 736 ? -21.352 44.981 -4.467 1.00 36.22 736 LEU A N 1
ATOM 5811 C CA . LEU A 1 736 ? -20.833 46.059 -5.306 1.00 36.22 736 LEU A CA 1
ATOM 5812 C C . LEU A 1 736 ? -21.989 46.738 -6.061 1.00 36.22 736 LEU A C 1
ATOM 5814 O O . LEU A 1 736 ? -22.954 46.066 -6.420 1.00 36.22 736 LEU A O 1
ATOM 5818 N N . PRO A 1 737 ? -21.906 48.054 -6.332 1.00 34.88 737 PRO A N 1
ATOM 5819 C CA . PRO A 1 737 ? -22.943 48.744 -7.088 1.00 34.88 737 PRO A CA 1
ATOM 5820 C C . PRO A 1 737 ? -23.113 48.143 -8.490 1.00 34.88 737 PRO A C 1
ATOM 5822 O O . PRO A 1 737 ? -22.123 47.829 -9.153 1.00 34.88 737 PRO A O 1
ATOM 5825 N N . ASP A 1 738 ? -24.354 48.114 -8.984 1.00 33.78 738 ASP A N 1
ATOM 5826 C CA . ASP A 1 738 ? -24.744 47.621 -10.321 1.00 33.78 738 ASP A CA 1
ATOM 5827 C C . ASP A 1 738 ? -24.002 48.291 -11.500 1.00 33.78 738 ASP A C 1
ATOM 5829 O O . ASP A 1 738 ? -24.120 47.870 -12.649 1.00 33.78 738 ASP A O 1
ATOM 5833 N N . THR A 1 739 ? -23.235 49.354 -11.247 1.00 32.72 739 THR A N 1
ATOM 5834 C CA . THR A 1 739 ? -22.393 50.036 -12.237 1.00 32.72 739 THR A CA 1
ATOM 5835 C C . THR A 1 739 ? -21.020 49.381 -12.441 1.00 32.72 739 THR A C 1
ATOM 5837 O O . THR A 1 739 ? -20.253 49.839 -13.291 1.00 32.72 739 THR A O 1
ATOM 5840 N N . CYS A 1 740 ? -20.686 48.313 -11.709 1.00 32.03 740 CYS A N 1
ATOM 5841 C CA . CYS A 1 740 ? -19.467 47.535 -11.923 1.00 32.03 740 CYS A CA 1
ATOM 5842 C C . CYS A 1 740 ? -19.617 46.592 -13.132 1.00 32.03 740 CYS A C 1
ATOM 5844 O O . CYS A 1 740 ? -20.207 45.521 -13.043 1.00 32.03 740 CYS A O 1
ATOM 5846 N N . ILE A 1 741 ? -19.057 47.002 -14.272 1.00 31.67 741 ILE A N 1
ATOM 5847 C CA . ILE A 1 741 ? -19.027 46.233 -15.524 1.00 31.67 741 ILE A CA 1
ATOM 5848 C C . ILE A 1 741 ? -18.108 45.004 -15.359 1.00 31.67 741 ILE A C 1
ATOM 5850 O O . ILE A 1 741 ? -16.947 45.142 -14.972 1.00 31.67 741 ILE A O 1
ATOM 5854 N N . THR A 1 742 ? -18.630 43.807 -15.647 1.00 36.66 742 THR A N 1
ATOM 5855 C CA . THR A 1 742 ? -17.967 42.499 -15.477 1.00 36.66 742 THR A CA 1
ATOM 5856 C C . THR A 1 742 ? -17.524 41.884 -16.806 1.00 36.66 742 THR A C 1
ATOM 5858 O O . THR A 1 742 ? -17.916 40.766 -17.131 1.00 36.66 742 THR A O 1
ATOM 5861 N N . GLU A 1 743 ? -16.700 42.584 -17.582 1.00 33.41 743 GLU A N 1
ATOM 5862 C CA . GLU A 1 743 ? -15.961 41.948 -18.680 1.00 33.41 743 GLU A CA 1
ATOM 5863 C C . GLU A 1 743 ? -14.469 42.281 -18.617 1.00 33.41 743 GLU A C 1
ATOM 5865 O O . GLU A 1 743 ? -14.053 43.329 -18.125 1.00 33.41 743 GLU A O 1
ATOM 5870 N N . ALA A 1 744 ? -13.672 41.298 -19.033 1.00 39.94 744 ALA A N 1
ATOM 5871 C CA . ALA A 1 744 ? -12.227 41.250 -18.900 1.00 39.94 744 ALA A CA 1
ATOM 5872 C C . ALA A 1 744 ? -11.534 42.283 -19.802 1.00 39.94 744 ALA A C 1
ATOM 5874 O O . ALA A 1 744 ? -11.254 42.010 -20.966 1.00 39.94 744 ALA A O 1
ATOM 5875 N N . GLU A 1 745 ? -11.199 43.442 -19.246 1.00 37.44 745 GLU A N 1
ATOM 5876 C CA . GLU A 1 745 ? -10.151 44.313 -19.783 1.00 37.44 745 GLU A CA 1
ATOM 5877 C C . GLU A 1 745 ? -8.900 44.198 -18.901 1.00 37.44 745 GLU A C 1
ATOM 5879 O O . GLU A 1 745 ? -8.997 44.259 -17.677 1.00 37.44 745 GLU A O 1
ATOM 5884 N N . ASP A 1 746 ? -7.731 44.005 -19.522 1.00 42.28 746 ASP A N 1
ATOM 5885 C CA . ASP A 1 746 ? -6.409 44.079 -18.886 1.00 42.28 746 ASP A CA 1
ATOM 5886 C C . ASP A 1 746 ? -6.060 45.572 -18.726 1.00 42.28 746 ASP A C 1
ATOM 5888 O O . ASP A 1 746 ? -5.770 46.229 -19.729 1.00 42.28 746 ASP A O 1
ATOM 5892 N N . PRO A 1 747 ? -6.176 46.173 -17.524 1.00 43.88 747 PRO A N 1
ATOM 5893 C CA . PRO A 1 747 ? -6.065 47.620 -17.400 1.00 43.88 747 PRO A CA 1
ATOM 5894 C C . PRO A 1 747 ? -4.612 48.062 -17.612 1.00 43.88 747 PRO A C 1
ATOM 5896 O O . PRO A 1 747 ? -3.685 47.398 -17.132 1.00 43.88 747 PRO A O 1
ATOM 5899 N N . ASP A 1 748 ? -4.444 49.189 -18.313 1.00 44.81 748 ASP A N 1
ATOM 5900 C CA . ASP A 1 748 ? -3.161 49.785 -18.707 1.00 44.81 748 ASP A CA 1
ATOM 5901 C C . ASP A 1 748 ? -2.151 49.804 -17.542 1.00 44.81 748 ASP A C 1
ATOM 5903 O O . ASP A 1 748 ? -2.482 50.184 -16.415 1.00 44.81 748 ASP A O 1
ATOM 5907 N N . ARG A 1 749 ? -0.910 49.368 -17.800 1.00 47.28 749 ARG A N 1
ATOM 5908 C CA . ARG A 1 749 ? 0.139 49.232 -16.769 1.00 47.28 749 ARG A CA 1
ATOM 5909 C C . ARG A 1 749 ? 0.559 50.582 -16.183 1.00 47.28 749 ARG A C 1
ATOM 5911 O O . ARG A 1 749 ? 1.048 50.639 -15.057 1.00 47.28 749 ARG A O 1
ATOM 5918 N N . GLU A 1 750 ? 0.334 51.673 -16.909 1.00 45.53 750 GLU A N 1
ATOM 5919 C CA . GLU A 1 750 ? 0.648 53.021 -16.426 1.00 45.53 750 GLU A CA 1
ATOM 5920 C C . GLU A 1 750 ? -0.506 53.691 -15.656 1.00 45.53 750 GLU A C 1
ATOM 5922 O O . GLU A 1 750 ? -0.313 54.774 -15.101 1.00 45.53 750 GLU A O 1
ATOM 5927 N N . ALA A 1 751 ? -1.674 53.042 -15.533 1.00 49.62 751 ALA A N 1
ATOM 5928 C CA . ALA A 1 751 ? -2.836 53.599 -14.836 1.00 49.62 751 ALA A CA 1
ATOM 5929 C C . ALA A 1 751 ? -2.534 53.916 -13.359 1.00 49.62 751 ALA A C 1
ATOM 5931 O O . ALA A 1 751 ? -1.884 53.144 -12.644 1.00 49.62 751 ALA A O 1
ATOM 5932 N N . SER A 1 752 ? -3.013 55.062 -12.880 1.00 48.53 752 SER A N 1
ATOM 5933 C CA . SER A 1 752 ? -2.777 55.539 -11.516 1.00 48.53 752 SER A CA 1
ATOM 5934 C C . SER A 1 752 ? -3.525 54.704 -10.461 1.00 48.53 752 SER A C 1
ATOM 5936 O O . SER A 1 752 ? -4.509 54.018 -10.732 1.00 48.53 752 SER A O 1
ATOM 5938 N N . ALA A 1 753 ? -3.077 54.785 -9.204 1.00 48.66 753 ALA A N 1
ATOM 5939 C CA . ALA A 1 753 ? -3.749 54.155 -8.062 1.00 48.66 753 ALA A CA 1
ATOM 5940 C C . ALA A 1 753 ? -5.226 54.565 -7.921 1.00 48.66 753 ALA A C 1
ATOM 5942 O O . ALA A 1 753 ? -6.061 53.783 -7.468 1.00 48.66 753 ALA A O 1
ATOM 5943 N N . GLU A 1 754 ? -5.526 55.806 -8.294 1.00 48.78 754 GLU A N 1
ATOM 5944 C CA . GLU A 1 754 ? -6.860 56.400 -8.268 1.00 48.78 754 GLU A CA 1
ATOM 5945 C C . GLU A 1 754 ? -7.721 55.908 -9.431 1.00 48.78 754 GLU A C 1
ATOM 5947 O O . GLU A 1 754 ? -8.923 55.750 -9.258 1.00 48.78 754 GLU A O 1
ATOM 5952 N N . GLU A 1 755 ? -7.110 55.563 -10.565 1.00 50.28 755 GLU A N 1
ATOM 5953 C CA . GLU A 1 755 ? -7.801 54.909 -11.673 1.00 50.28 755 GLU A CA 1
ATOM 5954 C C . GLU A 1 755 ? -8.084 53.435 -11.383 1.00 50.28 755 GLU A C 1
ATOM 5956 O O . GLU A 1 755 ? -9.112 52.944 -11.825 1.00 50.28 755 GLU A O 1
ATOM 5961 N N . LEU A 1 756 ? -7.237 52.714 -10.640 1.00 52.50 756 LEU A N 1
ATOM 5962 C CA . LEU A 1 756 ? -7.432 51.282 -10.352 1.00 52.50 756 LEU A CA 1
ATOM 5963 C C . LEU A 1 756 ? -8.423 50.997 -9.205 1.00 52.50 756 LEU A C 1
ATOM 5965 O O . LEU A 1 756 ? -9.000 49.910 -9.155 1.00 52.50 756 LEU A O 1
ATOM 5969 N N . LEU A 1 757 ? -8.641 51.952 -8.296 1.00 52.47 757 LEU A N 1
ATOM 5970 C CA . LEU A 1 757 ? -9.587 51.835 -7.180 1.00 52.47 757 LEU A CA 1
ATOM 5971 C C . LEU A 1 757 ? -10.934 52.491 -7.542 1.00 52.47 757 LEU A C 1
ATOM 5973 O O . LEU A 1 757 ? -10.937 53.614 -8.039 1.00 52.47 757 LEU A O 1
ATOM 5977 N N . PRO A 1 758 ? -12.097 51.863 -7.278 1.00 48.94 758 PRO A N 1
ATOM 5978 C CA . PRO A 1 758 ? -13.387 52.516 -7.509 1.00 48.94 758 PRO A CA 1
ATOM 5979 C C . PRO A 1 758 ? -13.523 53.780 -6.640 1.00 48.94 758 PRO A C 1
ATOM 5981 O O . PRO A 1 758 ? -13.192 53.763 -5.452 1.00 48.94 758 PRO A O 1
ATOM 5984 N N . GLU A 1 759 ? -14.010 54.880 -7.231 1.00 46.22 759 GLU A N 1
ATOM 5985 C CA . GLU A 1 759 ? -14.042 56.199 -6.574 1.00 46.22 759 GLU A CA 1
ATOM 5986 C C . GLU A 1 759 ? -14.954 56.246 -5.338 1.00 46.22 759 GLU A C 1
ATOM 5988 O O . GLU A 1 759 ? -14.667 56.999 -4.407 1.00 46.22 759 GLU A O 1
ATOM 5993 N N . VAL A 1 760 ? -16.017 55.432 -5.270 1.00 51.09 760 VAL A N 1
ATOM 5994 C CA . VAL A 1 760 ? -16.939 55.414 -4.122 1.00 51.09 760 VAL A CA 1
ATOM 5995 C C . VAL A 1 760 ? -17.504 54.008 -3.896 1.00 51.09 760 VAL A C 1
ATOM 5997 O O . VAL A 1 760 ? -18.324 53.525 -4.672 1.00 51.09 760 VAL A O 1
ATOM 6000 N N . LEU A 1 761 ? -17.092 53.358 -2.804 1.00 49.75 761 LEU A N 1
ATOM 6001 C CA . LEU A 1 761 ? -17.789 52.193 -2.246 1.00 49.75 761 LEU A CA 1
ATOM 6002 C C . LEU A 1 761 ? -18.987 52.709 -1.412 1.00 49.75 761 LEU A C 1
ATOM 6004 O O . LEU A 1 761 ? -18.776 53.568 -0.547 1.00 49.75 761 LEU A O 1
ATOM 6008 N N . PRO A 1 762 ? -20.237 52.256 -1.639 1.00 43.91 762 PRO A N 1
ATOM 6009 C CA . PRO A 1 762 ? -21.409 52.796 -0.945 1.00 43.91 762 PRO A CA 1
ATOM 6010 C C . PRO A 1 762 ? -21.305 52.624 0.578 1.00 43.91 762 PRO A C 1
ATOM 6012 O O . PRO A 1 762 ? -21.197 51.511 1.080 1.00 43.91 762 PRO A O 1
ATOM 6015 N N . GLY A 1 763 ? -21.325 53.732 1.326 1.00 48.75 763 GLY A N 1
ATOM 6016 C CA . GLY A 1 763 ? -21.215 53.728 2.794 1.00 48.75 763 GLY A CA 1
ATOM 6017 C C . GLY A 1 763 ? -19.785 53.712 3.352 1.00 48.75 763 GLY A C 1
ATOM 6018 O O . GLY A 1 763 ? -19.620 53.650 4.568 1.00 48.75 763 GLY A O 1
ATOM 6019 N N . TRP A 1 764 ? -18.760 53.800 2.498 1.00 57.19 764 TRP A N 1
ATOM 6020 C CA . TRP A 1 764 ? -17.351 53.801 2.899 1.00 57.19 764 TRP A CA 1
ATOM 6021 C C . TRP A 1 764 ? -16.674 55.135 2.564 1.00 57.19 764 TRP A C 1
ATOM 6023 O O . TRP A 1 764 ? -16.870 55.697 1.487 1.00 57.19 764 TRP A O 1
ATOM 6033 N N . LYS A 1 765 ? -15.830 55.643 3.469 1.00 55.22 765 LYS A N 1
ATOM 6034 C CA . LYS A 1 765 ? -15.087 56.901 3.286 1.00 55.22 765 LYS A CA 1
ATOM 6035 C C . LYS A 1 765 ? -13.595 56.626 3.109 1.00 55.22 765 LYS A C 1
ATOM 6037 O O . LYS A 1 765 ? -12.942 56.146 4.032 1.00 55.22 765 LYS A O 1
ATOM 6042 N N . LYS A 1 766 ? -13.031 56.962 1.947 1.00 58.84 766 LYS A N 1
ATOM 6043 C CA . LYS A 1 766 ? -11.581 56.874 1.695 1.00 58.84 766 LYS A CA 1
ATOM 6044 C C . LYS A 1 766 ? -10.837 57.854 2.614 1.00 58.84 766 LYS A C 1
ATOM 6046 O O . LYS A 1 766 ? -11.167 59.038 2.654 1.00 58.84 766 LYS A O 1
ATOM 6051 N N . LEU A 1 767 ? -9.864 57.354 3.374 1.00 58.12 767 LEU A N 1
ATOM 6052 C CA . LEU A 1 767 ? -9.080 58.132 4.342 1.00 58.12 767 LEU A CA 1
ATOM 6053 C C . LEU A 1 767 ? -7.722 58.579 3.781 1.00 58.12 767 LEU A C 1
ATOM 6055 O O . LEU A 1 767 ? -7.204 59.607 4.207 1.00 58.12 767 LEU A O 1
ATOM 6059 N N . GLY A 1 768 ? -7.156 57.835 2.826 1.00 52.75 768 GLY A N 1
ATOM 6060 C CA . GLY A 1 768 ? -5.907 58.183 2.145 1.00 52.75 768 GLY A CA 1
ATOM 6061 C C . GLY A 1 768 ? -5.409 57.071 1.218 1.00 52.75 768 GLY A C 1
ATOM 6062 O O . GLY A 1 768 ? -5.836 55.922 1.333 1.00 52.75 768 GLY A O 1
ATOM 6063 N N . THR A 1 769 ? -4.506 57.411 0.301 1.00 54.56 769 THR A N 1
ATOM 6064 C CA . THR A 1 769 ? -3.820 56.473 -0.604 1.00 54.56 769 THR A CA 1
ATOM 6065 C C . THR A 1 769 ? -2.319 56.679 -0.517 1.00 54.56 769 THR A C 1
ATOM 6067 O O . THR A 1 769 ? -1.855 57.816 -0.495 1.00 54.56 769 THR A O 1
ATOM 6070 N N . THR A 1 770 ? -1.554 55.590 -0.486 1.00 49.84 770 THR A N 1
ATOM 6071 C CA . THR A 1 770 ? -0.096 55.642 -0.651 1.00 49.84 770 THR A CA 1
ATOM 6072 C C . THR A 1 770 ? 0.294 54.921 -1.930 1.00 49.84 770 THR A C 1
ATOM 6074 O O . THR A 1 770 ? -0.046 53.755 -2.117 1.00 49.84 770 THR A O 1
ATOM 6077 N N . THR A 1 771 ? 0.999 55.628 -2.812 1.00 44.00 771 THR A N 1
ATOM 6078 C CA . THR A 1 771 ? 1.462 55.174 -4.134 1.00 44.00 771 THR A CA 1
ATOM 6079 C C . THR A 1 771 ? 2.814 54.456 -4.075 1.00 44.00 771 THR A C 1
ATOM 6081 O O . THR A 1 771 ? 3.628 54.596 -4.987 1.00 44.00 771 THR A O 1
ATOM 6084 N N . ASP A 1 772 ? 3.089 53.706 -3.007 1.00 42.94 772 ASP A N 1
ATOM 6085 C CA . ASP A 1 772 ? 4.334 52.943 -2.889 1.00 42.94 772 ASP A CA 1
ATOM 6086 C C . ASP A 1 772 ? 4.279 51.722 -3.820 1.00 42.94 772 ASP A C 1
ATOM 6088 O O . ASP A 1 772 ? 3.818 50.647 -3.441 1.00 42.94 772 ASP A O 1
ATOM 6092 N N . ARG A 1 773 ? 4.741 51.894 -5.064 1.00 43.56 773 ARG A N 1
ATOM 6093 C CA . ARG A 1 773 ? 4.917 50.803 -6.032 1.00 43.56 773 ARG A CA 1
ATOM 6094 C C . ARG A 1 773 ? 6.255 50.116 -5.773 1.00 43.56 773 ARG A C 1
ATOM 6096 O O . ARG A 1 773 ? 7.309 50.691 -6.032 1.00 43.56 773 ARG A O 1
ATOM 6103 N N . TRP A 1 774 ? 6.218 48.889 -5.268 1.00 41.31 774 TRP A N 1
ATOM 6104 C CA . TRP A 1 774 ? 7.407 48.045 -5.141 1.00 41.31 774 TRP A CA 1
ATOM 6105 C C . TRP A 1 774 ? 7.407 47.040 -6.289 1.00 41.31 774 TRP A C 1
ATOM 6107 O O . TRP A 1 774 ? 6.487 46.234 -6.413 1.00 41.31 774 TRP A O 1
ATOM 6117 N N . ALA A 1 775 ? 8.420 47.114 -7.150 1.00 38.75 775 ALA A N 1
ATOM 6118 C CA . ALA A 1 775 ? 8.592 46.170 -8.244 1.00 38.75 775 ALA A CA 1
ATOM 6119 C C . ALA A 1 775 ? 9.310 44.917 -7.727 1.00 38.75 775 ALA A C 1
ATOM 6121 O O . ALA A 1 775 ? 10.442 44.993 -7.248 1.00 38.75 775 ALA A O 1
ATOM 6122 N N . VAL A 1 776 ? 8.651 43.766 -7.837 1.00 39.56 776 VAL A N 1
ATOM 6123 C CA . VAL A 1 776 ? 9.241 42.441 -7.601 1.00 39.56 776 VAL A CA 1
ATOM 6124 C C . VAL A 1 776 ? 9.240 41.724 -8.958 1.00 39.56 776 VAL A C 1
ATOM 6126 O O . VAL A 1 776 ? 8.280 41.928 -9.701 1.00 39.56 776 VAL A O 1
ATOM 6129 N N . PRO A 1 777 ? 10.244 40.898 -9.325 1.00 37.31 777 PRO A N 1
ATOM 6130 C CA . PRO A 1 777 ? 10.445 40.399 -10.702 1.00 37.31 777 PRO A CA 1
ATOM 6131 C C . PRO A 1 777 ? 9.272 39.654 -11.373 1.00 37.31 777 PRO A C 1
ATOM 6133 O O . PRO A 1 777 ? 9.343 39.325 -12.551 1.00 37.31 777 PRO A O 1
ATOM 6136 N N . VAL A 1 778 ? 8.199 39.384 -10.631 1.00 37.50 778 VAL A N 1
ATOM 6137 C CA . VAL A 1 778 ? 7.021 38.596 -11.023 1.00 37.50 778 VAL A CA 1
ATOM 6138 C C . VAL A 1 778 ? 5.685 39.251 -10.655 1.00 37.50 778 VAL A C 1
ATOM 6140 O O . VAL A 1 778 ? 4.628 38.693 -10.942 1.00 37.50 778 VAL A O 1
ATOM 6143 N N . ALA A 1 779 ? 5.697 40.445 -10.058 1.00 42.00 779 ALA A N 1
ATOM 6144 C CA . ALA A 1 779 ? 4.488 41.208 -9.767 1.00 42.00 779 ALA A CA 1
ATOM 6145 C C . ALA A 1 779 ? 4.760 42.705 -9.957 1.00 42.00 779 ALA A C 1
ATOM 6147 O O . ALA A 1 779 ? 5.435 43.336 -9.141 1.00 42.00 779 ALA A O 1
ATOM 6148 N N . GLU A 1 780 ? 4.222 43.262 -11.041 1.00 44.50 780 GLU A N 1
ATOM 6149 C CA . GLU A 1 780 ? 4.187 44.704 -11.281 1.00 44.50 780 GLU A CA 1
ATOM 6150 C C . GLU A 1 780 ? 2.887 45.282 -10.688 1.00 44.50 780 GLU A C 1
ATOM 6152 O O . GLU A 1 780 ? 1.788 44.860 -11.050 1.00 44.50 780 GLU A O 1
ATOM 6157 N N . ASP A 1 781 ? 3.067 46.252 -9.786 1.00 46.66 781 ASP A N 1
ATOM 6158 C CA . ASP A 1 781 ? 2.093 47.184 -9.194 1.00 46.66 781 ASP A CA 1
ATOM 6159 C C . ASP A 1 781 ? 1.210 46.728 -8.016 1.00 46.66 781 ASP A C 1
ATOM 6161 O O . ASP A 1 781 ? 0.375 45.831 -8.115 1.00 46.66 781 ASP A O 1
ATOM 6165 N N . TRP A 1 782 ? 1.350 47.467 -6.904 1.00 54.22 782 TRP A N 1
ATOM 6166 C CA . TRP A 1 782 ? 0.586 47.344 -5.659 1.00 54.22 782 TRP A CA 1
ATOM 6167 C C . TRP A 1 782 ? 0.002 48.725 -5.332 1.00 54.22 782 TRP A C 1
ATOM 6169 O O . TRP A 1 782 ? 0.718 49.728 -5.373 1.00 54.22 782 TRP A O 1
ATOM 6179 N N . VAL A 1 783 ? -1.293 48.799 -5.014 1.00 49.34 783 VAL A N 1
ATOM 6180 C CA . VAL A 1 783 ? -1.940 50.041 -4.560 1.00 49.34 783 VAL A CA 1
ATOM 6181 C C . VAL A 1 783 ? -2.572 49.798 -3.197 1.00 49.34 783 VAL A C 1
ATOM 6183 O O . VAL A 1 783 ? -3.427 48.926 -3.047 1.00 49.34 783 VAL A O 1
ATOM 6186 N N . LEU A 1 784 ? -2.150 50.594 -2.213 1.00 54.97 784 LEU A N 1
ATOM 6187 C CA . LEU A 1 784 ? -2.651 50.574 -0.841 1.00 54.97 784 LEU A CA 1
ATOM 6188 C C . LEU A 1 784 ? -3.560 51.782 -0.601 1.00 54.97 784 LEU A C 1
ATOM 6190 O O . LEU A 1 784 ? -3.114 52.934 -0.610 1.00 54.97 784 LEU A O 1
ATOM 6194 N N . GLY A 1 785 ? -4.843 51.512 -0.369 1.00 56.75 785 GLY A N 1
ATOM 6195 C CA . GLY A 1 785 ? -5.828 52.514 0.032 1.00 56.75 785 GLY A CA 1
ATOM 6196 C C . GLY A 1 785 ? -6.330 52.246 1.444 1.00 56.75 785 GLY A C 1
ATOM 6197 O O . GLY A 1 785 ? -6.608 51.108 1.802 1.00 56.75 785 GLY A O 1
ATOM 6198 N N . THR A 1 786 ? -6.463 53.286 2.264 1.00 56.19 786 THR A N 1
ATOM 6199 C CA . THR A 1 786 ? -7.111 53.169 3.578 1.00 56.19 786 THR A CA 1
ATOM 6200 C C . THR A 1 786 ? -8.535 53.697 3.486 1.00 56.19 786 THR A C 1
ATOM 6202 O O . THR A 1 786 ? -8.756 54.807 2.995 1.00 56.19 786 THR A O 1
ATOM 6205 N N . TYR A 1 787 ? -9.496 52.925 3.981 1.00 59.59 787 TYR A N 1
ATOM 6206 C CA . TYR A 1 787 ? -10.919 53.246 3.949 1.00 59.59 787 TYR A CA 1
ATOM 6207 C C . TYR A 1 787 ? -11.531 53.116 5.343 1.00 59.59 787 TYR A C 1
ATOM 6209 O O . TYR A 1 787 ? -11.050 52.366 6.187 1.00 59.59 787 TYR A O 1
ATOM 6217 N N . LEU A 1 788 ? -12.593 53.866 5.594 1.00 57.19 788 LEU A N 1
ATOM 6218 C CA . LEU A 1 788 ? -13.431 53.749 6.777 1.00 57.19 788 LEU A CA 1
ATOM 6219 C C . LEU A 1 788 ? -14.748 53.106 6.348 1.00 57.19 788 LEU A C 1
ATOM 6221 O O . LEU A 1 788 ? -15.420 53.652 5.472 1.00 57.19 788 LEU A O 1
ATOM 6225 N N . GLY A 1 789 ? -15.086 51.954 6.921 1.00 57.59 789 GLY A N 1
ATOM 6226 C CA . GLY A 1 789 ? -16.314 51.238 6.591 1.00 57.59 789 GLY A CA 1
ATOM 6227 C C . GLY A 1 789 ? -17.562 51.798 7.297 1.00 57.59 789 GLY A C 1
ATOM 6228 O O . GLY A 1 789 ? -17.446 52.645 8.185 1.00 57.59 789 GLY A O 1
ATOM 6229 N N . PRO A 1 790 ? -18.764 51.288 6.971 1.00 49.09 790 PRO A N 1
ATOM 6230 C CA . PRO A 1 790 ? -20.048 51.797 7.461 1.00 49.09 790 PRO A CA 1
ATOM 6231 C C . PRO A 1 790 ? -20.239 51.647 8.976 1.00 49.09 790 PRO A C 1
ATOM 6233 O O . PRO A 1 790 ? -21.052 52.348 9.571 1.00 49.09 790 PRO A O 1
ATOM 6236 N N . LYS A 1 791 ? -19.482 50.740 9.609 1.00 54.59 791 LYS A N 1
ATOM 6237 C CA . LYS A 1 791 ? -19.446 50.527 11.065 1.00 54.59 791 LYS A CA 1
ATOM 6238 C C . LYS A 1 791 ? -18.316 51.298 11.769 1.00 54.59 791 LYS A C 1
ATOM 6240 O O . LYS A 1 791 ? -18.072 51.067 12.945 1.00 54.59 791 LYS A O 1
ATOM 6245 N N . ASN A 1 792 ? -17.659 52.236 11.076 1.00 53.78 792 ASN A N 1
ATOM 6246 C CA . ASN A 1 792 ? -16.495 53.007 11.541 1.00 53.78 792 ASN A CA 1
ATOM 6247 C C . ASN A 1 792 ? -15.192 52.208 11.749 1.00 53.78 792 ASN A C 1
ATOM 6249 O O . ASN A 1 792 ? -14.220 52.752 12.278 1.00 53.78 792 ASN A O 1
ATOM 6253 N N . ASP A 1 793 ? -15.120 50.966 11.271 1.00 54.91 793 ASP A N 1
ATOM 6254 C CA . ASP A 1 793 ? -13.872 50.200 11.261 1.00 54.91 793 ASP A CA 1
ATOM 6255 C C . ASP A 1 793 ? -12.934 50.712 10.154 1.00 54.91 793 ASP A C 1
ATOM 6257 O O . ASP A 1 793 ? -13.384 51.104 9.071 1.00 54.91 793 ASP A O 1
ATOM 6261 N N . ARG A 1 794 ? -11.620 50.734 10.412 1.00 52.94 794 ARG A N 1
ATOM 6262 C CA . ARG A 1 794 ? -10.610 51.102 9.406 1.00 52.94 794 ARG A CA 1
ATOM 6263 C C . ARG A 1 794 ? -10.155 49.870 8.640 1.00 52.94 794 ARG A C 1
ATOM 6265 O O . ARG A 1 794 ? -9.702 48.896 9.229 1.00 52.94 794 ARG A O 1
ATOM 6272 N N . TYR A 1 795 ? -10.200 49.979 7.324 1.00 53.81 795 TYR A N 1
ATOM 6273 C CA . TYR A 1 795 ? -9.814 48.943 6.386 1.00 53.81 795 TYR A CA 1
ATOM 6274 C C . TYR A 1 795 ? -8.587 49.389 5.614 1.00 53.81 795 TYR A C 1
ATOM 6276 O O . TYR A 1 795 ? -8.520 50.522 5.124 1.00 53.81 795 TYR A O 1
ATOM 6284 N N . LEU A 1 796 ? -7.637 48.474 5.468 1.00 56.03 796 LEU A N 1
ATOM 6285 C CA . LEU A 1 796 ? -6.566 48.606 4.499 1.00 56.03 796 LEU A CA 1
ATOM 6286 C C . LEU A 1 796 ? -6.936 47.737 3.295 1.00 56.03 796 LEU A C 1
ATOM 6288 O O . LEU A 1 796 ? -7.081 46.522 3.422 1.00 56.03 796 LEU A O 1
ATOM 6292 N N . ILE A 1 797 ? -7.155 48.383 2.154 1.00 55.97 797 ILE A N 1
ATOM 6293 C CA . ILE A 1 797 ? -7.570 47.742 0.910 1.00 55.97 797 ILE A CA 1
ATOM 6294 C C . ILE A 1 797 ? -6.357 47.627 -0.005 1.00 55.97 797 ILE A C 1
ATOM 6296 O O . ILE A 1 797 ? -5.643 48.604 -0.255 1.00 55.97 797 ILE A O 1
ATOM 6300 N N . HIS A 1 798 ? -6.152 46.409 -0.484 1.00 58.91 798 HIS A N 1
ATOM 6301 C CA . HIS A 1 798 ? -4.987 45.965 -1.214 1.00 58.91 798 HIS A CA 1
ATOM 6302 C C . HIS A 1 798 ? -5.404 45.337 -2.549 1.00 58.91 798 HIS A C 1
ATOM 6304 O O . HIS A 1 798 ? -6.164 44.372 -2.568 1.00 58.91 798 HIS A O 1
ATOM 6310 N N . ILE A 1 799 ? -4.911 45.865 -3.671 1.00 53.19 799 ILE A N 1
ATOM 6311 C CA . ILE A 1 799 ? -5.171 45.294 -5.004 1.00 53.19 799 ILE A CA 1
ATOM 6312 C C . ILE A 1 799 ? -3.959 44.476 -5.447 1.00 53.19 799 ILE A C 1
ATOM 6314 O O . ILE A 1 799 ? -2.859 45.019 -5.526 1.00 53.19 799 ILE A O 1
ATOM 6318 N N . SER A 1 800 ? -4.169 43.199 -5.782 1.00 54.34 800 SER A N 1
ATOM 6319 C CA . SER A 1 800 ? -3.115 42.297 -6.261 1.00 54.34 800 SER A CA 1
ATOM 6320 C C . SER A 1 800 ? -3.604 41.391 -7.395 1.00 54.34 800 SER A C 1
ATOM 6322 O O . SER A 1 800 ? -4.795 41.155 -7.570 1.00 54.34 800 SER A O 1
ATOM 6324 N N . ARG A 1 801 ? -2.673 40.855 -8.191 1.00 49.28 801 ARG A N 1
ATOM 6325 C CA . ARG A 1 801 ? -2.960 39.850 -9.236 1.00 49.28 801 ARG A CA 1
ATOM 6326 C C . ARG A 1 801 ? -3.064 38.415 -8.700 1.00 49.28 801 ARG A C 1
ATOM 6328 O O . ARG A 1 801 ? -3.187 37.477 -9.479 1.00 49.28 801 ARG A O 1
ATOM 6335 N N . TRP A 1 802 ? -2.962 38.231 -7.388 1.00 48.66 802 TRP A N 1
ATOM 6336 C CA . TRP A 1 802 ? -2.942 36.916 -6.752 1.00 48.66 802 TRP A CA 1
ATOM 6337 C C . TRP A 1 802 ? -4.358 36.348 -6.627 1.00 48.66 802 TRP A C 1
ATOM 6339 O O . TRP A 1 802 ? -5.295 37.097 -6.370 1.00 48.66 802 TRP A O 1
ATOM 6349 N N . GLN A 1 803 ? -4.514 35.031 -6.798 1.00 48.81 803 GLN A N 1
ATOM 6350 C CA . GLN A 1 803 ? -5.785 34.359 -6.524 1.00 48.81 803 GLN A CA 1
ATOM 6351 C C . GLN A 1 803 ? -6.047 34.282 -5.008 1.00 48.81 803 GLN A C 1
ATOM 6353 O O . GLN A 1 803 ? -5.081 34.272 -4.237 1.00 48.81 803 GLN A O 1
ATOM 6358 N N . PRO A 1 804 ? -7.320 34.219 -4.569 1.00 48.19 804 PRO A N 1
ATOM 6359 C CA . PRO A 1 804 ? -7.688 34.221 -3.151 1.00 48.19 804 PRO A CA 1
ATOM 6360 C C . PRO A 1 804 ? -6.944 33.173 -2.315 1.00 48.19 804 PRO A C 1
ATOM 6362 O O . PRO A 1 804 ? -6.445 33.490 -1.235 1.00 48.19 804 PRO A O 1
ATOM 6365 N N . ASP A 1 805 ? -6.761 31.973 -2.864 1.00 47.34 805 ASP A N 1
ATOM 6366 C CA . ASP A 1 805 ? -6.114 30.850 -2.179 1.00 47.34 805 ASP A CA 1
ATOM 6367 C C . ASP A 1 805 ? -4.633 31.115 -1.867 1.00 47.34 805 ASP A C 1
ATOM 6369 O O . ASP A 1 805 ? -4.119 30.682 -0.837 1.00 47.34 805 ASP A O 1
ATOM 6373 N N . HIS A 1 806 ? -3.941 31.892 -2.710 1.00 51.12 806 HIS A N 1
ATOM 6374 C CA . HIS A 1 806 ? -2.539 32.245 -2.479 1.00 51.12 806 HIS A CA 1
ATOM 6375 C C . HIS A 1 806 ? -2.374 33.223 -1.305 1.00 51.12 806 HIS A C 1
ATOM 6377 O O . HIS A 1 806 ? -1.363 33.192 -0.605 1.00 51.12 806 HIS A O 1
ATOM 6383 N N . VAL A 1 807 ? -3.358 34.101 -1.090 1.00 48.94 807 VAL A N 1
ATOM 6384 C CA . VAL A 1 807 ? -3.342 35.078 0.008 1.00 48.94 807 VAL A CA 1
ATOM 6385 C C . VAL A 1 807 ? -3.801 34.426 1.311 1.00 48.94 807 VAL A C 1
ATOM 6387 O O . VAL A 1 807 ? -3.192 34.675 2.348 1.00 48.94 807 VAL A O 1
ATOM 6390 N N . GLN A 1 808 ? -4.795 33.534 1.262 1.00 51.03 808 GLN A N 1
ATOM 6391 C CA . GLN A 1 808 ? -5.209 32.732 2.418 1.00 51.03 808 GLN A CA 1
ATOM 6392 C C . GLN A 1 808 ? -4.042 31.881 2.942 1.00 51.03 808 GLN A C 1
ATOM 6394 O O . GLN A 1 808 ? -3.732 31.917 4.130 1.00 51.03 808 GLN A O 1
ATOM 6399 N N . TYR A 1 809 ? -3.307 31.225 2.038 1.00 49.12 809 TYR A N 1
ATOM 6400 C CA . TYR A 1 809 ? -2.085 30.497 2.378 1.00 49.12 809 TYR A CA 1
ATOM 6401 C C . TYR A 1 809 ? -1.015 31.401 3.013 1.00 49.12 809 TYR A C 1
ATOM 6403 O O . TYR A 1 809 ? -0.378 31.016 3.990 1.00 49.12 809 TYR A O 1
ATOM 6411 N N . ALA A 1 810 ? -0.833 32.625 2.501 1.00 50.28 810 ALA A N 1
ATOM 6412 C CA . ALA A 1 810 ? 0.108 33.593 3.067 1.00 50.28 810 ALA A CA 1
ATOM 6413 C C . ALA A 1 810 ? -0.254 34.005 4.501 1.00 50.28 810 ALA A C 1
ATOM 6415 O O . ALA A 1 810 ? 0.630 34.135 5.349 1.00 50.28 810 AL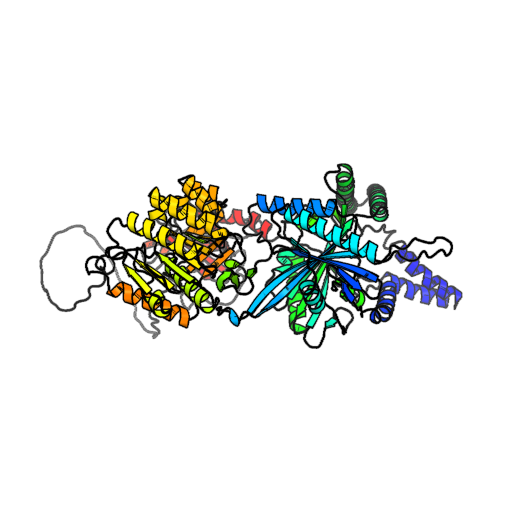A A O 1
ATOM 6416 N N . VAL A 1 811 ? -1.546 34.208 4.770 1.00 50.19 811 VAL A N 1
ATOM 6417 C CA . VAL A 1 811 ? -2.065 34.528 6.106 1.00 50.19 811 VAL A CA 1
ATOM 6418 C C . VAL A 1 811 ? -1.847 33.352 7.062 1.00 50.19 811 VAL A C 1
ATOM 6420 O O . VAL A 1 811 ? -1.394 33.566 8.186 1.00 50.19 811 VAL A O 1
ATOM 6423 N N . ASP A 1 812 ? -2.084 32.125 6.595 1.00 51.34 812 ASP A N 1
ATOM 6424 C CA . ASP A 1 812 ? -1.989 30.907 7.403 1.00 51.34 812 ASP A CA 1
ATOM 6425 C C . ASP A 1 812 ? -0.536 30.477 7.708 1.00 51.34 812 ASP A C 1
ATOM 6427 O O . ASP A 1 812 ? -0.277 29.915 8.774 1.00 51.34 812 ASP A O 1
ATOM 6431 N N . GLU A 1 813 ? 0.423 30.744 6.810 1.00 46.34 813 GLU A N 1
ATOM 6432 C CA . GLU A 1 813 ? 1.853 30.419 6.998 1.00 46.34 813 GLU A CA 1
ATOM 6433 C C . GLU A 1 813 ? 2.626 31.469 7.808 1.00 46.34 813 GLU A C 1
ATOM 6435 O O . GLU A 1 813 ? 3.543 31.116 8.553 1.00 46.34 813 GLU A O 1
ATOM 6440 N N . LEU A 1 814 ? 2.310 32.761 7.656 1.00 44.34 814 LEU A N 1
ATOM 6441 C CA . LEU A 1 814 ? 3.138 33.838 8.216 1.00 44.34 814 LEU A CA 1
ATOM 6442 C C . LEU A 1 814 ? 2.689 34.332 9.599 1.00 44.34 814 LEU A C 1
ATOM 6444 O O . LEU A 1 814 ? 3.476 35.013 10.261 1.00 44.34 814 LEU A O 1
ATOM 6448 N N . PHE A 1 815 ? 1.479 34.007 10.077 1.00 51.66 815 PHE A N 1
ATOM 6449 C CA . PHE A 1 815 ? 0.954 34.590 11.320 1.00 51.66 815 PHE A CA 1
ATOM 6450 C C . PHE A 1 815 ? 0.587 33.585 12.419 1.00 51.66 815 PHE A C 1
ATOM 6452 O O . PHE A 1 815 ? -0.285 32.737 12.278 1.00 51.66 815 PHE A O 1
ATOM 6459 N N . GLY A 1 816 ? 1.218 33.789 13.585 1.00 41.28 816 GLY A N 1
ATOM 6460 C CA . GLY A 1 816 ? 0.863 33.197 14.881 1.00 41.28 816 GLY A CA 1
ATOM 6461 C C . GLY A 1 816 ? 0.802 34.203 16.047 1.00 41.28 816 GLY A C 1
ATOM 6462 O O . GLY A 1 816 ? 0.780 33.775 17.196 1.00 41.28 816 GLY A O 1
ATOM 6463 N N . VAL A 1 817 ? 0.824 35.528 15.800 1.00 36.66 817 VAL A N 1
ATOM 6464 C CA . VAL A 1 817 ? 0.904 36.555 16.880 1.00 36.66 817 VAL A CA 1
ATOM 6465 C C . VAL A 1 817 ? 0.014 37.804 16.655 1.00 36.66 817 VAL A C 1
ATOM 6467 O O . VAL A 1 817 ? 0.166 38.816 17.331 1.00 36.66 817 VAL A O 1
ATOM 6470 N N . GLY A 1 818 ? -0.958 37.778 15.743 1.00 37.75 818 GLY A N 1
ATOM 6471 C CA . GLY A 1 818 ? -1.927 38.876 15.612 1.00 37.75 818 GLY A CA 1
ATOM 6472 C C . GLY A 1 818 ? -3.108 38.468 14.747 1.00 37.75 818 GLY A C 1
ATOM 6473 O O . GLY A 1 818 ? -2.908 38.102 13.597 1.00 37.75 818 GLY A O 1
ATOM 6474 N N . GLU A 1 819 ? -4.310 38.481 15.317 1.00 45.56 819 GLU A N 1
ATOM 6475 C CA . GLU A 1 819 ? -5.524 37.954 14.688 1.00 45.56 819 GLU A CA 1
ATOM 6476 C C . GLU A 1 819 ? -6.106 38.960 13.676 1.00 45.56 819 GLU A C 1
ATOM 6478 O O . GLU A 1 819 ? -6.570 40.032 14.084 1.00 45.56 819 GLU A O 1
ATOM 6483 N N . PRO A 1 820 ? -6.118 38.666 12.360 1.00 45.53 820 PRO A N 1
ATOM 6484 C CA . PRO A 1 820 ? -7.013 39.367 11.453 1.00 45.53 820 PRO A CA 1
ATOM 6485 C C . PRO A 1 820 ? -8.447 39.000 11.843 1.00 45.53 820 PRO A C 1
ATOM 6487 O O . PRO A 1 820 ? -8.815 37.831 11.896 1.00 45.53 820 PRO A O 1
ATOM 6490 N N . VAL A 1 821 ? -9.262 40.007 12.142 1.00 46.75 821 VAL A N 1
ATOM 6491 C CA . VAL A 1 821 ? -10.643 39.788 12.618 1.00 46.75 821 VAL A CA 1
ATOM 6492 C C . VAL A 1 821 ? -11.527 39.305 11.486 1.00 46.75 821 VAL A C 1
ATOM 6494 O O . VAL A 1 821 ? -12.490 38.569 11.688 1.00 46.75 821 VAL A O 1
ATOM 6497 N N . ARG A 1 822 ? -11.233 39.816 10.288 1.00 48.97 822 ARG A N 1
ATOM 6498 C CA . ARG A 1 822 ? -12.038 39.621 9.099 1.00 48.97 822 ARG A CA 1
ATOM 6499 C C . ARG A 1 822 ? -11.195 39.896 7.860 1.00 48.97 822 ARG A C 1
ATOM 6501 O O . ARG A 1 822 ? -10.517 40.924 7.769 1.00 48.97 822 ARG A O 1
ATOM 6508 N N . PHE A 1 823 ? -11.247 38.948 6.937 1.00 50.50 823 PHE A N 1
ATOM 6509 C CA . PHE A 1 823 ? -10.625 39.007 5.626 1.00 50.50 823 PHE A CA 1
ATOM 6510 C C . PHE A 1 823 ? -11.742 38.929 4.594 1.00 50.50 823 PHE A C 1
ATOM 6512 O O . PHE A 1 823 ? -12.511 37.971 4.593 1.00 50.50 823 PHE A O 1
ATOM 6519 N N . ASP A 1 824 ? -11.843 39.949 3.751 1.00 49.00 824 ASP A N 1
ATOM 6520 C CA . ASP A 1 824 ? -12.817 39.996 2.668 1.00 49.00 824 ASP A CA 1
ATOM 6521 C C . ASP A 1 824 ? -12.050 40.046 1.342 1.00 49.00 824 ASP A C 1
ATOM 6523 O O . ASP A 1 824 ? -11.104 40.823 1.187 1.00 49.00 824 ASP A O 1
ATOM 6527 N N . ALA A 1 825 ? -12.452 39.218 0.381 1.00 50.00 825 ALA A N 1
ATOM 6528 C CA . ALA A 1 825 ? -11.875 39.185 -0.957 1.00 50.00 825 ALA A CA 1
ATOM 6529 C C . ALA A 1 825 ? -12.966 39.444 -1.994 1.00 50.00 825 ALA A C 1
ATOM 6531 O O . ALA A 1 825 ? -14.082 38.941 -1.879 1.00 50.00 825 ALA A O 1
ATOM 6532 N N . TRP A 1 826 ? -12.639 40.222 -3.018 1.00 52.06 826 TRP A N 1
ATOM 6533 C CA . TRP A 1 826 ? -13.545 40.520 -4.119 1.00 52.06 826 TRP A CA 1
ATOM 6534 C C . TRP A 1 826 ? -12.785 40.657 -5.433 1.00 52.06 826 TRP A C 1
ATOM 6536 O O . TRP A 1 826 ? -11.556 40.682 -5.473 1.00 52.06 826 TRP A O 1
ATOM 6546 N N . THR A 1 827 ? -13.523 40.733 -6.535 1.00 45.06 827 THR A N 1
ATOM 6547 C CA . THR A 1 827 ? -12.968 41.042 -7.852 1.00 45.06 827 THR A CA 1
ATOM 6548 C C . THR A 1 827 ? -13.478 42.402 -8.306 1.00 45.06 827 THR A C 1
ATOM 6550 O O . THR A 1 827 ? -14.662 42.704 -8.183 1.00 45.06 827 THR A O 1
ATOM 6553 N N . ALA A 1 828 ? -12.593 43.256 -8.815 1.00 44.00 828 ALA A N 1
ATOM 6554 C CA . ALA A 1 828 ? -12.995 44.472 -9.514 1.00 44.00 828 ALA A CA 1
ATOM 6555 C C . ALA A 1 828 ? -12.028 44.754 -10.666 1.00 44.00 828 ALA A C 1
ATOM 6557 O O . ALA A 1 828 ? -10.817 44.581 -10.525 1.00 44.00 828 ALA A O 1
ATOM 6558 N N . ARG A 1 829 ? -12.572 45.174 -11.816 1.00 45.47 829 ARG A N 1
ATOM 6559 C CA . ARG A 1 829 ? -11.810 45.457 -13.050 1.00 45.47 829 ARG A CA 1
ATOM 6560 C C . ARG A 1 829 ? -10.839 44.327 -13.441 1.00 45.47 829 ARG A C 1
ATOM 6562 O O . ARG A 1 829 ? -9.666 44.569 -13.707 1.00 45.47 829 ARG A O 1
ATOM 6569 N N . GLY A 1 830 ? -11.312 43.078 -13.385 1.00 41.25 830 GLY A N 1
ATOM 6570 C CA . GLY A 1 830 ? -10.520 41.891 -13.738 1.00 41.25 830 GLY A CA 1
ATOM 6571 C C . GLY A 1 830 ? -9.397 41.528 -12.755 1.00 41.25 830 GLY A C 1
ATOM 6572 O O . GLY A 1 830 ? -8.583 40.661 -13.065 1.00 41.25 830 GLY A O 1
ATOM 6573 N N . ARG A 1 831 ? -9.325 42.168 -11.579 1.00 49.91 831 ARG A N 1
ATOM 6574 C CA . ARG A 1 831 ? -8.293 41.917 -10.559 1.00 49.91 831 ARG A CA 1
ATOM 6575 C C . ARG A 1 831 ? -8.906 41.534 -9.219 1.00 49.91 831 ARG A C 1
ATOM 6577 O O . ARG A 1 831 ? -10.022 41.946 -8.905 1.00 49.91 831 ARG A O 1
ATOM 6584 N N . PHE A 1 832 ? -8.159 40.773 -8.424 1.00 50.06 832 PHE A N 1
ATOM 6585 C CA . PHE A 1 832 ? -8.540 40.457 -7.053 1.00 50.06 832 PHE A CA 1
ATOM 6586 C C . PHE A 1 832 ? -8.156 41.610 -6.122 1.00 50.06 832 PHE A C 1
ATOM 6588 O O . PHE A 1 832 ? -7.055 42.166 -6.173 1.00 50.06 832 PHE A O 1
ATOM 6595 N N . ILE A 1 833 ? -9.095 41.995 -5.274 1.00 52.66 833 ILE A N 1
ATOM 6596 C CA . ILE A 1 833 ? -8.922 43.034 -4.274 1.00 52.66 833 ILE A CA 1
ATOM 6597 C C . ILE A 1 833 ? -9.222 42.416 -2.917 1.00 52.66 833 ILE A C 1
ATOM 6599 O O . ILE A 1 833 ? -10.189 41.676 -2.752 1.00 52.66 833 ILE A O 1
ATOM 6603 N N . PHE A 1 834 ? -8.375 42.734 -1.952 1.00 53.53 834 PHE A N 1
ATOM 6604 C CA . PHE A 1 834 ? -8.391 42.158 -0.623 1.00 53.53 834 PHE A CA 1
ATOM 6605 C C . PHE A 1 834 ? -8.509 43.274 0.411 1.00 53.53 834 PHE A C 1
ATOM 6607 O O . PHE A 1 834 ? -7.771 44.262 0.363 1.00 53.53 834 PHE A O 1
ATOM 6614 N N . GLY A 1 835 ? -9.437 43.127 1.349 1.00 53.94 835 GLY A N 1
ATOM 6615 C CA . GLY A 1 835 ? -9.594 44.001 2.504 1.00 53.94 835 GLY A CA 1
ATOM 6616 C C . GLY A 1 835 ? -9.219 43.257 3.773 1.00 53.94 835 GLY A C 1
ATOM 6617 O O . GLY A 1 835 ? -9.776 42.197 4.055 1.00 53.94 835 GLY A O 1
ATOM 6618 N N . VAL A 1 836 ? -8.299 43.820 4.556 1.00 52.78 836 VAL A N 1
ATOM 6619 C CA . VAL A 1 836 ? -7.931 43.267 5.867 1.00 52.78 836 VAL A CA 1
ATOM 6620 C C . VAL A 1 836 ? -8.392 44.219 6.967 1.00 52.78 836 VAL A C 1
ATOM 6622 O O . VAL A 1 836 ? -8.025 45.400 6.968 1.00 52.78 836 VAL A O 1
ATOM 6625 N N . VAL A 1 837 ? -9.183 43.699 7.911 1.00 49.78 837 VAL A N 1
ATOM 6626 C CA . VAL A 1 837 ? -9.574 44.400 9.145 1.00 49.78 837 VAL A CA 1
ATOM 6627 C C . VAL A 1 837 ? -8.638 43.998 10.274 1.00 49.78 837 VAL A C 1
ATOM 6629 O O . VAL A 1 837 ? -8.509 42.813 10.583 1.00 49.78 837 VAL A O 1
ATOM 6632 N N . ILE A 1 838 ? -8.016 44.982 10.927 1.00 49.28 838 ILE A N 1
ATOM 6633 C CA . ILE A 1 838 ? -7.128 44.747 12.073 1.00 49.28 838 ILE A CA 1
ATOM 6634 C C . ILE A 1 838 ? -7.722 45.396 13.325 1.00 49.28 838 ILE A C 1
ATOM 6636 O O . ILE A 1 838 ? -8.042 46.584 13.319 1.00 49.28 838 ILE A O 1
ATOM 6640 N N . LEU A 1 839 ? -7.833 44.601 14.394 1.00 41.94 839 LEU A N 1
ATOM 6641 C CA . LEU A 1 839 ? -8.485 44.909 15.679 1.00 41.94 839 LEU A CA 1
ATOM 6642 C C . LEU A 1 839 ? -8.020 46.219 16.351 1.00 41.94 839 LEU A C 1
ATOM 6644 O O . LEU A 1 839 ? -8.794 46.814 17.095 1.00 41.94 839 LEU A O 1
ATOM 6648 N N . ASP A 1 840 ? -6.782 46.673 16.114 1.00 44.59 840 ASP A N 1
ATOM 6649 C CA . ASP A 1 840 ? -6.180 47.844 16.779 1.00 44.59 840 ASP A CA 1
ATOM 6650 C C . ASP A 1 840 ? -5.963 49.067 15.859 1.00 44.59 840 A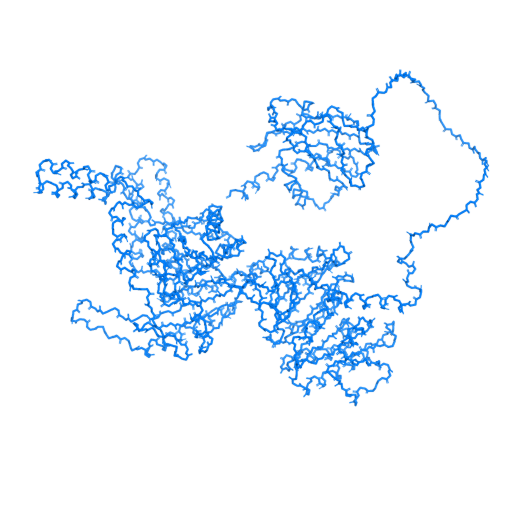SP A C 1
ATOM 6652 O O . ASP A 1 840 ? -5.510 50.118 16.318 1.00 44.59 840 ASP A O 1
ATOM 6656 N N . GLY A 1 841 ? -6.302 48.967 14.566 1.00 46.84 841 GLY A N 1
ATOM 6657 C CA . GLY A 1 841 ? -6.211 50.074 13.603 1.00 46.84 841 GLY A CA 1
ATOM 6658 C C . GLY A 1 841 ? -4.792 50.584 13.300 1.00 46.84 841 GLY A C 1
ATOM 6659 O O . GLY A 1 841 ? -4.650 51.657 12.700 1.00 46.84 841 GLY A O 1
ATOM 6660 N N . SER A 1 842 ? -3.741 49.856 13.695 1.00 49.31 842 SER A N 1
ATOM 6661 C CA . SER A 1 842 ? -2.347 50.257 13.472 1.00 49.31 842 SER A CA 1
ATOM 6662 C C . SER A 1 842 ? -1.893 49.995 12.029 1.00 49.31 842 SER A C 1
ATOM 6664 O O . SER A 1 842 ? -1.705 48.852 11.603 1.00 49.31 842 SER A O 1
ATOM 6666 N N . ILE A 1 843 ? -1.667 51.076 11.271 1.00 49.50 843 ILE A N 1
ATOM 6667 C CA . ILE A 1 843 ? -1.242 51.039 9.858 1.00 49.50 843 ILE A CA 1
ATOM 6668 C C . ILE A 1 843 ? 0.125 50.349 9.683 1.00 49.50 843 ILE A C 1
ATOM 6670 O O . ILE A 1 843 ? 0.344 49.694 8.667 1.00 49.50 843 ILE A O 1
ATOM 6674 N N . ASP A 1 844 ? 1.027 50.428 10.666 1.00 49.38 844 ASP A N 1
ATOM 6675 C CA . ASP A 1 844 ? 2.379 49.854 10.557 1.00 49.38 844 ASP A CA 1
ATOM 6676 C C . ASP A 1 844 ? 2.385 48.319 10.631 1.00 49.38 844 ASP A C 1
ATOM 6678 O O . ASP A 1 844 ? 3.140 47.656 9.912 1.00 49.38 844 ASP A O 1
ATOM 6682 N N . ARG A 1 845 ? 1.494 47.725 11.437 1.00 49.19 845 ARG A N 1
ATOM 6683 C CA . ARG A 1 845 ? 1.310 46.264 11.466 1.00 49.19 845 ARG A CA 1
ATOM 6684 C C . ARG A 1 845 ? 0.621 45.761 10.202 1.00 49.19 845 ARG A C 1
ATOM 6686 O O . ARG A 1 845 ? 1.050 44.755 9.644 1.00 49.19 845 ARG A O 1
ATOM 6693 N N . ALA A 1 846 ? -0.371 46.502 9.710 1.00 50.41 846 ALA A N 1
ATOM 6694 C CA . ALA A 1 846 ? -1.051 46.209 8.451 1.00 50.41 846 ALA A CA 1
ATOM 6695 C C . ALA A 1 846 ? -0.093 46.261 7.249 1.00 50.41 846 ALA A C 1
ATOM 6697 O O . ALA A 1 846 ? -0.120 45.386 6.385 1.00 50.41 846 ALA A O 1
ATOM 6698 N N . ARG A 1 847 ? 0.807 47.254 7.229 1.00 50.56 847 ARG A N 1
ATOM 6699 C CA . ARG A 1 847 ? 1.881 47.351 6.237 1.00 50.56 847 ARG A CA 1
ATOM 6700 C C . ARG A 1 847 ? 2.799 46.145 6.303 1.00 50.56 847 ARG A C 1
ATOM 6702 O O . ARG A 1 847 ? 2.976 45.522 5.273 1.00 50.56 847 ARG A O 1
ATOM 6709 N N . THR A 1 848 ? 3.288 45.780 7.490 1.00 50.06 848 THR A N 1
ATOM 6710 C CA . THR A 1 848 ? 4.166 44.610 7.696 1.00 50.06 848 THR A CA 1
ATOM 6711 C C . THR A 1 848 ? 3.525 43.303 7.209 1.00 50.06 848 THR A C 1
ATOM 6713 O O . THR A 1 848 ? 4.198 42.470 6.609 1.00 50.06 848 THR A O 1
ATOM 6716 N N . LEU A 1 849 ? 2.216 43.140 7.425 1.00 49.16 849 LEU A N 1
ATOM 6717 C CA . LEU A 1 849 ? 1.437 41.984 6.970 1.00 49.16 849 LEU A CA 1
ATOM 6718 C C . LEU A 1 849 ? 1.392 41.890 5.436 1.00 49.16 849 LEU A C 1
ATOM 6720 O O . LEU A 1 849 ? 1.571 40.812 4.873 1.00 49.16 849 LEU A O 1
ATOM 6724 N N . LEU A 1 850 ? 1.240 43.026 4.753 1.00 48.25 850 LEU A N 1
ATOM 6725 C CA . LEU A 1 850 ? 1.209 43.086 3.290 1.00 48.25 850 LEU A CA 1
ATOM 6726 C C . LEU A 1 850 ? 2.609 43.095 2.649 1.00 48.25 850 LEU A C 1
ATOM 6728 O O . LEU A 1 850 ? 2.754 42.547 1.561 1.00 48.25 850 LEU A O 1
ATOM 6732 N N . THR A 1 851 ? 3.655 43.612 3.313 1.00 48.47 851 THR A N 1
ATOM 6733 C CA . THR A 1 851 ? 5.061 43.493 2.864 1.00 48.47 851 THR A CA 1
ATOM 6734 C C . THR A 1 851 ? 5.698 42.133 3.141 1.00 48.47 851 THR A C 1
ATOM 6736 O O . THR A 1 851 ? 6.778 41.878 2.613 1.00 48.47 851 THR A O 1
ATOM 6739 N N . ALA A 1 852 ? 5.066 41.246 3.915 1.00 48.31 852 ALA A N 1
ATOM 6740 C CA . ALA A 1 852 ? 5.502 39.853 4.073 1.00 48.31 852 ALA A CA 1
ATOM 6741 C C . ALA A 1 852 ? 4.984 38.936 2.942 1.00 48.31 852 ALA A C 1
ATOM 6743 O O . ALA A 1 852 ? 5.614 37.934 2.609 1.00 48.31 852 ALA A O 1
ATOM 6744 N N . CYS A 1 853 ? 3.885 39.323 2.288 1.00 48.78 853 CYS A N 1
ATOM 6745 C CA . CYS A 1 853 ? 3.297 38.634 1.134 1.00 48.78 853 CYS A CA 1
ATOM 6746 C C . CYS A 1 853 ? 4.244 38.464 -0.093 1.00 48.78 853 CYS A C 1
ATOM 6748 O O . CYS A 1 853 ? 4.222 37.405 -0.716 1.00 48.78 853 CYS A O 1
ATOM 6750 N N . PRO A 1 854 ? 5.140 39.413 -0.445 1.00 41.09 854 PRO A N 1
ATOM 6751 C CA . PRO A 1 854 ? 6.069 39.292 -1.573 1.00 41.09 854 PRO A CA 1
ATOM 6752 C C . PRO A 1 854 ? 7.151 38.218 -1.399 1.00 41.09 854 PRO A C 1
ATOM 6754 O O . PRO A 1 854 ? 7.625 37.672 -2.400 1.00 41.09 854 PRO A O 1
ATOM 6757 N N . ALA A 1 855 ? 7.528 37.882 -0.156 1.00 41.56 855 ALA A N 1
ATOM 6758 C CA . ALA A 1 855 ? 8.531 36.851 0.137 1.00 41.56 855 ALA A CA 1
ATOM 6759 C C . ALA A 1 855 ? 8.068 35.442 -0.285 1.00 41.56 855 ALA A C 1
ATOM 6761 O O . ALA A 1 855 ? 8.884 34.538 -0.465 1.00 41.56 855 ALA A O 1
ATOM 6762 N N . LEU A 1 856 ? 6.761 35.266 -0.510 1.00 41.09 856 LEU A N 1
ATOM 6763 C CA . LEU A 1 856 ? 6.200 34.047 -1.078 1.00 41.09 856 LEU A CA 1
ATOM 6764 C C . LEU A 1 856 ? 6.451 33.922 -2.579 1.00 41.09 856 LEU A C 1
ATOM 6766 O O . LEU A 1 856 ? 6.399 32.806 -3.067 1.00 41.09 856 LEU A O 1
ATOM 6770 N N . SER A 1 857 ? 6.774 34.987 -3.323 1.00 40.12 857 SER A N 1
ATOM 6771 C CA . SER A 1 857 ? 7.008 34.851 -4.770 1.00 40.12 857 SER A CA 1
ATOM 6772 C C . SER A 1 857 ? 8.251 34.012 -5.090 1.00 40.12 857 SER A C 1
ATOM 6774 O O . SER A 1 857 ? 8.170 33.133 -5.937 1.00 40.12 857 SER A O 1
ATOM 6776 N N . GLU A 1 858 ? 9.361 34.164 -4.359 1.00 36.81 858 GLU A N 1
ATOM 6777 C CA . GLU A 1 858 ? 10.547 33.312 -4.552 1.00 36.81 858 GLU A CA 1
ATOM 6778 C C . GLU A 1 858 ? 10.301 31.861 -4.117 1.00 36.81 858 GLU A C 1
ATOM 6780 O O . GLU A 1 858 ? 10.690 30.932 -4.821 1.00 36.81 858 GLU A O 1
ATOM 6785 N N . ARG A 1 859 ? 9.617 31.643 -2.984 1.00 34.78 859 ARG A N 1
ATOM 6786 C CA . ARG A 1 859 ? 9.311 30.290 -2.487 1.00 34.78 859 ARG A CA 1
ATOM 6787 C C . ARG A 1 859 ? 8.246 29.576 -3.316 1.00 34.78 859 ARG A C 1
ATOM 6789 O O . ARG A 1 859 ? 8.331 28.366 -3.484 1.00 34.78 859 ARG A O 1
ATOM 6796 N N . TYR A 1 860 ? 7.259 30.309 -3.821 1.00 33.56 860 TYR A N 1
ATOM 6797 C CA . TYR A 1 860 ? 6.170 29.770 -4.630 1.00 33.56 860 TYR A CA 1
ATOM 6798 C C . TYR A 1 860 ? 6.601 29.543 -6.081 1.00 33.56 860 TYR A C 1
ATOM 6800 O O . TYR A 1 860 ? 6.200 28.550 -6.673 1.00 33.56 860 TYR A O 1
ATOM 6808 N N . ILE A 1 861 ? 7.495 30.372 -6.634 1.00 34.03 861 ILE A N 1
ATOM 6809 C CA . ILE A 1 861 ? 8.144 30.074 -7.922 1.00 34.03 861 ILE A CA 1
ATOM 6810 C C . ILE A 1 861 ? 9.047 28.851 -7.795 1.00 34.03 861 ILE A C 1
ATOM 6812 O O . ILE A 1 861 ? 8.996 27.991 -8.659 1.00 34.03 861 ILE A O 1
ATOM 6816 N N . GLN A 1 862 ? 9.754 28.679 -6.675 1.00 33.53 862 GLN A N 1
ATOM 6817 C CA . GLN A 1 862 ? 10.471 27.427 -6.381 1.00 33.53 862 GLN A CA 1
ATOM 6818 C C . GLN A 1 862 ? 9.558 26.214 -6.108 1.00 33.53 862 GLN A C 1
ATOM 6820 O O . GLN A 1 862 ? 10.064 25.102 -5.972 1.00 33.53 862 GLN A O 1
ATOM 6825 N N . LEU A 1 863 ? 8.243 26.420 -5.965 1.00 31.91 863 LEU A N 1
ATOM 6826 C CA . LEU A 1 863 ? 7.229 25.362 -5.859 1.00 31.91 863 LEU A CA 1
ATOM 6827 C C . LEU A 1 863 ? 6.477 25.132 -7.185 1.00 31.91 863 LEU A C 1
ATOM 6829 O O . LEU A 1 863 ? 5.801 24.108 -7.315 1.00 31.91 863 LEU A O 1
ATOM 6833 N N . GLN A 1 864 ? 6.563 26.067 -8.141 1.00 30.98 864 GLN A N 1
ATOM 6834 C CA . GLN A 1 864 ? 5.983 25.947 -9.484 1.00 30.98 864 GLN A CA 1
ATOM 6835 C C . GLN A 1 864 ? 7.005 25.609 -10.585 1.00 30.98 864 GLN A C 1
ATOM 6837 O O . GLN A 1 864 ? 6.581 25.092 -11.619 1.00 30.98 864 GLN A O 1
ATOM 6842 N N . GLU A 1 865 ? 8.305 25.836 -10.370 1.00 27.38 865 GLU A N 1
ATOM 6843 C CA . GLU A 1 865 ? 9.404 25.135 -11.065 1.00 27.38 865 GLU A CA 1
ATOM 6844 C C . GLU A 1 865 ? 9.723 23.803 -10.378 1.00 27.38 865 GLU A C 1
ATOM 6846 O O . GLU A 1 865 ? 9.934 22.806 -11.110 1.00 27.38 865 GLU A O 1
#

Organism: NCBI:txid660522

Radius of gyration: 36.0 Å; chains: 1; bounding box: 86×103×104 Å

InterPro domains:
  IPR002789 Helicase HerA, central domain [PF01935] (432-534)
  IPR027417 P-loop containing nucleoside triphosphate hydrolase [G3DSA:3.40.50.300] (413-669)
  IPR027417 P-loop containing nucleoside triphosphate hydrolase [SSF52540] (398-621)

Sequence (865 aa):
MKVQYPAPITEFKVKFWRYTVGDLVRIILPVFIGLILAGLPGAVVGSVVGIGFAELQIHGKTLDKVLVDLLRFHTEKQQLECEYEVRDQVAVTDNGVVIGLVEIDSVDLDMASERDWQVNRDTLANLHREIEDPVEIHSRKRRVDLSDCRCVKNQAVTTDHYVVIRDSPDSPSILPWKESESRSVEARIEDTVERCRMIRNSLNAGDLSANHITRTPLEQTLNRLEISEPSLTNTRYTIGEDSHRRILCISGYPEKRGPGVLSDILNMDAPGFIDVVQNVEPASDKQRKKLGRLVGRMRAETVATPNPLRSSEIDRKLADAQDLIDIEGSGDERLVNAAAYIVIRGESWEEVDETTEEVKRLLRRFNIKHEEPWLETPRSIRTDSITRPDGLDRGMIMPSRSVAASFAFSTHDKIEEGGISFGIDTRNSMPVVLNRFTWEAGHIARMGKTGSGKTYFAILSLLRSWQTYSDLQVYIIDPKQEYGSLTEAIDGETVVLDSATLSDLETGSVTRYTVADRSQDNTDLLSEAVRHIYRKASEDRRKTIVLIDEAHRLLFDPNGRKALDGLVREGRDRNVSVEMITQNASDFTRSQAGQNILRNVDCYLFMKHQDVETGVSDFFNLSPKQAVELRRLRTGTDLPFSEAIIRGPVSTKLRIESTQSEHDLITREFEENLISMPENTATEARGKQTNDPDNPVKSDGGTEIKNPDADTGNLNTQSQARNREVRGSEDGLLELPDTCITEAEDPDREASAEELLPEVLPGWKKLGTTTDRWAVPVAEDWVLGTYLGPKNDRYLIHISRWQPDHVQYAVDELFGVGEPVRFDAWTARGRFIFGVVILDGSIDRARTLLTACPALSERYIQLQE

Secondary structure (DSSP, 8-state):
-PEE----GGG----BTTB-HHHHHHHHHHHHHHHHHHHHHHHHHHHHHHHHHHH-EETTEEHHHHHHHHHHHHHHTT-----EEEETTEEEETT--EEEEEEE----TTTS-HHHHHHHHHHHHHHHHH-SS-EEEEEEEEEEE-GGGT-SSSEEEEEEEEEEEEEPPPPPPSSTT----PPPHHHHHHHHHHHHHHHHHHHTTTT--EEE--HHHHHHHHHHH---S-EE-SSEEEETTTEEEEEEEEEE--SEE-S-HHHHHHT---SSEEEEEEEEEEPPHHHHHHHHHHHHHHHHHHHH---HHHHHHHHHHHHHHHHHHHHHHHSSS-EEEEEEEEEEEESSHHHHHHHHHHHHHHHHHTT-EEE--TT-HHHHHHHH-TTS--SS---EEEEHHHHHHS--------B-TT-EEEEEETTT--EEEE-GGGSSS--EEEE--TTSSHHHHHHHHHHHHHHH-TT-EEEEEETT--SHHHHHHTTPEEEEGGG--TTS----SEEEEE-S-TTS--HHHHHHHHHHHHHHHHH--S-EEEEETTTHHHHHSHHHHHHHHHHHHHHTTTTEEEEEEES-THHHHTSHHHHHHHTT-SEEEE---S---HHHHHHHT--HHHHHHHHH---TTTSSSEEEEEESSS-EEEEE---HHHHHHHHHHHHHHHHTS-TTSSTTTS-S-------------------------------------PPPPSS------TT---S-----TT--HHHHS-S--TT-EEEEEE-----BTTB---EEEEEE-TTS-EEEEEEESS-HHHHHHHHHHH-SSS-EEEEEEEEETTEEEEEEEETT--HHHHHHHHHHTTHHHHHHHHHH-

Foldseek 3Di:
DKDFWFWFLPPDFDDDVPAGPVLVCLQVVQLVVLCVPPNPVRNVVSNVRSNQQNPDDDQNHGPVVVVVLLVCLVVLVVVQDWDWDADFQWIAIPQLKIKWKKKWAFDAVVQDDPVLLVLQLVLQQVVLQPDAFKKKKKWWKDKDQQCVQQDPDRIFIDIIIIIMDIDHWDDQDPDPPDDDPTDDSVRNNVVSNVVSVVSQVSNVVGPMHMDTQTDPRVVVVQVVLDQPPWDDDQAWIARPQFKTKGKKWFQTADRMDFFAQQQCLQLDDALWHKMKMKMKHAQDPVNVVVLVVSLVVLVVVLVVDPDPVVNVVSVSSSVSSVVLVVQCVVVPWGKIWMIMMIMIIGRDPVRSVRSVVVSVVSCVLRVTDIGGNGSCVSQVSQSSRSVHDRSVSSTGITISSSVSRHDNSHDQEAADPLFHFLFAFPPNRGTHGDDLLVDLQSAEEEEAAPQLCQLVSVLLRVVSCLSSFVQAAEEEECAPPLCPLSCVVSVAEEDALVPDDLPPDDGDSYYYYYHPDSVDLCQVSSLVSLQSCLVVLQVDQTQYEYEYEQLLSLCVDPSSLVSLQSCLVVSSVRNYYYYYYHHHPCSQQVDPSSLSSVVSHQKYKQTAHCAQDPSNCVSVVPDPVRRVVSNVWDGCVVDVWTWIAMDGSHGGIGTGDDDPVSVVSSVVSVVVVVVPDDPPPCVVVPPDDDDDDDDDDDDDDDDDDDDDDDDDDDDDDDDDDDDDDDDDDPPPAQDFDPPFDPDADPDDLPDALCRQDPVDRVQKAWPDWDQPFDDDPPFGDKTWTWMQHNVRFIKTKIWGQDDPVLLVVLPVPPDDDADQPDKHWDDGNNTIMIITTGPPPDVVVVVVSVVSSSVVVVVVVVVSD

pLDDT: mean 75.94, std 20.89, range [22.98, 98.12]